Protein 6WN4 (pdb70)

Foldseek 3Di:
DWAWEKDEADEAEAQAKDKIKTFTDDDQLQQKKKWKWWAAPNHDIHTAWIARNVVRDIGGDPVCPVAWDWDDDNVRSMIMIMGGRDDQVRFTWMKIFIWGDPDPVTDRPYIYPTYGYGYAPDDFDAWDKAWAADPFKDKTKIKTDFGDDDDKDKDKPNPPQPPQKDWDDWDDDPRGTITMMMHMGTPVCPPVPWIWIWIADVRVRDIDIDTRDD/DWAWAKPPQEDEDAFFDKDKIKIFIPWFFAAKWKWWDAPPDDIHTADDRFFHGDPPHDPQWGKDDGTGMIMIMGNGDDQVSQTWMKMWGPRDPPIDIYPTRGYAYDDDFAFWPKDKDWADPVVLVVWKTKIKMKGDFGPDPDKDKWKDFPHHTDDPQKDKDKDDQDSVRSGIMMMIMRIDTSVRLVVTFKIWIWMCPPPDIDIDIGGD/DPPDDPVVVVD/DPPDDPVVVPD/DWAWEKDAADEAEAQAKDKIKTFTDDDQLQQKKKWKWWAADPDDIDTAWIARNVVRDIGGDPVCPVFWDWDDDNVRSMIMIMGGRDDQVRFTWMKIFIWGDPDPPTDRPYIYPTYGYGHDPDDFDAWDKAWAADDDDDCPVQKDKTKIKTDFGDDDDKDKDKPNPPQPPQKDWDDWDDDPNGTITMIMHMGGPVCPPVPWMWIWIADVRVRDIDIDTRDHD/DKAWAKPPQEDEEAFFDKDKIKIFIPWFFAAKWKWWDAPPDDIHTADDRFFHGDPPHDPQWGKDDGTGMIMIMGNGDDLVSQTWMKMWGPRDPPIDIYPTRGYAYDDPFAFWDKDKDWADPVVLVPFWTKIKMKGDFGPDPPKDKWKDFPHHTDDPQKDKDKDDQDSVRRGIMMMIMRIDTSVVSVVTFKIWIWMDDPPDPGIDIDIGTPVD

B-factor: mean 59.54, std 14.65, range [21.21, 122.14]

Nearest PDB structures (foldseek):
  6wn4-assembly1_C  TM=1.100E+00  e=4.960E+00  Homo sapiens
  6wn4-assembly1_A  TM=1.005E+00  e=3.437E-43  Mus musculus
  6wt3-assembly1_H  TM=8.932E-01  e=1.155E-38  Mus musculus
  2a6k-assembly3_H  TM=9.553E-01  e=4.486E-35  Mus musculus
  4rgm-assembly1_H  TM=9.324E-01  e=2.176E-34  Mus musculus

CATH classification: 2.60.40.10 (+1 more: 2.60.40.10)

Structure (mmCIF, N/CA/C/O backbone):
data_6WN4
#
_entry.id   6WN4
#
_cell.length_a   51.624
_cell.length_b   67.745
_cell.length_c   130.073
_cell.angle_alpha   90.000
_cell.angle_beta   94.369
_cell.angle_gamma   90.000
#
_symmetry.space_group_name_H-M   'P 1 21 1'
#
loop_
_entity.id
_entity.type
_entity.pdbx_description
1 polymer '5D2 FAB HEAVY CHAIN'
2 polymer '5D2 FAB LIGHT CHAIN'
3 polymer 'Lipoprotein lipase peptide'
4 water water
#
loop_
_atom_site.group_PDB
_atom_site.id
_atom_site.type_symbol
_atom_site.label_atom_id
_atom_site.label_alt_id
_atom_site.label_comp_id
_atom_site.label_asym_id
_atom_site.label_entity_id
_atom_site.label_seq_id
_atom_site.pdbx_PDB_ins_code
_atom_site.Cartn_x
_atom_site.Cartn_y
_atom_site.Cartn_z
_atom_site.occupancy
_atom_site.B_iso_or_equiv
_atom_site.auth_seq_id
_atom_site.auth_comp_id
_atom_site.auth_asym_id
_atom_site.auth_atom_id
_atom_site.pdbx_PDB_model_num
ATOM 1 N N . LYS A 1 2 ? 27.065 50.729 59.360 1.000 60.399 20 LYS A N 1
ATOM 2 C CA . LYS A 1 2 ? 26.221 49.755 58.601 1.000 59.311 20 LYS A CA 1
ATOM 3 C C . LYS A 1 2 ? 26.588 48.321 59.015 1.000 57.053 20 LYS A C 1
ATOM 4 O O . LYS A 1 2 ? 27.750 47.905 58.815 1.000 56.785 20 LYS A O 1
ATOM 10 N N . VAL A 1 3 ? 25.623 47.593 59.583 1.000 55.072 21 VAL A N 1
ATOM 11 C CA . VAL A 1 3 ? 25.725 46.136 59.896 1.000 52.979 21 VAL A CA 1
ATOM 12 C C . VAL A 1 3 ? 25.523 45.365 58.589 1.000 51.287 21 VAL A C 1
ATOM 13 O O . VAL A 1 3 ? 24.561 45.669 57.874 1.000 50.512 21 VAL A O 1
ATOM 17 N N . GLN A 1 4 ? 26.404 44.411 58.287 1.000 50.892 22 GLN A N 1
ATOM 18 C CA . GLN A 1 4 ? 26.355 43.623 57.026 1.000 51.249 22 GLN A CA 1
ATOM 19 C C . GLN A 1 4 ? 26.931 42.221 57.249 1.000 50.499 22 GLN A C 1
ATOM 20 O O . GLN A 1 4 ? 27.988 42.113 57.904 1.000 50.389 22 GLN A O 1
ATOM 26 N N . LEU A 1 5 ? 26.247 41.202 56.713 1.000 49.552 23 LEU A N 1
ATOM 27 C CA . LEU A 1 5 ? 26.721 39.794 56.626 1.000 49.515 23 LEU A CA 1
ATOM 28 C C . LEU A 1 5 ? 26.877 39.422 55.146 1.000 48.715 23 LEU A C 1
ATOM 29 O O . LEU A 1 5 ? 25.856 39.183 54.489 1.000 48.211 23 LEU A O 1
ATOM 34 N N . GLN A 1 6 ? 28.113 39.397 54.641 1.000 48.996 24 GLN A N 1
ATOM 35 C CA . GLN A 1 6 ? 28.435 39.091 53.222 1.000 49.351 24 GLN A CA 1
ATOM 36 C C . GLN A 1 6 ? 28.784 37.605 53.106 1.000 47.446 24 GLN A C 1
ATOM 37 O O . GLN A 1 6 ? 29.780 37.188 53.723 1.000 49.414 24 GLN A O 1
ATOM 43 N N . GLN A 1 7 ? 27.978 36.841 52.364 1.000 44.670 25 GLN A N 1
ATOM 44 C CA . GLN A 1 7 ? 28.173 35.383 52.142 1.000 43.592 25 GLN A CA 1
ATOM 45 C C . GLN A 1 7 ? 28.960 35.144 50.849 1.000 43.267 25 GLN A C 1
ATOM 46 O O . GLN A 1 7 ? 28.988 36.043 49.990 1.000 41.848 25 GLN A O 1
ATOM 52 N N . SER A 1 8 ? 29.564 33.956 50.734 1.000 43.784 26 SER A N 1
ATOM 53 C CA . SER A 1 8 ? 30.353 33.484 49.566 1.000 43.961 26 SER A CA 1
ATOM 54 C C . SER A 1 8 ? 29.439 33.274 48.349 1.000 43.806 26 SER A C 1
ATOM 55 O O . SER A 1 8 ? 28.207 33.139 48.535 1.000 43.541 26 SER A O 1
ATOM 58 N N . GLY A 1 9 ? 30.032 33.251 47.150 1.000 43.524 27 GLY A N 1
ATOM 59 C CA . GLY A 1 9 ? 29.327 33.120 45.860 1.000 43.660 27 GLY A CA 1
ATOM 60 C C . GLY A 1 9 ? 28.824 31.706 45.627 1.000 44.305 27 GLY A C 1
ATOM 61 O O . GLY A 1 9 ? 29.163 30.810 46.434 1.000 45.785 27 GLY A O 1
ATOM 62 N N . ALA A 1 10 ? 28.047 31.505 44.556 1.000 44.157 28 ALA A N 1
ATOM 63 C CA . ALA A 1 10 ? 27.412 30.213 44.207 1.000 44.047 28 ALA A CA 1
ATOM 64 C C . ALA A 1 10 ? 28.498 29.152 43.992 1.000 44.247 28 ALA A C 1
ATOM 65 O O . ALA A 1 10 ? 29.648 29.526 43.697 1.000 43.627 28 ALA A O 1
ATOM 67 N N . GLU A 1 11 ? 28.138 27.876 44.162 1.000 45.023 29 GLU A N 1
ATOM 68 C CA . GLU A 1 11 ? 29.064 26.718 44.098 1.000 45.423 29 GLU A CA 1
ATOM 69 C C . GLU A 1 11 ? 28.377 25.552 43.387 1.000 44.342 29 GLU A C 1
ATOM 70 O O . GLU A 1 11 ? 27.242 25.216 43.765 1.000 43.383 29 GLU A O 1
ATOM 76 N N . LEU A 1 12 ? 29.056 24.985 42.388 1.000 44.770 30 LEU A N 1
ATOM 77 C CA . LEU A 1 12 ? 28.675 23.735 41.679 1.000 44.907 30 LEU A CA 1
ATOM 78 C C . LEU A 1 12 ? 29.670 22.642 42.073 1.000 44.754 30 LEU A C 1
ATOM 79 O O . LEU A 1 12 ? 30.881 22.864 41.869 1.000 43.952 30 LEU A O 1
ATOM 84 N N . VAL A 1 13 ? 29.181 21.522 42.617 1.000 45.548 31 VAL A N 1
ATOM 85 C CA . VAL A 1 13 ? 30.034 20.435 43.189 1.000 46.240 31 VAL A CA 1
ATOM 86 C C . VAL A 1 13 ? 29.488 19.069 42.753 1.000 46.555 31 VAL A C 1
ATOM 87 O O . VAL A 1 13 ? 28.258 18.921 42.676 1.000 46.662 31 VAL A O 1
ATOM 91 N N . LYS A 1 14 ? 30.389 18.118 42.479 1.000 47.260 32 LYS A N 1
ATOM 92 C CA . LYS A 1 14 ? 30.081 16.706 42.120 1.000 47.754 32 LYS A CA 1
ATOM 93 C C . LYS A 1 14 ? 29.464 16.008 43.328 1.000 47.240 32 LYS A C 1
ATOM 94 O O . LYS A 1 14 ? 29.814 16.322 44.464 1.000 47.157 32 LYS A O 1
ATOM 100 N N . PRO A 1 15 ? 28.543 15.034 43.136 1.000 46.493 33 PRO A N 1
ATOM 101 C CA . PRO A 1 15 ? 28.025 14.236 44.247 1.000 45.576 33 PRO A CA 1
ATOM 102 C C . PRO A 1 15 ? 29.168 13.548 45.011 1.000 45.807 33 PRO A C 1
ATOM 103 O O . PRO A 1 15 ? 30.080 13.051 44.363 1.000 45.578 33 PRO A O 1
ATOM 107 N N . GLY A 1 16 ? 29.102 13.563 46.348 1.000 45.744 34 GLY A N 1
ATOM 108 C CA . GLY A 1 16 ? 30.041 12.857 47.244 1.000 45.635 34 GLY A CA 1
ATOM 109 C C . GLY A 1 16 ? 31.142 13.763 47.777 1.000 45.894 34 GLY A C 1
ATOM 110 O O . GLY A 1 16 ? 31.729 13.419 48.820 1.000 46.243 34 GLY A O 1
ATOM 111 N N . ALA A 1 17 ? 31.416 14.881 47.095 1.000 45.440 35 ALA A N 1
ATOM 112 C CA . ALA A 1 17 ? 32.435 15.885 47.475 1.000 45.050 35 ALA A CA 1
ATOM 113 C C . ALA A 1 17 ? 31.945 16.703 48.677 1.000 45.232 35 ALA A C 1
ATOM 114 O O . ALA A 1 17 ? 30.806 16.476 49.140 1.000 45.237 35 ALA A O 1
ATOM 116 N N . SER A 1 18 ? 32.799 17.607 49.169 1.000 45.423 36 SER A N 1
ATOM 117 C CA . SER A 1 18 ? 32.504 18.585 50.249 1.000 45.211 36 SER A CA 1
ATOM 118 C C . SER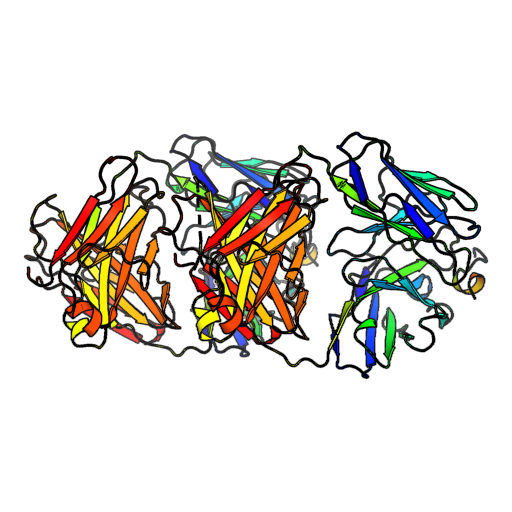 A 1 18 ? 32.610 20.012 49.702 1.000 44.550 36 SER A C 1
ATOM 119 O O . SER A 1 18 ? 33.248 20.210 48.655 1.000 44.947 36 SER A O 1
ATOM 122 N N . VAL A 1 19 ? 31.996 20.965 50.402 1.000 43.993 37 VAL A N 1
ATOM 123 C CA . VAL A 1 19 ? 32.053 22.425 50.099 1.000 43.949 37 VAL A CA 1
ATOM 124 C C . VAL A 1 19 ? 32.063 23.177 51.435 1.000 44.701 37 VAL A C 1
ATOM 125 O O . VAL A 1 19 ? 31.513 22.642 52.416 1.000 44.527 37 VAL A O 1
ATOM 129 N N . LYS A 1 20 ? 32.676 24.362 51.467 1.000 45.376 38 LYS A N 1
ATOM 130 C CA . LYS A 1 20 ? 32.778 25.213 52.680 1.000 45.318 38 LYS A CA 1
ATOM 131 C C . LYS A 1 20 ? 32.212 26.603 52.369 1.000 45.485 38 LYS A C 1
ATOM 132 O O . LYS A 1 20 ? 32.920 27.414 51.733 1.000 44.891 38 LYS A O 1
ATOM 138 N N . LEU A 1 21 ? 30.974 26.854 52.805 1.000 45.727 39 LEU A N 1
ATOM 139 C CA . LEU A 1 21 ? 30.302 28.178 52.722 1.000 44.832 39 LEU A CA 1
ATOM 140 C C . LEU A 1 21 ? 30.881 29.072 53.823 1.000 44.645 39 LEU A C 1
ATOM 141 O O . LEU A 1 21 ? 31.295 28.528 54.867 1.000 43.827 39 LEU A O 1
ATOM 146 N N . SER A 1 22 ? 30.933 30.383 53.588 1.000 45.072 40 SER A N 1
ATOM 147 C CA . SER A 1 22 ? 31.418 31.388 54.569 1.000 45.267 40 SER A CA 1
ATOM 148 C C . SER A 1 22 ? 30.370 32.495 54.741 1.000 45.375 40 SER A C 1
ATOM 149 O O . SER A 1 22 ? 29.561 32.720 53.814 1.000 45.602 40 SER A O 1
ATOM 152 N N . CYS A 1 23 ? 30.387 33.131 55.912 1.000 45.380 41 CYS A N 1
ATOM 153 C CA . CYS A 1 23 ? 29.545 34.291 56.297 1.000 45.449 41 CYS A CA 1
ATOM 154 C C . CYS A 1 23 ? 30.443 35.326 56.985 1.000 45.905 41 CYS A C 1
ATOM 155 O O . CYS A 1 23 ? 30.780 35.127 58.172 1.000 44.685 41 CYS A O 1
ATOM 158 N N . LYS A 1 24 ? 30.844 36.363 56.242 1.000 46.761 42 LYS A N 1
ATOM 159 C CA . LYS A 1 24 ? 31.737 37.456 56.711 1.000 47.783 42 LYS A CA 1
ATOM 160 C C . LYS A 1 24 ? 30.880 38.568 57.320 1.000 46.977 42 LYS A C 1
ATOM 161 O O . LYS A 1 24 ? 30.011 39.092 56.606 1.000 47.100 42 LYS A O 1
ATOM 167 N N . ALA A 1 25 ? 31.129 38.910 58.584 1.000 46.403 43 ALA A N 1
ATOM 168 C CA . ALA A 1 25 ? 30.374 39.923 59.357 1.000 46.561 43 ALA A CA 1
ATOM 169 C C . ALA A 1 25 ? 31.180 41.222 59.433 1.000 46.025 43 ALA A C 1
ATOM 170 O O . ALA A 1 25 ? 32.419 41.160 59.419 1.000 47.336 43 ALA A O 1
ATOM 172 N N . SER A 1 26 ? 30.485 42.352 59.533 1.000 44.714 44 SER A N 1
ATOM 173 C CA . SER A 1 26 ? 31.071 43.698 59.749 1.000 44.117 44 SER A CA 1
ATOM 174 C C . SER A 1 26 ? 29.998 44.630 60.316 1.000 43.873 44 SER A C 1
ATOM 175 O O . SER A 1 26 ? 28.803 44.316 60.154 1.000 45.189 44 SER A O 1
ATOM 178 N N . GLY A 1 27 ? 30.405 45.734 60.943 1.000 43.154 45 GLY A N 1
ATOM 179 C CA . GLY A 1 27 ? 29.486 46.789 61.411 1.000 42.716 45 GLY A CA 1
ATOM 180 C C . GLY A 1 27 ? 29.097 46.611 62.868 1.000 42.547 45 GLY A C 1
ATOM 181 O O . GLY A 1 27 ? 28.263 47.406 63.348 1.000 42.734 45 GLY A O 1
ATOM 182 N N . TYR A 1 28 ? 29.679 45.624 63.561 1.000 42.008 46 TYR A N 1
ATOM 183 C CA . TYR A 1 28 ? 29.320 45.253 64.957 1.000 41.110 46 TYR A CA 1
ATOM 184 C C . TYR A 1 28 ? 30.422 44.381 65.582 1.000 40.336 46 TYR A C 1
ATOM 185 O O . TYR A 1 28 ? 31.277 43.838 64.855 1.000 40.288 46 TYR A O 1
ATOM 194 N N . THR A 1 29 ? 30.392 44.252 66.910 1.000 39.064 47 THR A N 1
ATOM 195 C CA . THR A 1 29 ? 31.315 43.411 67.712 1.000 38.310 47 THR A CA 1
ATOM 196 C C . THR A 1 29 ? 30.998 41.938 67.452 1.000 38.828 47 THR A C 1
ATOM 197 O O . THR A 1 29 ? 29.959 41.467 67.944 1.000 38.505 47 THR A O 1
ATOM 201 N N . PHE A 1 30 ? 31.889 41.245 66.739 1.000 39.736 48 PHE A N 1
ATOM 202 C CA . PHE A 1 30 ? 31.708 39.865 66.214 1.000 40.331 48 PHE A CA 1
ATOM 203 C C . PHE A 1 30 ? 31.331 38.883 67.336 1.000 40.895 48 PHE A C 1
ATOM 204 O O . PHE A 1 30 ? 30.508 37.967 67.084 1.000 41.483 48 PHE A O 1
ATOM 212 N N . THR A 1 31 ? 31.894 39.077 68.533 1.000 40.960 49 THR A N 1
ATOM 213 C CA . THR A 1 31 ? 31.806 38.143 69.692 1.000 41.341 49 THR A CA 1
ATOM 214 C C . THR A 1 31 ? 30.486 38.301 70.464 1.000 41.199 49 THR A C 1
ATOM 215 O O . THR A 1 31 ? 30.253 37.475 71.366 1.000 40.817 49 THR A O 1
ATOM 219 N N . GLU A 1 32 ? 29.661 39.302 70.138 1.000 41.825 50 GLU A N 1
ATOM 220 C CA . GLU A 1 32 ? 28.413 39.632 70.884 1.000 42.165 50 GLU A CA 1
ATOM 221 C C . GLU A 1 32 ? 27.189 38.957 70.243 1.000 42.197 50 GLU A C 1
ATOM 222 O O . GLU A 1 32 ? 26.118 38.991 70.885 1.000 42.942 50 GLU A O 1
ATOM 228 N N . TYR A 1 33 ? 27.324 38.357 69.051 1.000 41.561 51 TYR A N 1
ATOM 229 C CA . TYR A 1 33 ? 26.187 37.821 68.252 1.000 40.796 51 TYR A CA 1
ATOM 230 C C . TYR A 1 33 ? 26.433 36.369 67.829 1.000 40.118 51 TYR A C 1
ATOM 231 O O . TYR A 1 33 ? 27.532 36.046 67.326 1.000 39.278 51 TYR A O 1
ATOM 240 N N . ILE A 1 34 ? 25.406 35.534 68.018 1.000 39.654 52 ILE A N 1
ATOM 241 C CA . ILE A 1 34 ? 25.303 34.150 67.468 1.000 40.226 52 ILE A CA 1
ATOM 242 C C . ILE A 1 34 ? 25.077 34.261 65.954 1.000 40.099 52 ILE A C 1
ATOM 243 O O . ILE A 1 34 ? 24.418 35.228 65.526 1.000 40.065 52 ILE A O 1
ATOM 248 N N . ILE A 1 35 ? 25.596 33.305 65.181 1.000 39.798 53 ILE A N 1
ATOM 249 C CA . ILE A 1 35 ? 25.356 33.179 63.713 1.000 39.986 53 ILE A CA 1
ATOM 250 C C . ILE A 1 35 ? 24.611 31.866 63.454 1.000 39.867 53 ILE A C 1
ATOM 251 O O . ILE A 1 35 ? 25.253 30.801 63.532 1.000 40.652 53 ILE A O 1
ATOM 256 N N . HIS A 1 36 ? 23.311 31.950 63.159 1.000 38.809 54 HIS A N 1
ATOM 257 C CA . HIS A 1 36 ? 22.456 30.807 62.742 1.000 38.126 54 HIS A CA 1
ATOM 258 C C . HIS A 1 36 ? 22.647 30.554 61.245 1.000 37.958 54 HIS A C 1
ATOM 259 O O . HIS A 1 36 ? 22.883 31.531 60.516 1.000 38.265 54 HIS A O 1
ATOM 266 N N . TRP A 1 37 ? 22.544 29.292 60.816 1.000 37.925 55 TRP A N 1
ATOM 267 C CA . TRP A 1 37 ? 22.525 28.874 59.389 1.000 37.665 55 TRP A CA 1
ATOM 268 C C . TRP A 1 37 ? 21.161 28.252 59.067 1.000 37.491 55 TRP A C 1
ATOM 269 O O . TRP A 1 37 ? 20.663 27.464 59.890 1.000 37.542 55 TRP A O 1
ATOM 280 N N . VAL A 1 38 ? 20.592 28.599 57.909 1.000 38.012 56 VAL A N 1
ATOM 281 C CA . VAL A 1 38 ? 19.221 28.201 57.465 1.000 38.828 56 VAL A CA 1
ATOM 282 C C . VAL A 1 38 ? 19.294 27.700 56.014 1.000 39.810 56 VAL A C 1
ATOM 283 O O . VAL A 1 38 ? 20.077 28.260 55.229 1.000 39.406 56 VAL A O 1
ATOM 287 N N . LYS A 1 39 ? 18.491 26.683 55.685 1.000 41.345 57 LYS A N 1
ATOM 288 C CA . LYS A 1 39 ? 18.433 26.032 54.348 1.000 42.223 57 LYS A CA 1
ATOM 289 C C . LYS A 1 39 ? 17.067 26.313 53.711 1.000 42.834 57 LYS A C 1
ATOM 290 O O . LYS A 1 39 ? 16.052 26.256 54.435 1.000 42.798 57 LYS A O 1
ATOM 296 N N . GLN A 1 40 ? 17.055 26.600 52.406 1.000 43.621 58 GLN A N 1
ATOM 297 C CA . GLN A 1 40 ? 15.828 26.811 51.596 1.000 44.709 58 GLN A CA 1
ATOM 298 C C . GLN A 1 40 ? 16.050 26.256 50.187 1.000 46.345 58 GLN A C 1
ATOM 299 O O . GLN A 1 40 ? 16.931 26.786 49.479 1.000 47.040 58 GLN A O 1
ATOM 305 N N . LYS A 1 41 ? 15.269 25.242 49.800 1.000 48.106 59 LYS A N 1
ATOM 306 C CA . LYS A 1 41 ? 15.274 24.663 48.428 1.000 49.715 59 LYS A CA 1
ATOM 307 C C . LYS A 1 41 ? 14.210 25.375 47.587 1.000 51.008 59 LYS A C 1
ATOM 308 O O . LYS A 1 41 ? 13.099 25.525 48.101 1.000 51.660 59 LYS A O 1
ATOM 314 N N . SER A 1 42 ? 14.557 25.834 46.380 1.000 53.845 60 SER A N 1
ATOM 315 C CA . SER A 1 42 ? 13.630 26.356 45.336 1.000 55.712 60 SER A CA 1
ATOM 316 C C . SER A 1 42 ? 12.535 27.260 45.927 1.000 57.697 60 SER A C 1
ATOM 317 O O . SER A 1 42 ? 11.342 26.910 45.771 1.000 56.598 60 SER A O 1
ATOM 320 N N . GLY A 1 43 ? 12.919 28.365 46.584 1.000 59.710 61 GLY A N 1
ATOM 321 C CA . GLY A 1 43 ? 12.020 29.328 47.259 1.000 60.829 61 GLY A CA 1
ATOM 322 C C . GLY A 1 43 ? 10.926 28.674 48.102 1.000 62.981 61 GLY A C 1
ATOM 323 O O . GLY A 1 43 ? 9.807 29.227 48.117 1.000 63.256 61 GLY A O 1
ATOM 324 N N . GLN A 1 44 ? 11.226 27.556 48.782 1.000 64.336 62 GLN A N 1
ATOM 325 C CA . GLN A 1 44 ? 10.269 26.789 49.635 1.000 63.245 62 GLN A CA 1
ATOM 326 C C . GLN A 1 44 ? 10.335 27.319 51.070 1.000 60.792 62 GLN A C 1
ATOM 327 O O . GLN A 1 44 ? 10.770 28.460 51.258 1.000 61.355 62 GLN A O 1
ATOM 333 N N . GLY A 1 45 ? 9.930 26.500 52.049 1.000 57.572 63 GLY A N 1
ATOM 334 C CA . GLY A 1 45 ? 10.063 26.776 53.491 1.000 54.955 63 GLY A CA 1
ATOM 335 C C . GLY A 1 45 ? 11.512 26.821 53.941 1.000 52.571 63 GLY A C 1
ATOM 336 O O . GLY A 1 45 ? 12.390 26.345 53.200 1.000 52.278 63 GLY A O 1
ATOM 337 N N . LEU A 1 46 ? 11.739 27.386 55.124 1.000 50.224 64 LEU A N 1
ATOM 338 C CA . LEU A 1 46 ? 13.071 27.545 55.760 1.000 47.738 64 LEU A CA 1
ATOM 339 C C . LEU A 1 46 ? 13.291 26.374 56.721 1.000 45.948 64 LEU A C 1
ATOM 340 O O . LEU A 1 46 ? 12.292 25.829 57.233 1.000 45.079 64 LEU A O 1
ATOM 345 N N . GLU A 1 47 ? 14.553 26.004 56.945 1.000 44.853 65 GLU A N 1
ATOM 346 C CA . GLU A 1 47 ? 14.955 24.904 57.857 1.000 43.976 65 GLU A CA 1
ATOM 347 C C . GLU A 1 47 ? 16.233 25.305 58.596 1.000 41.963 65 GLU A C 1
ATOM 348 O O . GLU A 1 47 ? 17.231 25.601 57.914 1.000 41.982 65 GLU A O 1
ATOM 354 N N . TRP A 1 48 ? 16.195 25.305 59.931 1.000 39.269 66 TRP A N 1
ATOM 355 C CA . TRP A 1 48 ? 17.352 25.634 60.804 1.000 38.134 66 TRP A CA 1
ATOM 356 C C . TRP A 1 48 ? 18.360 24.478 60.770 1.000 37.284 66 TRP A C 1
ATOM 357 O O . TRP A 1 48 ? 17.935 23.323 60.974 1.000 37.179 66 TRP A O 1
ATOM 368 N N . ILE A 1 49 ? 19.639 24.782 60.519 1.000 36.256 67 ILE A N 1
ATOM 369 C CA . ILE A 1 49 ? 20.756 23.790 60.483 1.000 36.178 67 ILE A CA 1
ATOM 370 C C . ILE A 1 49 ? 21.433 23.746 61.858 1.000 36.158 67 ILE A C 1
ATOM 371 O O . ILE A 1 49 ? 21.508 22.660 62.453 1.000 36.193 67 ILE A O 1
ATOM 376 N N . GLY A 1 50 ? 21.936 24.891 62.318 1.000 36.404 68 GLY A N 1
ATOM 377 C CA . GLY A 1 50 ? 22.690 25.025 63.580 1.000 36.791 68 GLY A CA 1
ATOM 378 C C . GLY A 1 50 ? 23.148 26.455 63.789 1.000 36.644 68 GLY A C 1
ATOM 379 O O . GLY A 1 50 ? 22.810 27.299 62.934 1.000 35.875 68 GLY A O 1
ATOM 380 N N . TRP A 1 51 ? 23.886 26.722 64.873 1.000 36.696 69 TRP A N 1
ATOM 381 C CA . TRP A 1 51 ? 24.504 28.049 65.132 1.000 37.025 69 TRP A CA 1
ATOM 382 C C . TRP A 1 51 ? 25.909 27.908 65.721 1.000 37.480 69 TRP A C 1
ATOM 383 O O . TRP A 1 51 ? 26.226 26.841 66.284 1.000 37.462 69 TRP A O 1
ATOM 394 N N . PHE A 1 52 ? 26.706 28.969 65.570 1.000 38.276 70 PHE A N 1
ATOM 395 C CA . PHE A 1 52 ? 28.054 29.143 66.164 1.000 39.183 70 PHE A CA 1
ATOM 396 C C . PHE A 1 52 ? 28.107 30.507 66.857 1.000 40.269 70 PHE A C 1
ATOM 397 O O . PHE A 1 52 ? 27.862 31.519 66.176 1.000 41.611 70 PHE A O 1
ATOM 405 N N . TYR A 1 53 ? 28.405 30.531 68.160 1.000 40.888 71 TYR A N 1
ATOM 406 C CA . TYR A 1 53 ? 28.609 31.767 68.959 1.000 41.153 71 TYR A CA 1
ATOM 407 C C . TYR A 1 53 ? 30.108 31.997 69.147 1.000 42.271 71 TYR A C 1
ATOM 408 O O . TYR A 1 53 ? 30.750 31.298 69.932 1.000 41.692 71 TYR A O 1
ATOM 417 N N . PRO A 1 54 ? 30.706 32.978 68.427 1.000 43.122 72 PRO A N 1
ATOM 418 C CA . PRO A 1 54 ? 32.141 33.252 68.525 1.000 43.350 72 PRO A CA 1
ATOM 419 C C . PRO A 1 54 ? 32.592 33.880 69.853 1.000 43.145 72 PRO A C 1
ATOM 420 O O . PRO A 1 54 ? 33.786 33.948 70.066 1.000 43.081 72 PRO A O 1
ATOM 424 N N . GLY A 1 55 ? 31.649 34.326 70.690 1.000 43.313 73 GLY A N 1
ATOM 425 C CA . GLY A 1 55 ? 31.916 34.833 72.050 1.000 44.090 73 GLY A CA 1
ATOM 426 C C . GLY A 1 55 ? 32.563 33.778 72.934 1.000 45.169 73 GLY A C 1
ATOM 427 O O . GLY A 1 55 ? 33.595 34.090 73.555 1.000 47.170 73 GLY A O 1
ATOM 428 N N . SER A 1 56 ? 31.989 32.570 72.979 1.000 45.159 74 SER A N 1
ATOM 429 C CA . SER A 1 56 ? 32.429 31.436 73.836 1.000 44.803 74 SER A CA 1
ATOM 430 C C . SER A 1 56 ? 33.036 30.297 73.001 1.000 44.831 74 SER A C 1
ATOM 431 O O . SER A 1 56 ? 33.720 29.448 73.599 1.000 45.528 74 SER A O 1
ATOM 434 N N . GLY A 1 57 ? 32.782 30.254 71.688 1.000 44.600 75 GLY A N 1
ATOM 435 C CA . GLY A 1 57 ? 33.189 29.140 70.805 1.000 44.314 75 GLY A CA 1
ATOM 436 C C . GLY A 1 57 ? 32.171 28.007 70.805 1.000 44.394 75 GLY A C 1
ATOM 437 O O . GLY A 1 57 ? 32.418 26.982 70.136 1.000 43.964 75 GLY A O 1
ATOM 438 N N . ASN A 1 58 ? 31.053 28.196 71.512 1.000 44.384 76 ASN A N 1
ATOM 439 C CA . ASN A 1 58 ? 29.967 27.197 71.698 1.000 44.073 76 ASN A CA 1
ATOM 440 C C . ASN A 1 58 ? 29.269 26.939 70.355 1.000 42.654 76 ASN A C 1
ATOM 441 O O . ASN A 1 58 ? 29.149 27.893 69.556 1.000 42.635 76 ASN A O 1
ATOM 446 N N . ILE A 1 59 ? 28.833 25.695 70.118 1.000 41.203 77 ILE A N 1
ATOM 447 C CA . ILE A 1 59 ? 28.195 25.237 68.844 1.000 40.702 77 ILE A CA 1
ATOM 448 C C . ILE A 1 59 ? 26.960 24.397 69.181 1.000 40.497 77 ILE A C 1
ATOM 449 O O . ILE A 1 59 ? 26.979 23.713 70.214 1.000 40.770 77 ILE A O 1
ATOM 454 N N . LYS A 1 60 ? 25.935 24.445 68.328 1.000 40.331 78 LYS A N 1
ATOM 455 C CA . LYS A 1 60 ? 24.712 23.613 68.443 1.000 39.814 78 LYS A CA 1
ATOM 456 C C . LYS A 1 60 ? 24.179 23.288 67.046 1.000 39.201 78 LYS A C 1
ATOM 457 O O . LYS A 1 60 ? 24.115 24.208 66.209 1.000 39.245 78 LYS A O 1
ATOM 463 N N . TYR A 1 61 ? 23.798 22.028 66.824 1.000 38.253 79 TYR A N 1
ATOM 464 C CA . TYR A 1 61 ? 23.255 21.515 65.541 1.000 37.737 79 TYR A CA 1
ATOM 465 C C . TYR A 1 61 ? 21.817 21.031 65.744 1.000 37.952 79 TYR A C 1
ATOM 466 O O . TYR A 1 61 ? 21.479 20.561 66.841 1.000 37.652 79 TYR A O 1
ATOM 475 N N . ASN A 1 62 ? 20.999 21.176 64.702 1.000 38.609 80 ASN A N 1
ATOM 476 C CA . ASN A 1 62 ? 19.798 20.341 64.448 1.000 39.610 80 ASN A CA 1
ATOM 477 C C . ASN A 1 62 ? 20.289 18.896 64.324 1.000 41.893 80 ASN A C 1
ATOM 478 O O . ASN A 1 62 ? 21.274 18.687 63.596 1.000 42.836 80 ASN A O 1
ATOM 483 N N . GLU A 1 63 ? 19.663 17.952 65.034 1.000 44.756 81 GLU A N 1
ATOM 484 C CA . GLU A 1 63 ? 20.046 16.509 65.016 1.000 46.538 81 GLU A CA 1
ATOM 485 C C . GLU A 1 63 ? 20.164 16.028 63.556 1.000 46.045 81 GLU A C 1
ATOM 486 O O . GLU A 1 63 ? 21.102 15.255 63.268 1.000 45.404 81 GLU A O 1
ATOM 492 N N . LYS A 1 64 ? 19.259 16.477 62.675 1.000 45.241 82 LYS A N 1
ATOM 493 C CA . LYS A 1 64 ? 19.226 16.145 61.220 1.000 44.617 82 LYS A CA 1
ATOM 494 C C . LYS A 1 64 ? 20.589 16.404 60.562 1.000 43.395 82 LYS A C 1
ATOM 495 O O . LYS A 1 64 ? 21.003 15.573 59.736 1.000 43.017 82 LYS A O 1
ATOM 501 N N . PHE A 1 65 ? 21.244 17.519 60.896 1.000 41.984 83 PHE A N 1
ATOM 502 C CA . PHE A 1 65 ? 22.443 18.038 60.187 1.000 41.664 83 PHE A CA 1
ATOM 503 C C . PHE A 1 65 ? 23.723 17.741 60.983 1.000 41.432 83 PHE A C 1
ATOM 504 O O . PHE A 1 65 ? 24.791 18.290 60.620 1.000 41.190 83 PHE A O 1
ATOM 512 N N . LYS A 1 66 ? 23.627 16.891 62.014 1.000 41.097 84 LYS A N 1
ATOM 513 C CA . LYS A 1 66 ? 24.764 16.413 62.852 1.000 41.220 84 LYS A CA 1
ATOM 514 C C . LYS A 1 66 ? 25.944 15.986 61.975 1.000 40.823 84 LYS A C 1
ATOM 515 O O . LYS A 1 66 ? 27.060 16.477 62.204 1.000 40.159 84 LYS A O 1
ATOM 521 N N . ASP A 1 67 ? 25.681 15.069 61.038 1.000 40.682 85 ASP A N 1
ATOM 522 C CA . ASP A 1 67 ? 26.688 14.301 60.264 1.000 40.580 85 ASP A CA 1
ATOM 523 C C . ASP A 1 67 ? 26.788 14.874 58.843 1.000 40.655 85 ASP A C 1
ATOM 524 O O . ASP A 1 67 ? 27.378 14.198 57.974 1.000 41.779 85 ASP A O 1
ATOM 529 N N . LYS A 1 68 ? 26.244 16.074 58.623 1.000 40.872 86 LYS A N 1
ATOM 530 C CA . LYS A 1 68 ? 26.196 16.766 57.306 1.000 40.831 86 LYS A CA 1
ATOM 531 C C . LYS A 1 68 ? 27.018 18.058 57.379 1.000 40.830 86 LYS A C 1
ATOM 532 O O . LYS A 1 68 ? 27.917 18.235 56.529 1.000 40.608 86 LYS A O 1
ATOM 538 N N . ALA A 1 69 ? 26.712 18.915 58.361 1.000 41.368 87 ALA A N 1
ATOM 539 C CA . ALA A 1 69 ? 27.286 20.271 58.537 1.000 41.320 87 ALA A CA 1
ATOM 540 C C . ALA A 1 69 ? 28.338 20.277 59.651 1.000 41.338 87 ALA A C 1
ATOM 541 O O . ALA A 1 69 ? 28.165 19.555 60.645 1.000 41.026 87 ALA A O 1
ATOM 543 N N . THR A 1 70 ? 29.385 21.086 59.476 1.000 41.989 88 THR A N 1
ATOM 544 C CA . THR A 1 70 ? 30.419 21.402 60.495 1.000 42.368 88 THR A CA 1
ATOM 545 C C . THR A 1 70 ? 30.623 22.921 60.532 1.000 43.124 88 THR A C 1
ATOM 546 O O . THR A 1 70 ? 31.045 23.492 59.503 1.000 42.960 88 THR A O 1
ATOM 550 N N . LEU A 1 71 ? 30.324 23.541 61.677 1.000 42.888 89 LEU A N 1
ATOM 551 C CA . LEU A 1 71 ? 30.441 25.006 61.896 1.000 42.272 89 LEU A CA 1
ATOM 552 C C . LEU A 1 71 ? 31.800 25.292 62.539 1.000 42.363 89 LEU A C 1
ATOM 553 O O . LEU A 1 71 ? 32.183 24.555 63.468 1.000 43.368 89 LEU A O 1
ATOM 558 N N . THR A 1 72 ? 32.509 26.297 62.022 1.000 42.304 90 THR A N 1
ATOM 559 C CA . THR A 1 72 ? 33.789 26.826 62.561 1.000 42.111 90 THR A CA 1
ATOM 560 C C . THR A 1 72 ? 33.814 28.341 62.337 1.000 43.028 90 THR A C 1
ATOM 561 O O . THR A 1 72 ? 32.910 28.841 61.643 1.000 43.161 90 THR A O 1
ATOM 565 N N . ALA A 1 73 ? 34.802 29.046 62.894 1.000 44.641 91 ALA A N 1
ATOM 566 C CA . ALA A 1 73 ? 34.920 30.521 62.796 1.000 45.639 91 ALA A CA 1
ATOM 567 C C . ALA A 1 73 ? 36.389 30.959 62.837 1.000 46.547 91 ALA A C 1
ATOM 568 O O . ALA A 1 73 ? 37.229 30.209 63.377 1.000 46.871 91 ALA A O 1
ATOM 570 N N . ASP A 1 74 ? 36.667 32.139 62.277 1.000 47.681 92 ASP A N 1
ATOM 571 C CA . ASP A 1 74 ? 37.974 32.841 62.353 1.000 48.527 92 ASP A CA 1
ATOM 572 C C . ASP A 1 74 ? 37.711 34.240 62.912 1.000 48.823 92 ASP A C 1
ATOM 573 O O . ASP A 1 74 ? 37.253 35.109 62.136 1.000 50.538 92 ASP A O 1
ATOM 578 N N . LYS A 1 75 ? 37.960 34.431 64.212 1.000 48.641 93 LYS A N 1
ATOM 579 C CA . LYS A 1 75 ? 37.696 35.695 64.950 1.000 48.817 93 LYS A CA 1
ATOM 580 C C . LYS A 1 75 ? 38.410 36.868 64.269 1.000 49.250 93 LYS A C 1
ATOM 581 O O . LYS A 1 75 ? 37.829 37.972 64.249 1.000 50.484 93 LYS A O 1
ATOM 587 N N . SER A 1 76 ? 39.621 36.641 63.744 1.000 49.251 94 SER A N 1
ATOM 588 C CA . SER A 1 76 ? 40.525 37.700 63.219 1.000 48.626 94 SER A CA 1
ATOM 589 C C . SER A 1 76 ? 40.023 38.227 61.869 1.000 47.151 94 SER A C 1
ATOM 590 O O . SER A 1 76 ? 40.529 39.282 61.447 1.000 47.444 94 SER A O 1
ATOM 593 N N . SER A 1 77 ? 39.075 37.537 61.220 1.000 45.305 95 SER A N 1
ATOM 594 C CA . SER A 1 77 ? 38.472 37.957 59.926 1.000 44.638 95 SER A CA 1
ATOM 595 C C . SER A 1 77 ? 36.950 38.141 60.041 1.000 44.632 95 SER A C 1
ATOM 596 O O . SER A 1 77 ? 36.318 38.388 58.993 1.000 44.649 95 SER A O 1
ATOM 599 N N . SER A 1 78 ? 36.383 38.051 61.251 1.000 44.550 96 SER A N 1
ATOM 600 C CA . SER A 1 78 ? 34.926 38.193 61.518 1.000 44.619 96 SER A CA 1
ATOM 601 C C . SER A 1 78 ? 34.124 37.297 60.571 1.000 44.739 96 SER A C 1
ATOM 602 O O . SER A 1 78 ? 33.174 37.814 59.950 1.000 45.032 96 SER A O 1
ATOM 605 N N . THR A 1 79 ? 34.498 36.017 60.457 1.000 44.060 97 THR A N 1
ATOM 606 C CA . THR A 1 79 ? 33.896 35.050 59.503 1.000 43.519 97 THR A CA 1
ATOM 607 C C . THR A 1 79 ? 33.531 33.745 60.220 1.000 43.264 97 THR A C 1
ATOM 608 O O . THR A 1 79 ? 34.371 33.231 60.991 1.000 43.228 97 THR A O 1
ATOM 612 N N . VAL A 1 80 ? 32.314 33.247 59.971 1.000 43.066 98 VAL A N 1
ATOM 613 C CA . VAL A 1 80 ? 31.830 31.899 60.395 1.000 42.746 98 VAL A CA 1
ATOM 614 C C . VAL A 1 80 ? 31.686 31.045 59.134 1.000 42.950 98 VAL A C 1
ATOM 615 O O . VAL A 1 80 ? 31.160 31.556 58.127 1.000 42.080 98 VAL A O 1
ATOM 619 N N . TYR A 1 81 ? 32.157 29.798 59.201 1.000 43.559 99 TYR A N 1
ATOM 620 C CA . TYR A 1 81 ? 32.159 28.822 58.084 1.000 43.400 99 TYR A CA 1
ATOM 621 C C . TYR A 1 81 ? 31.147 27.715 58.381 1.000 43.679 99 TYR A C 1
ATOM 622 O O . TYR A 1 81 ? 30.928 27.390 59.562 1.000 43.908 99 TYR A O 1
ATOM 631 N N . MET A 1 82 ? 30.542 27.171 57.325 1.000 44.062 100 MET A N 1
ATOM 632 C CA . MET A 1 82 ? 29.774 25.903 57.358 1.000 44.245 100 MET A CA 1
ATOM 633 C C . MET A 1 82 ? 30.340 24.979 56.281 1.000 44.766 100 MET A C 1
ATOM 634 O O . MET A 1 82 ? 30.291 25.359 55.100 1.000 44.867 100 MET A O 1
ATOM 639 N N . GLU A 1 83 ? 30.862 23.822 56.691 1.000 45.597 101 GLU A N 1
ATOM 640 C CA . GLU A 1 83 ? 31.360 22.757 55.787 1.000 46.654 101 GLU A CA 1
ATOM 641 C C . GLU A 1 83 ? 30.275 21.687 55.650 1.000 45.496 101 GLU A C 1
ATOM 642 O O . GLU A 1 83 ? 29.864 21.137 56.683 1.000 46.799 101 GLU A O 1
ATOM 648 N N . LEU A 1 84 ? 29.827 21.425 54.420 1.000 44.042 102 LEU A N 1
ATOM 649 C CA . LEU A 1 84 ? 28.849 20.359 54.084 1.000 43.509 102 LEU A CA 1
ATOM 650 C C . LEU A 1 84 ? 29.603 19.203 53.421 1.000 43.187 102 LEU A C 1
ATOM 651 O O . LEU A 1 84 ? 30.394 19.470 52.498 1.000 42.600 102 LEU A O 1
ATOM 656 N N . SER A 1 85 ? 29.378 17.977 53.900 1.000 42.916 103 SER A N 1
ATOM 657 C CA . SER A 1 85 ? 30.142 16.763 53.512 1.000 42.744 103 SER A CA 1
ATOM 658 C C . SER A 1 85 ? 29.212 15.749 52.839 1.000 42.839 103 SER A C 1
ATOM 659 O O . SER A 1 85 ? 28.016 15.725 53.192 1.000 42.684 103 SER A O 1
ATOM 662 N N . ARG A 1 86 ? 29.762 14.961 51.908 1.000 42.513 104 ARG A N 1
ATOM 663 C CA . ARG A 1 86 ? 29.089 13.816 51.238 1.000 41.980 104 ARG A CA 1
ATOM 664 C C . ARG A 1 86 ? 27.831 14.320 50.531 1.000 41.104 104 ARG A C 1
ATOM 665 O O . ARG A 1 86 ? 26.747 13.760 50.757 1.000 40.563 104 ARG A O 1
ATOM 673 N N . LEU A 1 87 ? 28.008 15.329 49.682 1.000 41.213 105 LEU A N 1
ATOM 674 C CA . LEU A 1 87 ? 26.910 16.103 49.054 1.000 42.356 105 LEU A CA 1
ATOM 675 C C . LEU A 1 87 ? 26.121 15.197 48.103 1.000 43.253 105 LEU A C 1
ATOM 676 O O . LEU A 1 87 ? 26.749 14.398 47.385 1.000 42.830 105 LEU A O 1
ATOM 681 N N . THR A 1 88 ? 24.790 15.314 48.136 1.000 44.819 106 THR A N 1
ATOM 682 C CA . THR A 1 88 ? 23.839 14.713 47.164 1.000 45.311 106 THR A CA 1
ATOM 683 C C . THR A 1 88 ? 22.962 15.831 46.595 1.000 45.815 106 THR A C 1
ATOM 684 O O . THR A 1 88 ? 23.135 16.991 47.010 1.000 45.876 106 THR A O 1
ATOM 688 N N . SER A 1 89 ? 22.045 15.486 45.691 1.000 47.455 107 SER A N 1
ATOM 689 C CA . SER A 1 89 ? 21.075 16.424 45.069 1.000 48.757 107 SER A CA 1
ATOM 690 C C . SER A 1 89 ? 20.118 16.985 46.131 1.000 49.494 107 SER A C 1
ATOM 691 O O . SER A 1 89 ? 19.554 18.067 45.900 1.000 50.783 107 SER A O 1
ATOM 694 N N . GLU A 1 90 ? 19.955 16.286 47.256 1.000 50.480 108 GLU A N 1
ATOM 695 C CA . GLU A 1 90 ? 19.092 16.716 48.391 1.000 51.637 108 GLU A CA 1
ATOM 696 C C . GLU A 1 90 ? 19.679 17.972 49.049 1.000 50.346 108 GLU A C 1
ATOM 697 O O . GLU A 1 90 ? 18.894 18.762 49.605 1.000 50.674 108 GLU A O 1
ATOM 703 N N . ASP A 1 91 ? 21.001 18.154 48.977 1.000 48.933 109 ASP A N 1
ATOM 704 C CA . ASP A 1 91 ? 21.741 19.285 49.603 1.000 48.028 109 ASP A CA 1
ATOM 705 C C . ASP A 1 91 ? 21.770 20.504 48.670 1.000 46.781 109 ASP A C 1
ATOM 706 O O . ASP A 1 91 ? 22.262 21.560 49.111 1.000 46.138 109 ASP A O 1
ATOM 711 N N . SER A 1 92 ? 21.297 20.371 47.426 1.000 45.924 110 SER A N 1
ATOM 712 C CA . SER A 1 92 ? 21.142 21.501 46.474 1.000 45.458 110 SER A CA 1
ATOM 713 C C . SER A 1 92 ? 20.056 22.440 47.017 1.000 44.844 110 SER A C 1
ATOM 714 O O . SER A 1 92 ? 18.889 22.001 47.112 1.000 45.566 110 SER A O 1
ATOM 717 N N . ALA A 1 93 ? 20.435 23.666 47.392 1.000 43.028 111 ALA A N 1
ATOM 718 C CA . ALA A 1 93 ? 19.552 24.666 48.039 1.000 41.841 111 ALA A CA 1
ATOM 719 C C . ALA A 1 93 ? 20.277 26.010 48.157 1.000 41.182 111 ALA A C 1
ATOM 720 O O . ALA A 1 93 ? 21.474 26.072 47.811 1.000 42.360 111 ALA A O 1
ATOM 722 N N . VAL A 1 94 ? 19.566 27.046 48.609 1.000 40.128 112 VAL A N 1
ATOM 723 C CA . VAL A 1 94 ? 20.160 28.338 49.065 1.000 39.742 112 VAL A CA 1
ATOM 724 C C . VAL A 1 94 ? 20.353 28.240 50.580 1.000 39.537 112 VAL A C 1
ATOM 725 O O . VAL A 1 94 ? 19.441 27.729 51.259 1.000 39.332 112 VAL A O 1
ATOM 729 N N . TYR A 1 95 ? 21.501 28.711 51.070 1.000 39.176 113 TYR A N 1
ATOM 730 C CA . TYR A 1 95 ? 21.897 28.689 52.501 1.000 38.628 113 TYR A CA 1
ATOM 731 C C . TYR A 1 95 ? 22.139 30.128 52.972 1.000 39.351 113 TYR A C 1
ATOM 732 O O . TYR A 1 95 ? 23.031 30.806 52.422 1.000 40.106 113 TYR A O 1
ATOM 741 N N . PHE A 1 96 ? 21.348 30.581 53.949 1.000 39.883 114 PHE A N 1
ATOM 742 C CA . PHE A 1 96 ? 21.434 31.924 54.581 1.000 39.807 114 PHE A CA 1
ATOM 743 C C . PHE A 1 96 ? 22.142 31.818 55.933 1.000 39.261 114 PHE A C 1
ATOM 744 O O . PHE A 1 96 ? 21.949 30.811 56.627 1.000 39.640 114 PHE A O 1
ATOM 752 N N . CYS A 1 97 ? 22.930 32.833 56.291 1.000 39.400 115 CYS A N 1
ATOM 753 C CA . CYS A 1 97 ? 23.382 33.095 57.682 1.000 40.199 115 CYS A CA 1
ATOM 754 C C . CYS A 1 97 ? 22.593 34.293 58.227 1.000 39.462 115 CYS A C 1
ATOM 755 O O . CYS A 1 97 ? 22.091 35.092 57.414 1.000 39.050 115 CYS A O 1
ATOM 758 N N . ALA A 1 98 ? 22.453 34.384 59.551 1.000 38.336 116 ALA A N 1
ATOM 759 C CA . ALA A 1 98 ? 21.695 35.441 60.256 1.000 37.957 116 ALA A CA 1
ATOM 760 C C . ALA A 1 98 ? 22.282 35.624 61.655 1.000 38.091 116 ALA A C 1
ATOM 761 O O . ALA A 1 98 ? 22.630 34.602 62.280 1.000 38.597 116 ALA A O 1
ATOM 763 N N . ARG A 1 99 ? 22.383 36.870 62.126 1.000 38.369 117 ARG A N 1
ATOM 764 C CA . ARG A 1 99 ? 22.962 37.209 63.455 1.000 38.525 117 ARG A CA 1
ATOM 765 C C . ARG A 1 99 ? 21.836 37.346 64.489 1.000 38.236 117 ARG A C 1
ATOM 766 O O . ARG A 1 99 ? 20.697 37.667 64.099 1.000 38.955 117 ARG A O 1
ATOM 774 N N . HIS A 1 100 ? 22.166 37.110 65.760 1.000 37.746 118 HIS A N 1
ATOM 775 C CA . HIS A 1 100 ? 21.223 37.038 66.908 1.000 37.527 118 HIS A CA 1
ATOM 776 C C . HIS A 1 100 ? 21.996 37.386 68.187 1.000 37.821 118 HIS A C 1
ATOM 777 O O . HIS A 1 100 ? 22.877 36.599 68.572 1.000 37.983 118 HIS A O 1
ATOM 784 N N . GLU A 1 101 ? 21.702 38.546 68.789 1.000 38.596 119 GLU A N 1
ATOM 785 C CA . GLU A 1 101 ? 22.409 39.106 69.976 1.000 38.681 119 GLU A CA 1
ATOM 786 C C . GLU A 1 101 ? 22.294 38.116 71.138 1.000 38.662 119 GLU A C 1
ATOM 787 O O . GLU A 1 101 ? 21.152 37.808 71.530 1.000 38.663 119 GLU A O 1
ATOM 793 N N . ASP A 1 102 ? 23.431 37.655 71.669 1.000 38.749 120 ASP A N 1
ATOM 794 C CA . ASP A 1 102 ? 23.495 36.538 72.647 1.000 39.053 120 ASP A CA 1
ATOM 795 C C . ASP A 1 102 ? 22.905 36.961 73.998 1.000 39.721 120 ASP A C 1
ATOM 796 O O . ASP A 1 102 ? 22.127 36.167 74.554 1.000 40.551 120 ASP A O 1
ATOM 801 N N . ARG A 1 103 ? 23.256 38.152 74.501 1.000 40.888 121 ARG A N 1
ATOM 802 C CA . ARG A 1 103 ? 23.077 38.530 75.933 1.000 41.563 121 ARG A CA 1
ATOM 803 C C . ARG A 1 103 ? 21.781 39.327 76.144 1.000 40.340 121 ARG A C 1
ATOM 804 O O . ARG A 1 103 ? 21.648 39.958 77.210 1.000 40.282 121 ARG A O 1
ATOM 812 N N . ASN A 1 104 ? 20.845 39.270 75.193 1.000 38.883 122 ASN A N 1
ATOM 813 C CA . ASN A 1 104 ? 19.558 40.015 75.230 1.000 37.815 122 ASN A CA 1
ATOM 814 C C . ASN A 1 104 ? 18.413 39.045 74.928 1.000 37.034 122 ASN A C 1
ATOM 815 O O . ASN A 1 104 ? 18.357 38.537 73.810 1.000 36.619 122 ASN A O 1
ATOM 820 N N . TYR A 1 105 ? 17.521 38.816 75.889 1.000 36.445 123 TYR A N 1
ATOM 821 C CA . TYR A 1 105 ? 16.340 37.928 75.733 1.000 36.091 123 TYR A CA 1
ATOM 822 C C . TYR A 1 105 ? 15.432 38.454 74.613 1.000 35.967 123 TYR A C 1
ATOM 823 O O . TYR A 1 105 ? 14.788 37.641 73.931 1.000 36.153 123 TYR A O 1
ATOM 832 N N . TYR A 1 106 ? 15.392 39.774 74.415 1.000 36.317 124 TYR A N 1
ATOM 833 C CA . TYR A 1 106 ? 14.453 40.477 73.492 1.000 36.495 124 TYR A CA 1
ATOM 834 C C . TYR A 1 106 ? 15.039 40.575 72.071 1.000 37.025 124 TYR A C 1
ATOM 835 O O . TYR A 1 106 ? 14.421 41.213 71.196 1.000 36.260 124 TYR A O 1
ATOM 844 N N . SER A 1 107 ? 16.202 39.944 71.868 1.000 37.966 125 SER A N 1
ATOM 845 C CA . SER A 1 107 ? 16.917 39.692 70.589 1.000 38.049 125 SER A CA 1
ATOM 846 C C . SER A 1 107 ? 16.012 38.966 69.591 1.000 38.135 125 SER A C 1
ATOM 847 O O . SER A 1 107 ? 15.296 38.047 70.027 1.000 38.484 125 SER A O 1
ATOM 850 N N . TYR A 1 108 ? 16.092 39.335 68.310 1.000 38.191 126 TYR A N 1
ATOM 851 C CA . TYR A 1 108 ? 15.550 38.567 67.160 1.000 38.432 126 TYR A CA 1
ATOM 852 C C . TYR A 1 108 ? 16.647 38.498 66.095 1.000 38.539 126 TYR A C 1
ATOM 853 O O . TYR A 1 108 ? 17.715 39.117 66.288 1.000 38.653 126 TYR A O 1
ATOM 862 N N . TRP A 1 109 ? 16.398 37.754 65.016 1.000 38.813 127 TRP A N 1
ATOM 863 C CA . TRP A 1 109 ? 17.366 37.562 63.902 1.000 38.712 127 TRP A CA 1
ATOM 864 C C . TRP A 1 109 ? 17.296 38.795 62.992 1.000 38.810 127 TRP A C 1
ATOM 865 O O . TRP A 1 109 ? 16.579 38.748 61.983 1.000 38.803 127 TRP A O 1
ATOM 876 N N . ASP A 1 110 ? 18.015 39.861 63.361 1.000 39.259 128 ASP A N 1
ATOM 877 C CA . ASP A 1 110 ? 17.740 41.261 62.930 1.000 39.409 128 ASP A CA 1
ATOM 878 C C . ASP A 1 110 ? 18.428 41.586 61.595 1.000 40.222 128 ASP A C 1
ATOM 879 O O . ASP A 1 110 ? 17.926 42.487 60.904 1.000 41.356 128 ASP A O 1
ATOM 884 N N . TYR A 1 111 ? 19.529 40.910 61.245 1.000 41.049 129 TYR A N 1
ATOM 885 C CA . TYR A 1 111 ? 20.248 41.077 59.949 1.000 40.994 129 TYR A CA 1
ATOM 886 C C . TYR A 1 111 ? 20.566 39.702 59.348 1.000 40.510 129 TYR A C 1
ATOM 887 O O . TYR A 1 111 ? 20.986 38.801 60.100 1.000 39.946 129 TYR A O 1
ATOM 896 N N . TRP A 1 112 ? 20.382 39.566 58.030 1.000 40.336 130 TRP A N 1
ATOM 897 C CA . TRP A 1 112 ? 20.554 38.303 57.261 1.000 39.567 130 TRP A CA 1
ATOM 898 C C . TRP A 1 112 ? 21.566 38.497 56.131 1.000 39.587 130 TRP A C 1
ATOM 899 O O . TRP A 1 112 ? 21.666 39.621 55.610 1.000 40.433 130 TRP A O 1
ATOM 910 N N . GLY A 1 113 ? 22.260 37.420 55.756 1.000 39.497 131 GLY A N 1
ATOM 911 C CA . GLY A 1 113 ? 23.101 37.351 54.548 1.000 39.280 131 GLY A CA 1
ATOM 912 C C . GLY A 1 113 ? 22.256 37.309 53.287 1.000 39.151 131 GLY A C 1
ATOM 913 O O . GLY A 1 113 ? 21.040 37.062 53.389 1.000 39.499 131 GLY A O 1
ATOM 914 N N . GLN A 1 114 ? 22.879 37.552 52.135 1.000 39.293 132 GLN A N 1
ATOM 915 C CA . GLN A 1 114 ? 22.212 37.597 50.808 1.000 39.089 132 GLN A CA 1
ATOM 916 C C . GLN A 1 114 ? 21.884 36.171 50.359 1.000 39.324 132 GLN A C 1
ATOM 917 O O . GLN A 1 114 ? 21.028 36.026 49.483 1.000 40.500 132 GLN A O 1
ATOM 923 N N . GLY A 1 115 ? 22.562 35.170 50.925 1.000 39.503 133 GLY A N 1
ATOM 924 C CA . GLY A 1 115 ? 22.369 33.746 50.593 1.000 39.899 133 GLY A CA 1
ATOM 925 C C . GLY A 1 115 ? 23.465 33.239 49.675 1.000 40.344 133 GLY A C 1
ATOM 926 O O . GLY A 1 115 ? 24.057 34.071 48.955 1.000 40.339 133 GLY A O 1
ATOM 927 N N . THR A 1 116 ? 23.741 31.930 49.729 1.000 40.605 134 THR A N 1
ATOM 928 C CA . THR A 1 116 ? 24.674 31.196 48.833 1.000 41.367 134 THR A CA 1
ATOM 929 C C . THR A 1 116 ? 23.907 30.034 48.199 1.000 41.703 134 THR A C 1
ATOM 930 O O . THR A 1 116 ? 23.368 29.211 48.962 1.000 41.831 134 THR A O 1
ATOM 934 N N . THR A 1 117 ? 23.866 29.968 46.864 1.000 42.301 135 THR A N 1
ATOM 935 C CA . THR A 1 117 ? 23.237 28.865 46.089 1.000 42.064 135 THR A CA 1
ATOM 936 C C . THR A 1 117 ? 24.259 27.739 45.909 1.000 42.785 135 THR A C 1
ATOM 937 O O . THR A 1 117 ? 25.336 28.006 45.336 1.000 43.425 135 THR A O 1
ATOM 941 N N . LEU A 1 118 ? 23.936 26.541 46.403 1.000 43.117 136 LEU A N 1
ATOM 942 C CA . LEU A 1 118 ? 24.715 25.298 46.168 1.000 43.430 136 LEU A CA 1
ATOM 943 C C . LEU A 1 118 ? 23.934 24.410 45.196 1.000 44.463 136 LEU A C 1
ATOM 944 O O . LEU A 1 118 ? 22.719 24.230 45.419 1.000 43.891 136 LEU A O 1
ATOM 949 N N . THR A 1 119 ? 24.615 23.898 44.164 1.000 46.081 137 THR A N 1
ATOM 950 C CA . THR A 1 119 ? 24.093 22.922 43.169 1.000 46.901 137 THR A CA 1
ATOM 951 C C . THR A 1 119 ? 24.989 21.676 43.187 1.000 47.376 137 THR A C 1
ATOM 952 O O . THR A 1 119 ? 26.220 21.827 43.019 1.000 47.546 137 THR A O 1
ATOM 956 N N . VAL A 1 120 ? 24.395 20.497 43.398 1.000 47.467 138 VAL A N 1
ATOM 957 C CA . VAL A 1 120 ? 25.107 19.184 43.428 1.000 48.333 138 VAL A CA 1
ATOM 958 C C . VAL A 1 120 ? 24.609 18.350 42.245 1.000 49.208 138 VAL A C 1
ATOM 959 O O . VAL A 1 120 ? 23.417 17.986 42.253 1.000 50.100 138 VAL A O 1
ATOM 963 N N . SER A 1 121 ? 25.487 18.067 41.276 1.000 49.939 139 SER A N 1
ATOM 964 C CA . SER A 1 121 ? 25.142 17.377 40.006 1.000 50.957 139 SER A CA 1
ATOM 965 C C . SER A 1 121 ? 26.386 16.765 39.349 1.000 52.673 139 SER A C 1
ATOM 966 O O . SER A 1 121 ? 27.473 17.381 39.427 1.000 51.932 139 SER A O 1
ATOM 969 N N . SER A 1 122 ? 26.209 15.594 38.724 1.000 54.810 140 SER A N 1
ATOM 970 C CA . SER A 1 122 ? 27.241 14.838 37.967 1.000 56.287 140 SER A CA 1
ATOM 971 C C . SER A 1 122 ? 27.450 15.477 36.588 1.000 58.208 140 SER A C 1
ATOM 972 O O . SER A 1 122 ? 28.555 15.312 36.025 1.000 60.329 140 SER A O 1
ATOM 975 N N . ALA A 1 123 ? 26.424 16.172 36.078 1.000 58.158 141 ALA A N 1
ATOM 976 C CA . ALA A 1 123 ? 26.312 16.698 34.698 1.000 57.928 141 ALA A CA 1
ATOM 977 C C . ALA A 1 123 ? 27.558 17.503 34.304 1.000 59.047 141 ALA A C 1
ATOM 978 O O . ALA A 1 123 ? 28.129 18.199 35.164 1.000 59.853 141 ALA A O 1
ATOM 980 N N . LYS A 1 124 ? 27.949 17.407 33.029 1.000 60.490 142 LYS A N 1
ATOM 981 C CA . LYS A 1 124 ? 29.019 18.217 32.383 1.000 61.647 142 LYS A CA 1
ATOM 982 C C . LYS A 1 124 ? 28.386 19.499 31.832 1.000 60.430 142 LYS A C 1
ATOM 983 O O . LYS A 1 124 ? 27.164 19.486 31.594 1.000 60.440 142 LYS A O 1
ATOM 989 N N . THR A 1 125 ? 29.174 20.561 31.631 1.000 59.150 143 THR A N 1
ATOM 990 C CA . THR A 1 125 ? 28.699 21.841 31.039 1.000 58.992 143 THR A CA 1
ATOM 991 C C . THR A 1 125 ? 28.173 21.547 29.628 1.000 58.997 143 THR A C 1
ATOM 992 O O . THR A 1 125 ? 28.944 21.002 28.818 1.000 59.646 143 THR A O 1
ATOM 996 N N . THR A 1 126 ? 26.900 21.867 29.374 1.000 58.778 144 THR A N 1
ATOM 997 C CA . THR A 1 126 ? 26.179 21.591 28.104 1.000 58.773 144 THR A CA 1
ATOM 998 C C . THR A 1 126 ? 25.534 22.880 27.607 1.000 59.628 144 THR A C 1
ATOM 999 O O . THR A 1 126 ? 24.743 23.484 28.328 1.000 60.302 144 THR A O 1
ATOM 1003 N N . PRO A 1 127 ? 25.845 23.344 26.374 1.000 60.729 145 PRO A N 1
ATOM 1004 C CA . PRO A 1 127 ? 25.227 24.555 25.835 1.000 60.340 145 PRO A CA 1
ATOM 1005 C C . PRO A 1 127 ? 23.792 24.282 25.396 1.000 58.873 145 PRO A C 1
ATOM 1006 O O . PRO A 1 127 ? 23.452 23.156 25.035 1.000 57.600 145 PRO A O 1
ATOM 1010 N N . PRO A 1 128 ? 22.908 25.304 25.407 1.000 57.825 146 PRO A N 1
ATOM 1011 C CA . PRO A 1 128 ? 21.497 25.101 25.093 1.000 57.156 146 PRO A CA 1
ATOM 1012 C C . PRO A 1 128 ? 21.240 24.987 23.586 1.000 56.625 146 PRO A C 1
ATOM 1013 O O . PRO A 1 128 ? 21.929 25.645 22.826 1.000 55.212 146 PRO A O 1
ATOM 1017 N N . SER A 1 129 ? 20.266 24.157 23.205 1.000 56.582 147 SER A N 1
ATOM 1018 C CA . SER A 1 129 ? 19.610 24.186 21.876 1.000 56.737 147 SER A CA 1
ATOM 1019 C C . SER A 1 129 ? 18.466 25.201 21.942 1.000 57.645 147 SER A C 1
ATOM 1020 O O . SER A 1 129 ? 17.561 25.018 22.782 1.000 58.420 147 SER A O 1
ATOM 1023 N N . VAL A 1 130 ? 18.535 26.249 21.119 1.000 58.358 148 VAL A N 1
ATOM 1024 C CA . VAL A 1 130 ? 17.496 27.313 21.011 1.000 59.089 148 VAL A CA 1
ATOM 1025 C C . VAL A 1 130 ? 16.641 27.005 19.776 1.000 58.512 148 VAL A C 1
ATOM 1026 O O . VAL A 1 130 ? 17.207 26.896 18.671 1.000 58.568 148 VAL A O 1
ATOM 1030 N N . TYR A 1 131 ? 15.331 26.849 19.971 1.000 58.820 149 TYR A N 1
ATOM 1031 C CA . TYR A 1 131 ? 14.337 26.581 18.899 1.000 58.885 149 TYR A CA 1
ATOM 1032 C C . TYR A 1 131 ? 13.304 27.704 18.901 1.000 58.290 149 TYR A C 1
ATOM 1033 O O . TYR A 1 131 ? 12.730 28.010 19.942 1.000 58.680 149 TYR A O 1
ATOM 1042 N N . PRO A 1 132 ? 13.034 28.349 17.744 1.000 58.277 150 PRO A N 1
ATOM 1043 C CA . PRO A 1 132 ? 12.033 29.413 17.672 1.000 58.319 150 PRO A CA 1
ATOM 1044 C C . PRO A 1 132 ? 10.610 28.837 17.621 1.000 57.773 150 PRO A C 1
ATOM 1045 O O . PRO A 1 132 ? 10.439 27.788 17.032 1.000 58.752 150 PRO A O 1
ATOM 1049 N N . LEU A 1 133 ? 9.642 29.525 18.234 1.000 57.430 151 LEU A N 1
ATOM 1050 C CA . LEU A 1 133 ? 8.213 29.110 18.274 1.000 57.661 151 LEU A CA 1
ATOM 1051 C C . LEU A 1 133 ? 7.365 30.144 17.522 1.000 58.348 151 LEU A C 1
ATOM 1052 O O . LEU A 1 133 ? 7.158 31.244 18.065 1.000 58.151 151 LEU A O 1
ATOM 1057 N N . ALA A 1 134 ? 6.912 29.788 16.313 1.000 59.449 152 ALA A N 1
ATOM 1058 C CA . ALA A 1 134 ? 6.120 30.631 15.387 1.000 59.848 152 ALA A CA 1
ATOM 1059 C C . ALA A 1 134 ? 4.736 30.017 15.197 1.000 60.486 152 ALA A C 1
ATOM 1060 O O . ALA A 1 134 ? 4.609 28.801 15.067 1.000 60.153 152 ALA A O 1
ATOM 1062 N N . PRO A 1 135 ? 3.661 30.836 15.128 1.000 62.155 153 PRO A N 1
ATOM 1063 C CA . PRO A 1 135 ? 2.300 30.314 14.970 1.000 63.060 153 PRO A CA 1
ATOM 1064 C C . PRO A 1 135 ? 2.023 29.709 13.583 1.000 62.625 153 PRO A C 1
ATOM 1065 O O . PRO A 1 135 ? 2.623 30.177 12.633 1.000 62.938 153 PRO A O 1
ATOM 1069 N N . ASN A 1 142 ? -6.599 38.000 14.733 1.000 85.258 160 ASN A N 1
ATOM 1070 C CA . ASN A 1 142 ? -6.130 38.525 16.046 1.000 86.139 160 ASN A CA 1
ATOM 1071 C C . ASN A 1 142 ? -5.283 39.784 15.819 1.000 85.724 160 ASN A C 1
ATOM 1072 O O . ASN A 1 142 ? -4.408 39.740 14.937 1.000 86.321 160 ASN A O 1
ATOM 1077 N N . SER A 1 143 ? -5.531 40.845 16.599 1.000 84.136 161 SER A N 1
ATOM 1078 C CA . SER A 1 143 ? -4.873 42.175 16.488 1.000 82.199 161 SER A CA 1
ATOM 1079 C C . SER A 1 143 ? -3.546 42.188 17.255 1.000 80.458 161 SER A C 1
ATOM 1080 O O . SER A 1 143 ? -2.802 43.171 17.091 1.000 80.974 161 SER A O 1
ATOM 1083 N N . MET A 1 144 ? -3.258 41.142 18.038 1.000 77.936 162 MET A N 1
ATOM 1084 C CA . MET A 1 144 ? -2.033 41.019 18.874 1.000 74.809 162 MET A CA 1
ATOM 1085 C C . MET A 1 144 ? -1.531 39.572 18.807 1.000 71.393 162 MET A C 1
ATOM 1086 O O . MET A 1 144 ? -2.298 38.677 19.204 1.000 70.706 162 MET A O 1
ATOM 1091 N N . VAL A 1 145 ? -0.305 39.349 18.320 1.000 68.848 163 VAL A N 1
ATOM 1092 C CA . VAL A 1 145 ? 0.276 37.988 18.093 1.000 67.654 163 VAL A CA 1
ATOM 1093 C C . VAL A 1 145 ? 1.268 37.661 19.217 1.000 67.754 163 VAL A C 1
ATOM 1094 O O . VAL A 1 145 ? 1.875 38.598 19.774 1.000 67.718 163 VAL A O 1
ATOM 1098 N N . THR A 1 146 ? 1.431 36.369 19.520 1.000 68.080 164 THR A N 1
ATOM 1099 C CA . THR A 1 146 ? 2.365 35.840 20.549 1.000 67.812 164 THR A CA 1
ATOM 1100 C C . THR A 1 146 ? 3.413 34.955 19.868 1.000 67.532 164 THR A C 1
ATOM 1101 O O . THR A 1 146 ? 3.026 34.010 19.150 1.000 66.636 164 THR A O 1
ATOM 1105 N N . LEU A 1 147 ? 4.689 35.287 20.082 1.000 68.123 165 LEU A N 1
ATOM 1106 C CA . LEU A 1 147 ? 5.870 34.491 19.658 1.000 67.879 165 LEU A CA 1
ATOM 1107 C C . LEU A 1 147 ? 6.499 33.864 20.909 1.000 66.892 165 LEU A C 1
ATOM 1108 O O . LEU A 1 147 ? 6.027 34.152 22.029 1.000 68.822 165 LEU A O 1
ATOM 1113 N N . GLY A 1 148 ? 7.524 33.036 20.723 1.000 64.806 166 GLY A N 1
ATOM 1114 C CA . GLY A 1 148 ? 8.309 32.449 21.824 1.000 64.242 166 GLY A CA 1
ATOM 1115 C C . GLY A 1 148 ? 9.535 31.735 21.295 1.000 63.348 166 GLY A C 1
ATOM 1116 O O . GLY A 1 148 ? 9.670 31.641 20.060 1.000 63.211 166 GLY A O 1
ATOM 1117 N N . CYS A 1 149 ? 10.411 31.265 22.184 1.000 62.297 167 CYS A N 1
ATOM 1118 C CA . CYS A 1 149 ? 11.522 30.350 21.820 1.000 63.180 167 CYS A CA 1
ATOM 1119 C C . CYS A 1 149 ? 11.858 29.441 23.009 1.000 59.702 167 CYS A C 1
ATOM 1120 O O . CYS A 1 149 ? 11.813 29.913 24.156 1.000 58.369 167 CYS A O 1
ATOM 1123 N N . LEU A 1 150 ? 12.139 28.171 22.707 1.000 56.889 168 LEU A N 1
ATOM 1124 C CA . LEU A 1 150 ? 12.426 27.081 23.673 1.000 56.071 168 LEU A CA 1
ATOM 1125 C C . LEU A 1 150 ? 13.944 26.952 23.823 1.0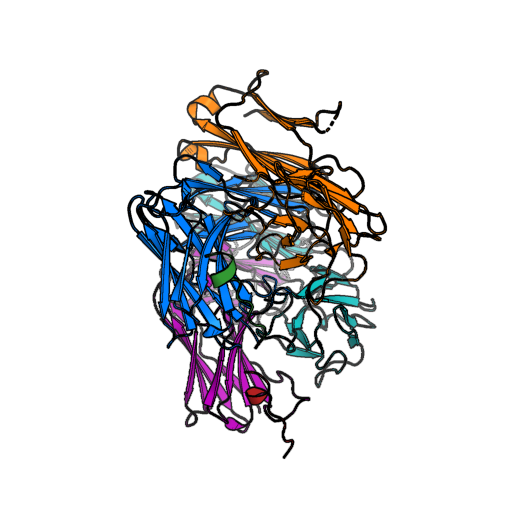00 55.465 168 LEU A C 1
ATOM 1126 O O . LEU A 1 150 ? 14.626 26.865 22.787 1.000 55.660 168 LEU A O 1
ATOM 1131 N N . VAL A 1 151 ? 14.440 26.949 25.063 1.000 54.886 169 VAL A N 1
ATOM 1132 C CA . VAL A 1 151 ? 15.884 26.774 25.401 1.000 55.678 169 VAL A CA 1
ATOM 1133 C C . VAL A 1 151 ? 16.035 25.421 26.107 1.000 56.592 169 VAL A C 1
ATOM 1134 O O . VAL A 1 151 ? 15.676 25.336 27.298 1.000 57.290 169 VAL A O 1
ATOM 1138 N N . LYS A 1 152 ? 16.532 24.402 25.397 1.000 57.930 170 LYS A N 1
ATOM 1139 C CA . LYS A 1 152 ? 16.462 22.976 25.825 1.000 58.359 170 LYS A CA 1
ATOM 1140 C C . LYS A 1 152 ? 17.870 22.401 26.037 1.000 58.380 170 LYS A C 1
ATOM 1141 O O . LYS A 1 152 ? 18.765 22.687 25.210 1.000 58.273 170 LYS A O 1
ATOM 1147 N N . GLY A 1 153 ? 18.043 21.632 27.121 1.000 58.211 171 GLY A N 1
ATOM 1148 C CA . GLY A 1 153 ? 19.178 20.714 27.354 1.000 57.767 171 GLY A CA 1
ATOM 1149 C C . GLY A 1 153 ? 20.479 21.445 27.630 1.000 56.921 171 GLY A C 1
ATOM 1150 O O . GLY A 1 153 ? 21.475 21.152 26.935 1.000 57.517 171 GLY A O 1
ATOM 1151 N N . TYR A 1 154 ? 20.486 22.345 28.615 1.000 55.814 172 TYR A N 1
ATOM 1152 C CA . TYR A 1 154 ? 21.695 23.098 29.040 1.000 55.608 172 TYR A CA 1
ATOM 1153 C C . TYR A 1 154 ? 22.001 22.814 30.512 1.000 55.607 172 TYR A C 1
ATOM 1154 O O . TYR A 1 154 ? 21.100 22.383 31.267 1.000 55.373 172 TYR A O 1
ATOM 1163 N N . PHE A 1 155 ? 23.261 23.041 30.888 1.000 54.942 173 PHE A N 1
ATOM 1164 C CA . PHE A 1 155 ? 23.773 22.938 32.278 1.000 54.617 173 PHE A CA 1
ATOM 1165 C C . PHE A 1 155 ? 25.084 23.708 32.394 1.000 54.382 173 PHE A C 1
ATOM 1166 O O . PHE A 1 155 ? 25.905 23.668 31.481 1.000 54.824 173 PHE A O 1
ATOM 1174 N N . PRO A 1 156 ? 25.332 24.428 33.511 1.000 55.124 174 PRO A N 1
ATOM 1175 C CA . PRO A 1 156 ? 24.344 24.633 34.572 1.000 56.164 174 PRO A CA 1
ATOM 1176 C C . PRO A 1 156 ? 23.468 25.868 34.318 1.000 57.440 174 PRO A C 1
ATOM 1177 O O . PRO A 1 156 ? 23.484 26.385 33.211 1.000 58.191 174 PRO A O 1
ATOM 1181 N N . GLU A 1 157 ? 22.731 26.304 35.342 1.000 57.951 175 GLU A N 1
ATOM 1182 C CA . GLU A 1 157 ? 22.067 27.631 35.373 1.000 58.457 175 GLU A CA 1
ATOM 1183 C C . GLU A 1 157 ? 23.143 28.693 35.584 1.000 59.057 175 GLU A C 1
ATOM 1184 O O . GLU A 1 157 ? 24.205 28.393 36.126 1.000 58.062 175 GLU A O 1
ATOM 1190 N N . PRO A 1 158 ? 22.926 29.962 35.166 1.000 60.966 176 PRO A N 1
ATOM 1191 C CA . PRO A 1 158 ? 21.700 30.398 34.499 1.000 61.237 176 PRO A CA 1
ATOM 1192 C C . PRO A 1 158 ? 21.862 30.614 32.985 1.000 60.997 176 PRO A C 1
ATOM 1193 O O . PRO A 1 158 ? 22.958 30.419 32.478 1.000 62.023 176 PRO A O 1
ATOM 1197 N N . VAL A 1 159 ? 20.781 31.035 32.318 1.000 59.711 177 VAL A N 1
ATOM 1198 C CA . VAL A 1 159 ? 20.792 31.595 30.932 1.000 59.646 177 VAL A CA 1
ATOM 1199 C C . VAL A 1 159 ? 20.148 32.984 30.974 1.000 59.715 177 VAL A C 1
ATOM 1200 O O . VAL A 1 159 ? 19.281 33.203 31.844 1.000 58.875 177 VAL A O 1
ATOM 1204 N N . THR A 1 160 ? 20.569 33.881 30.075 1.000 59.862 178 THR A N 1
ATOM 1205 C CA . THR A 1 160 ? 19.935 35.203 29.819 1.000 60.191 178 THR A CA 1
ATOM 1206 C C . THR A 1 160 ? 19.130 35.112 28.520 1.000 59.529 178 THR A C 1
ATOM 1207 O O . THR A 1 160 ? 19.733 34.794 27.479 1.000 60.350 178 THR A O 1
ATOM 1211 N N . VAL A 1 161 ? 17.822 35.370 28.589 1.000 58.629 179 VAL A N 1
ATOM 1212 C CA . VAL A 1 161 ? 16.913 35.470 27.410 1.000 58.007 179 VAL A CA 1
ATOM 1213 C C . VAL A 1 161 ? 16.483 36.933 27.271 1.000 58.206 179 VAL A C 1
ATOM 1214 O O . VAL A 1 161 ? 15.916 37.475 28.236 1.000 57.877 179 VAL A O 1
ATOM 1218 N N . THR A 1 162 ? 16.769 37.553 26.125 1.000 59.949 180 THR A N 1
ATOM 1219 C CA . THR A 1 162 ? 16.274 38.905 25.753 1.000 61.441 180 THR A CA 1
ATOM 1220 C C . THR A 1 162 ? 15.519 38.807 24.423 1.000 61.793 180 THR A C 1
ATOM 1221 O O . THR A 1 162 ? 15.623 37.758 23.759 1.000 61.616 180 THR A O 1
ATOM 1225 N N . TRP A 1 163 ? 14.783 39.862 24.070 1.000 63.335 181 TRP A N 1
ATOM 1226 C CA . TRP A 1 163 ? 14.016 39.982 22.803 1.000 65.125 181 TRP A CA 1
ATOM 1227 C C . TRP A 1 163 ? 14.420 41.274 22.082 1.000 66.323 181 TRP A C 1
ATOM 1228 O O . TRP A 1 163 ? 14.208 42.365 22.657 1.000 67.721 181 TRP A O 1
ATOM 1239 N N . ASN A 1 164 ? 14.983 41.147 20.874 1.000 66.757 182 ASN A N 1
ATOM 1240 C CA . ASN A 1 164 ? 15.543 42.269 20.072 1.000 66.744 182 ASN A CA 1
ATOM 1241 C C . ASN A 1 164 ? 16.573 43.019 20.929 1.000 66.387 182 ASN A C 1
ATOM 1242 O O . ASN A 1 164 ? 16.546 44.263 20.932 1.000 66.223 182 ASN A O 1
ATOM 1247 N N . SER A 1 165 ? 17.425 42.271 21.642 1.000 66.586 183 SER A N 1
ATOM 1248 C CA . SER A 1 165 ? 18.555 42.768 22.475 1.000 66.231 183 SER A CA 1
ATOM 1249 C C . SER A 1 165 ? 18.061 43.713 23.583 1.000 67.062 183 SER A C 1
ATOM 1250 O O . SER A 1 165 ? 18.810 44.644 23.931 1.000 68.544 183 SER A O 1
ATOM 1253 N N . GLY A 1 166 ? 16.858 43.482 24.123 1.000 67.341 184 GLY A N 1
ATOM 1254 C CA . GLY A 1 166 ? 16.295 44.244 25.257 1.000 67.409 184 GLY A CA 1
ATOM 1255 C C . GLY A 1 166 ? 15.205 45.220 24.835 1.000 68.625 184 GLY A C 1
ATOM 1256 O O . GLY A 1 166 ? 14.419 45.637 25.723 1.000 68.859 184 GLY A O 1
ATOM 1257 N N . SER A 1 167 ? 15.151 45.581 23.544 1.000 68.326 185 SER A N 1
ATOM 1258 C CA . SER A 1 167 ? 14.170 46.536 22.958 1.000 68.949 185 SER A CA 1
ATOM 1259 C C . SER A 1 167 ? 12.750 46.178 23.411 1.000 69.540 185 SER A C 1
ATOM 1260 O O . SER A 1 167 ? 12.057 47.064 23.955 1.000 69.972 185 SER A O 1
ATOM 1263 N N . LEU A 1 168 ? 12.339 44.926 23.187 1.000 69.358 186 LEU A N 1
ATOM 1264 C CA . LEU A 1 168 ? 11.058 44.365 23.688 1.000 69.035 186 LEU A CA 1
ATOM 1265 C C . LEU A 1 168 ? 11.238 43.959 25.153 1.000 68.217 186 LEU A C 1
ATOM 1266 O O . LEU A 1 168 ? 11.790 42.870 25.402 1.000 67.214 186 LEU A O 1
ATOM 1271 N N . SER A 1 169 ? 10.796 44.820 26.073 1.000 68.734 187 SER A N 1
ATOM 1272 C CA . SER A 1 169 ? 10.821 44.600 27.542 1.000 69.009 187 SER A CA 1
ATOM 1273 C C . SER A 1 169 ? 9.451 44.085 28.007 1.000 69.126 187 SER A C 1
ATOM 1274 O O . SER A 1 169 ? 9.380 42.923 28.447 1.000 69.678 187 SER A O 1
ATOM 1277 N N . SER A 1 170 ? 8.402 44.910 27.905 1.000 68.344 188 SER A N 1
ATOM 1278 C CA . SER A 1 170 ? 7.020 44.566 28.336 1.000 68.581 188 SER A CA 1
ATOM 1279 C C . SER A 1 170 ? 6.389 43.588 27.335 1.000 68.152 188 SER A C 1
ATOM 1280 O O . SER A 1 170 ? 6.863 43.528 26.180 1.000 67.922 188 SER A O 1
ATOM 1283 N N . GLY A 1 171 ? 5.363 42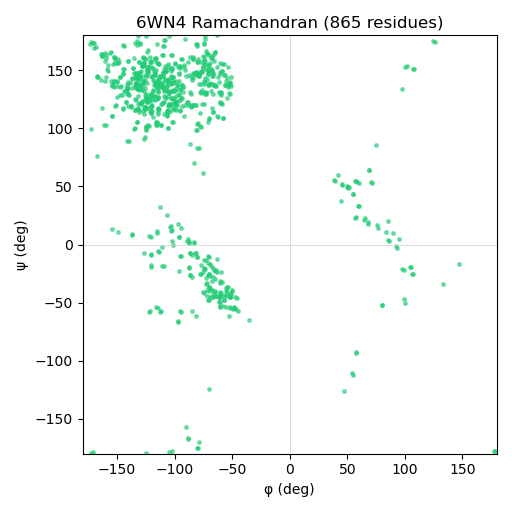.849 27.775 1.000 66.581 189 GLY A N 1
ATOM 1284 C CA . GLY A 1 171 ? 4.694 41.787 26.997 1.000 64.806 189 GLY A CA 1
ATOM 1285 C C . GLY A 1 171 ? 5.513 40.505 26.952 1.000 62.930 189 GLY A C 1
ATOM 1286 O O . GLY A 1 171 ? 5.187 39.639 26.118 1.000 62.301 189 GLY A O 1
ATOM 1287 N N . VAL A 1 172 ? 6.525 40.381 27.821 1.000 61.599 190 VAL A N 1
ATOM 1288 C CA . VAL A 1 172 ? 7.485 39.237 27.881 1.000 59.923 190 VAL A CA 1
ATOM 1289 C C . VAL A 1 172 ? 7.183 38.403 29.130 1.000 58.384 190 VAL A C 1
ATOM 1290 O O . VAL A 1 172 ? 6.855 38.999 30.173 1.000 58.865 190 VAL A O 1
ATOM 1294 N N . HIS A 1 173 ? 7.300 37.076 29.011 1.000 56.293 191 HIS A N 1
ATOM 1295 C CA . HIS A 1 173 ? 7.133 36.082 30.105 1.000 54.877 191 HIS A CA 1
ATOM 1296 C C . HIS A 1 173 ? 8.180 34.975 29.941 1.000 54.009 191 HIS A C 1
ATOM 1297 O O . HIS A 1 173 ? 7.884 33.972 29.255 1.000 54.647 191 HIS A O 1
ATOM 1304 N N . THR A 1 174 ? 9.364 35.166 30.530 1.000 52.786 192 THR A N 1
ATOM 1305 C CA . THR A 1 174 ? 10.432 34.138 30.645 1.000 52.142 192 THR A CA 1
ATOM 1306 C C . THR A 1 174 ? 10.127 33.273 31.871 1.000 51.732 192 THR A C 1
ATOM 1307 O O . THR A 1 174 ? 10.053 33.833 32.971 1.000 53.707 192 THR A O 1
ATOM 1311 N N . PHE A 1 175 ? 9.940 31.966 31.680 1.000 50.928 193 PHE A N 1
ATOM 1312 C CA . PHE A 1 175 ? 9.530 31.011 32.742 1.000 51.140 193 PHE A CA 1
ATOM 1313 C C . PHE A 1 175 ? 10.773 30.415 33.392 1.000 51.112 193 PHE A C 1
ATOM 1314 O O . PHE A 1 175 ? 11.831 30.349 32.771 1.000 51.356 193 PHE A O 1
ATOM 1322 N N . PRO A 1 176 ? 10.694 29.999 34.676 1.000 51.495 194 PRO A N 1
ATOM 1323 C CA . PRO A 1 176 ? 11.808 29.310 35.325 1.000 51.767 194 PRO A CA 1
ATOM 1324 C C . PRO A 1 176 ? 12.037 27.923 34.709 1.000 52.178 194 PRO A C 1
ATOM 1325 O O . PRO A 1 176 ? 11.089 27.324 34.238 1.000 51.349 194 PRO A O 1
ATOM 1329 N N . ALA A 1 177 ? 13.289 27.461 34.725 1.000 53.246 195 ALA A N 1
ATOM 1330 C CA . ALA A 1 177 ? 13.723 26.162 34.161 1.000 54.127 195 ALA A CA 1
ATOM 1331 C C . ALA A 1 177 ? 13.179 25.008 35.012 1.000 54.535 195 ALA A C 1
ATOM 1332 O O . ALA A 1 177 ? 12.760 25.252 36.160 1.000 53.953 195 ALA A O 1
ATOM 1334 N N . VAL A 1 178 ? 13.189 23.798 34.448 1.000 55.704 196 VAL A N 1
ATOM 1335 C CA . VAL A 1 178 ? 12.964 22.506 35.163 1.000 57.124 196 VAL A CA 1
ATOM 1336 C C . VAL A 1 178 ? 14.100 21.557 34.761 1.000 59.932 196 VAL A C 1
ATOM 1337 O O . VAL A 1 178 ? 14.886 21.933 33.866 1.000 60.044 196 VAL A O 1
ATOM 1341 N N . LEU A 1 179 ? 14.182 20.378 35.389 1.000 63.554 197 LEU A N 1
ATOM 1342 C CA . LEU A 1 179 ? 15.211 19.341 35.089 1.000 66.185 197 LEU A CA 1
ATOM 1343 C C . LEU A 1 179 ? 14.598 18.224 34.235 1.000 67.885 197 LEU A C 1
ATOM 1344 O O . LEU A 1 179 ? 13.687 17.536 34.723 1.000 68.010 197 LEU A O 1
ATOM 1349 N N . GLN A 1 180 ? 15.089 18.065 33.005 1.000 70.518 198 GLN A N 1
ATOM 1350 C CA . GLN A 1 180 ? 14.844 16.883 32.140 1.000 73.121 198 GLN A CA 1
ATOM 1351 C C . GLN A 1 180 ? 16.130 16.050 32.130 1.000 72.570 198 GLN A C 1
ATOM 1352 O O . GLN A 1 180 ? 17.167 16.560 31.650 1.000 70.777 198 GLN A O 1
ATOM 1358 N N . SER A 1 181 ? 16.065 14.827 32.668 1.000 73.057 199 SER A N 1
ATOM 1359 C CA . SER A 1 181 ? 17.242 14.002 33.049 1.000 73.509 199 SER A CA 1
ATOM 1360 C C . SER A 1 181 ? 18.112 14.831 34.007 1.000 72.757 199 SER A C 1
ATOM 1361 O O . SER A 1 181 ? 17.629 15.119 35.125 1.000 73.964 199 SER A O 1
ATOM 1364 N N . ASP A 1 182 ? 19.311 15.240 33.579 1.000 71.160 200 ASP A N 1
ATOM 1365 C CA . ASP A 1 182 ? 20.264 16.038 34.399 1.000 71.001 200 ASP A CA 1
ATOM 1366 C C . ASP A 1 182 ? 20.473 17.425 33.777 1.000 67.264 200 ASP A C 1
ATOM 1367 O O . ASP A 1 182 ? 21.379 18.142 34.244 1.000 66.614 200 ASP A O 1
ATOM 1372 N N . LEU A 1 183 ? 19.663 17.796 32.779 1.000 63.759 201 LEU A N 1
ATOM 1373 C CA . LEU A 1 183 ? 19.802 19.070 32.021 1.000 61.974 201 LEU A CA 1
ATOM 1374 C C . LEU A 1 183 ? 18.574 19.948 32.261 1.000 60.849 201 LEU A C 1
ATOM 1375 O O . LEU A 1 183 ? 17.532 19.408 32.676 1.000 60.572 201 LEU A O 1
ATOM 1380 N N . TYR A 1 184 ? 18.705 21.250 31.996 1.000 59.837 202 TYR A N 1
ATOM 1381 C CA . TYR A 1 184 ? 17.665 22.287 32.230 1.000 58.811 202 TYR A CA 1
ATOM 1382 C C . TYR A 1 184 ? 16.965 22.611 30.907 1.000 57.807 202 TYR A C 1
ATOM 1383 O O . TYR A 1 184 ? 17.642 22.668 29.861 1.000 57.487 202 TYR A O 1
ATOM 1392 N N . THR A 1 185 ? 15.643 22.789 30.966 1.000 57.652 203 THR A N 1
ATOM 1393 C CA . THR A 1 185 ? 14.779 23.231 29.839 1.000 58.057 203 THR A CA 1
ATOM 1394 C C . THR A 1 185 ? 14.003 24.473 30.287 1.000 56.856 203 THR A C 1
ATOM 1395 O O . THR A 1 185 ? 13.343 24.410 31.343 1.000 55.765 203 THR A O 1
ATOM 1399 N N . LEU A 1 186 ? 14.099 25.556 29.512 1.000 56.640 204 LEU A N 1
ATOM 1400 C CA . LEU A 1 186 ? 13.442 26.860 29.785 1.000 55.993 204 LEU A CA 1
ATOM 1401 C C . LEU A 1 186 ? 12.655 27.298 28.545 1.000 55.277 204 LEU A C 1
ATOM 1402 O O . LEU A 1 186 ? 13.026 26.902 27.423 1.000 54.726 204 LEU A O 1
ATOM 1407 N N . SER A 1 187 ? 11.608 28.094 28.750 1.000 55.182 205 SER A N 1
ATOM 1408 C CA . SER A 1 187 ? 10.755 28.664 27.680 1.000 55.636 205 SER A CA 1
ATOM 1409 C C . SER A 1 187 ? 10.512 30.151 27.946 1.000 55.662 205 SER A C 1
ATOM 1410 O O . SER A 1 187 ? 10.384 30.525 29.123 1.000 55.681 205 SER A O 1
ATOM 1413 N N . SER A 1 188 ? 10.451 30.957 26.886 1.000 56.127 206 SER A N 1
ATOM 1414 C CA . SER A 1 188 ? 10.130 32.408 26.936 1.000 56.291 206 SER A CA 1
ATOM 1415 C C . SER A 1 188 ? 9.090 32.741 25.862 1.000 56.483 206 SER A C 1
ATOM 1416 O O . SER A 1 188 ? 9.199 32.192 24.750 1.000 57.532 206 SER A O 1
ATOM 1419 N N . SER A 1 189 ? 8.122 33.600 26.191 1.000 56.827 207 SER A N 1
ATOM 1420 C CA . SER A 1 189 ? 7.089 34.126 25.261 1.000 57.457 207 SER A CA 1
ATOM 1421 C C . SER A 1 189 ? 7.200 35.653 25.184 1.000 58.566 207 SER A C 1
ATOM 1422 O O . SER A 1 189 ? 7.671 36.262 26.163 1.000 58.813 207 SER A O 1
ATOM 1425 N N . VAL A 1 190 ? 6.796 36.233 24.049 1.000 59.671 208 VAL A N 1
ATOM 1426 C CA . VAL A 1 190 ? 6.697 37.707 23.824 1.000 60.064 208 VAL A CA 1
ATOM 1427 C C . VAL A 1 190 ? 5.424 37.977 23.011 1.000 59.605 208 VAL A C 1
ATOM 1428 O O . VAL A 1 190 ? 5.126 37.184 22.098 1.000 57.464 208 VAL A O 1
ATOM 1432 N N . THR A 1 191 ? 4.701 39.050 23.341 1.000 60.413 209 THR A N 1
ATOM 1433 C CA . THR A 1 191 ? 3.458 39.482 22.647 1.000 61.726 209 THR A CA 1
ATOM 1434 C C . THR A 1 191 ? 3.706 40.835 21.970 1.000 62.309 209 THR A C 1
ATOM 1435 O O . THR A 1 191 ? 4.152 41.763 22.676 1.000 61.368 209 THR A O 1
ATOM 1439 N N . VAL A 1 192 ? 3.440 40.920 20.659 1.000 63.833 210 VAL A N 1
ATOM 1440 C CA . VAL A 1 192 ? 3.612 42.143 19.818 1.000 64.708 210 VAL A CA 1
ATOM 1441 C C . VAL A 1 192 ? 2.341 42.369 19.000 1.000 66.304 210 VAL A C 1
ATOM 1442 O O . VAL A 1 192 ? 1.573 41.434 18.771 1.000 67.353 210 VAL A O 1
ATOM 1446 N N . PRO A 1 193 ? 2.078 43.616 18.539 1.000 66.720 211 PRO A N 1
ATOM 1447 C CA . PRO A 1 193 ? 0.950 43.890 17.646 1.000 66.518 211 PRO A CA 1
ATOM 1448 C C . PRO A 1 193 ? 1.063 43.146 16.306 1.000 65.519 211 PRO A C 1
ATOM 1449 O O . PRO A 1 193 ? 2.162 43.043 15.809 1.000 64.203 211 PRO A O 1
ATOM 1453 N N . SER A 1 194 ? -0.067 42.702 15.746 1.000 65.905 212 SER A N 1
ATOM 1454 C CA . SER A 1 194 ? -0.172 41.925 14.475 1.000 66.934 212 SER A CA 1
ATOM 1455 C C . SER A 1 194 ? 0.397 42.665 13.254 1.000 66.470 212 SER A C 1
ATOM 1456 O O . SER A 1 194 ? 0.708 41.968 12.269 1.000 65.995 212 SER A O 1
ATOM 1459 N N . SER A 1 195 ? 0.469 44.002 13.279 1.000 67.241 213 SER A N 1
ATOM 1460 C CA . SER A 1 195 ? 0.993 44.856 12.178 1.000 67.117 213 SER A CA 1
ATOM 1461 C C . SER A 1 195 ? 2.522 44.968 12.272 1.000 69.394 213 SER A C 1
ATOM 1462 O O . SER A 1 195 ? 3.155 45.195 11.222 1.000 72.164 213 SER A O 1
ATOM 1465 N N . THR A 1 196 ? 3.080 44.843 13.481 1.000 71.133 214 THR A N 1
ATOM 1466 C CA . THR A 1 196 ? 4.541 44.780 13.761 1.000 71.880 214 THR A CA 1
ATOM 1467 C C . THR A 1 196 ? 5.176 43.651 12.942 1.000 71.022 214 THR A C 1
ATOM 1468 O O . THR A 1 196 ? 6.152 43.928 12.232 1.000 71.992 214 THR A O 1
ATOM 1472 N N . TRP A 1 197 ? 4.626 42.439 13.059 1.000 69.504 215 TRP A N 1
ATOM 1473 C CA . TRP A 1 197 ? 5.268 41.145 12.707 1.000 68.311 215 TRP A CA 1
ATOM 1474 C C . TRP A 1 197 ? 4.470 40.469 11.594 1.000 67.457 215 TRP A C 1
ATOM 1475 O O . TRP A 1 197 ? 3.244 40.450 11.656 1.000 65.625 215 TRP A O 1
ATOM 1486 N N . PRO A 1 198 ? 5.114 39.872 10.560 1.000 67.506 216 PRO A N 1
ATOM 1487 C CA . PRO A 1 198 ? 6.567 39.678 10.511 1.000 67.534 216 PRO A CA 1
ATOM 1488 C C . PRO A 1 198 ? 7.407 40.826 9.924 1.000 67.587 216 PRO A C 1
ATOM 1489 O O . PRO A 1 198 ? 8.615 40.670 9.864 1.000 67.402 216 PRO A O 1
ATOM 1493 N N . SER A 1 199 ? 6.768 41.932 9.522 1.000 68.554 217 SER A N 1
ATOM 1494 C CA . SER A 1 199 ? 7.408 43.100 8.852 1.000 70.040 217 SER A CA 1
ATOM 1495 C C . SER A 1 199 ? 8.655 43.538 9.628 1.000 69.771 217 SER A C 1
ATOM 1496 O O . SER A 1 199 ? 9.740 43.597 9.013 1.000 69.546 217 SER A O 1
ATOM 1499 N N . GLU A 1 200 ? 8.491 43.832 10.922 1.000 70.591 218 GLU A N 1
ATOM 1500 C CA . GLU A 1 200 ? 9.592 44.128 11.876 1.000 70.397 218 GLU A CA 1
ATOM 1501 C C . GLU A 1 200 ? 10.001 42.810 12.537 1.000 69.600 218 GLU A C 1
ATOM 1502 O O . GLU A 1 200 ? 9.179 42.229 13.267 1.000 69.607 218 GLU A O 1
ATOM 1508 N N . THR A 1 201 ? 11.199 42.324 12.202 1.000 68.758 219 THR A N 1
ATOM 1509 C CA . THR A 1 201 ? 11.703 40.978 12.580 1.000 68.157 219 THR A CA 1
ATOM 1510 C C . THR A 1 201 ? 11.930 40.951 14.093 1.000 68.366 219 THR A C 1
ATOM 1511 O O . THR A 1 201 ? 12.551 41.897 14.620 1.000 68.301 219 THR A O 1
ATOM 1515 N N . VAL A 1 202 ? 11.428 39.903 14.751 1.000 67.979 220 VAL A N 1
ATOM 1516 C CA . VAL A 1 202 ? 11.563 39.659 16.217 1.000 66.934 220 VAL A CA 1
ATOM 1517 C C . VAL A 1 202 ? 12.583 38.532 16.423 1.000 66.791 220 VAL A C 1
ATOM 1518 O O . VAL A 1 202 ? 12.428 37.472 15.784 1.000 65.443 220 VAL A O 1
ATOM 1522 N N . THR A 1 203 ? 13.590 38.769 17.269 1.000 67.486 221 THR A N 1
ATOM 1523 C CA . THR A 1 203 ? 14.717 37.840 17.557 1.000 67.072 221 THR A CA 1
ATOM 1524 C C . THR A 1 203 ? 14.808 37.597 19.065 1.000 66.898 221 THR A C 1
ATOM 1525 O O . THR A 1 203 ? 14.846 38.593 19.815 1.000 67.006 221 THR A O 1
ATOM 1529 N N . CYS A 1 204 ? 14.855 36.329 19.487 1.000 67.222 222 CYS A N 1
ATOM 1530 C CA . CYS A 1 204 ? 15.114 35.928 20.896 1.000 68.012 222 CYS A CA 1
ATOM 1531 C C . CYS A 1 204 ? 16.617 35.659 21.045 1.000 67.677 222 CYS A C 1
ATOM 1532 O O . CYS A 1 204 ? 17.170 34.901 20.220 1.000 67.345 222 CYS A O 1
ATOM 1535 N N . ASN A 1 205 ? 17.253 36.321 22.017 1.000 68.450 223 ASN A N 1
ATOM 1536 C CA . ASN A 1 205 ? 18.713 36.233 22.287 1.000 69.309 223 ASN A CA 1
ATOM 1537 C C . ASN A 1 205 ? 18.916 35.406 23.560 1.000 69.418 223 ASN A C 1
ATOM 1538 O O . ASN A 1 205 ? 18.472 35.860 24.631 1.000 69.288 223 ASN A O 1
ATOM 1543 N N . VAL A 1 206 ? 19.542 34.233 23.429 1.000 69.063 224 VAL A N 1
ATOM 1544 C CA . VAL A 1 206 ? 19.887 33.319 24.555 1.000 68.467 224 VAL A CA 1
ATOM 1545 C C . VAL A 1 206 ? 21.408 33.346 24.734 1.000 68.186 224 VAL A C 1
ATOM 1546 O O . VAL A 1 206 ? 22.124 33.221 23.720 1.000 67.424 224 VAL A O 1
ATOM 1550 N N . ALA A 1 207 ? 21.872 33.517 25.975 1.000 68.357 225 ALA A N 1
ATOM 1551 C CA . ALA A 1 207 ? 23.303 33.529 26.355 1.000 68.949 225 ALA A CA 1
ATOM 1552 C C . ALA A 1 207 ? 23.520 32.578 27.534 1.000 69.368 225 ALA A C 1
ATOM 1553 O O . ALA A 1 207 ? 22.699 32.604 28.473 1.000 70.942 225 ALA A O 1
ATOM 1555 N N . HIS A 1 208 ? 24.581 31.768 27.471 1.000 68.996 226 HIS A N 1
ATOM 1556 C CA . HIS A 1 208 ? 24.980 30.794 28.521 1.000 68.660 226 HIS A CA 1
ATOM 1557 C C . HIS A 1 208 ? 26.409 31.108 28.952 1.000 68.256 226 HIS A C 1
ATOM 1558 O O . HIS A 1 208 ? 27.357 30.796 28.233 1.000 66.920 226 HIS A O 1
ATOM 1565 N N . PRO A 1 209 ? 26.607 31.761 30.121 1.000 68.850 227 PRO A N 1
ATOM 1566 C CA . PRO A 1 209 ? 27.951 32.081 30.601 1.000 68.605 227 PRO A CA 1
ATOM 1567 C C . PRO A 1 209 ? 28.854 30.839 30.615 1.000 67.647 227 PRO A C 1
ATOM 1568 O O . PRO A 1 209 ? 29.892 30.868 29.984 1.000 65.401 227 PRO A O 1
ATOM 1572 N N . ALA A 1 210 ? 28.396 29.780 31.291 1.000 67.875 228 ALA A N 1
ATOM 1573 C CA . ALA A 1 210 ? 29.157 28.553 31.624 1.000 68.615 228 ALA A CA 1
ATOM 1574 C C . ALA A 1 210 ? 29.810 27.945 30.376 1.000 69.051 228 ALA A C 1
ATOM 1575 O O . ALA A 1 210 ? 30.994 27.558 30.464 1.000 69.064 228 ALA A O 1
ATOM 1577 N N . SER A 1 211 ? 29.066 27.849 29.270 1.000 69.450 229 SER A N 1
ATOM 1578 C CA . SER A 1 211 ? 29.538 27.271 27.983 1.000 70.743 229 SER A CA 1
ATOM 1579 C C . SER A 1 211 ? 30.018 28.385 27.046 1.000 72.536 229 SER A C 1
ATOM 1580 O O . SER A 1 211 ? 30.343 28.066 25.887 1.000 73.019 229 SER A O 1
ATOM 1583 N N . SER A 1 212 ? 30.076 29.631 27.537 1.000 74.608 230 SER A N 1
ATOM 1584 C CA . SER A 1 212 ? 30.440 30.856 26.774 1.000 75.368 230 SER A CA 1
ATOM 1585 C C . SER A 1 212 ? 29.856 30.787 25.356 1.000 75.849 230 SER A C 1
ATOM 1586 O O . SER A 1 212 ? 30.634 30.898 24.385 1.000 76.128 230 SER A O 1
ATOM 1589 N N . THR A 1 213 ? 28.536 30.591 25.252 1.000 75.409 231 THR A N 1
ATOM 1590 C CA . THR A 1 213 ? 27.768 30.590 23.977 1.000 75.134 231 THR A CA 1
ATOM 1591 C C . THR A 1 213 ? 26.733 31.721 24.007 1.000 74.648 231 THR A C 1
ATOM 1592 O O . THR A 1 213 ? 26.143 31.971 25.083 1.000 73.848 231 THR A O 1
ATOM 1596 N N . LYS A 1 214 ? 26.564 32.391 22.864 1.000 73.526 232 LYS A N 1
ATOM 1597 C CA . LYS A 1 214 ? 25.487 33.377 22.588 1.000 72.054 232 LYS A CA 1
ATOM 1598 C C . LYS A 1 214 ? 24.882 33.034 21.225 1.000 70.278 232 LYS A C 1
ATOM 1599 O O . LYS A 1 214 ? 25.655 32.773 20.281 1.000 67.673 232 LYS A O 1
ATOM 1605 N N . VAL A 1 215 ? 23.551 33.014 21.148 1.000 70.191 233 VAL A N 1
ATOM 1606 C CA . VAL A 1 215 ? 22.782 32.576 19.947 1.000 70.544 233 VAL A CA 1
ATOM 1607 C C . VAL A 1 215 ? 21.560 33.485 19.778 1.000 71.075 233 VAL A C 1
ATOM 1608 O O . VAL A 1 215 ? 20.872 33.763 20.783 1.000 70.604 233 VAL A O 1
ATOM 1612 N N . ASP A 1 216 ? 21.322 33.922 18.540 1.000 71.210 234 ASP A N 1
ATOM 1613 C CA . ASP A 1 216 ? 20.134 34.708 18.123 1.000 71.330 234 ASP A CA 1
ATOM 1614 C C . ASP A 1 216 ? 19.321 33.844 17.158 1.000 70.422 234 ASP A C 1
ATOM 1615 O O . ASP A 1 216 ? 19.929 33.265 16.237 1.000 70.018 234 ASP A O 1
ATOM 1620 N N . LYS A 1 217 ? 18.009 33.742 17.384 1.000 69.498 235 LYS A N 1
ATOM 1621 C CA . LYS A 1 217 ? 17.061 33.040 16.480 1.000 69.835 235 LYS A CA 1
ATOM 1622 C C . LYS A 1 217 ? 15.965 34.024 16.067 1.000 70.559 235 LYS A C 1
ATOM 1623 O O . LYS A 1 217 ? 15.238 34.502 16.957 1.000 70.754 235 LYS A O 1
ATOM 1629 N N . LYS A 1 218 ? 15.877 34.316 14.767 1.000 72.242 236 LYS A N 1
ATOM 1630 C CA . LYS A 1 218 ? 14.779 35.117 14.163 1.000 73.525 236 LYS A CA 1
ATOM 1631 C C . LYS A 1 218 ? 13.524 34.241 14.148 1.000 71.812 236 LYS A C 1
ATOM 1632 O O . LYS A 1 218 ? 13.624 33.077 13.699 1.000 72.619 236 LYS A O 1
ATOM 1638 N N . ILE A 1 219 ? 12.397 34.763 14.636 1.000 69.570 237 ILE A N 1
ATOM 1639 C CA . ILE A 1 219 ? 11.081 34.061 14.585 1.000 68.942 237 ILE A CA 1
ATOM 1640 C C . ILE A 1 219 ? 10.513 34.263 13.174 1.000 69.331 237 ILE A C 1
ATOM 1641 O O . ILE A 1 219 ? 10.050 35.380 12.874 1.000 69.401 237 ILE A O 1
ATOM 1646 N N . VAL A 1 220 ? 10.591 33.221 12.339 1.000 69.022 238 VAL A N 1
ATOM 1647 C CA . VAL A 1 220 ? 10.150 33.209 10.911 1.000 68.313 238 VAL A CA 1
ATOM 1648 C C . VAL A 1 220 ? 8.794 32.510 10.856 1.000 67.861 238 VAL A C 1
ATOM 1649 O O . VAL A 1 220 ? 8.630 31.443 11.444 1.000 68.607 238 VAL A O 1
ATOM 1653 N N . PRO A 1 221 ? 7.778 33.066 10.155 1.000 67.431 239 PRO A N 1
ATOM 1654 C CA . PRO A 1 221 ? 6.485 32.391 10.030 1.000 66.684 239 PRO A CA 1
ATOM 1655 C C . PRO A 1 221 ? 6.581 31.127 9.156 1.000 65.433 239 PRO A C 1
ATOM 1656 O O . PRO A 1 221 ? 5.772 30.205 9.285 1.000 64.433 239 PRO A O 1
ATOM 1660 N N . GLN B 2 2 ? 11.115 18.238 66.423 1.000 47.979 23 GLN B N 1
ATOM 1661 C CA . GLN B 2 2 ? 9.900 17.437 66.139 1.000 47.632 23 GLN B CA 1
ATOM 1662 C C . GLN B 2 2 ? 8.622 18.252 66.349 1.000 45.802 23 GLN B C 1
ATOM 1663 O O . GLN B 2 2 ? 7.555 17.700 66.019 1.000 46.227 23 GLN B O 1
ATOM 1669 N N . ILE B 2 3 ? 8.698 19.475 66.886 1.000 43.554 24 ILE B N 1
ATOM 1670 C CA . ILE B 2 3 ? 7.520 20.385 66.934 1.000 43.428 24 ILE B CA 1
ATOM 1671 C C . ILE B 2 3 ? 7.203 20.764 65.487 1.000 42.991 24 ILE B C 1
ATOM 1672 O O . ILE B 2 3 ? 8.062 21.381 64.830 1.000 42.725 24 ILE B O 1
ATOM 1677 N N . VAL B 2 4 ? 6.011 20.401 65.011 1.000 42.046 25 VAL B N 1
ATOM 1678 C CA . VAL B 2 4 ? 5.541 20.701 63.630 1.000 41.100 25 VAL B CA 1
ATOM 1679 C C . VAL B 2 4 ? 4.597 21.903 63.699 1.000 40.867 25 VAL B C 1
ATOM 1680 O O . VAL B 2 4 ? 3.637 21.861 64.498 1.000 41.505 25 VAL B O 1
ATOM 1684 N N . LEU B 2 5 ? 4.890 22.936 62.905 1.000 40.459 26 LEU B N 1
ATOM 1685 C CA . LEU B 2 5 ? 4.108 24.194 62.810 1.000 40.070 26 LEU B CA 1
ATOM 1686 C C . LEU B 2 5 ? 3.322 24.180 61.497 1.000 39.943 26 LEU B C 1
ATOM 1687 O O . LEU B 2 5 ? 3.953 24.105 60.431 1.000 39.592 26 LEU B O 1
ATOM 1692 N N . THR B 2 6 ? 1.993 24.241 61.587 1.000 40.471 27 THR B N 1
ATOM 1693 C CA . THR B 2 6 ? 1.057 24.169 60.438 1.000 41.022 27 THR B CA 1
ATOM 1694 C C . THR B 2 6 ? 0.480 25.566 60.198 1.000 41.645 27 THR B C 1
ATOM 1695 O O . THR B 2 6 ? -0.268 26.058 61.062 1.000 41.716 27 THR B O 1
ATOM 1699 N N . GLN B 2 7 ? 0.852 26.186 59.076 1.000 42.607 28 GLN B N 1
ATOM 1700 C CA . GLN B 2 7 ? 0.402 27.546 58.679 1.000 43.567 28 GLN B CA 1
ATOM 1701 C C . GLN B 2 7 ? -0.777 27.417 57.713 1.000 44.711 28 GLN B C 1
ATOM 1702 O O . GLN B 2 7 ? -0.618 26.745 56.677 1.000 45.008 28 GLN B O 1
ATOM 1708 N N . SER B 2 8 ? -1.910 28.035 58.049 1.000 45.996 29 SER B N 1
ATOM 1709 C CA . SER B 2 8 ? -3.149 28.040 57.231 1.000 46.976 29 SER B CA 1
ATOM 1710 C C . SER B 2 8 ? -3.662 29.471 57.088 1.000 48.320 29 SER B C 1
ATOM 1711 O O . SER B 2 8 ? -3.503 30.282 57.996 1.000 48.687 29 SER B O 1
ATOM 1714 N N . PRO B 2 9 ? -4.248 29.849 55.929 1.000 49.591 30 PRO B N 1
ATOM 1715 C CA . PRO B 2 9 ? -4.186 29.036 54.712 1.000 49.872 30 PRO B CA 1
ATOM 1716 C C . PRO B 2 9 ? -2.792 29.121 54.065 1.000 50.495 30 PRO B C 1
ATOM 1717 O O . PRO B 2 9 ? -2.053 30.042 54.396 1.000 51.534 30 PRO B O 1
ATOM 1721 N N . ALA B 2 10 ? -2.457 28.165 53.190 1.000 50.059 31 ALA B N 1
ATOM 1722 C CA . ALA B 2 10 ? -1.168 28.099 52.457 1.000 49.590 31 ALA B CA 1
ATOM 1723 C C . ALA B 2 10 ? -1.117 29.233 51.425 1.000 50.243 31 ALA B C 1
ATOM 1724 O O . ALA B 2 10 ? -0.025 29.802 51.208 1.000 50.174 31 ALA B O 1
ATOM 1726 N N . LEU B 2 11 ? -2.266 29.532 50.815 1.000 51.012 32 LEU B N 1
ATOM 1727 C CA . LEU B 2 11 ? -2.460 30.650 49.859 1.000 52.103 32 LEU B CA 1
ATOM 1728 C C . LEU B 2 11 ? -3.660 31.479 50.323 1.000 51.989 32 LEU B C 1
ATOM 1729 O O . LEU B 2 11 ? -4.661 30.877 50.741 1.000 52.675 32 LEU B O 1
ATOM 1734 N N . MET B 2 12 ? -3.557 32.807 50.259 1.000 51.848 33 MET B N 1
ATOM 1735 C CA . MET B 2 12 ? -4.717 33.721 50.421 1.000 52.110 33 MET B CA 1
ATOM 1736 C C . MET B 2 12 ? -4.461 35.031 49.674 1.000 52.582 33 MET B C 1
ATOM 1737 O O . MET B 2 12 ? -3.288 35.361 49.432 1.000 52.916 33 MET B O 1
ATOM 1742 N N . SER B 2 13 ? -5.544 35.717 49.301 1.000 53.471 34 SER B N 1
ATOM 1743 C CA . SER B 2 13 ? -5.561 36.969 48.497 1.000 52.743 34 SER B CA 1
ATOM 1744 C C . SER B 2 13 ? -6.304 38.057 49.274 1.000 52.191 34 SER B C 1
ATOM 1745 O O . SER B 2 13 ? -7.210 37.708 50.063 1.000 50.900 34 SER B O 1
ATOM 1748 N N . ALA B 2 14 ? -5.931 39.319 49.061 1.000 53.116 35 ALA B N 1
ATOM 1749 C CA . ALA B 2 14 ? -6.555 40.489 49.719 1.000 53.557 35 ALA B CA 1
ATOM 1750 C C . ALA B 2 14 ? -6.405 41.728 48.839 1.000 54.262 35 ALA B C 1
ATOM 1751 O O . ALA B 2 14 ? -5.328 41.913 48.246 1.000 54.401 35 ALA B O 1
ATOM 1753 N N . SER B 2 15 ? -7.474 42.519 48.753 1.000 55.263 36 SER B N 1
ATOM 1754 C CA . SER B 2 15 ? -7.495 43.859 48.120 1.000 55.207 36 SER B CA 1
ATOM 1755 C C . SER B 2 15 ? -6.920 44.864 49.112 1.000 54.497 36 SER B C 1
ATOM 1756 O O . SER B 2 15 ? -7.079 44.693 50.321 1.000 54.808 36 SER B O 1
ATOM 1759 N N . PRO B 2 16 ? -6.207 45.917 48.650 1.000 53.484 37 PRO B N 1
ATOM 1760 C CA . PRO B 2 16 ? -5.749 46.980 49.547 1.000 52.844 37 PRO B CA 1
ATOM 1761 C C . PRO B 2 16 ? -6.909 47.555 50.373 1.000 52.080 37 PRO B C 1
ATOM 1762 O O . PRO B 2 16 ? -7.929 47.864 49.792 1.000 51.466 37 PRO B O 1
ATOM 1766 N N . GLY B 2 17 ? -6.726 47.649 51.695 1.000 51.841 38 GLY B N 1
ATOM 1767 C CA . GLY B 2 17 ? -7.735 48.126 52.661 1.000 51.661 38 GLY B CA 1
ATOM 1768 C C . GLY B 2 17 ? -8.325 46.993 53.490 1.000 51.928 38 GLY B C 1
ATOM 1769 O O . GLY B 2 17 ? -8.799 47.274 54.609 1.000 51.484 38 GLY B O 1
ATOM 1770 N N . GLU B 2 18 ? -8.305 45.763 52.964 1.000 51.741 39 GLU B N 1
ATOM 1771 C CA . GLU B 2 18 ? -8.915 44.564 53.600 1.000 51.866 39 GLU B CA 1
ATOM 1772 C C . GLU B 2 18 ? -8.061 44.122 54.795 1.000 50.303 39 GLU B C 1
ATOM 1773 O O . GLU B 2 18 ? -6.831 44.243 54.720 1.000 49.432 39 GLU B O 1
ATOM 1779 N N . LYS B 2 19 ? -8.707 43.645 55.863 1.000 49.342 40 LYS B N 1
ATOM 1780 C CA . LYS B 2 19 ? -8.042 43.037 57.048 1.000 48.207 40 LYS B CA 1
ATOM 1781 C C . LYS B 2 19 ? -7.609 41.613 56.687 1.000 47.908 40 LYS B C 1
ATOM 1782 O O . LYS B 2 19 ? -8.399 40.913 56.034 1.000 47.178 40 LYS B O 1
ATOM 1788 N N . VAL B 2 20 ? -6.406 41.210 57.107 1.000 48.289 41 VAL B N 1
ATOM 1789 C CA . VAL B 2 20 ? -5.787 39.889 56.782 1.000 48.688 41 VAL B CA 1
ATOM 1790 C C . VAL B 2 20 ? -5.344 39.219 58.085 1.000 48.603 41 VAL B C 1
ATOM 1791 O O . VAL B 2 20 ? -4.424 39.759 58.720 1.000 49.479 41 VAL B O 1
ATOM 1795 N N . THR B 2 21 ? -5.955 38.085 58.449 1.000 47.978 42 THR B N 1
ATOM 1796 C CA . THR B 2 21 ? -5.502 37.207 59.561 1.000 47.438 42 THR B CA 1
ATOM 1797 C C . THR B 2 21 ? -5.040 35.863 58.992 1.000 47.483 42 THR B C 1
ATOM 1798 O O . THR B 2 21 ? -5.713 35.321 58.100 1.000 47.317 42 THR B O 1
ATOM 1802 N N . MET B 2 22 ? -3.918 35.365 59.511 1.000 48.107 43 MET B N 1
ATOM 1803 C CA . MET B 2 22 ? -3.289 34.085 59.114 1.000 48.741 43 MET B CA 1
ATOM 1804 C C . MET B 2 22 ? -2.733 33.412 60.368 1.000 48.649 43 MET B C 1
ATOM 1805 O O . MET B 2 22 ? -2.156 34.118 61.218 1.000 48.904 43 MET B O 1
ATOM 1810 N N . THR B 2 23 ? -2.924 32.096 60.474 1.000 48.573 44 THR B N 1
ATOM 1811 C CA . THR B 2 23 ? -2.687 31.307 61.710 1.000 48.338 44 THR B CA 1
ATOM 1812 C C . THR B 2 23 ? -1.424 30.450 61.563 1.000 48.584 44 THR B C 1
ATOM 1813 O O . THR B 2 23 ? -1.086 30.058 60.421 1.000 49.168 44 THR B O 1
ATOM 1817 N N . CYS B 2 24 ? -0.749 30.216 62.693 1.000 48.545 45 CYS B N 1
ATOM 1818 C CA . CYS B 2 24 ? 0.334 29.217 62.898 1.000 48.357 45 CYS B CA 1
ATOM 1819 C C . CYS B 2 24 ? -0.117 28.292 64.031 1.000 47.491 45 CYS B C 1
ATOM 1820 O O . CYS B 2 24 ? -0.451 28.813 65.114 1.000 47.988 45 CYS B O 1
ATOM 1823 N N . SER B 2 25 ? -0.174 26.986 63.766 1.000 46.557 46 SER B N 1
ATOM 1824 C CA . SER B 2 25 ? -0.682 25.949 64.699 1.000 45.708 46 SER B CA 1
ATOM 1825 C C . SER B 2 25 ? 0.453 24.982 65.050 1.000 44.984 46 SER B C 1
ATOM 1826 O O . SER B 2 25 ? 1.086 24.451 64.121 1.000 45.985 46 SER B O 1
ATOM 1829 N N . ALA B 2 26 ? 0.688 24.761 66.344 1.000 43.812 47 ALA B N 1
ATOM 1830 C CA . ALA B 2 26 ? 1.817 23.961 66.868 1.000 44.364 47 ALA B CA 1
ATOM 1831 C C . ALA B 2 26 ? 1.325 22.569 67.278 1.000 44.711 47 ALA B C 1
ATOM 1832 O O . ALA B 2 26 ? 0.234 22.470 67.868 1.000 45.691 47 ALA B O 1
ATOM 1834 N N . SER B 2 27 ? 2.113 21.535 66.974 1.000 44.342 48 SER B N 1
ATOM 1835 C CA . SER B 2 27 ? 1.842 20.122 67.347 1.000 44.496 48 SER B CA 1
ATOM 1836 C C . SER B 2 27 ? 2.011 19.932 68.864 1.000 44.966 48 SER B C 1
ATOM 1837 O O . SER B 2 27 ? 1.411 18.987 69.402 1.000 45.193 48 SER B O 1
ATOM 1840 N N . SER B 2 28 ? 2.815 20.778 69.520 1.000 45.520 49 SER B N 1
ATOM 1841 C CA . SER B 2 28 ? 3.006 20.829 70.997 1.000 45.731 49 SER B CA 1
ATOM 1842 C C . SER B 2 28 ? 2.942 22.289 71.461 1.000 45.749 49 SER B C 1
ATOM 1843 O O . SER B 2 28 ? 2.904 23.178 70.596 1.000 46.835 49 SER B O 1
ATOM 1846 N N . SER B 2 29 ? 2.953 22.528 72.773 1.000 44.985 50 SER B N 1
ATOM 1847 C CA . SER B 2 29 ? 2.943 23.888 73.367 1.000 45.189 50 SER B CA 1
ATOM 1848 C C . SER B 2 29 ? 4.288 24.578 73.093 1.000 46.070 50 SER B C 1
ATOM 1849 O O . SER B 2 29 ? 5.333 23.898 73.183 1.000 46.694 50 SER B O 1
ATOM 1852 N N . VAL B 2 30 ? 4.252 25.872 72.751 1.000 45.378 51 VAL B N 1
ATOM 1853 C CA . VAL B 2 30 ? 5.450 26.751 72.593 1.000 44.456 51 VAL B CA 1
ATOM 1854 C C . VAL B 2 30 ? 5.201 28.042 73.380 1.000 43.576 51 VAL B C 1
ATOM 1855 O O . VAL B 2 30 ? 4.046 28.504 73.409 1.000 43.060 51 VAL B O 1
ATOM 1859 N N . SER B 2 31 ? 6.249 28.590 73.998 1.000 43.107 52 SER B N 1
ATOM 1860 C CA . SER B 2 31 ? 6.188 29.749 74.927 1.000 43.111 52 SER B CA 1
ATOM 1861 C C . SER B 2 31 ? 5.892 31.042 74.157 1.000 42.424 52 SER B C 1
ATOM 1862 O O . SER B 2 31 ? 5.132 31.867 74.682 1.000 42.370 52 SER B O 1
ATOM 1865 N N . ASN B 2 32 ? 6.473 31.205 72.965 1.000 42.506 53 ASN B N 1
ATOM 1866 C CA . ASN B 2 32 ? 6.321 32.408 72.100 1.000 42.882 53 ASN B CA 1
ATOM 1867 C C . ASN B 2 32 ? 6.522 32.021 70.631 1.000 43.271 53 ASN B C 1
ATOM 1868 O O . ASN B 2 32 ? 7.111 30.961 70.376 1.000 44.248 53 ASN B O 1
ATOM 1873 N N . MET B 2 33 ? 6.062 32.868 69.707 1.000 43.692 54 MET B N 1
ATOM 1874 C CA . MET B 2 33 ? 6.218 32.674 68.239 1.000 43.803 54 MET B CA 1
ATOM 1875 C C . MET B 2 33 ? 6.984 33.863 67.639 1.000 43.157 54 MET B C 1
ATOM 1876 O O . MET B 2 33 ? 6.798 34.998 68.122 1.000 44.554 54 MET B O 1
ATOM 1881 N N . TYR B 2 34 ? 7.815 33.592 66.628 1.000 41.038 55 TYR B N 1
ATOM 1882 C CA . TYR B 2 34 ? 8.552 34.584 65.801 1.000 40.504 55 TYR B CA 1
ATOM 1883 C C . TYR B 2 34 ? 8.010 34.501 64.369 1.000 40.398 55 TYR B C 1
ATOM 1884 O O . TYR B 2 34 ? 7.682 33.386 63.927 1.000 40.810 55 TYR B O 1
ATOM 1893 N N . TRP B 2 35 ? 7.893 35.637 63.675 1.000 39.735 56 TRP B N 1
ATOM 1894 C CA . TRP B 2 35 ? 7.401 35.699 62.272 1.000 39.287 56 TRP B CA 1
ATOM 1895 C C . TRP B 2 35 ? 8.439 36.379 61.374 1.000 38.508 56 TRP B C 1
ATOM 1896 O O . TRP B 2 35 ? 9.181 37.261 61.869 1.000 38.227 56 TRP B O 1
ATOM 1907 N N . TYR B 2 36 ? 8.474 35.976 60.102 1.000 37.422 57 TYR B N 1
ATOM 1908 C CA . TYR B 2 36 ? 9.377 36.513 59.053 1.000 36.717 57 TYR B CA 1
ATOM 1909 C C . TYR B 2 36 ? 8.559 36.805 57.789 1.000 35.988 57 TYR B C 1
ATOM 1910 O O . TYR B 2 36 ? 7.567 36.101 57.530 1.000 35.134 57 TYR B O 1
ATOM 1919 N N . GLN B 2 37 ? 8.967 37.832 57.040 1.000 35.982 58 GLN B N 1
ATOM 1920 C CA . GLN B 2 37 ? 8.489 38.132 55.665 1.000 35.969 58 GLN B CA 1
ATOM 1921 C C . GLN B 2 37 ? 9.619 37.812 54.682 1.000 35.346 58 GLN B C 1
ATOM 1922 O O . GLN B 2 37 ? 10.766 38.199 54.965 1.000 34.525 58 GLN B O 1
ATOM 1928 N N . GLN B 2 38 ? 9.298 37.117 53.587 1.000 35.552 59 GLN B N 1
ATOM 1929 C CA . GLN B 2 38 ? 10.221 36.874 52.446 1.000 36.347 59 GLN B CA 1
ATOM 1930 C C . GLN B 2 38 ? 9.486 37.143 51.128 1.000 37.323 59 GLN B C 1
ATOM 1931 O O . GLN B 2 38 ? 8.331 36.702 50.993 1.000 36.190 59 GLN B O 1
ATOM 1937 N N . LYS B 2 39 ? 10.154 37.848 50.210 1.000 39.486 60 LYS B N 1
ATOM 1938 C CA . LYS B 2 39 ? 9.718 38.083 48.811 1.000 41.006 60 LYS B CA 1
ATOM 1939 C C . LYS B 2 39 ? 10.697 37.382 47.874 1.000 43.284 60 LYS B C 1
ATOM 1940 O O . LYS B 2 39 ? 11.851 37.164 48.238 1.000 44.085 60 LYS B O 1
ATOM 1946 N N . PRO B 2 40 ? 10.276 37.025 46.638 1.000 44.818 61 PRO B N 1
ATOM 1947 C CA . PRO B 2 40 ? 11.147 36.309 45.703 1.000 45.843 61 PRO B CA 1
ATOM 1948 C C . PRO B 2 40 ? 12.500 36.998 45.458 1.000 47.408 61 PRO B C 1
ATOM 1949 O O . PRO B 2 40 ? 12.519 38.209 45.308 1.000 47.168 61 PRO B O 1
ATOM 1953 N N . ARG B 2 41 ? 13.578 36.201 45.436 1.000 50.018 62 ARG B N 1
ATOM 1954 C CA . ARG B 2 41 ? 14.984 36.619 45.172 1.000 51.625 62 ARG B CA 1
ATOM 1955 C C . ARG B 2 41 ? 15.401 37.689 46.190 1.000 50.798 62 ARG B C 1
ATOM 1956 O O . ARG B 2 41 ? 15.847 38.776 45.775 1.000 51.244 62 ARG B O 1
ATOM 1964 N N . SER B 2 42 ? 15.252 37.374 47.478 1.000 49.676 63 SER B N 1
ATOM 1965 C CA . SER B 2 42 ? 15.686 38.203 48.633 1.000 48.885 63 SER B CA 1
ATOM 1966 C C . SER B 2 42 ? 15.618 37.364 49.915 1.000 47.271 63 SER B C 1
ATOM 1967 O O . SER B 2 42 ? 14.702 36.530 50.037 1.000 46.463 63 SER B O 1
ATOM 1970 N N . SER B 2 43 ? 16.559 37.573 50.835 1.000 46.583 64 SER B N 1
ATOM 1971 C CA . SER B 2 43 ? 16.664 36.802 52.102 1.000 46.067 64 SER B CA 1
ATOM 1972 C C . SER B 2 43 ? 15.508 37.184 53.024 1.000 45.124 64 SER B C 1
ATOM 1973 O O . SER B 2 43 ? 14.984 38.291 52.932 1.000 44.602 64 SER B O 1
ATOM 1976 N N . PRO B 2 44 ? 15.064 36.273 53.923 1.000 44.583 65 PRO B N 1
ATOM 1977 C CA . PRO B 2 44 ? 13.964 36.566 54.840 1.000 44.273 65 PRO B CA 1
ATOM 1978 C C . PRO B 2 44 ? 14.262 37.778 55.736 1.000 44.020 65 PRO B C 1
ATOM 1979 O O . PRO B 2 44 ? 15.422 38.008 56.052 1.000 43.845 65 PRO B O 1
ATOM 1983 N N . LYS B 2 45 ? 13.212 38.511 56.118 1.000 43.524 66 LYS B N 1
ATOM 1984 C CA . LYS B 2 45 ? 13.288 39.699 57.008 1.000 43.007 66 LYS B CA 1
ATOM 1985 C C . LYS B 2 45 ? 12.543 39.403 58.305 1.000 41.742 66 LYS B C 1
ATOM 1986 O O . LYS B 2 45 ? 11.438 38.869 58.274 1.000 41.365 66 LYS B O 1
ATOM 1992 N N . PRO B 2 46 ? 13.115 39.739 59.483 1.000 40.658 67 PRO B N 1
ATOM 1993 C CA . PRO B 2 46 ? 12.398 39.586 60.747 1.000 40.299 67 PRO B CA 1
ATOM 1994 C C . PRO B 2 46 ? 11.183 40.523 60.763 1.000 39.647 67 PRO B C 1
ATOM 1995 O O . PRO B 2 46 ? 11.324 41.653 60.348 1.000 40.265 67 PRO B O 1
ATOM 1999 N N . TRP B 2 47 ? 10.031 40.034 61.220 1.000 39.591 68 TRP B N 1
ATOM 2000 C CA . TRP B 2 47 ? 8.752 40.792 61.202 1.000 39.117 68 TRP B CA 1
ATOM 2001 C C . TRP B 2 47 ? 8.192 40.932 62.620 1.000 38.697 68 TRP B C 1
ATOM 2002 O O . TRP B 2 47 ? 7.984 42.079 63.053 1.000 39.410 68 TRP B O 1
ATOM 2013 N N . ILE B 2 48 ? 7.956 39.812 63.307 1.000 37.790 69 ILE B N 1
ATOM 2014 C CA . ILE B 2 48 ? 7.459 39.767 64.717 1.000 36.920 69 ILE B CA 1
ATOM 2015 C C . ILE B 2 48 ? 8.436 3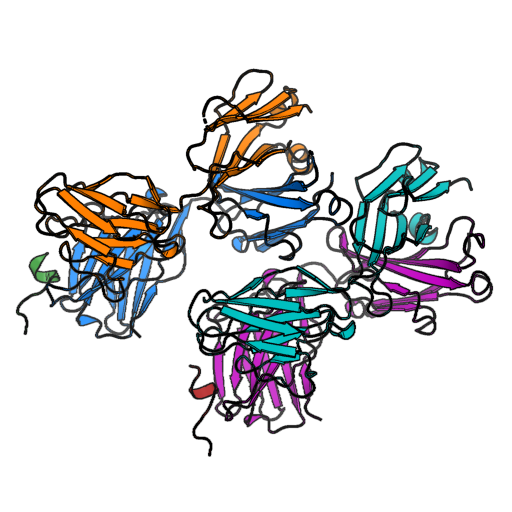8.926 65.542 1.000 36.460 69 ILE B C 1
ATOM 2016 O O . ILE B 2 48 ? 9.011 37.957 64.989 1.000 36.542 69 ILE B O 1
ATOM 2021 N N . TYR B 2 49 ? 8.619 39.301 66.809 1.000 35.697 70 TYR B N 1
ATOM 2022 C CA . TYR B 2 49 ? 9.386 38.536 67.823 1.000 35.682 70 TYR B CA 1
ATOM 2023 C C . TYR B 2 49 ? 8.590 38.529 69.134 1.000 35.982 70 TYR B C 1
ATOM 2024 O O . TYR B 2 49 ? 7.795 39.467 69.365 1.000 36.137 70 TYR B O 1
ATOM 2033 N N . LEU B 2 50 ? 8.782 37.486 69.946 1.000 35.703 71 LEU B N 1
ATOM 2034 C CA . LEU B 2 50 ? 8.074 37.263 71.235 1.000 36.035 71 LEU B CA 1
ATOM 2035 C C . LEU B 2 50 ? 6.573 37.526 71.045 1.000 35.968 71 LEU B C 1
ATOM 2036 O O . LEU B 2 50 ? 5.996 38.336 71.801 1.000 35.399 71 LEU B O 1
ATOM 2041 N N . THR B 2 51 ? 5.994 36.883 70.025 1.000 36.297 72 THR B N 1
ATOM 2042 C CA . THR B 2 51 ? 4.535 36.691 69.801 1.000 37.085 72 THR B CA 1
ATOM 2043 C C . THR B 2 51 ? 3.891 37.942 69.192 1.000 37.268 72 THR B C 1
ATOM 2044 O O . THR B 2 51 ? 3.185 37.773 68.185 1.000 37.407 72 THR B O 1
ATOM 2048 N N . SER B 2 52 ? 4.087 39.129 69.782 1.000 37.586 73 SER B N 1
ATOM 2049 C CA . SER B 2 52 ? 3.313 40.357 69.444 1.000 37.403 73 SER B CA 1
ATOM 2050 C C . SER B 2 52 ? 4.194 41.614 69.348 1.000 37.315 73 SER B C 1
ATOM 2051 O O . SER B 2 52 ? 3.620 42.713 69.229 1.000 37.365 73 SER B O 1
ATOM 2054 N N . ASN B 2 53 ? 5.524 41.489 69.373 1.000 37.509 74 ASN B N 1
ATOM 2055 C CA . ASN B 2 53 ? 6.448 42.653 69.293 1.000 37.521 74 ASN B CA 1
ATOM 2056 C C . ASN B 2 53 ? 6.944 42.806 67.853 1.000 37.306 74 ASN B C 1
ATOM 2057 O O . ASN B 2 53 ? 7.570 41.866 67.346 1.000 37.765 74 ASN B O 1
ATOM 2062 N N . LEU B 2 54 ? 6.673 43.955 67.230 1.000 37.132 75 LEU B N 1
ATOM 2063 C CA . LEU B 2 54 ? 7.110 44.275 65.846 1.000 37.292 75 LEU B CA 1
ATOM 2064 C C . LEU B 2 54 ? 8.623 44.497 65.833 1.000 37.059 75 LEU B C 1
ATOM 2065 O O . LEU B 2 54 ? 9.123 45.158 66.754 1.000 36.091 75 LEU B O 1
ATOM 2070 N N . ALA B 2 55 ? 9.307 43.953 64.822 1.000 37.806 76 ALA B N 1
ATOM 2071 C CA . ALA B 2 55 ? 10.736 44.201 64.520 1.000 38.075 76 ALA B CA 1
ATOM 2072 C C . ALA B 2 55 ? 10.888 45.640 64.024 1.000 38.499 76 ALA B C 1
ATOM 2073 O O . ALA B 2 55 ? 9.893 46.193 63.514 1.000 39.103 76 ALA B O 1
ATOM 2075 N N . SER B 2 56 ? 12.086 46.213 64.165 1.000 38.669 77 SER B N 1
ATOM 2076 C CA . SER B 2 56 ? 12.413 47.613 63.790 1.000 38.994 77 SER B CA 1
ATOM 2077 C C . SER B 2 56 ? 12.042 47.856 62.320 1.000 39.398 77 SER B C 1
ATOM 2078 O O . SER B 2 56 ? 12.477 47.059 61.467 1.000 40.061 77 SER B O 1
ATOM 2081 N N . GLY B 2 57 ? 11.231 48.886 62.052 1.000 39.576 78 GLY B N 1
ATOM 2082 C CA . GLY B 2 57 ? 10.856 49.326 60.695 1.000 39.711 78 GLY B CA 1
ATOM 2083 C C . GLY B 2 57 ? 9.572 48.690 60.187 1.000 40.323 78 GLY B C 1
ATOM 2084 O O . GLY B 2 57 ? 9.172 49.021 59.052 1.000 42.023 78 GLY B O 1
ATOM 2085 N N . VAL B 2 58 ? 8.940 47.809 60.968 1.000 40.043 79 VAL B N 1
ATOM 2086 C CA . VAL B 2 58 ? 7.671 47.127 60.570 1.000 39.692 79 VAL B CA 1
ATOM 2087 C C . VAL B 2 58 ? 6.500 48.061 60.866 1.000 39.128 79 VAL B C 1
ATOM 2088 O O . VAL B 2 58 ? 6.297 48.437 62.018 1.000 38.283 79 VAL B O 1
ATOM 2092 N N . PRO B 2 59 ? 5.693 48.449 59.848 1.000 38.916 80 PRO B N 1
ATOM 2093 C CA . PRO B 2 59 ? 4.532 49.325 60.046 1.000 39.198 80 PRO B CA 1
ATOM 2094 C C . PRO B 2 59 ? 3.525 48.863 61.114 1.000 39.463 80 PRO B C 1
ATOM 2095 O O . PRO B 2 59 ? 3.393 47.664 61.318 1.000 40.524 80 PRO B O 1
ATOM 2099 N N . ALA B 2 60 ? 2.809 49.817 61.726 1.000 38.993 81 ALA B N 1
ATOM 2100 C CA . ALA B 2 60 ? 1.917 49.619 62.897 1.000 38.500 81 ALA B CA 1
ATOM 2101 C C . ALA B 2 60 ? 0.673 48.797 62.530 1.000 38.771 81 ALA B C 1
ATOM 2102 O O . ALA B 2 60 ? 0.030 48.271 63.461 1.000 39.280 81 ALA B O 1
ATOM 2104 N N . ARG B 2 61 ? 0.335 48.688 61.241 1.000 38.919 82 ARG B N 1
ATOM 2105 C CA . ARG B 2 61 ? -0.848 47.927 60.754 1.000 39.536 82 ARG B CA 1
ATOM 2106 C C . ARG B 2 61 ? -0.680 46.433 61.060 1.000 39.770 82 ARG B C 1
ATOM 2107 O O . ARG B 2 61 ? -1.704 45.721 61.112 1.000 39.950 82 ARG B O 1
ATOM 2115 N N . PHE B 2 62 ? 0.559 45.971 61.248 1.000 39.547 83 PHE B N 1
ATOM 2116 C CA . PHE B 2 62 ? 0.891 44.564 61.594 1.000 39.168 83 PHE B CA 1
ATOM 2117 C C . PHE B 2 62 ? 0.768 44.357 63.105 1.000 38.680 83 PHE B C 1
ATOM 2118 O O . PHE B 2 62 ? 1.043 45.287 63.874 1.000 38.111 83 PHE B O 1
ATOM 2126 N N . SER B 2 63 ? 0.377 43.146 63.502 1.000 38.920 84 SER B N 1
ATOM 2127 C CA . SER B 2 63 ? 0.251 42.705 64.915 1.000 38.967 84 SER B CA 1
ATOM 2128 C C . SER B 2 63 ? 0.307 41.176 64.990 1.000 39.513 84 SER B C 1
ATOM 2129 O O . SER B 2 63 ? -0.102 40.512 64.017 1.000 39.462 84 SER B O 1
ATOM 2132 N N . GLY B 2 64 ? 0.798 40.653 66.114 1.000 40.038 85 GLY B N 1
ATOM 2133 C CA . GLY B 2 64 ? 0.829 39.215 66.425 1.000 40.290 85 GLY B CA 1
ATOM 2134 C C . GLY B 2 64 ? 0.053 38.912 67.692 1.000 40.583 85 GLY B C 1
ATOM 2135 O O . GLY B 2 64 ? -0.123 39.822 68.515 1.000 41.280 85 GLY B O 1
ATOM 2136 N N . SER B 2 65 ? -0.392 37.668 67.843 1.000 41.479 86 SER B N 1
ATOM 2137 C CA . SER B 2 65 ? -1.223 37.200 68.979 1.000 42.407 86 SER B CA 1
ATOM 2138 C C . SER B 2 65 ? -1.044 35.691 69.165 1.000 43.594 86 SER B C 1
ATOM 2139 O O . SER B 2 65 ? -0.494 35.039 68.250 1.000 45.337 86 SER B O 1
ATOM 2142 N N . GLY B 2 66 ? -1.483 35.167 70.312 1.000 44.003 87 GLY B N 1
ATOM 2143 C CA . GLY B 2 66 ? -1.617 33.718 70.554 1.000 44.307 87 GLY B CA 1
ATOM 2144 C C . GLY B 2 66 ? -0.885 33.265 71.801 1.000 44.626 87 GLY B C 1
ATOM 2145 O O . GLY B 2 66 ? -0.184 34.088 72.426 1.000 44.882 87 GLY B O 1
ATOM 2146 N N . SER B 2 67 ? -1.056 31.987 72.142 1.000 44.731 88 SER B N 1
ATOM 2147 C CA . SER B 2 67 ? -0.408 31.301 73.287 1.000 44.630 88 SER B CA 1
ATOM 2148 C C . SER B 2 67 ? -0.514 29.785 73.095 1.000 44.520 88 SER B C 1
ATOM 2149 O O . SER B 2 67 ? -1.356 29.345 72.288 1.000 44.028 88 SER B O 1
ATOM 2152 N N . GLY B 2 68 ? 0.317 29.030 73.817 1.000 44.808 89 GLY B N 1
ATOM 2153 C CA . GLY B 2 68 ? 0.308 27.556 73.826 1.000 45.091 89 GLY B CA 1
ATOM 2154 C C . GLY B 2 68 ? 0.508 26.979 72.437 1.000 45.271 89 GLY B C 1
ATOM 2155 O O . GLY B 2 68 ? 1.675 26.815 72.029 1.000 46.088 89 GLY B O 1
ATOM 2156 N N . THR B 2 69 ? -0.591 26.697 71.731 1.000 44.767 90 THR B N 1
ATOM 2157 C CA . THR B 2 69 ? -0.614 25.837 70.518 1.000 44.790 90 THR B CA 1
ATOM 2158 C C . THR B 2 69 ? -1.146 26.593 69.291 1.000 44.929 90 THR B C 1
ATOM 2159 O O . THR B 2 69 ? -1.063 26.025 68.182 1.000 45.038 90 THR B O 1
ATOM 2163 N N . SER B 2 70 ? -1.669 27.810 69.468 1.000 44.632 91 SER B N 1
ATOM 2164 C CA . SER B 2 70 ? -2.352 28.594 68.406 1.000 44.165 91 SER B CA 1
ATOM 2165 C C . SER B 2 70 ? -1.860 30.044 68.431 1.000 43.602 91 SER B C 1
ATOM 2166 O O . SER B 2 70 ? -2.108 30.737 69.436 1.000 43.839 91 SER B O 1
ATOM 2169 N N . TYR B 2 71 ? -1.195 30.473 67.357 1.000 42.605 92 TYR B N 1
ATOM 2170 C CA . TYR B 2 71 ? -0.684 31.854 67.161 1.000 42.818 92 TYR B CA 1
ATOM 2171 C C . TYR B 2 71 ? -1.205 32.386 65.827 1.000 43.389 92 TYR B C 1
ATOM 2172 O O . TYR B 2 71 ? -1.549 31.573 64.958 1.000 44.409 92 TYR B O 1
ATOM 2181 N N . SER B 2 72 ? -1.270 33.710 65.683 1.000 43.825 93 SER B N 1
ATOM 2182 C CA . SER B 2 72 ? -1.764 34.393 64.460 1.000 44.320 93 SER B CA 1
ATOM 2183 C C . SER B 2 72 ? -0.974 35.682 64.213 1.000 44.305 93 SER B C 1
ATOM 2184 O O . SER B 2 72 ? -0.542 36.305 65.200 1.000 43.935 93 SER B O 1
ATOM 2187 N N . LEU B 2 73 ? -0.784 36.029 62.937 1.000 45.031 94 LEU B N 1
ATOM 2188 C CA . LEU B 2 73 ? -0.297 37.352 62.456 1.000 46.029 94 LEU B CA 1
ATOM 2189 C C . LEU B 2 73 ? -1.461 38.052 61.750 1.000 46.708 94 LEU B C 1
ATOM 2190 O O . LEU B 2 73 ? -2.177 37.370 60.994 1.000 46.558 94 LEU B O 1
ATOM 2195 N N . THR B 2 74 ? -1.647 39.354 61.986 1.000 47.642 95 THR B N 1
ATOM 2196 C CA . THR B 2 74 ? -2.807 40.128 61.471 1.000 48.376 95 THR B CA 1
ATOM 2197 C C . THR B 2 74 ? -2.343 41.457 60.867 1.000 48.998 95 THR B C 1
ATOM 2198 O O . THR B 2 74 ? -1.470 42.111 61.467 1.000 49.027 95 THR B O 1
ATOM 2202 N N . ILE B 2 75 ? -2.928 41.820 59.721 1.000 49.079 96 ILE B N 1
ATOM 2203 C CA . ILE B 2 75 ? -2.762 43.134 59.037 1.000 48.855 96 ILE B CA 1
ATOM 2204 C C . ILE B 2 75 ? -4.117 43.845 59.074 1.000 48.856 96 ILE B C 1
ATOM 2205 O O . ILE B 2 75 ? -5.072 43.311 58.491 1.000 47.480 96 ILE B O 1
ATOM 2210 N N . SER B 2 76 ? -4.187 44.990 59.755 1.000 50.263 97 SER B N 1
ATOM 2211 C CA . SER B 2 76 ? -5.416 45.805 59.938 1.000 51.349 97 SER B CA 1
ATOM 2212 C C . SER B 2 76 ? -5.936 46.246 58.569 1.000 53.175 97 SER B C 1
ATOM 2213 O O . SER B 2 76 ? -7.118 45.982 58.276 1.000 53.407 97 SER B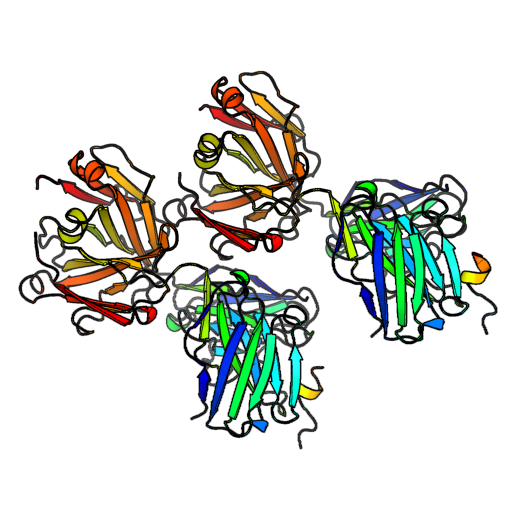 O 1
ATOM 2216 N N . SER B 2 77 ? -5.068 46.874 57.770 1.000 55.785 98 SER B N 1
ATOM 2217 C CA . SER B 2 77 ? -5.373 47.401 56.413 1.000 57.721 98 SER B CA 1
ATOM 2218 C C . SER B 2 77 ? -4.278 46.964 55.431 1.000 58.701 98 SER B C 1
ATOM 2219 O O . SER B 2 77 ? -3.168 47.527 55.495 1.000 59.712 98 SER B O 1
ATOM 2222 N N . MET B 2 78 ? -4.594 45.988 54.572 1.000 59.800 99 MET B N 1
ATOM 2223 C CA . MET B 2 78 ? -3.705 45.420 53.520 1.000 60.582 99 MET B CA 1
ATOM 2224 C C . MET B 2 78 ? -3.138 46.545 52.646 1.000 59.910 99 MET B C 1
ATOM 2225 O O . MET B 2 78 ? -3.898 47.471 52.304 1.000 59.598 99 MET B O 1
ATOM 2230 N N . GLU B 2 79 ? -1.854 46.448 52.290 1.000 59.133 100 GLU B N 1
ATOM 2231 C CA . GLU B 2 79 ? -1.192 47.305 51.271 1.000 58.338 100 GLU B CA 1
ATOM 2232 C C . GLU B 2 79 ? -0.492 46.410 50.246 1.000 57.595 100 GLU B C 1
ATOM 2233 O O . GLU B 2 79 ? -0.148 45.273 50.598 1.000 57.558 100 GLU B O 1
ATOM 2239 N N . ALA B 2 80 ? -0.303 46.922 49.028 1.000 56.494 101 ALA B N 1
ATOM 2240 C CA . ALA B 2 80 ? 0.283 46.202 47.871 1.000 56.223 101 ALA B CA 1
ATOM 2241 C C . ALA B 2 80 ? 1.667 45.644 48.228 1.000 55.648 101 ALA B C 1
ATOM 2242 O O . ALA B 2 80 ? 1.968 44.511 47.805 1.000 55.694 101 ALA B O 1
ATOM 2244 N N . GLU B 2 81 ? 2.470 46.412 48.972 1.000 54.817 102 GLU B N 1
ATOM 2245 C CA . GLU B 2 81 ? 3.867 46.055 49.352 1.000 54.595 102 GLU B CA 1
ATOM 2246 C C . GLU B 2 81 ? 3.882 44.881 50.346 1.000 52.334 102 GLU B C 1
ATOM 2247 O O . GLU B 2 81 ? 4.949 44.259 50.480 1.000 51.965 102 GLU B O 1
ATOM 2253 N N . ASP B 2 82 ? 2.748 44.573 50.991 1.000 50.243 103 ASP B N 1
ATOM 2254 C CA . ASP B 2 82 ? 2.621 43.494 52.012 1.000 48.747 103 ASP B CA 1
ATOM 2255 C C . ASP B 2 82 ? 2.480 42.121 51.339 1.000 46.923 103 ASP B C 1
ATOM 2256 O O . ASP B 2 82 ? 2.547 41.112 52.068 1.000 47.144 103 ASP B O 1
ATOM 2261 N N . ALA B 2 83 ? 2.277 42.073 50.018 1.000 45.483 104 ALA B N 1
ATOM 2262 C CA . ALA B 2 83 ? 2.221 40.820 49.221 1.000 44.399 104 ALA B CA 1
ATOM 2263 C C . ALA B 2 83 ? 3.575 40.107 49.301 1.000 43.451 104 ALA B C 1
ATOM 2264 O O . ALA B 2 83 ? 4.554 40.626 48.728 1.000 44.049 104 ALA B O 1
ATOM 2266 N N . ALA B 2 84 ? 3.620 38.967 49.996 1.000 42.275 105 ALA B N 1
ATOM 2267 C CA . ALA B 2 84 ? 4.851 38.192 50.281 1.000 41.529 105 ALA B CA 1
ATOM 2268 C C . ALA B 2 84 ? 4.479 36.840 50.895 1.000 40.914 105 ALA B C 1
ATOM 2269 O O . ALA B 2 84 ? 3.275 36.563 51.013 1.000 40.743 105 ALA B O 1
ATOM 2271 N N . THR B 2 85 ? 5.480 36.027 51.243 1.000 40.733 106 THR B N 1
ATOM 2272 C CA . THR B 2 85 ? 5.319 34.774 52.027 1.000 40.646 106 THR B CA 1
ATOM 2273 C C . THR B 2 85 ? 5.730 35.067 53.473 1.000 41.102 106 THR B C 1
ATOM 2274 O O . THR B 2 85 ? 6.786 35.700 53.667 1.000 41.763 106 THR B O 1
ATOM 2278 N N . TYR B 2 86 ? 4.904 34.649 54.435 1.000 41.616 107 TYR B N 1
ATOM 2279 C CA . TYR B 2 86 ? 5.106 34.851 55.894 1.000 42.038 107 TYR B CA 1
ATOM 2280 C C . TYR B 2 86 ? 5.311 33.482 56.559 1.000 41.978 107 TYR B C 1
ATOM 2281 O O . TYR B 2 86 ? 4.475 32.575 56.357 1.000 41.972 107 TYR B O 1
ATOM 2290 N N . TYR B 2 87 ? 6.400 33.346 57.320 1.000 41.677 108 TYR B N 1
ATOM 2291 C CA . TYR B 2 87 ? 6.804 32.116 58.046 1.000 42.554 108 TYR B CA 1
ATOM 2292 C C . TYR B 2 87 ? 6.743 32.368 59.554 1.000 43.344 108 TYR B C 1
ATOM 2293 O O . TYR B 2 87 ? 7.150 33.464 59.981 1.000 43.718 108 TYR B O 1
ATOM 2302 N N . CYS B 2 88 ? 6.266 31.387 60.331 1.000 44.203 109 CYS B N 1
ATOM 2303 C CA . CYS B 2 88 ? 6.370 31.369 61.816 1.000 44.288 109 CYS B CA 1
ATOM 2304 C C . CYS B 2 88 ? 7.539 30.461 62.225 1.000 42.368 109 CYS B C 1
ATOM 2305 O O . CYS B 2 88 ? 7.924 29.603 61.424 1.000 41.399 109 CYS B O 1
ATOM 2308 N N . GLN B 2 89 ? 8.098 30.681 63.416 1.000 41.107 110 GLN B N 1
ATOM 2309 C CA . GLN B 2 89 ? 9.234 29.911 63.990 1.000 40.741 110 GLN B CA 1
ATOM 2310 C C . GLN B 2 89 ? 9.076 29.864 65.517 1.000 40.512 110 GLN B C 1
ATOM 2311 O O . GLN B 2 89 ? 8.607 30.863 66.092 1.000 40.733 110 GLN B O 1
ATOM 2317 N N . GLN B 2 90 ? 9.458 28.749 66.145 1.000 39.806 111 GLN B N 1
ATOM 2318 C CA . GLN B 2 90 ? 9.439 28.567 67.622 1.000 39.261 111 GLN B CA 1
ATOM 2319 C C . GLN B 2 90 ? 10.876 28.338 68.106 1.000 39.094 111 GLN B C 1
ATOM 2320 O O . GLN B 2 90 ? 11.661 27.746 67.347 1.000 38.956 111 GLN B O 1
ATOM 2326 N N . TRP B 2 91 ? 11.201 28.825 69.309 1.000 39.189 112 TRP B N 1
ATOM 2327 C CA . TRP B 2 91 ? 12.531 28.699 69.967 1.000 39.257 112 TRP B CA 1
ATOM 2328 C C . TRP B 2 91 ? 12.431 27.827 71.227 1.000 40.396 112 TRP B C 1
ATOM 2329 O O . TRP B 2 91 ? 13.494 27.545 71.813 1.000 40.644 112 TRP B O 1
ATOM 2340 N N . SER B 2 92 ? 11.212 27.418 71.617 1.000 41.641 113 SER B N 1
ATOM 2341 C CA . SER B 2 92 ? 10.870 26.734 72.898 1.000 41.969 113 SER B CA 1
ATOM 2342 C C . SER B 2 92 ? 11.548 25.364 72.993 1.000 42.120 113 SER B C 1
ATOM 2343 O O . SER B 2 92 ? 12.040 25.024 74.086 1.000 42.194 113 SER B O 1
ATOM 2346 N N . SER B 2 93 ? 11.516 24.601 71.895 1.000 42.461 114 SER B N 1
ATOM 2347 C CA . SER B 2 93 ? 11.871 23.160 71.810 1.000 42.826 114 SER B CA 1
ATOM 2348 C C . SER B 2 93 ? 12.947 22.961 70.735 1.000 42.897 114 SER B C 1
ATOM 2349 O O . SER B 2 93 ? 12.723 23.429 69.605 1.000 43.429 114 SER B O 1
ATOM 2352 N N . ASN B 2 94 ? 14.066 22.307 71.066 1.000 42.667 115 ASN B N 1
ATOM 2353 C CA . ASN B 2 94 ? 15.141 21.980 70.090 1.000 43.532 115 ASN B CA 1
ATOM 2354 C C . ASN B 2 94 ? 14.786 20.670 69.395 1.000 42.413 115 ASN B C 1
ATOM 2355 O O . ASN B 2 94 ? 14.481 19.687 70.062 1.000 42.208 115 ASN B O 1
ATOM 2360 N N . PRO B 2 95 ? 14.824 20.603 68.044 1.000 41.824 116 PRO B N 1
ATOM 2361 C CA . PRO B 2 95 ? 15.372 21.676 67.212 1.000 41.983 116 PRO B CA 1
ATOM 2362 C C . PRO B 2 95 ? 14.411 22.854 66.968 1.000 41.756 116 PRO B C 1
ATOM 2363 O O . PRO B 2 95 ? 13.214 22.669 67.085 1.000 42.736 116 PRO B O 1
ATOM 2367 N N . LEU B 2 96 ? 14.964 24.028 66.640 1.000 40.577 117 LEU B N 1
ATOM 2368 C CA . LEU B 2 96 ? 14.209 25.209 66.137 1.000 39.157 117 LEU B CA 1
ATOM 2369 C C . LEU B 2 96 ? 13.510 24.811 64.833 1.000 38.119 117 LEU B C 1
ATOM 2370 O O . LEU B 2 96 ? 14.181 24.234 63.963 1.000 38.145 117 LEU B O 1
ATOM 2375 N N . THR B 2 97 ? 12.215 25.093 64.699 1.000 37.356 118 THR B N 1
ATOM 2376 C CA . THR B 2 97 ? 11.403 24.675 63.525 1.000 37.108 118 THR B CA 1
ATOM 2377 C C . THR B 2 97 ? 10.635 25.878 62.969 1.000 36.961 118 THR B C 1
ATOM 2378 O O . THR B 2 97 ? 10.305 26.782 63.760 1.000 36.258 118 THR B O 1
ATOM 2382 N N . PHE B 2 98 ? 10.402 25.880 61.651 1.000 36.956 119 PHE B N 1
ATOM 2383 C CA . PHE B 2 98 ? 9.622 26.901 60.904 1.000 36.871 119 PHE B CA 1
ATOM 2384 C C . PHE B 2 98 ? 8.316 26.279 60.397 1.000 37.213 119 PHE B C 1
ATOM 2385 O O . PHE B 2 98 ? 8.210 25.046 60.351 1.000 37.724 119 PHE B O 1
ATOM 2393 N N . GLY B 2 99 ? 7.353 27.119 60.021 1.000 37.860 120 GLY B N 1
ATOM 2394 C CA . GLY B 2 99 ? 6.157 26.708 59.265 1.000 38.732 120 GLY B CA 1
ATOM 2395 C C . GLY B 2 99 ? 6.483 26.583 57.788 1.000 39.680 120 GLY B C 1
ATOM 2396 O O . GLY B 2 99 ? 7.592 26.986 57.391 1.000 40.391 120 GLY B O 1
ATOM 2397 N N . ALA B 2 100 ? 5.556 26.041 56.995 1.000 40.296 121 ALA B N 1
ATOM 2398 C CA . ALA B 2 100 ? 5.712 25.845 55.535 1.000 40.555 121 ALA B CA 1
ATOM 2399 C C . ALA B 2 100 ? 5.520 27.180 54.811 1.000 41.556 121 ALA B C 1
ATOM 2400 O O . ALA B 2 100 ? 5.934 27.263 53.646 1.000 42.042 121 ALA B O 1
ATOM 2402 N N . GLY B 2 101 ? 4.910 28.169 55.475 1.000 42.921 122 GLY B N 1
ATOM 2403 C CA . GLY B 2 101 ? 4.639 29.513 54.926 1.000 43.394 122 GLY B CA 1
ATOM 2404 C C . GLY B 2 101 ? 3.161 29.727 54.628 1.000 44.512 122 GLY B C 1
ATOM 2405 O O . GLY B 2 101 ? 2.453 28.734 54.347 1.000 44.122 122 GLY B O 1
ATOM 2406 N N . THR B 2 102 ? 2.707 30.982 54.716 1.000 46.717 123 THR B N 1
ATOM 2407 C CA . THR B 2 102 ? 1.431 31.491 54.144 1.000 48.049 123 THR B CA 1
ATOM 2408 C C . THR B 2 102 ? 1.789 32.512 53.057 1.000 49.050 123 THR B C 1
ATOM 2409 O O . THR B 2 102 ? 2.425 33.525 53.406 1.000 48.464 123 THR B O 1
ATOM 2413 N N . LYS B 2 103 ? 1.422 32.257 51.796 1.000 50.866 124 LYS B N 1
ATOM 2414 C CA . LYS B 2 103 ? 1.661 33.209 50.678 1.000 51.779 124 LYS B CA 1
ATOM 2415 C C . LYS B 2 103 ? 0.447 34.130 50.520 1.000 51.378 124 LYS B C 1
ATOM 2416 O O . LYS B 2 103 ? -0.653 33.630 50.253 1.000 50.424 124 LYS B O 1
ATOM 2422 N N . LEU B 2 104 ? 0.674 35.436 50.670 1.000 51.427 125 LEU B N 1
ATOM 2423 C CA . LEU B 2 104 ? -0.343 36.508 50.525 1.000 51.426 125 LEU B CA 1
ATOM 2424 C C . LEU B 2 104 ? -0.168 37.171 49.154 1.000 51.724 125 LEU B C 1
ATOM 2425 O O . LEU B 2 104 ? 0.934 37.680 48.885 1.000 51.386 125 LEU B O 1
ATOM 2430 N N . GLU B 2 105 ? -1.209 37.137 48.320 1.000 52.962 126 GLU B N 1
ATOM 2431 C CA . GLU B 2 105 ? -1.184 37.694 46.944 1.000 54.364 126 GLU B CA 1
ATOM 2432 C C . GLU B 2 105 ? -2.136 38.891 46.861 1.000 54.649 126 GLU B C 1
ATOM 2433 O O . GLU B 2 105 ? -3.064 38.970 47.708 1.000 54.686 126 GLU B O 1
ATOM 2439 N N . LEU B 2 106 ? -1.879 39.792 45.905 1.000 55.953 127 LEU B N 1
ATOM 2440 C CA . LEU B 2 106 ? -2.821 40.882 45.529 1.000 57.244 127 LEU B CA 1
ATOM 2441 C C . LEU B 2 106 ? -4.056 40.247 44.896 1.000 57.152 127 LEU B C 1
ATOM 2442 O O . LEU B 2 106 ? -3.874 39.298 44.106 1.000 57.096 127 LEU B O 1
ATOM 2447 N N . LYS B 2 107 ? -5.248 40.740 45.244 1.000 57.443 128 LYS B N 1
ATOM 2448 C CA . LYS B 2 107 ? -6.510 40.386 44.543 1.000 58.287 128 LYS B CA 1
ATOM 2449 C C . LYS B 2 107 ? -6.644 41.290 43.316 1.000 57.422 128 LYS B C 1
ATOM 2450 O O . LYS B 2 107 ? -5.958 42.329 43.256 1.000 56.664 128 LYS B O 1
ATOM 2456 N N . ARG B 2 108 ? -7.463 40.865 42.356 1.000 57.962 129 ARG B N 1
ATOM 2457 C CA . ARG B 2 108 ? -7.810 41.645 41.142 1.000 58.899 129 ARG B CA 1
ATOM 2458 C C . ARG B 2 108 ? -8.980 40.959 40.436 1.000 59.437 129 ARG B C 1
ATOM 2459 O O . ARG B 2 108 ? -9.324 39.820 40.830 1.000 59.304 129 ARG B O 1
ATOM 2467 N N . ALA B 2 109 ? -9.559 41.628 39.435 1.000 60.998 130 ALA B N 1
ATOM 2468 C CA . ALA B 2 109 ? -10.632 41.087 38.570 1.000 61.500 130 ALA B CA 1
ATOM 2469 C C . ALA B 2 109 ? -10.159 39.749 37.996 1.000 60.995 130 ALA B C 1
ATOM 2470 O O . ALA B 2 109 ? -8.965 39.658 37.629 1.000 58.804 130 ALA B O 1
ATOM 2472 N N . ASP B 2 110 ? -11.045 38.748 37.958 1.000 62.487 131 ASP B N 1
ATOM 2473 C CA . ASP B 2 110 ? -10.762 37.424 37.345 1.000 62.986 131 ASP B CA 1
ATOM 2474 C C . ASP B 2 110 ? -10.365 37.652 35.884 1.000 63.283 131 ASP B C 1
ATOM 2475 O O . ASP B 2 110 ? -10.885 38.608 35.269 1.000 63.762 131 ASP B O 1
ATOM 2480 N N . ALA B 2 111 ? -9.457 36.821 35.369 1.000 62.973 132 ALA B N 1
ATOM 2481 C CA . ALA B 2 111 ? -8.973 36.859 33.971 1.000 62.680 132 ALA B CA 1
ATOM 2482 C C . ALA B 2 111 ? -8.792 35.425 33.465 1.000 63.065 132 ALA B C 1
ATOM 2483 O O . ALA B 2 111 ? -8.201 34.606 34.190 1.000 64.239 132 ALA B O 1
ATOM 2485 N N . ALA B 2 112 ? -9.313 35.139 32.270 1.000 62.960 133 ALA B N 1
ATOM 2486 C CA . ALA B 2 112 ? -9.081 33.885 31.521 1.000 62.194 133 ALA B CA 1
ATOM 2487 C C . ALA B 2 112 ? -7.704 33.969 30.871 1.000 61.600 133 ALA B C 1
ATOM 2488 O O . ALA B 2 112 ? -7.248 35.055 30.515 1.000 61.866 133 ALA B O 1
ATOM 2490 N N . PRO B 2 113 ? -6.984 32.837 30.721 1.000 60.993 134 PRO B N 1
ATOM 2491 C CA . PRO B 2 113 ? -5.657 32.858 30.106 1.000 61.198 134 PRO B CA 1
ATOM 2492 C C . PRO B 2 113 ? -5.683 33.068 28.584 1.000 60.597 134 PRO B C 1
ATOM 2493 O O . PRO B 2 113 ? -6.550 32.513 27.929 1.000 61.116 134 PRO B O 1
ATOM 2497 N N . THR B 2 114 ? -4.742 33.868 28.069 1.000 59.516 135 THR B N 1
ATOM 2498 C CA . THR B 2 114 ? -4.385 33.938 26.627 1.000 59.503 135 THR B CA 1
ATOM 2499 C C . THR B 2 114 ? -3.531 32.708 26.303 1.000 60.679 135 THR B C 1
ATOM 2500 O O . THR B 2 114 ? -2.330 32.701 26.665 1.000 62.701 135 THR B O 1
ATOM 2504 N N . VAL B 2 115 ? -4.145 31.695 25.683 1.000 60.082 136 VAL B N 1
ATOM 2505 C CA . VAL B 2 115 ? -3.512 30.384 25.359 1.000 59.691 136 VAL B CA 1
ATOM 2506 C C . VAL B 2 115 ? -2.948 30.466 23.937 1.000 60.196 136 VAL B C 1
ATOM 2507 O O . VAL B 2 115 ? -3.640 30.994 23.058 1.000 62.396 136 VAL B O 1
ATOM 2511 N N . SER B 2 116 ? -1.726 29.976 23.734 1.000 60.467 137 SER B N 1
ATOM 2512 C CA . SER B 2 116 ? -1.044 29.892 22.416 1.000 61.376 137 SER B CA 1
ATOM 2513 C C . SER B 2 116 ? -0.303 28.555 22.349 1.000 62.188 137 SER B C 1
ATOM 2514 O O . SER B 2 116 ? 0.443 28.259 23.298 1.000 63.913 137 SER B O 1
ATOM 2517 N N . ILE B 2 117 ? -0.517 27.782 21.280 1.000 62.553 138 ILE B N 1
ATOM 2518 C CA . ILE B 2 117 ? 0.114 26.444 21.068 1.000 62.086 138 ILE B CA 1
ATOM 2519 C C . ILE B 2 117 ? 1.079 26.553 19.884 1.000 61.244 138 ILE B C 1
ATOM 2520 O O . ILE B 2 117 ? 0.774 27.299 18.934 1.000 60.884 138 ILE B O 1
ATOM 2525 N N . PHE B 2 118 ? 2.206 25.843 19.957 1.000 60.901 139 PHE B N 1
ATOM 2526 C CA . PHE B 2 118 ? 3.305 25.900 18.961 1.000 61.338 139 PHE B CA 1
ATOM 2527 C C . PHE B 2 118 ? 3.750 24.488 18.605 1.000 62.082 139 PHE B C 1
ATOM 2528 O O . PHE B 2 118 ? 4.095 23.703 19.484 1.000 61.346 139 PHE B O 1
ATOM 2536 N N . PRO B 2 119 ? 3.728 24.122 17.302 1.000 63.196 140 PRO B N 1
ATOM 2537 C CA . PRO B 2 119 ? 4.336 22.877 16.836 1.000 62.121 140 PRO B CA 1
ATOM 2538 C C . PRO B 2 119 ? 5.846 22.880 17.035 1.000 60.189 140 PRO B C 1
ATOM 2539 O O . PRO B 2 119 ? 6.437 23.927 17.283 1.000 60.062 140 PRO B O 1
ATOM 2543 N N . PRO B 2 120 ? 6.516 21.710 16.938 1.000 58.840 141 PRO B N 1
ATOM 2544 C CA . PRO B 2 120 ? 7.976 21.653 16.982 1.000 58.867 141 PRO B CA 1
ATOM 2545 C C . PRO B 2 120 ? 8.604 22.462 15.838 1.000 58.835 141 PRO B C 1
ATOM 2546 O O . PRO B 2 120 ? 8.017 22.533 14.779 1.000 59.743 141 PRO B O 1
ATOM 2550 N N . SER B 2 121 ? 9.769 23.061 16.085 1.000 59.108 142 SER B N 1
ATOM 2551 C CA . SER B 2 121 ? 10.564 23.788 15.065 1.000 59.602 142 SER B CA 1
ATOM 2552 C C . SER B 2 121 ? 11.165 22.767 14.095 1.000 60.777 142 SER B C 1
ATOM 2553 O O . SER B 2 121 ? 11.433 21.629 14.527 1.000 60.289 142 SER B O 1
ATOM 2556 N N . SER B 2 122 ? 11.361 23.163 12.836 1.000 62.285 143 SER B N 1
ATOM 2557 C CA . SER B 2 122 ? 12.111 22.390 11.811 1.000 63.272 143 SER B CA 1
ATOM 2558 C C . SER B 2 122 ? 13.513 22.066 12.343 1.000 64.260 143 SER B C 1
ATOM 2559 O O . SER B 2 122 ? 13.929 20.903 12.207 1.000 64.111 143 SER B O 1
ATOM 2562 N N . GLU B 2 123 ? 14.181 23.057 12.953 1.000 64.991 144 GLU B N 1
ATOM 2563 C CA . GLU B 2 123 ? 15.548 22.950 13.544 1.000 65.838 144 GLU B CA 1
ATOM 2564 C C . GLU B 2 123 ? 15.610 21.751 14.500 1.000 64.816 144 GLU B C 1
ATOM 2565 O O . GLU B 2 123 ? 16.606 21.005 14.448 1.000 64.301 144 GLU B O 1
ATOM 2571 N N . GLN B 2 124 ? 14.594 21.592 15.355 1.000 62.811 145 GLN B N 1
ATOM 2572 C CA . GLN B 2 124 ? 14.527 20.515 16.375 1.000 60.931 145 GLN B CA 1
ATOM 2573 C C . GLN B 2 124 ? 14.190 19.180 15.707 1.000 60.481 145 GLN B C 1
ATOM 2574 O O . GLN B 2 124 ? 14.764 18.161 16.123 1.000 59.774 145 GLN B O 1
ATOM 2580 N N . LEU B 2 125 ? 13.266 19.184 14.741 1.000 61.128 146 LEU B N 1
ATOM 2581 C CA . LEU B 2 125 ? 12.792 17.957 14.041 1.000 61.327 146 LEU B CA 1
ATOM 2582 C C . LEU B 2 125 ? 13.950 17.351 13.237 1.000 61.741 146 LEU B C 1
ATOM 2583 O O . LEU B 2 125 ? 14.085 16.111 13.254 1.000 60.479 146 LEU B O 1
ATOM 2588 N N . THR B 2 126 ? 14.760 18.194 12.582 1.000 63.265 147 THR B N 1
ATOM 2589 C CA . THR B 2 126 ? 16.014 17.804 11.878 1.000 64.533 147 THR B CA 1
ATOM 2590 C C . THR B 2 126 ? 16.966 17.146 12.884 1.000 64.530 147 THR B C 1
ATOM 2591 O O . THR B 2 126 ? 17.551 16.099 12.541 1.000 64.694 147 THR B O 1
ATOM 2595 N N . SER B 2 127 ? 17.103 17.732 14.080 1.000 65.717 148 SER B N 1
ATOM 2596 C CA . SER B 2 127 ? 17.934 17.204 15.197 1.000 66.235 148 SER B CA 1
ATOM 2597 C C . SER B 2 127 ? 17.544 15.747 15.490 1.000 65.794 148 SER B C 1
ATOM 2598 O O . SER B 2 127 ? 18.400 14.862 15.286 1.000 67.639 148 SER B O 1
ATOM 2601 N N . GLY B 2 128 ? 16.288 15.503 15.877 1.000 64.040 149 GLY B N 1
ATOM 2602 C CA . GLY B 2 128 ? 15.785 14.154 16.207 1.000 62.367 149 GLY B CA 1
ATOM 2603 C C . GLY B 2 128 ? 14.732 14.150 17.302 1.000 61.341 149 GLY B C 1
ATOM 2604 O O . GLY B 2 128 ? 14.043 13.130 17.430 1.000 60.468 149 GLY B O 1
ATOM 2605 N N . GLY B 2 129 ? 14.609 15.237 18.075 1.000 59.939 150 GLY B N 1
ATOM 2606 C CA . GLY B 2 129 ? 13.547 15.429 19.083 1.000 58.666 150 GLY B CA 1
ATOM 2607 C C . GLY B 2 129 ? 12.323 16.132 18.513 1.000 57.284 150 GLY B C 1
ATOM 2608 O O . GLY B 2 129 ? 12.354 16.505 17.321 1.000 55.916 150 GLY B O 1
ATOM 2609 N N . ALA B 2 130 ? 11.282 16.294 19.339 1.000 56.724 151 ALA B N 1
ATOM 2610 C CA . ALA B 2 130 ? 10.031 17.026 19.021 1.000 56.314 151 ALA B CA 1
ATOM 2611 C C . ALA B 2 130 ? 9.316 17.431 20.319 1.000 56.181 151 ALA B C 1
ATOM 2612 O O . ALA B 2 130 ? 8.687 16.558 20.946 1.000 55.838 151 ALA B O 1
ATOM 2614 N N . SER B 2 131 ? 9.423 18.711 20.706 1.000 55.379 152 SER B N 1
ATOM 2615 C CA . SER B 2 131 ? 8.686 19.329 21.842 1.000 54.561 152 SER B CA 1
ATOM 2616 C C . SER B 2 131 ? 7.552 20.201 21.293 1.000 53.159 152 SER B C 1
ATOM 2617 O O . SER B 2 131 ? 7.806 21.001 20.369 1.000 52.423 152 SER B O 1
ATOM 2620 N N . VAL B 2 132 ? 6.347 20.035 21.846 1.000 52.554 153 VAL B N 1
ATOM 2621 C CA . VAL B 2 132 ? 5.156 20.892 21.576 1.000 52.844 153 VAL B CA 1
ATOM 2622 C C . VAL B 2 132 ? 4.960 21.813 22.785 1.000 52.665 153 VAL B C 1
ATOM 2623 O O . VAL B 2 132 ? 4.771 21.290 23.899 1.000 52.010 153 VAL B O 1
ATOM 2627 N N . VAL B 2 133 ? 5.007 23.129 22.564 1.000 53.240 154 VAL B N 1
ATOM 2628 C CA . VAL B 2 133 ? 4.974 24.172 23.631 1.000 54.589 154 VAL B CA 1
ATOM 2629 C C . VAL B 2 133 ? 3.593 24.837 23.641 1.000 55.588 154 VAL B C 1
ATOM 2630 O O . VAL B 2 133 ? 3.037 25.065 22.551 1.000 55.687 154 VAL B O 1
ATOM 2634 N N . CYS B 2 134 ? 3.076 25.131 24.838 1.000 57.944 155 CYS B N 1
ATOM 2635 C CA . CYS B 2 134 ? 1.789 25.839 25.073 1.000 60.230 155 CYS B CA 1
ATOM 2636 C C . CYS B 2 134 ? 1.952 26.854 26.212 1.000 58.314 155 CYS B C 1
ATOM 2637 O O . CYS B 2 134 ? 2.278 26.423 27.330 1.000 59.006 155 CYS B O 1
ATOM 2640 N N . PHE B 2 135 ? 1.742 28.145 25.925 1.000 56.947 156 PHE B N 1
ATOM 2641 C CA . PHE B 2 135 ? 1.733 29.263 26.907 1.000 56.507 156 PHE B CA 1
ATOM 2642 C C . PHE B 2 135 ? 0.287 29.593 27.299 1.000 56.700 156 PHE B C 1
ATOM 2643 O O . PHE B 2 135 ? -0.585 29.619 26.410 1.000 58.015 156 PHE B O 1
ATOM 2651 N N . LEU B 2 136 ? 0.044 29.827 28.592 1.000 56.358 157 LEU B N 1
ATOM 2652 C CA . LEU B 2 136 ? -1.260 30.275 29.156 1.000 56.488 157 LEU B CA 1
ATOM 2653 C C . LEU B 2 136 ? -0.999 31.538 29.984 1.000 56.633 157 LEU B C 1
ATOM 2654 O O . LEU B 2 136 ? -0.683 31.400 31.183 1.000 55.500 157 LEU B O 1
ATOM 2659 N N . ASN B 2 137 ? -1.103 32.713 29.357 1.000 56.513 158 ASN B N 1
ATOM 2660 C CA . ASN B 2 137 ? -0.518 33.981 29.870 1.000 57.238 158 ASN B CA 1
ATOM 2661 C C . ASN B 2 137 ? -1.621 34.898 30.410 1.000 58.063 158 ASN B C 1
ATOM 2662 O O . ASN B 2 137 ? -2.675 35.001 29.763 1.000 59.053 158 ASN B O 1
ATOM 2667 N N . ASN B 2 138 ? -1.374 35.511 31.574 1.000 59.282 159 ASN B N 1
ATOM 2668 C CA . ASN B 2 138 ? -2.129 36.664 32.138 1.000 60.571 159 ASN B CA 1
ATOM 2669 C C . ASN B 2 138 ? -3.544 36.234 32.559 1.000 61.231 159 ASN B C 1
ATOM 2670 O O . ASN B 2 138 ? -4.524 36.750 31.979 1.000 61.545 159 ASN B O 1
ATOM 2675 N N . PHE B 2 139 ? -3.643 35.343 33.551 1.000 61.271 160 PHE B N 1
ATOM 2676 C CA . PHE B 2 139 ? -4.923 34.854 34.132 1.000 62.003 160 PHE B CA 1
ATOM 2677 C C . PHE B 2 139 ? -4.932 35.087 35.650 1.000 61.176 160 PHE B C 1
ATOM 2678 O O . PHE B 2 139 ? -3.855 35.268 36.252 1.000 60.487 160 PHE B O 1
ATOM 2686 N N . TYR B 2 140 ? -6.130 35.094 36.241 1.000 60.094 161 TYR B N 1
ATOM 2687 C CA . TYR B 2 140 ? -6.371 35.186 37.705 1.000 60.618 161 TYR B CA 1
ATOM 2688 C C . TYR B 2 140 ? -7.722 34.546 38.016 1.000 61.586 161 TYR B C 1
ATOM 2689 O O . TYR B 2 140 ? -8.685 34.785 37.290 1.000 62.643 161 TYR B O 1
ATOM 2698 N N . PRO B 2 141 ? -7.865 33.724 39.086 1.000 62.293 162 PRO B N 1
ATOM 2699 C CA . PRO B 2 141 ? -6.791 33.431 40.040 1.000 63.289 162 PRO B CA 1
ATOM 2700 C C . PRO B 2 141 ? -5.792 32.372 39.549 1.000 65.422 162 PRO B C 1
ATOM 2701 O O . PRO B 2 141 ? -5.909 31.962 38.415 1.000 65.905 162 PRO B O 1
ATOM 2705 N N . LYS B 2 142 ? -4.848 31.973 40.410 1.000 67.925 163 LYS B N 1
ATOM 2706 C CA . LYS B 2 142 ? -3.710 31.068 40.084 1.000 69.876 163 LYS B CA 1
ATOM 2707 C C . LYS B 2 142 ? -4.193 29.623 39.895 1.000 70.852 163 LYS B C 1
ATOM 2708 O O . LYS B 2 142 ? -3.529 28.877 39.143 1.000 69.873 163 LYS B O 1
ATOM 2714 N N . ASP B 2 143 ? -5.288 29.233 40.560 1.000 74.543 164 ASP B N 1
ATOM 2715 C CA . ASP B 2 143 ? -5.883 27.871 40.455 1.000 77.263 164 ASP B CA 1
ATOM 2716 C C . ASP B 2 143 ? -6.233 27.603 38.986 1.000 75.299 164 ASP B C 1
ATOM 2717 O O . ASP B 2 143 ? -7.189 28.235 38.488 1.000 74.623 164 ASP B O 1
ATOM 2722 N N . ILE B 2 144 ? -5.476 26.713 38.336 1.000 74.873 165 ILE B N 1
ATOM 2723 C CA . ILE B 2 144 ? -5.612 26.381 36.886 1.000 74.436 165 ILE B CA 1
ATOM 2724 C C . ILE B 2 144 ? -5.144 24.941 36.644 1.000 74.676 165 ILE B C 1
ATOM 2725 O O . ILE B 2 144 ? -4.349 24.429 37.450 1.000 73.263 165 ILE B O 1
ATOM 2730 N N . ASN B 2 145 ? -5.640 24.330 35.564 1.000 76.099 166 ASN B N 1
ATOM 2731 C CA . ASN B 2 145 ? -5.339 22.939 35.132 1.000 75.306 166 ASN B CA 1
ATOM 2732 C C . ASN B 2 145 ? -5.115 22.940 33.617 1.000 74.511 166 ASN B C 1
ATOM 2733 O O . ASN B 2 145 ? -5.922 23.568 32.892 1.000 75.314 166 ASN B O 1
ATOM 2738 N N . VAL B 2 146 ? -4.063 22.252 33.161 1.000 73.585 167 VAL B N 1
ATOM 2739 C CA . VAL B 2 146 ? -3.713 22.086 31.719 1.000 73.867 167 VAL B CA 1
ATOM 2740 C C . VAL B 2 146 ? -3.729 20.590 31.383 1.000 73.810 167 VAL B C 1
ATOM 2741 O O . VAL B 2 146 ? -3.111 19.811 32.129 1.000 7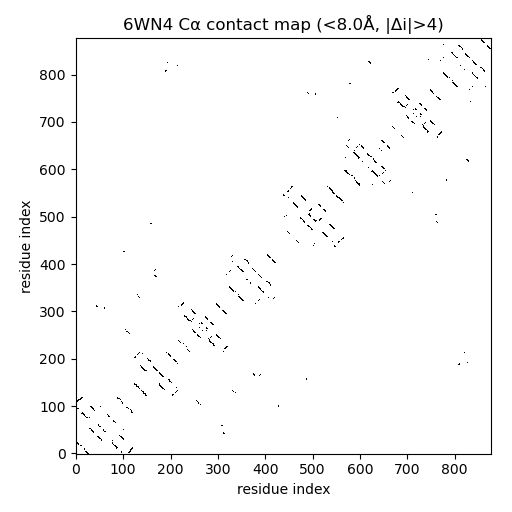5.562 167 VAL B O 1
ATOM 2745 N N . LYS B 2 147 ? -4.432 20.215 30.311 1.000 74.345 168 LYS B N 1
ATOM 2746 C CA . LYS B 2 147 ? -4.485 18.830 29.769 1.000 74.857 168 LYS B CA 1
ATOM 2747 C C . LYS B 2 147 ? -4.059 18.862 28.298 1.000 74.418 168 LYS B C 1
ATOM 2748 O O . LYS B 2 147 ? -4.437 19.813 27.591 1.000 75.735 168 LYS B O 1
ATOM 2754 N N . TRP B 2 148 ? -3.262 17.881 27.873 1.000 73.571 169 TRP B N 1
ATOM 2755 C CA . TRP B 2 148 ? -2.821 17.690 26.466 1.000 73.183 169 TRP B CA 1
ATOM 2756 C C . TRP B 2 148 ? -3.634 16.555 25.843 1.000 74.043 169 TRP B C 1
ATOM 2757 O O . TRP B 2 148 ? -3.838 15.552 26.540 1.000 74.390 169 TRP B O 1
ATOM 2768 N N . LYS B 2 149 ? -4.077 16.717 24.593 1.000 75.835 170 LYS B N 1
ATOM 2769 C CA . LYS B 2 149 ? -4.828 15.684 23.825 1.000 77.242 170 LYS B CA 1
ATOM 2770 C C . LYS B 2 149 ? -4.124 15.455 22.482 1.000 77.964 170 LYS B C 1
ATOM 2771 O O . LYS B 2 149 ? -3.771 16.451 21.827 1.000 79.030 170 LYS B O 1
ATOM 2777 N N . ILE B 2 150 ? -3.897 14.190 22.114 1.000 77.930 171 ILE B N 1
ATOM 2778 C CA . ILE B 2 150 ? -3.331 13.768 20.796 1.000 78.949 171 ILE B CA 1
ATOM 2779 C C . ILE B 2 150 ? -4.348 12.851 20.107 1.000 80.591 171 ILE B C 1
ATOM 2780 O O . ILE B 2 150 ? -4.597 11.749 20.634 1.000 80.819 171 ILE B O 1
ATOM 2785 N N . ASP B 2 151 ? -4.906 13.301 18.976 1.000 81.275 172 ASP B N 1
ATOM 2786 C CA . ASP B 2 151 ? -5.903 12.565 18.150 1.000 80.582 172 ASP B CA 1
ATOM 2787 C C . ASP B 2 151 ? -7.040 12.068 19.056 1.000 82.036 172 ASP B C 1
ATOM 2788 O O . ASP B 2 151 ? -7.379 10.869 18.973 1.000 82.395 172 ASP B O 1
ATOM 2793 N N . GLY B 2 152 ? -7.587 12.952 19.901 1.000 82.493 173 GLY B N 1
ATOM 2794 C CA . GLY B 2 152 ? -8.782 12.687 20.728 1.000 82.440 173 GLY B CA 1
ATOM 2795 C C . GLY B 2 152 ? -8.444 12.321 22.165 1.000 81.625 173 GLY B C 1
ATOM 2796 O O . GLY B 2 152 ? -9.092 12.875 23.067 1.000 82.148 173 GLY B O 1
ATOM 2797 N N . SER B 2 153 ? -7.489 11.408 22.374 1.000 80.896 174 SER B N 1
ATOM 2798 C CA . SER B 2 153 ? -7.102 10.850 23.700 1.000 80.621 174 SER B CA 1
ATOM 2799 C C . SER B 2 153 ? -6.098 11.783 24.390 1.000 78.821 174 SER B C 1
ATOM 2800 O O . SER B 2 153 ? -5.243 12.352 23.689 1.000 77.909 174 SER B O 1
ATOM 2803 N N . GLU B 2 154 ? -6.193 11.916 25.717 1.000 78.157 175 GLU B N 1
ATOM 2804 C CA . GLU B 2 154 ? -5.333 12.823 26.526 1.000 78.721 175 GLU B CA 1
ATOM 2805 C C . GLU B 2 154 ? -3.974 12.151 26.756 1.000 79.470 175 GLU B C 1
ATOM 2806 O O . GLU B 2 154 ? -3.893 10.919 26.603 1.000 80.843 175 GLU B O 1
ATOM 2812 N N . ARG B 2 155 ? -2.948 12.946 27.076 1.000 79.662 176 ARG B N 1
ATOM 2813 C CA . ARG B 2 155 ? -1.583 12.481 27.447 1.000 80.202 176 ARG B CA 1
ATOM 2814 C C . ARG B 2 155 ? -1.173 13.136 28.770 1.000 79.633 176 ARG B C 1
ATOM 2815 O O . ARG B 2 155 ? -1.452 14.339 28.946 1.000 80.420 176 ARG B O 1
ATOM 2823 N N . GLN B 2 156 ? -0.542 12.358 29.656 1.000 79.095 177 GLN B N 1
ATOM 2824 C CA . GLN B 2 156 ? -0.059 12.792 30.997 1.000 79.224 177 GLN B CA 1
ATOM 2825 C C . GLN B 2 156 ? 1.463 12.595 31.106 1.000 77.826 177 GLN B C 1
ATOM 2826 O O . GLN B 2 156 ? 2.069 13.234 31.991 1.000 78.144 177 GLN B O 1
ATOM 2832 N N . ASN B 2 157 ? 2.049 11.756 30.239 1.000 75.079 178 ASN B N 1
ATOM 2833 C CA . ASN B 2 157 ? 3.484 11.362 30.258 1.000 72.856 178 ASN B CA 1
ATOM 2834 C C . ASN B 2 157 ? 4.286 12.383 29.437 1.000 70.854 178 ASN B C 1
ATOM 2835 O O . ASN B 2 157 ? 3.742 12.884 28.434 1.000 70.410 178 ASN B O 1
ATOM 2840 N N . GLY B 2 158 ? 5.526 12.666 29.855 1.000 68.102 179 GLY B N 1
ATOM 2841 C CA . GLY B 2 158 ? 6.490 13.518 29.128 1.000 66.286 179 GLY B CA 1
ATOM 2842 C C . GLY B 2 158 ? 6.080 14.984 29.083 1.000 65.044 179 GLY B C 1
ATOM 2843 O O . GLY B 2 158 ? 6.609 15.706 28.216 1.000 64.591 179 GLY B O 1
ATOM 2844 N N . VAL B 2 159 ? 5.181 15.411 29.979 1.000 64.087 180 VAL B N 1
ATOM 2845 C CA . VAL B 2 159 ? 4.729 16.828 30.142 1.000 63.300 180 VAL B CA 1
ATOM 2846 C C . VAL B 2 159 ? 5.546 17.468 31.271 1.000 62.926 180 VAL B C 1
ATOM 2847 O O . VAL B 2 159 ? 5.906 16.742 32.217 1.000 64.288 180 VAL B O 1
ATOM 2851 N N . LEU B 2 160 ? 5.824 18.771 31.179 1.000 62.224 181 LEU B N 1
ATOM 2852 C CA . LEU B 2 160 ? 6.487 19.555 32.260 1.000 63.363 181 LEU B CA 1
ATOM 2853 C C . LEU B 2 160 ? 5.971 20.999 32.242 1.000 62.385 181 LEU B C 1
ATOM 2854 O O . LEU B 2 160 ? 5.985 21.624 31.168 1.000 63.833 181 LEU B O 1
ATOM 2859 N N . ASN B 2 161 ? 5.529 21.496 33.401 1.000 60.074 182 ASN B N 1
ATOM 2860 C CA . ASN B 2 161 ? 4.914 22.837 33.576 1.000 58.345 182 ASN B CA 1
ATOM 2861 C C . ASN B 2 161 ? 5.888 23.763 34.319 1.000 57.631 182 ASN B C 1
ATOM 2862 O O . ASN B 2 161 ? 6.730 23.262 35.082 1.000 57.971 182 ASN B O 1
ATOM 2867 N N . SER B 2 162 ? 5.757 25.072 34.096 1.000 57.100 183 SER B N 1
ATOM 2868 C CA . SER B 2 162 ? 6.541 26.151 34.749 1.000 56.069 183 SER B CA 1
ATOM 2869 C C . SER B 2 162 ? 5.637 27.372 34.968 1.000 56.660 183 SER B C 1
ATOM 2870 O O . SER B 2 162 ? 4.947 27.754 34.006 1.000 57.742 183 SER B O 1
ATOM 2873 N N . TRP B 2 163 ? 5.642 27.949 36.175 1.000 56.823 184 TRP B N 1
ATOM 2874 C CA . TRP B 2 163 ? 4.800 29.114 36.572 1.000 56.862 184 TRP B CA 1
ATOM 2875 C C . TRP B 2 163 ? 5.678 30.339 36.825 1.000 55.326 184 TRP B C 1
ATOM 2876 O O . TRP B 2 163 ? 6.792 30.163 37.340 1.000 54.441 184 TRP B O 1
ATOM 2887 N N . THR B 2 164 ? 5.184 31.532 36.488 1.000 54.347 185 THR B N 1
ATOM 2888 C CA . THR B 2 164 ? 5.768 32.829 36.924 1.000 54.619 185 THR B CA 1
ATOM 2889 C C . THR B 2 164 ? 5.181 33.190 38.290 1.000 54.553 185 THR B C 1
ATOM 2890 O O . THR B 2 164 ? 4.129 32.627 38.646 1.000 54.281 185 THR B O 1
ATOM 2894 N N . ASP B 2 165 ? 5.845 34.094 39.017 1.000 53.941 186 ASP B N 1
ATOM 2895 C CA . ASP B 2 165 ? 5.279 34.793 40.199 1.000 53.371 186 ASP B CA 1
ATOM 2896 C C . ASP B 2 165 ? 4.163 35.725 39.711 1.000 52.392 186 ASP B C 1
ATOM 2897 O O . ASP B 2 165 ? 4.129 36.031 38.509 1.000 51.185 186 ASP B O 1
ATOM 2902 N N . GLN B 2 166 ? 3.290 36.169 40.615 1.000 52.363 187 GLN B N 1
ATOM 2903 C CA . GLN B 2 166 ? 2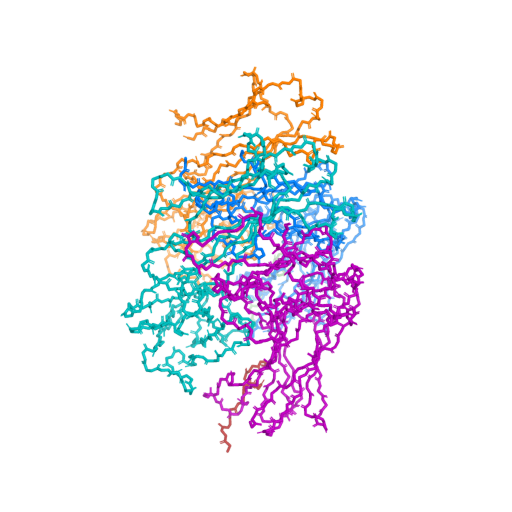.290 37.234 40.337 1.000 52.827 187 GLN B CA 1
ATOM 2904 C C . GLN B 2 166 ? 3.025 38.431 39.725 1.000 53.645 187 GLN B C 1
ATOM 2905 O O . GLN B 2 166 ? 4.110 38.776 40.213 1.000 52.865 187 GLN B O 1
ATOM 2911 N N . ASP B 2 167 ? 2.458 39.025 38.677 1.000 55.071 188 ASP B N 1
ATOM 2912 C CA . ASP B 2 167 ? 3.067 40.156 37.928 1.000 56.569 188 ASP B CA 1
ATOM 2913 C C . ASP B 2 167 ? 2.902 41.436 38.756 1.000 57.624 188 ASP B C 1
ATOM 2914 O O . ASP B 2 167 ? 1.785 41.678 39.247 1.000 57.094 188 ASP B O 1
ATOM 2919 N N . SER B 2 168 ? 3.972 42.223 38.902 1.000 59.081 189 SER B N 1
ATOM 2920 C CA . SER B 2 168 ? 3.989 43.504 39.659 1.000 60.922 189 SER B CA 1
ATOM 2921 C C . SER B 2 168 ? 3.165 44.575 38.928 1.000 62.699 189 SER B C 1
ATOM 2922 O O . SER B 2 168 ? 2.642 45.476 39.613 1.000 64.320 189 SER B O 1
ATOM 2925 N N . LYS B 2 169 ? 3.046 44.476 37.600 1.000 63.905 190 LYS B N 1
ATOM 2926 C CA . LYS B 2 169 ? 2.273 45.435 36.758 1.000 65.279 190 LYS B CA 1
ATOM 2927 C C . LYS B 2 169 ? 0.790 45.029 36.744 1.000 65.232 190 LYS B C 1
ATOM 2928 O O . LYS B 2 169 ? -0.042 45.852 37.171 1.000 64.664 190 LYS B O 1
ATOM 2934 N N . ASP B 2 170 ? 0.500 43.791 36.323 1.000 65.315 191 ASP B N 1
ATOM 2935 C CA . ASP B 2 170 ? -0.831 43.259 35.920 1.000 64.635 191 ASP B CA 1
ATOM 2936 C C . ASP B 2 170 ? -1.517 42.516 37.081 1.000 63.371 191 ASP B C 1
ATOM 2937 O O . ASP B 2 170 ? -2.749 42.339 37.023 1.000 63.273 191 ASP B O 1
ATOM 2942 N N . SER B 2 171 ? -0.742 42.037 38.062 1.000 62.169 192 SER B N 1
ATOM 2943 C CA . SER B 2 171 ? -1.197 41.189 39.196 1.000 60.532 192 SER B CA 1
ATOM 2944 C C . SER B 2 171 ? -1.719 39.833 38.697 1.000 59.501 192 SER B C 1
ATOM 2945 O O . SER B 2 171 ? -2.466 39.187 39.453 1.000 59.529 192 SER B O 1
ATOM 2948 N N . THR B 2 172 ? -1.323 39.405 37.492 1.000 58.814 193 THR B N 1
ATOM 2949 C CA . THR B 2 172 ? -1.766 38.142 36.839 1.000 58.036 193 THR B CA 1
ATOM 2950 C C . THR B 2 172 ? -0.667 37.082 36.941 1.000 57.161 193 THR B C 1
ATOM 2951 O O . THR B 2 172 ? 0.488 37.455 37.201 1.000 56.906 193 THR B O 1
ATOM 2955 N N . TYR B 2 173 ? -1.033 35.815 36.726 1.000 56.329 194 TYR B N 1
ATOM 2956 C CA . TYR B 2 173 ? -0.118 34.645 36.663 1.000 56.270 194 TYR B CA 1
ATOM 2957 C C . TYR B 2 173 ? -0.042 34.143 35.214 1.000 56.485 194 TYR B C 1
ATOM 2958 O O . TYR B 2 173 ? -1.010 34.324 34.452 1.000 55.552 194 TYR B O 1
ATOM 2967 N N . SER B 2 174 ? 1.095 33.549 34.845 1.000 56.694 195 SER B N 1
ATOM 2968 C CA . SER B 2 174 ? 1.354 32.904 33.532 1.000 56.899 195 SER B CA 1
ATOM 2969 C C . SER B 2 174 ? 1.941 31.507 33.768 1.000 57.391 195 SER B C 1
ATOM 2970 O O . SER B 2 174 ? 2.668 31.330 34.769 1.000 57.132 195 SER B O 1
ATOM 2973 N N . MET B 2 175 ? 1.643 30.555 32.879 1.000 58.065 196 MET B N 1
ATOM 2974 C CA . MET B 2 175 ? 2.177 29.168 32.929 1.000 59.068 196 MET B CA 1
ATOM 2975 C C . MET B 2 175 ? 2.687 28.749 31.544 1.000 57.909 196 MET B C 1
ATOM 2976 O O . MET B 2 175 ? 2.083 29.162 30.544 1.000 57.277 196 MET B O 1
ATOM 2981 N N . SER B 2 176 ? 3.743 27.928 31.510 1.000 56.874 197 SER B N 1
ATOM 2982 C CA . SER B 2 176 ? 4.329 27.295 30.301 1.000 56.230 197 SER B CA 1
ATOM 2983 C C . SER B 2 176 ? 4.297 25.770 30.457 1.000 55.422 197 SER B C 1
ATOM 2984 O O . SER B 2 176 ? 4.998 25.267 31.345 1.000 56.349 197 SER B O 1
ATOM 2987 N N . SER B 2 177 ? 3.529 25.069 29.618 1.000 54.502 198 SER B N 1
ATOM 2988 C CA . SER B 2 177 ? 3.423 23.586 29.585 1.000 54.676 198 SER B CA 1
ATOM 2989 C C . SER B 2 177 ? 4.100 23.053 28.318 1.000 54.420 198 SER B C 1
ATOM 2990 O O . SER B 2 177 ? 3.756 23.532 27.229 1.000 54.268 198 SER B O 1
ATOM 2993 N N . THR B 2 178 ? 5.015 22.091 28.462 1.000 55.532 199 THR B N 1
ATOM 2994 C CA . THR B 2 178 ? 5.855 21.536 27.366 1.000 56.482 199 THR B CA 1
ATOM 2995 C C . THR B 2 178 ? 5.704 20.012 27.307 1.000 57.130 199 THR B C 1
ATOM 2996 O O . THR B 2 178 ? 6.079 19.340 28.289 1.000 58.080 199 THR B O 1
ATOM 3000 N N . LEU B 2 179 ? 5.177 19.502 26.191 1.000 57.147 200 LEU B N 1
ATOM 3001 C CA . LEU B 2 179 ? 5.008 18.054 25.903 1.000 56.870 200 LEU B CA 1
ATOM 3002 C C . LEU B 2 179 ? 6.158 17.605 24.996 1.000 56.554 200 LEU B C 1
ATOM 3003 O O . LEU B 2 179 ? 6.240 18.119 23.867 1.000 57.636 200 LEU B O 1
ATOM 3008 N N . THR B 2 180 ? 7.007 16.689 25.469 1.000 56.483 201 THR B N 1
ATOM 3009 C CA . THR B 2 180 ? 8.218 16.207 24.750 1.000 57.117 201 THR B CA 1
ATOM 3010 C C . THR B 2 180 ? 7.984 14.783 24.226 1.000 57.248 201 THR B C 1
ATOM 3011 O O . THR B 2 180 ? 7.849 13.866 25.055 1.000 56.314 201 THR B O 1
ATOM 3015 N N . LEU B 2 181 ? 7.938 14.627 22.898 1.000 57.936 202 LEU B N 1
ATOM 3016 C CA . LEU B 2 181 ? 7.781 13.335 22.176 1.000 57.865 202 LEU B CA 1
ATOM 3017 C C . LEU B 2 181 ? 9.099 12.993 21.472 1.000 58.305 202 LEU B C 1
ATOM 3018 O O . LEU B 2 181 ? 9.984 13.875 21.403 1.000 57.167 202 LEU B O 1
ATOM 3023 N N . THR B 2 182 ? 9.205 11.774 20.938 1.000 59.540 203 THR B N 1
ATOM 3024 C CA . THR B 2 182 ? 10.222 11.392 19.920 1.000 60.847 203 THR B CA 1
ATOM 3025 C C . THR B 2 182 ? 9.716 11.897 18.564 1.000 61.196 203 THR B C 1
ATOM 3026 O O . THR B 2 182 ? 8.489 11.913 18.376 1.000 61.033 203 THR B O 1
ATOM 3030 N N . LYS B 2 183 ? 10.616 12.301 17.666 1.000 62.804 204 LYS B N 1
ATOM 3031 C CA . LYS B 2 183 ? 10.277 12.772 16.294 1.000 63.996 204 LYS B CA 1
ATOM 3032 C C . LYS B 2 183 ? 9.298 11.781 15.652 1.000 64.325 204 LYS B C 1
ATOM 3033 O O . LYS B 2 183 ? 8.295 12.236 15.070 1.000 63.243 204 LYS B O 1
ATOM 3039 N N . ASP B 2 184 ? 9.578 10.478 15.776 1.000 65.766 205 ASP B N 1
ATOM 3040 C CA . ASP B 2 184 ? 8.803 9.376 15.140 1.000 66.598 205 ASP B CA 1
ATOM 3041 C C . ASP B 2 184 ? 7.409 9.282 15.770 1.000 65.632 205 ASP B C 1
ATOM 3042 O O . ASP B 2 184 ? 6.456 9.024 15.021 1.000 63.588 205 ASP B O 1
ATOM 3047 N N . GLU B 2 185 ? 7.298 9.482 17.088 1.000 66.917 206 GLU B N 1
ATOM 3048 C CA . GLU B 2 185 ? 6.003 9.479 17.829 1.000 68.275 206 GLU B CA 1
ATOM 3049 C C . GLU B 2 185 ? 5.168 10.681 17.375 1.000 68.764 206 GLU B C 1
ATOM 3050 O O . GLU B 2 185 ? 3.963 10.498 17.120 1.000 69.565 206 GLU B O 1
ATOM 3056 N N . TYR B 2 186 ? 5.791 11.859 17.274 1.000 68.723 207 TYR B N 1
ATOM 3057 C CA . TYR B 2 186 ? 5.145 13.126 16.843 1.000 68.353 207 TYR B CA 1
ATOM 3058 C C . TYR B 2 186 ? 4.510 12.945 15.459 1.000 70.501 207 TYR B C 1
ATOM 3059 O O . TYR B 2 186 ? 3.337 13.318 15.284 1.000 72.142 207 TYR B O 1
ATOM 3068 N N . GLU B 2 187 ? 5.257 12.375 14.510 1.000 71.869 208 GLU B N 1
ATOM 3069 C CA . GLU B 2 187 ? 4.885 12.335 13.069 1.000 72.951 208 GLU B CA 1
ATOM 3070 C C . GLU B 2 187 ? 3.933 11.168 12.771 1.000 73.389 208 GLU B C 1
ATOM 3071 O O . GLU B 2 187 ? 3.571 11.018 11.590 1.000 73.778 208 GLU B O 1
ATOM 3077 N N . ARG B 2 188 ? 3.538 10.380 13.780 1.000 73.506 209 ARG B N 1
ATOM 3078 C CA . ARG B 2 188 ? 2.581 9.252 13.611 1.000 74.259 209 ARG B CA 1
ATOM 3079 C C . ARG B 2 188 ? 1.192 9.664 14.116 1.000 74.831 209 ARG B C 1
ATOM 3080 O O . ARG B 2 188 ? 0.281 8.816 14.064 1.000 75.057 209 ARG B O 1
ATOM 3088 N N . HIS B 2 189 ? 1.027 10.915 14.556 1.000 76.003 210 HIS B N 1
ATOM 3089 C CA . HIS B 2 189 ? -0.272 11.512 14.971 1.000 77.524 210 HIS B CA 1
ATOM 3090 C C . HIS B 2 189 ? -0.487 12.832 14.225 1.000 78.192 210 HIS B C 1
ATOM 3091 O O . HIS B 2 189 ? 0.502 13.384 13.712 1.000 76.951 210 HIS B O 1
ATOM 3098 N N . ASN B 2 190 ? -1.734 13.308 14.162 1.000 80.483 211 ASN B N 1
ATOM 3099 C CA . ASN B 2 190 ? -2.159 14.429 13.279 1.000 83.101 211 ASN B CA 1
ATOM 3100 C C . ASN B 2 190 ? -2.536 15.660 14.113 1.000 82.551 211 ASN B C 1
ATOM 3101 O O . ASN B 2 190 ? -1.921 16.722 13.881 1.000 84.033 211 ASN B O 1
ATOM 3106 N N . SER B 2 191 ? -3.492 15.525 15.040 1.000 81.195 212 SER B N 1
ATOM 3107 C CA . SER B 2 191 ? -4.097 16.648 15.809 1.000 80.223 212 SER B CA 1
ATOM 3108 C C . SER B 2 191 ? -3.523 16.713 17.233 1.000 78.780 212 SER B C 1
ATOM 3109 O O . SER B 2 191 ? -3.594 15.694 17.942 1.000 78.254 212 SER B O 1
ATOM 3112 N N . TYR B 2 192 ? -2.998 17.880 17.630 1.000 76.940 213 TYR B N 1
ATOM 3113 C CA . TYR B 2 192 ? -2.446 18.185 18.980 1.000 76.265 213 TYR B CA 1
ATOM 3114 C C . TYR B 2 192 ? -3.216 19.353 19.604 1.000 75.557 213 TYR B C 1
ATOM 3115 O O . TYR B 2 192 ? -3.205 20.444 19.016 1.000 75.989 213 TYR B O 1
ATOM 3124 N N . THR B 2 193 ? -3.841 19.132 20.764 1.000 75.261 214 THR B N 1
ATOM 3125 C CA . THR B 2 193 ? -4.680 20.127 21.481 1.000 76.731 214 THR B CA 1
ATOM 3126 C C . THR B 2 193 ? -4.084 20.420 22.863 1.000 78.188 214 THR B C 1
ATOM 3127 O O . THR B 2 193 ? -3.743 19.461 23.587 1.000 78.669 214 THR B O 1
ATOM 3131 N N . CYS B 2 194 ? -3.980 21.709 23.198 1.000 79.371 215 CYS B N 1
ATOM 3132 C CA . CYS B 2 194 ? -3.635 22.235 24.545 1.000 79.650 215 CYS B CA 1
ATOM 3133 C C . CYS B 2 194 ? -4.910 22.793 25.188 1.000 81.572 215 CYS B C 1
ATOM 3134 O O . CYS B 2 194 ? -5.314 23.915 24.825 1.000 83.520 215 CYS B O 1
ATOM 3137 N N . GLU B 2 195 ? -5.521 22.017 26.088 1.000 83.650 216 GLU B N 1
ATOM 3138 C CA . GLU B 2 195 ? -6.792 22.344 26.790 1.000 84.908 216 GLU B CA 1
ATOM 3139 C C . GLU B 2 195 ? -6.452 22.901 28.177 1.000 83.778 216 GLU B C 1
ATOM 3140 O O . GLU B 2 195 ? -5.594 22.307 28.857 1.000 83.460 216 GLU B O 1
ATOM 3146 N N . ALA B 2 196 ? -7.100 24.000 28.571 1.000 84.178 217 ALA B N 1
ATOM 3147 C CA . ALA B 2 196 ? -6.910 24.693 29.868 1.000 84.685 217 ALA B CA 1
ATOM 3148 C C . ALA B 2 196 ? -8.270 24.910 30.542 1.000 85.466 217 ALA B C 1
ATOM 3149 O O . ALA B 2 196 ? -9.132 25.571 29.920 1.000 87.555 217 ALA B O 1
ATOM 3151 N N . THR B 2 197 ? -8.448 24.365 31.753 1.000 84.108 218 THR B N 1
ATOM 3152 C CA . THR B 2 197 ? -9.667 24.522 32.591 1.000 84.073 218 THR B CA 1
ATOM 3153 C C . THR B 2 197 ? -9.347 25.473 33.748 1.000 84.830 218 THR B C 1
ATOM 3154 O O . THR B 2 197 ? -8.221 25.392 34.281 1.000 83.203 218 THR B O 1
ATOM 3158 N N . HIS B 2 198 ? -10.304 26.335 34.112 1.000 87.608 219 HIS B N 1
ATOM 3159 C CA . HIS B 2 198 ? -10.117 27.503 35.016 1.000 89.101 219 HIS B CA 1
ATOM 3160 C C . HIS B 2 198 ? -11.411 27.761 35.794 1.000 88.731 219 HIS B C 1
ATOM 3161 O O . HIS B 2 198 ? -12.373 28.223 35.152 1.000 90.633 219 HIS B O 1
ATOM 3168 N N . SER B 2 201 ? -15.820 26.357 37.125 1.000 101.769 222 SER B N 1
ATOM 3169 C CA . SER B 2 201 ? -14.667 26.238 36.190 1.000 103.032 222 SER B CA 1
ATOM 3170 C C . SER B 2 201 ? -15.122 25.725 34.813 1.000 103.862 222 SER B C 1
ATOM 3171 O O . SER B 2 201 ? -14.240 25.376 34.003 1.000 103.834 222 SER B O 1
ATOM 3174 N N . THR B 2 202 ? -16.436 25.717 34.546 1.000 104.445 223 THR B N 1
ATOM 3175 C CA . THR B 2 202 ? -17.081 25.010 33.403 1.000 103.737 223 THR B CA 1
ATOM 3176 C C . THR B 2 202 ? -16.992 25.879 32.141 1.000 103.629 223 THR B C 1
ATOM 3177 O O . THR B 2 202 ? -18.043 26.381 31.685 1.000 104.382 223 THR B O 1
ATOM 3181 N N . SER B 2 203 ? -15.782 26.026 31.592 1.000 102.240 224 SER B N 1
ATOM 3182 C CA . SER B 2 203 ? -15.495 26.773 30.336 1.000 101.069 224 SER B CA 1
ATOM 3183 C C . SER B 2 203 ? -14.072 26.475 29.860 1.000 100.470 224 SER B C 1
ATOM 3184 O O . SER B 2 203 ? -13.180 27.309 30.013 1.000 100.426 224 SER B O 1
ATOM 3187 N N . PRO B 2 204 ? -13.811 25.286 29.264 1.000 98.086 225 PRO B N 1
ATOM 3188 C CA . PRO B 2 204 ? -12.451 24.890 28.890 1.000 96.505 225 PRO B CA 1
ATOM 3189 C C . PRO B 2 204 ? -11.949 25.567 27.601 1.000 95.338 225 PRO B C 1
ATOM 3190 O O . PRO B 2 204 ? -12.491 25.304 26.546 1.000 96.307 225 PRO B O 1
ATOM 3194 N N . ILE B 2 205 ? -10.937 26.437 27.726 1.000 91.851 226 ILE B N 1
ATOM 3195 C CA . ILE B 2 205 ? -10.277 27.149 26.589 1.000 88.752 226 ILE B CA 1
ATOM 3196 C C . ILE B 2 205 ? -9.356 26.158 25.869 1.000 86.713 226 ILE B C 1
ATOM 3197 O O . ILE B 2 205 ? -8.435 25.635 26.522 1.000 86.712 226 ILE B O 1
ATOM 3202 N N . VAL B 2 206 ? -9.599 25.931 24.574 1.000 83.869 227 VAL B N 1
ATOM 3203 C CA . VAL B 2 206 ? -8.910 24.909 23.731 1.000 82.747 227 VAL B CA 1
ATOM 3204 C C . VAL B 2 206 ? -8.223 25.613 22.556 1.000 82.814 227 VAL B C 1
ATOM 3205 O O . VAL B 2 206 ? -8.945 26.139 21.689 1.000 85.618 227 VAL B O 1
ATOM 3209 N N . LYS B 2 207 ? -6.885 25.610 22.526 1.000 80.786 228 LYS B N 1
ATOM 3210 C CA . LYS B 2 207 ? -6.079 25.932 21.316 1.000 79.082 228 LYS B CA 1
ATOM 3211 C C . LYS B 2 207 ? -5.406 24.648 20.820 1.000 78.958 228 LYS B C 1
ATOM 3212 O O . LYS B 2 207 ? -5.038 23.809 21.666 1.000 78.663 228 LYS B O 1
ATOM 3218 N N . SER B 2 208 ? -5.260 24.508 19.498 1.000 79.293 229 SER B N 1
ATOM 3219 C CA . SER B 2 208 ? -4.847 23.254 18.816 1.000 78.964 229 SER B CA 1
ATOM 3220 C C . SER B 2 208 ? -4.309 23.537 17.408 1.000 77.197 229 SER B C 1
ATOM 3221 O O . SER B 2 208 ? -4.532 24.648 16.899 1.000 79.900 229 SER B O 1
ATOM 3224 N N . PHE B 2 209 ? -3.628 22.554 16.812 1.000 74.768 230 PHE B N 1
ATOM 3225 C CA . PHE B 2 209 ? -3.112 22.568 15.416 1.000 74.913 230 PHE B CA 1
ATOM 3226 C C . PHE B 2 209 ? -3.049 21.125 14.898 1.000 75.988 230 PHE B C 1
ATOM 3227 O O . PHE B 2 209 ? -3.055 20.206 15.724 1.000 76.977 230 PHE B O 1
ATOM 3235 N N . ASN B 2 210 ? -2.994 20.925 13.575 1.000 77.109 231 ASN B N 1
ATOM 3236 C CA . ASN B 2 210 ? -2.623 19.625 12.948 1.000 77.844 231 ASN B CA 1
ATOM 3237 C C . ASN B 2 210 ? -1.397 19.863 12.055 1.000 76.438 231 ASN B C 1
ATOM 3238 O O . ASN B 2 210 ? -1.184 21.024 11.639 1.000 77.732 231 ASN B O 1
ATOM 3243 N N . ARG B 2 211 ? -0.615 18.815 11.776 1.000 74.568 232 ARG B N 1
ATOM 3244 C CA . ARG B 2 211 ? 0.670 18.889 11.023 1.000 74.380 232 ARG B CA 1
ATOM 3245 C C . ARG B 2 211 ? 0.436 19.388 9.589 1.000 74.624 232 ARG B C 1
ATOM 3246 O O . ARG B 2 211 ? 1.385 19.763 8.888 1.000 72.901 232 ARG B O 1
ATOM 3254 N N . ASP C 3 3 ? 25.811 43.921 82.887 1.000 50.931 412 ASP C N 1
ATOM 3255 C CA . ASP C 3 3 ? 25.627 42.449 82.741 1.000 49.834 412 ASP C CA 1
ATOM 3256 C C . ASP C 3 3 ? 24.131 42.123 82.840 1.000 48.585 412 ASP C C 1
ATOM 3257 O O . ASP C 3 3 ? 23.503 42.561 83.820 1.000 49.054 412 ASP C O 1
ATOM 3262 N N . SER C 3 4 ? 23.589 41.394 81.856 1.000 47.426 413 SER C N 1
ATOM 3263 C CA . SER C 3 4 ? 22.181 40.908 81.819 1.000 46.819 413 SER C CA 1
ATOM 3264 C C . SER C 3 4 ? 22.067 39.553 82.534 1.000 46.912 413 SER C C 1
ATOM 3265 O O . SER C 3 4 ? 20.933 39.174 82.906 1.000 46.891 413 SER C O 1
ATOM 3268 N N . TYR C 3 5 ? 23.196 38.851 82.705 1.000 46.266 414 TYR C N 1
ATOM 3269 C CA . TYR C 3 5 ? 23.299 37.481 83.278 1.000 46.453 414 TYR C CA 1
ATOM 3270 C C . TYR C 3 5 ? 22.440 36.511 82.460 1.000 44.733 414 TYR C C 1
ATOM 3271 O O . TYR C 3 5 ? 22.038 35.462 83.003 1.000 44.870 414 TYR C O 1
ATOM 3280 N N . PHE C 3 6 ? 22.183 36.857 81.195 1.000 42.550 415 PHE C N 1
ATOM 3281 C CA . PHE C 3 6 ? 21.416 36.036 80.225 1.000 41.810 415 PHE C CA 1
ATOM 3282 C C . PHE C 3 6 ? 22.246 35.854 78.951 1.000 41.526 415 PHE C C 1
ATOM 3283 O O . PHE C 3 6 ? 22.899 36.813 78.508 1.000 41.364 415 PHE C O 1
ATOM 3291 N N . SER C 3 7 ? 22.187 34.647 78.386 1.000 41.011 416 SER C N 1
ATOM 3292 C CA . SER C 3 7 ? 22.936 34.201 77.187 1.000 40.580 416 SER C CA 1
ATOM 3293 C C . SER C 3 7 ? 22.120 33.129 76.458 1.000 40.074 416 SER C C 1
ATOM 3294 O O . SER C 3 7 ? 21.842 32.089 77.073 1.000 38.747 416 SER C O 1
ATOM 3297 N N . TRP C 3 8 ? 21.755 33.390 75.200 1.000 40.147 417 TRP C N 1
ATOM 3298 C CA . TRP C 3 8 ? 20.998 32.458 74.324 1.000 40.639 417 TRP C CA 1
ATOM 3299 C C . TRP C 3 8 ? 21.796 31.168 74.108 1.000 41.869 417 TRP C C 1
ATOM 3300 O O . TRP C 3 8 ? 21.187 30.086 74.184 1.000 42.290 417 TRP C O 1
ATOM 3311 N N . SER C 3 9 ? 23.102 31.274 73.846 1.000 43.273 418 SER C N 1
ATOM 3312 C CA . SER C 3 9 ? 23.999 30.111 73.616 1.000 44.976 418 SER C CA 1
ATOM 3313 C C . SER C 3 9 ? 24.008 29.195 74.850 1.000 45.846 418 SER C C 1
ATOM 3314 O O . SER C 3 9 ? 23.967 27.966 74.661 1.000 45.734 418 SER C O 1
ATOM 3317 N N . ASP C 3 10 ? 24.047 29.771 76.058 1.000 47.507 419 ASP C N 1
ATOM 3318 C CA . ASP C 3 10 ? 24.061 29.033 77.353 1.000 48.626 419 ASP C CA 1
ATOM 3319 C C . ASP C 3 10 ? 22.687 28.407 77.605 1.000 49.488 419 ASP C C 1
ATOM 3320 O O . ASP C 3 10 ? 22.630 27.233 77.978 1.000 49.836 419 ASP C O 1
ATOM 3325 N N . TRP C 3 11 ? 21.628 29.197 77.431 1.000 51.566 420 TRP C N 1
ATOM 3326 C CA . TRP C 3 11 ? 20.201 28.842 77.669 1.000 53.725 420 TRP C CA 1
ATOM 3327 C C . TRP C 3 11 ? 19.802 27.678 76.750 1.000 53.963 420 TRP C C 1
ATOM 3328 O O . TRP C 3 11 ? 19.182 26.725 77.252 1.000 54.465 420 TRP C O 1
ATOM 3339 N N . TRP C 3 12 ? 20.167 27.748 75.464 1.000 54.819 421 TRP C N 1
ATOM 3340 C CA . TRP C 3 12 ? 19.927 26.678 74.462 1.000 55.091 421 TRP C CA 1
ATOM 3341 C C . TRP C 3 12 ? 20.860 25.482 74.689 1.000 57.583 421 TRP C C 1
ATOM 3342 O O . TRP C 3 12 ? 20.418 24.365 74.396 1.000 58.428 421 TRP C O 1
ATOM 3353 N N . SER C 3 13 ? 22.099 25.685 75.145 1.000 61.512 422 SER C N 1
ATOM 3354 C CA . SER C 3 13 ? 23.076 24.586 75.376 1.000 65.213 422 SER C CA 1
ATOM 3355 C C . SER C 3 13 ? 22.527 23.614 76.429 1.000 68.147 422 SER C C 1
ATOM 3356 O O . SER C 3 13 ? 22.116 24.009 77.525 1.000 69.463 422 SER C O 1
ATOM 3359 N N . ASP D 3 3 ? 37.749 77.493 49.592 1.000 50.431 412 ASP D N 1
ATOM 3360 C CA . ASP D 3 3 ? 37.458 76.075 49.958 1.000 50.260 412 ASP D CA 1
ATOM 3361 C C . ASP D 3 3 ? 35.941 75.908 50.110 1.000 49.944 412 ASP D C 1
ATOM 3362 O O . ASP D 3 3 ? 35.335 76.717 50.844 1.000 51.314 412 ASP D O 1
ATOM 3367 N N . SER D 3 4 ? 35.358 74.908 49.436 1.000 48.938 413 SER D N 1
ATOM 3368 C CA . SER D 3 4 ? 33.915 74.547 49.511 1.000 48.390 413 SER D CA 1
ATOM 3369 C C . SER D 3 4 ? 33.670 73.564 50.666 1.000 47.853 413 SER D C 1
ATOM 3370 O O . SER D 3 4 ? 32.502 73.449 51.102 1.000 47.341 413 SER D O 1
ATOM 3373 N N . TYR D 3 5 ? 34.726 72.877 51.123 1.000 46.894 414 TYR D N 1
ATOM 3374 C CA . TYR D 3 5 ? 34.694 71.811 52.158 1.000 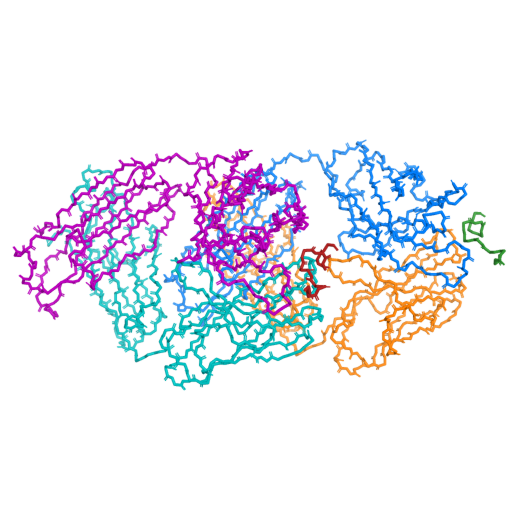47.277 414 TYR D CA 1
ATOM 3375 C C . TYR D 3 5 ? 33.737 70.692 51.726 1.000 46.077 414 TYR D C 1
ATOM 3376 O O . TYR D 3 5 ? 33.250 69.947 52.599 1.000 45.710 414 TYR D O 1
ATOM 3385 N N . PHE D 3 6 ? 33.492 70.577 50.418 1.000 44.982 415 PHE D N 1
ATOM 3386 C CA . PHE D 3 6 ? 32.656 69.524 49.789 1.000 44.327 415 PHE D CA 1
ATOM 3387 C C . PHE D 3 6 ? 33.463 68.832 48.688 1.000 44.207 415 PHE D C 1
ATOM 3388 O O . PHE D 3 6 ? 34.186 69.522 47.937 1.000 44.926 415 PHE D O 1
ATOM 3396 N N . SER D 3 7 ? 33.320 67.510 48.596 1.000 43.358 416 SER D N 1
ATOM 3397 C CA . SER D 3 7 ? 34.037 66.636 47.636 1.000 42.841 416 SER D CA 1
ATOM 3398 C C . SER D 3 7 ? 33.170 65.415 47.327 1.000 42.920 416 SER D C 1
ATOM 3399 O O . SER D 3 7 ? 32.850 64.662 48.267 1.000 42.306 416 SER D O 1
ATOM 3402 N N . TRP D 3 8 ? 32.808 65.244 46.053 1.000 43.488 417 TRP D N 1
ATOM 3403 C CA . TRP D 3 8 ? 32.016 64.095 45.544 1.000 43.812 417 TRP D CA 1
ATOM 3404 C C . TRP D 3 8 ? 32.771 62.787 45.794 1.000 44.788 417 TRP D C 1
ATOM 3405 O O . TRP D 3 8 ? 32.127 61.826 46.250 1.000 45.673 417 TRP D O 1
ATOM 3416 N N . SER D 3 9 ? 34.075 62.749 45.513 1.000 46.047 418 SER D N 1
ATOM 3417 C CA . SER D 3 9 ? 34.932 61.547 45.692 1.000 47.849 418 SER D CA 1
ATOM 3418 C C . SER D 3 9 ? 34.933 61.116 47.167 1.000 49.414 418 SER D C 1
ATOM 3419 O O . SER D 3 9 ? 34.861 59.899 47.412 1.000 49.287 418 SER D O 1
ATOM 3422 N N . ASP D 3 10 ? 35.004 62.074 48.102 1.000 51.843 419 ASP D N 1
ATOM 3423 C CA . ASP D 3 10 ? 35.000 61.830 49.573 1.000 53.652 419 ASP D CA 1
ATOM 3424 C C . ASP D 3 10 ? 33.614 61.358 50.019 1.000 55.345 419 ASP D C 1
ATOM 3425 O O . ASP D 3 10 ? 33.538 60.360 50.768 1.000 55.435 419 ASP D O 1
ATOM 3430 N N . TRP D 3 11 ? 32.572 62.065 49.582 1.000 58.513 420 TRP D N 1
ATOM 3431 C CA . TRP D 3 11 ? 31.169 61.820 50.003 1.000 62.210 420 TRP D CA 1
ATOM 3432 C C . TRP D 3 11 ? 30.692 60.462 49.483 1.000 62.645 420 TRP D C 1
ATOM 3433 O O . TRP D 3 11 ? 30.077 59.710 50.272 1.000 62.931 420 TRP D O 1
ATOM 3444 N N . TRP D 3 12 ? 31.011 60.137 48.229 1.000 63.728 421 TRP D N 1
ATOM 3445 C CA . TRP D 3 12 ? 30.884 58.761 47.670 1.000 63.713 421 TRP D CA 1
ATOM 3446 C C . TRP D 3 12 ? 32.032 57.935 48.259 1.000 66.462 421 TRP D C 1
ATOM 3447 O O . TRP D 3 12 ? 33.138 58.495 48.412 1.000 67.092 421 TRP D O 1
ATOM 3458 N N . SER D 3 13 ? 31.791 56.673 48.612 1.000 69.380 422 SER D N 1
ATOM 3459 C CA . SER D 3 13 ? 32.808 55.783 49.238 1.000 72.087 422 SER D CA 1
ATOM 3460 C C . SER D 3 13 ? 33.258 56.384 50.578 1.000 73.089 422 SER D C 1
ATOM 3461 O O . SER D 3 13 ? 32.431 56.696 51.439 1.000 74.261 422 SER D O 1
ATOM 3464 N N . LYS E 1 2 ? 37.157 73.332 23.252 1.000 69.640 20 LYS H N 1
ATOM 3465 C CA . LYS E 1 2 ? 38.074 73.765 24.353 1.000 69.900 20 LYS H CA 1
ATOM 3466 C C . LYS E 1 2 ? 38.278 72.591 25.321 1.000 67.291 20 LYS H C 1
ATOM 3467 O O . LYS E 1 2 ? 39.379 72.022 25.295 1.000 66.474 20 LYS H O 1
ATOM 3473 N N . VAL E 1 3 ? 37.262 72.245 26.121 1.000 65.266 21 VAL H N 1
ATOM 3474 C CA . VAL E 1 3 ? 37.232 71.031 26.993 1.000 63.392 21 VAL H CA 1
ATOM 3475 C C . VAL E 1 3 ? 36.941 69.825 26.095 1.000 62.472 21 VAL H C 1
ATOM 3476 O O . VAL E 1 3 ? 35.970 69.898 25.313 1.000 63.020 21 VAL H O 1
ATOM 3480 N N . GLN E 1 4 ? 37.737 68.759 26.205 1.000 61.368 22 GLN H N 1
ATOM 3481 C CA . GLN E 1 4 ? 37.624 67.575 25.316 1.000 61.535 22 GLN H CA 1
ATOM 3482 C C . GLN E 1 4 ? 38.119 66.321 26.043 1.000 59.729 22 GLN H C 1
ATOM 3483 O O . GLN E 1 4 ? 39.182 66.390 26.699 1.000 60.644 22 GLN H O 1
ATOM 3489 N N . LEU E 1 5 ? 37.365 65.226 25.909 1.000 57.400 23 LEU H N 1
ATOM 3490 C CA . LEU E 1 5 ? 37.749 63.855 26.336 1.000 57.036 23 LEU H CA 1
ATOM 3491 C C . LEU E 1 5 ? 37.840 62.969 25.090 1.000 57.363 23 LEU H C 1
ATOM 3492 O O . LEU E 1 5 ? 36.782 62.589 24.564 1.000 57.588 23 LEU H O 1
ATOM 3497 N N . GLN E 1 6 ? 39.058 62.678 24.626 1.000 58.345 24 GLN H N 1
ATOM 3498 C CA . GLN E 1 6 ? 39.322 61.869 23.406 1.000 59.605 24 GLN H CA 1
ATOM 3499 C C . GLN E 1 6 ? 39.555 60.415 23.831 1.000 60.421 24 GLN H C 1
ATOM 3500 O O . GLN E 1 6 ? 40.548 60.164 24.542 1.000 61.312 24 GLN H O 1
ATOM 3506 N N . GLN E 1 7 ? 38.665 59.506 23.418 1.000 60.395 25 GLN H N 1
ATOM 3507 C CA . GLN E 1 7 ? 38.725 58.054 23.733 1.000 59.686 25 GLN H CA 1
ATOM 3508 C C . GLN E 1 7 ? 39.439 57.311 22.599 1.000 60.036 25 GLN H C 1
ATOM 3509 O O . GLN E 1 7 ? 39.487 57.843 21.468 1.000 58.182 25 GLN H O 1
ATOM 3515 N N . SER E 1 8 ? 39.947 56.114 22.908 1.000 60.933 26 SER H N 1
ATOM 3516 C CA . SER E 1 8 ? 40.651 55.194 21.977 1.000 60.899 26 SER H CA 1
ATOM 3517 C C . SER E 1 8 ? 39.670 54.634 20.937 1.000 61.506 26 SER H C 1
ATOM 3518 O O . SER E 1 8 ? 38.442 54.676 21.181 1.000 61.980 26 SER H O 1
ATOM 3521 N N . GLY E 1 9 ? 40.200 54.122 19.822 1.000 61.066 27 GLY H N 1
ATOM 3522 C CA . GLY E 1 9 ? 39.417 53.600 18.683 1.000 60.734 27 GLY H CA 1
ATOM 3523 C C . GLY E 1 9 ? 38.796 52.248 18.988 1.000 59.883 27 GLY H C 1
ATOM 3524 O O . GLY E 1 9 ? 39.115 51.673 20.049 1.000 58.648 27 GLY H O 1
ATOM 3525 N N . ALA E 1 10 ? 37.946 51.755 18.083 1.000 59.481 28 ALA H N 1
ATOM 3526 C CA . ALA E 1 10 ? 37.216 50.472 18.214 1.000 60.050 28 ALA H CA 1
ATOM 3527 C C . ALA E 1 10 ? 38.220 49.322 18.359 1.000 61.007 28 ALA H C 1
ATOM 3528 O O . ALA E 1 10 ? 39.377 49.481 17.918 1.000 59.709 28 ALA H O 1
ATOM 3530 N N . GLU E 1 11 ? 37.788 48.216 18.973 1.000 62.374 29 GLU H N 1
ATOM 3531 C CA . GLU E 1 11 ? 38.637 47.037 19.294 1.000 63.419 29 GLU H CA 1
ATOM 3532 C C . GLU E 1 11 ? 37.832 45.754 19.061 1.000 64.333 29 GLU H C 1
ATOM 3533 O O . GLU E 1 11 ? 36.702 45.666 19.585 1.000 64.658 29 GLU H O 1
ATOM 3539 N N . LEU E 1 12 ? 38.401 44.807 18.307 1.000 64.822 30 LEU H N 1
ATOM 3540 C CA . LEU E 1 12 ? 37.891 43.417 18.148 1.000 65.909 30 LEU H CA 1
ATOM 3541 C C . LEU E 1 12 ? 38.843 42.470 18.886 1.000 67.375 30 LEU H C 1
ATOM 3542 O O . LEU E 1 12 ? 40.041 42.484 18.559 1.000 66.208 30 LEU H O 1
ATOM 3547 N N . VAL E 1 13 ? 38.325 41.689 19.839 1.000 69.905 31 VAL H N 1
ATOM 3548 C CA . VAL E 1 13 ? 39.133 40.809 20.736 1.000 71.724 31 VAL H CA 1
ATOM 3549 C C . VAL E 1 13 ? 38.438 39.447 20.858 1.000 72.841 31 VAL H C 1
ATOM 3550 O O . VAL E 1 13 ? 37.187 39.419 20.914 1.000 71.464 31 VAL H O 1
ATOM 3554 N N . LYS E 1 14 ? 39.233 38.369 20.906 1.000 74.097 32 LYS H N 1
ATOM 3555 C CA . LYS E 1 14 ? 38.766 36.968 21.089 1.000 74.057 32 LYS H CA 1
ATOM 3556 C C . LYS E 1 14 ? 38.180 36.808 22.490 1.000 72.697 32 LYS H C 1
ATOM 3557 O O . LYS E 1 14 ? 38.642 37.458 23.428 1.000 71.102 32 LYS H O 1
ATOM 3563 N N . PRO E 1 15 ? 37.151 35.948 22.679 1.000 71.848 33 PRO H N 1
ATOM 3564 C CA . PRO E 1 15 ? 36.633 35.661 24.018 1.000 71.816 33 PRO H CA 1
ATOM 3565 C C . PRO E 1 15 ? 37.744 35.158 24.950 1.000 71.996 33 PRO H C 1
ATOM 3566 O O . PRO E 1 15 ? 38.551 34.370 24.500 1.000 73.097 33 PRO H O 1
ATOM 3570 N N . GLY E 1 16 ? 37.769 35.648 26.196 1.000 71.897 34 GLY H N 1
ATOM 3571 C CA . GLY E 1 16 ? 38.697 35.212 27.259 1.000 72.050 34 GLY H CA 1
ATOM 3572 C C . GLY E 1 16 ? 39.883 36.148 27.428 1.000 72.253 34 GLY H C 1
ATOM 3573 O O . GLY E 1 16 ? 40.485 36.134 28.519 1.000 73.657 34 GLY H O 1
ATOM 3574 N N . ALA E 1 17 ? 40.214 36.933 26.395 1.000 71.932 35 ALA H N 1
ATOM 3575 C CA . ALA E 1 17 ? 41.346 37.893 26.380 1.000 70.454 35 ALA H CA 1
ATOM 3576 C C . ALA E 1 17 ? 41.012 39.125 27.235 1.000 69.359 35 ALA H C 1
ATOM 3577 O O . ALA E 1 17 ? 39.892 39.181 27.789 1.000 67.765 35 ALA H O 1
ATOM 3579 N N . SER E 1 18 ? 41.952 40.074 27.327 1.000 68.640 36 SER H N 1
ATOM 3580 C CA . SER E 1 18 ? 41.786 41.401 27.981 1.000 68.137 36 SER H CA 1
ATOM 3581 C C . SER E 1 18 ? 41.957 42.523 26.950 1.000 66.485 36 SER H C 1
ATOM 3582 O O . SER E 1 18 ? 42.557 42.268 25.886 1.000 65.044 36 SER H O 1
ATOM 3585 N N . VAL E 1 19 ? 41.437 43.714 27.263 1.000 65.271 37 VAL H N 1
ATOM 3586 C CA . VAL E 1 19 ? 41.596 44.962 26.456 1.000 63.689 37 VAL H CA 1
ATOM 3587 C C . VAL E 1 19 ? 41.695 46.145 27.426 1.000 62.383 37 VAL H C 1
ATOM 3588 O O . VAL E 1 19 ? 41.133 46.049 28.539 1.000 61.883 37 VAL H O 1
ATOM 3592 N N . LYS E 1 20 ? 42.397 47.208 27.026 1.000 61.299 38 LYS H N 1
ATOM 3593 C CA . LYS E 1 20 ? 42.605 48.425 27.854 1.000 61.212 38 LYS H CA 1
ATOM 3594 C C . LYS E 1 20 ? 42.131 49.653 27.071 1.000 60.369 38 LYS H C 1
ATOM 3595 O O . LYS E 1 20 ? 42.864 50.111 26.174 1.000 58.737 38 LYS H O 1
ATOM 3601 N N . LEU E 1 21 ? 40.939 50.151 27.409 1.000 60.190 39 LEU H N 1
ATOM 3602 C CA . LEU E 1 21 ? 40.364 51.405 26.855 1.000 60.125 39 LEU H CA 1
ATOM 3603 C C . LEU E 1 21 ? 41.053 52.588 27.543 1.000 59.678 39 LEU H C 1
ATOM 3604 O O . LEU E 1 21 ? 41.461 52.432 28.710 1.000 59.948 39 LEU H O 1
ATOM 3609 N N . SER E 1 22 ? 41.189 53.716 26.844 1.000 59.505 40 SER H N 1
ATOM 3610 C CA . SER E 1 22 ? 41.775 54.969 27.385 1.000 59.458 40 SER H CA 1
ATOM 3611 C C . SER E 1 22 ? 40.813 56.142 27.166 1.000 59.476 40 SER H C 1
ATOM 3612 O O . SER E 1 22 ? 39.972 56.073 26.236 1.000 58.581 40 SER H O 1
ATOM 3615 N N . CYS E 1 23 ? 40.934 57.157 28.027 1.000 59.288 41 CYS H N 1
ATOM 3616 C CA . CYS E 1 23 ? 40.194 58.443 27.982 1.000 59.446 41 CYS H CA 1
ATOM 3617 C C . CYS E 1 23 ? 41.188 59.583 28.242 1.000 58.971 41 CYS H C 1
ATOM 3618 O O . CYS E 1 23 ? 41.552 59.800 29.414 1.000 58.854 41 CYS H O 1
ATOM 3621 N N . LYS E 1 24 ? 41.642 60.247 27.174 1.000 58.639 42 LYS H N 1
ATOM 3622 C CA . LYS E 1 24 ? 42.622 61.365 27.214 1.000 58.242 42 LYS H CA 1
ATOM 3623 C C . LYS E 1 24 ? 41.864 62.681 27.390 1.000 57.609 42 LYS H C 1
ATOM 3624 O O . LYS E 1 24 ? 40.997 62.973 26.548 1.000 58.911 42 LYS H O 1
ATOM 3630 N N . ALA E 1 25 ? 42.178 63.434 28.446 1.000 57.049 43 ALA H N 1
ATOM 3631 C CA . ALA E 1 25 ? 41.506 64.705 28.807 1.000 56.664 43 ALA H CA 1
ATOM 3632 C C . ALA E 1 25 ? 42.390 65.887 28.409 1.000 55.292 43 ALA H C 1
ATOM 3633 O O . ALA E 1 25 ? 43.625 65.744 28.438 1.000 56.485 43 ALA H O 1
ATOM 3635 N N . SER E 1 26 ? 41.772 67.013 28.065 1.000 54.080 44 SER H N 1
ATOM 3636 C CA . SER E 1 26 ? 42.465 68.276 27.705 1.000 53.882 44 SER H CA 1
ATOM 3637 C C . SER E 1 26 ? 41.492 69.449 27.851 1.000 53.948 44 SER H C 1
ATOM 3638 O O . SER E 1 26 ? 40.268 69.206 27.827 1.000 54.305 44 SER H O 1
ATOM 3641 N N . GLY E 1 27 ? 42.026 70.663 28.008 1.000 53.115 45 GLY H N 1
ATOM 3642 C CA . GLY E 1 27 ? 41.247 71.916 28.031 1.000 53.479 45 GLY H CA 1
ATOM 3643 C C . GLY E 1 27 ? 40.790 72.297 29.431 1.000 53.720 45 GLY H C 1
ATOM 3644 O O . GLY E 1 27 ? 39.974 73.231 29.538 1.000 55.808 45 GLY H O 1
ATOM 3645 N N . TYR E 1 28 ? 41.291 71.607 30.462 1.000 52.343 46 TYR H N 1
ATOM 3646 C CA . TYR E 1 28 ? 40.919 71.819 31.886 1.000 51.302 46 TYR H CA 1
ATOM 3647 C C . TYR E 1 28 ? 41.967 71.171 32.803 1.000 50.000 46 TYR H C 1
ATOM 3648 O O . TYR E 1 28 ? 42.768 70.336 32.331 1.000 48.936 46 TYR H O 1
ATOM 3657 N N . THR E 1 29 ? 41.951 71.546 34.084 1.000 48.900 47 THR H N 1
ATOM 3658 C CA . THR E 1 29 ? 42.836 71.000 35.146 1.000 48.652 47 THR H CA 1
ATOM 3659 C C . THR E 1 29 ? 42.435 69.551 35.442 1.000 49.199 47 THR H C 1
ATOM 3660 O O . THR E 1 29 ? 41.388 69.361 36.079 1.000 50.482 47 THR H O 1
ATOM 3664 N N . PHE E 1 30 ? 43.257 68.583 35.021 1.000 49.652 48 PHE H N 1
ATOM 3665 C CA . PHE E 1 30 ? 42.986 67.117 35.054 1.000 50.446 48 PHE H CA 1
ATOM 3666 C C . PHE E 1 30 ? 42.578 66.654 36.466 1.000 50.485 48 PHE H C 1
ATOM 3667 O O . PHE E 1 30 ? 41.696 65.770 36.577 1.000 50.252 48 PHE H O 1
ATOM 3675 N N . THR E 1 31 ? 43.179 67.247 37.506 1.000 49.886 49 THR H N 1
ATOM 3676 C CA . THR E 1 31 ? 43.085 66.818 38.929 1.000 49.034 49 THR H CA 1
ATOM 3677 C C . THR E 1 31 ? 41.803 67.336 39.596 1.000 48.382 49 THR H C 1
ATOM 3678 O O . THR E 1 31 ? 41.552 66.927 40.752 1.000 48.840 49 THR H O 1
ATOM 3682 N N . GLU E 1 32 ? 41.028 68.197 38.925 1.000 47.801 50 GLU H N 1
ATOM 3683 C CA . GLU E 1 32 ? 39.837 68.874 39.515 1.000 47.907 50 GLU H CA 1
ATOM 3684 C C . GLU E 1 32 ? 38.546 68.103 39.196 1.000 47.616 50 GLU H C 1
ATOM 3685 O O . GLU E 1 32 ? 37.501 68.449 39.790 1.000 47.415 50 GLU H O 1
ATOM 3691 N N . TYR E 1 33 ? 38.601 67.097 38.313 1.000 47.341 51 TYR H N 1
ATOM 3692 C CA . TYR E 1 33 ? 37.407 66.386 37.780 1.000 46.836 51 TYR H CA 1
ATOM 3693 C C . TYR E 1 33 ? 37.554 64.869 37.931 1.000 46.825 51 TYR H C 1
ATOM 3694 O O . TYR E 1 33 ? 38.619 64.312 37.574 1.000 46.742 51 TYR H O 1
ATOM 3703 N N . ILE E 1 34 ? 36.487 64.235 38.429 1.000 46.889 52 ILE H N 1
ATOM 3704 C CA . ILE E 1 34 ? 36.286 62.755 38.433 1.000 47.494 52 ILE H CA 1
ATOM 3705 C C . ILE E 1 34 ? 36.021 62.313 36.990 1.000 48.033 52 ILE H C 1
ATOM 3706 O O . ILE E 1 34 ? 35.402 63.094 36.242 1.000 47.259 52 ILE H O 1
ATOM 3711 N N . ILE E 1 35 ? 36.470 61.106 36.624 1.000 48.912 53 ILE H N 1
ATOM 3712 C CA . ILE E 1 35 ? 36.184 60.457 35.310 1.000 48.831 53 ILE H CA 1
ATOM 3713 C C . ILE E 1 35 ? 35.357 59.192 35.564 1.000 48.290 53 ILE H C 1
ATOM 3714 O O . ILE E 1 35 ? 35.931 58.192 36.028 1.000 48.008 53 ILE H O 1
ATOM 3719 N N . HIS E 1 36 ? 34.056 59.252 35.273 1.000 48.258 54 HIS H N 1
ATOM 3720 C CA . HIS E 1 36 ? 33.120 58.099 35.327 1.000 48.682 54 HIS H CA 1
ATOM 3721 C C . HIS E 1 36 ? 33.245 57.297 34.029 1.000 49.702 54 HIS H C 1
ATOM 3722 O O . HIS E 1 36 ? 33.516 57.920 32.983 1.000 49.573 54 HIS H O 1
ATOM 3729 N N . TRP E 1 37 ? 33.055 55.976 34.105 1.000 50.633 55 TRP H N 1
ATOM 3730 C CA . TRP E 1 37 ? 32.961 55.063 32.935 1.000 50.883 55 TRP H CA 1
ATOM 3731 C C . TRP E 1 37 ? 31.554 54.459 32.878 1.000 51.239 55 TRP H C 1
ATOM 3732 O O . TRP E 1 37 ? 31.039 54.061 33.946 1.000 50.533 55 TRP H O 1
ATOM 3743 N N . VAL E 1 38 ? 30.961 54.416 31.680 1.000 51.348 56 VAL H N 1
ATOM 3744 C CA . VAL E 1 38 ? 29.546 53.996 31.442 1.000 51.841 56 VAL H CA 1
ATOM 3745 C C . VAL E 1 38 ? 29.511 53.008 30.268 1.000 53.117 56 VAL H C 1
ATOM 3746 O O . VAL E 1 38 ? 30.286 53.195 29.307 1.000 53.620 56 VAL H O 1
ATOM 3750 N N . LYS E 1 39 ? 28.632 52.004 30.349 1.000 53.895 57 LYS H N 1
ATOM 3751 C CA . LYS E 1 39 ? 28.480 50.919 29.342 1.000 54.469 57 LYS H CA 1
ATOM 3752 C C . LYS E 1 39 ? 27.109 51.042 28.669 1.000 54.255 57 LYS H C 1
ATOM 3753 O O . LYS E 1 39 ? 26.128 51.318 29.391 1.000 53.346 57 LYS H O 1
ATOM 3759 N N . GLN E 1 40 ? 27.058 50.836 27.347 1.000 54.379 58 GLN H N 1
ATOM 3760 C CA . GLN E 1 40 ? 25.809 50.831 26.540 1.000 54.890 58 GLN H CA 1
ATOM 3761 C C . GLN E 1 40 ? 25.934 49.801 25.412 1.000 57.031 58 GLN H C 1
ATOM 3762 O O . GLN E 1 40 ? 26.809 49.985 24.542 1.000 56.773 58 GLN H O 1
ATOM 3768 N N . LYS E 1 41 ? 25.071 48.782 25.420 1.000 59.621 59 LYS H N 1
ATOM 3769 C CA . LYS E 1 41 ? 25.008 47.711 24.388 1.000 62.177 59 LYS H CA 1
ATOM 3770 C C . LYS E 1 41 ? 23.775 47.932 23.500 1.000 64.764 59 LYS H C 1
ATOM 3771 O O . LYS E 1 41 ? 22.787 48.512 23.984 1.000 66.197 59 LYS H O 1
ATOM 3777 N N . SER E 1 42 ? 23.853 47.492 22.236 1.000 67.039 60 SER H N 1
ATOM 3778 C CA . SER E 1 42 ? 22.740 47.436 21.248 1.000 68.563 60 SER H CA 1
ATOM 3779 C C . SER E 1 42 ? 21.979 48.769 21.245 1.000 70.309 60 SER H C 1
ATOM 3780 O O . SER E 1 42 ? 22.631 49.813 21.043 1.000 71.255 60 SER H O 1
ATOM 3783 N N . GLY E 1 43 ? 20.657 48.733 21.438 1.000 72.542 61 GLY H N 1
ATOM 3784 C CA . GLY E 1 43 ? 19.807 49.920 21.665 1.000 75.105 61 GLY H CA 1
ATOM 3785 C C . GLY E 1 43 ? 19.369 50.010 23.118 1.000 77.334 61 GLY H C 1
ATOM 3786 O O . GLY E 1 43 ? 18.312 50.625 23.371 1.000 79.257 61 GLY H O 1
ATOM 3787 N N . GLN E 1 44 ? 20.150 49.426 24.040 1.000 77.058 62 GLN H N 1
ATOM 3788 C CA . GLN E 1 44 ? 19.845 49.363 25.496 1.000 75.731 62 GLN H CA 1
ATOM 3789 C C . GLN E 1 44 ? 20.244 50.682 26.163 1.000 72.453 62 GLN H C 1
ATOM 3790 O O . GLN E 1 44 ? 20.836 51.555 25.482 1.000 73.024 62 GLN H O 1
ATOM 3796 N N . GLY E 1 45 ? 19.887 50.821 27.438 1.000 69.540 63 GLY H N 1
ATOM 3797 C CA . GLY E 1 45 ? 20.202 52.003 28.254 1.000 67.172 63 GLY H CA 1
ATOM 3798 C C . GLY E 1 45 ? 21.632 51.980 28.752 1.000 65.026 63 GLY H C 1
ATOM 3799 O O . GLY E 1 45 ? 22.427 51.123 28.300 1.000 65.269 63 GLY H O 1
ATOM 3800 N N . LEU E 1 46 ? 21.940 52.903 29.665 1.000 62.326 64 LEU H N 1
ATOM 3801 C CA . LEU E 1 46 ? 23.302 53.163 30.194 1.000 59.841 64 LEU H CA 1
ATOM 3802 C C . LEU E 1 46 ? 23.480 52.421 31.523 1.000 57.163 64 LEU H C 1
ATOM 3803 O O . LEU E 1 46 ? 22.473 52.176 32.205 1.000 54.392 64 LEU H O 1
ATOM 3808 N N . GLU E 1 47 ? 24.725 52.069 31.855 1.000 56.160 65 GLU H N 1
ATOM 3809 C CA . GLU E 1 47 ? 25.101 51.347 33.100 1.000 56.134 65 GLU H CA 1
ATOM 3810 C C . GLU E 1 47 ? 26.433 51.903 33.616 1.000 55.303 65 GLU H C 1
ATOM 3811 O O . GLU E 1 47 ? 27.418 51.878 32.853 1.000 55.348 65 GLU H O 1
ATOM 3817 N N . TRP E 1 48 ? 26.453 52.396 34.856 1.000 54.292 66 TRP H N 1
ATOM 3818 C CA . TRP E 1 48 ? 27.664 52.946 35.522 1.000 54.394 66 TRP H CA 1
ATOM 3819 C C . TRP E 1 48 ? 28.602 51.792 35.904 1.000 53.165 66 TRP H C 1
ATOM 3820 O O . TRP E 1 48 ? 28.124 50.821 36.517 1.000 52.477 66 TRP H O 1
ATOM 3831 N N . ILE E 1 49 ? 29.886 51.893 35.545 1.000 52.640 67 ILE H N 1
ATOM 3832 C CA . ILE E 1 49 ? 30.934 50.871 35.851 1.000 53.005 67 ILE H CA 1
ATOM 3833 C C . ILE E 1 49 ? 31.667 51.277 37.133 1.000 52.350 67 ILE H C 1
ATOM 3834 O O . ILE E 1 49 ? 31.717 50.462 38.073 1.000 51.720 67 ILE H O 1
ATOM 3839 N N . GLY E 1 50 ? 32.240 52.481 37.138 1.000 52.349 68 GLY H N 1
ATOM 3840 C CA . GLY E 1 50 ? 33.047 53.019 38.249 1.000 51.710 68 GLY H CA 1
ATOM 3841 C C . GLY E 1 50 ? 33.596 54.390 37.905 1.000 50.755 68 GLY H C 1
ATOM 3842 O O . GLY E 1 50 ? 33.278 54.887 36.806 1.000 51.312 68 GLY H O 1
ATOM 3843 N N . TRP E 1 51 ? 34.387 54.988 38.802 1.000 49.850 69 TRP H N 1
ATOM 3844 C CA . TRP E 1 51 ? 35.083 56.276 38.542 1.000 49.328 69 TRP H CA 1
ATOM 3845 C C . TRP E 1 51 ? 36.499 56.265 39.121 1.000 49.336 69 TRP H C 1
ATOM 3846 O O . TRP E 1 51 ? 36.778 55.462 40.029 1.000 50.229 69 TRP H O 1
ATOM 3857 N N . PHE E 1 52 ? 37.351 57.136 38.576 1.000 49.135 70 PHE H N 1
ATOM 3858 C CA . PHE E 1 52 ? 38.731 57.428 39.040 1.000 48.511 70 PHE H CA 1
ATOM 3859 C C . PHE E 1 52 ? 38.877 58.947 39.182 1.000 48.684 70 PHE H C 1
ATOM 3860 O O . PHE E 1 52 ? 38.656 59.659 38.187 1.000 48.110 70 PHE H O 1
ATOM 3868 N N . TYR E 1 53 ? 39.222 59.423 40.382 1.000 49.609 71 TYR H N 1
ATOM 3869 C CA . TYR E 1 53 ? 39.503 60.855 40.671 1.000 50.770 71 TYR H CA 1
ATOM 3870 C C . TYR E 1 53 ? 41.015 61.048 40.743 1.000 51.804 71 TYR H C 1
ATOM 3871 O O . TYR E 1 53 ? 41.643 60.646 41.720 1.000 51.888 71 TYR H O 1
ATOM 3880 N N . PRO E 1 54 ? 41.641 61.657 39.707 1.000 52.911 72 PRO H N 1
ATOM 3881 C CA . PRO E 1 54 ? 43.093 61.850 39.687 1.000 53.117 72 PRO H CA 1
ATOM 3882 C C . PRO E 1 54 ? 43.618 62.901 40.677 1.000 52.722 72 PRO H C 1
ATOM 3883 O O . PRO E 1 54 ? 44.817 62.975 40.833 1.000 52.787 72 PRO H O 1
ATOM 3887 N N . GLY E 1 55 ? 42.725 63.678 41.300 1.000 53.317 73 GLY H N 1
ATOM 3888 C CA . GLY E 1 55 ? 43.063 64.639 42.369 1.000 54.088 73 GLY H CA 1
ATOM 3889 C C . GLY E 1 55 ? 43.673 63.947 43.579 1.000 55.246 73 GLY H C 1
ATOM 3890 O O . GLY E 1 55 ? 44.745 64.394 44.035 1.000 54.945 73 GLY H O 1
ATOM 3891 N N . SER E 1 56 ? 43.027 62.881 44.068 1.000 56.150 74 SER H N 1
ATOM 3892 C CA . SER E 1 56 ? 43.429 62.112 45.277 1.000 56.975 74 SER H CA 1
ATOM 3893 C C . SER E 1 56 ? 43.969 60.719 44.916 1.000 56.899 74 SER H C 1
ATOM 3894 O O . SER E 1 56 ? 44.640 60.128 45.773 1.000 57.698 74 SER H O 1
ATOM 3897 N N . GLY E 1 57 ? 43.680 60.208 43.715 1.000 56.603 75 GLY H N 1
ATOM 3898 C CA . GLY E 1 57 ? 44.020 58.832 43.297 1.000 56.555 75 GLY H CA 1
ATOM 3899 C C . GLY E 1 57 ? 42.955 57.827 43.716 1.000 56.630 75 GLY H C 1
ATOM 3900 O O . GLY E 1 57 ? 43.133 56.617 43.441 1.000 55.302 75 GLY H O 1
ATOM 3901 N N . ASN E 1 58 ? 41.870 58.314 44.325 1.000 57.174 76 ASN H N 1
ATOM 3902 C CA . ASN E 1 58 ? 40.752 57.501 44.870 1.000 57.836 76 ASN H CA 1
ATOM 3903 C C . ASN E 1 58 ? 39.993 56.829 43.714 1.000 56.288 76 ASN H C 1
ATOM 3904 O O . ASN E 1 58 ? 39.883 57.447 42.637 1.000 55.994 76 ASN H O 1
ATOM 3909 N N . ILE E 1 59 ? 39.495 55.607 43.937 1.000 55.446 77 ILE H N 1
ATOM 3910 C CA . ILE E 1 59 ? 38.772 54.768 42.930 1.000 54.343 77 ILE H CA 1
ATOM 3911 C C . ILE E 1 59 ? 37.512 54.182 43.578 1.000 53.595 77 ILE H C 1
ATOM 3912 O O . ILE E 1 59 ? 37.543 53.904 44.789 1.000 53.354 77 ILE H O 1
ATOM 3917 N N . LYS E 1 60 ? 36.452 53.991 42.791 1.000 53.766 78 LYS H N 1
ATOM 3918 C CA . LYS E 1 60 ? 35.190 53.338 43.233 1.000 54.262 78 LYS H CA 1
ATOM 3919 C C . LYS E 1 60 ? 34.576 52.554 42.069 1.000 54.034 78 LYS H C 1
ATOM 3920 O O . LYS E 1 60 ? 34.535 53.098 40.948 1.000 53.355 78 LYS H O 1
ATOM 3926 N N . TYR E 1 61 ? 34.112 51.332 42.342 1.000 53.792 79 TYR H N 1
ATOM 3927 C CA . TYR E 1 61 ? 33.496 50.410 41.354 1.000 53.377 79 TYR H CA 1
ATOM 3928 C C . TYR E 1 61 ? 32.043 50.123 41.740 1.000 53.171 79 TYR H C 1
ATOM 3929 O O . TYR E 1 61 ? 31.718 50.101 42.937 1.000 51.811 79 TYR H O 1
ATOM 3938 N N . ASN E 1 62 ? 31.200 49.937 40.724 1.000 54.600 80 ASN H N 1
ATOM 3939 C CA . ASN E 1 62 ? 29.942 49.153 40.800 1.000 55.262 80 ASN H CA 1
ATOM 3940 C C . ASN E 1 62 ? 30.339 47.728 41.196 1.000 56.775 80 ASN H C 1
ATOM 3941 O O . ASN E 1 62 ? 31.285 47.195 40.582 1.000 56.602 80 ASN H O 1
ATOM 3946 N N . GLU E 1 63 ? 29.669 47.150 42.198 1.000 59.588 81 GLU H N 1
ATOM 3947 C CA . GLU E 1 63 ? 29.944 45.775 42.704 1.000 62.226 81 GLU H CA 1
ATOM 3948 C C . GLU E 1 63 ? 29.980 44.793 41.526 1.000 62.572 81 GLU H C 1
ATOM 3949 O O . GLU E 1 63 ? 30.850 43.902 41.543 1.000 62.284 81 GLU H O 1
ATOM 3955 N N . LYS E 1 64 ? 29.076 44.963 40.549 1.000 63.001 82 LYS H N 1
ATOM 3956 C CA . LYS E 1 64 ? 28.967 44.132 39.318 1.000 63.343 82 LYS H CA 1
ATOM 3957 C C . LYS E 1 64 ? 30.320 44.014 38.609 1.000 64.492 82 LYS H C 1
ATOM 3958 O O . LYS E 1 64 ? 30.635 42.905 38.142 1.000 66.634 82 LYS H O 1
ATOM 3964 N N . PHE E 1 65 ? 31.072 45.114 38.509 1.000 65.720 83 PHE H N 1
ATOM 3965 C CA . PHE E 1 65 ? 32.280 45.237 37.652 1.000 66.730 83 PHE H CA 1
ATOM 3966 C C . PHE E 1 65 ? 33.560 45.118 38.497 1.000 68.830 83 PHE H C 1
ATOM 3967 O O . PHE E 1 65 ? 34.647 45.411 37.968 1.000 68.678 83 PHE H O 1
ATOM 3975 N N . LYS E 1 66 ? 33.438 44.678 39.754 1.000 72.169 84 LYS H N 1
ATOM 3976 C CA . LYS E 1 66 ? 34.571 44.462 40.700 1.000 75.010 84 LYS H CA 1
ATOM 3977 C C . LYS E 1 66 ? 35.690 43.654 40.042 1.000 74.320 84 LYS H C 1
ATOM 3978 O O . LYS E 1 66 ? 36.843 44.133 40.056 1.000 75.280 84 LYS H O 1
ATOM 3984 N N . ASP E 1 67 ? 35.352 42.474 39.513 1.000 73.476 85 ASP H N 1
ATOM 3985 C CA . ASP E 1 67 ? 36.319 41.441 39.046 1.000 73.307 85 ASP H CA 1
ATOM 3986 C C . ASP E 1 67 ? 36.399 41.453 37.511 1.000 71.312 85 ASP H C 1
ATOM 3987 O O . ASP E 1 67 ? 36.948 40.490 36.937 1.000 71.309 85 ASP H O 1
ATOM 3992 N N . LYS E 1 68 ? 35.897 42.522 36.882 1.000 68.350 86 LYS H N 1
ATOM 3993 C CA . LYS E 1 68 ? 35.844 42.706 35.407 1.000 65.265 86 LYS H CA 1
ATOM 3994 C C . LYS E 1 68 ? 36.745 43.882 35.010 1.000 62.655 86 LYS H C 1
ATOM 3995 O O . LYS E 1 68 ? 37.621 43.685 34.149 1.000 61.365 86 LYS H O 1
ATOM 4001 N N . ALA E 1 69 ? 36.523 45.052 35.621 1.000 60.536 87 ALA H N 1
ATOM 4002 C CA . ALA E 1 69 ? 37.136 46.351 35.257 1.000 58.255 87 ALA H CA 1
ATOM 4003 C C . ALA E 1 69 ? 38.230 46.718 36.264 1.000 56.334 87 ALA H C 1
ATOM 4004 O O . ALA E 1 69 ? 38.063 46.430 37.473 1.000 55.491 87 ALA H O 1
ATOM 4006 N N . THR E 1 70 ? 39.308 47.333 35.770 1.000 54.625 88 THR H N 1
ATOM 4007 C CA . THR E 1 70 ? 40.403 47.923 36.583 1.000 53.514 88 THR H CA 1
ATOM 4008 C C . THR E 1 70 ? 40.703 49.332 36.059 1.000 52.859 88 THR H C 1
ATOM 4009 O O . THR E 1 70 ? 41.116 49.452 34.882 1.000 52.899 88 THR H O 1
ATOM 4013 N N . LEU E 1 71 ? 40.486 50.347 36.900 1.000 52.009 89 LEU H N 1
ATOM 4014 C CA . LEU E 1 71 ? 40.695 51.780 36.568 1.000 51.627 89 LEU H CA 1
ATOM 4015 C C . LEU E 1 71 ? 42.091 52.191 37.043 1.000 51.444 89 LEU H C 1
ATOM 4016 O O . LEU E 1 71 ? 42.463 51.842 38.171 1.000 50.432 89 LEU H O 1
ATOM 4021 N N . THR E 1 72 ? 42.842 52.874 36.180 1.000 52.418 90 THR H N 1
ATOM 4022 C CA . THR E 1 72 ? 44.174 53.461 36.473 1.000 53.608 90 THR H CA 1
ATOM 4023 C C . THR E 1 72 ? 44.286 54.778 35.705 1.000 54.984 90 THR H C 1
ATOM 4024 O O . THR E 1 72 ? 43.392 55.052 34.884 1.000 55.048 90 THR H O 1
ATOM 4028 N N . ALA E 1 73 ? 45.333 55.563 35.964 1.000 56.582 91 ALA H N 1
ATOM 4029 C CA . ALA E 1 73 ? 45.550 56.877 35.317 1.000 57.984 91 ALA H CA 1
ATOM 4030 C C . ALA E 1 73 ? 47.047 57.171 35.178 1.000 60.107 91 ALA H C 1
ATOM 4031 O O . ALA E 1 73 ? 47.852 56.596 35.936 1.000 60.727 91 ALA H O 1
ATOM 4033 N N . ASP E 1 74 ? 47.385 58.036 34.219 1.000 61.873 92 ASP H N 1
ATOM 4034 C CA . ASP E 1 74 ? 48.743 58.595 33.999 1.000 62.693 92 ASP H CA 1
ATOM 4035 C C . ASP E 1 74 ? 48.615 60.120 34.007 1.000 63.237 92 ASP H C 1
ATOM 4036 O O . ASP E 1 74 ? 48.201 60.677 32.980 1.000 62.906 92 ASP H O 1
ATOM 4041 N N . LYS E 1 75 ? 48.923 60.760 35.138 1.000 64.713 93 LYS H N 1
ATOM 4042 C CA . LYS E 1 75 ? 48.745 62.224 35.344 1.000 66.007 93 LYS H CA 1
ATOM 4043 C C . LYS E 1 75 ? 49.582 63.002 34.323 1.000 65.746 93 LYS H C 1
ATOM 4044 O O . LYS E 1 75 ? 49.126 64.080 33.905 1.000 64.985 93 LYS H O 1
ATOM 4050 N N . SER E 1 76 ? 50.743 62.473 33.926 1.000 66.362 94 SER H N 1
ATOM 4051 C CA . SER E 1 76 ? 51.718 63.153 33.029 1.000 66.932 94 SER H CA 1
ATOM 4052 C C . SER E 1 76 ? 51.206 63.205 31.581 1.000 66.079 94 SER H C 1
ATOM 4053 O O . SER E 1 76 ? 51.800 63.967 30.795 1.000 68.026 94 SER H O 1
ATOM 4056 N N . SER E 1 77 ? 50.161 62.439 31.238 1.000 63.729 95 SER H N 1
ATOM 4057 C CA . SER E 1 77 ? 49.520 62.440 29.893 1.000 62.032 95 SER H CA 1
ATOM 4058 C C . SER E 1 77 ? 48.021 62.782 29.970 1.000 60.132 95 SER H C 1
ATOM 4059 O O . SER E 1 77 ? 47.357 62.680 28.925 1.000 60.457 95 SER H O 1
ATOM 4062 N N . SER E 1 78 ? 47.504 63.176 31.140 1.000 57.800 96 SER H N 1
ATOM 4063 C CA . SER E 1 78 ? 46.074 63.527 31.371 1.000 56.794 96 SER H CA 1
ATOM 4064 C C . SER E 1 78 ? 45.162 62.424 30.819 1.000 55.599 96 SER H C 1
ATOM 4065 O O . SER E 1 78 ? 44.221 62.758 30.069 1.000 56.032 96 SER H O 1
ATOM 4068 N N . THR E 1 79 ? 45.432 61.164 31.171 1.000 54.902 97 THR H N 1
ATOM 4069 C CA . THR E 1 79 ? 44.722 59.971 30.632 1.000 55.155 97 THR H CA 1
ATOM 4070 C C . THR E 1 79 ? 44.291 59.046 31.777 1.000 55.465 97 THR H C 1
ATOM 4071 O O . THR E 1 79 ? 45.117 58.784 32.670 1.000 54.626 97 THR H O 1
ATOM 4075 N N . VAL E 1 80 ? 43.038 58.582 31.735 1.000 56.028 98 VAL H N 1
ATOM 4076 C CA . VAL E 1 80 ? 42.475 57.525 32.628 1.000 56.546 98 VAL H CA 1
ATOM 4077 C C . VAL E 1 80 ? 42.230 56.282 31.768 1.000 57.897 98 VAL H C 1
ATOM 4078 O O . VAL E 1 80 ? 41.695 56.433 30.652 1.000 58.418 98 VAL H O 1
ATOM 4082 N N . TYR E 1 81 ? 42.615 55.109 32.277 1.000 59.640 99 TYR H N 1
ATOM 4083 C CA . TYR E 1 81 ? 42.496 53.795 31.593 1.000 60.600 99 TYR H CA 1
ATOM 4084 C C . TYR E 1 81 ? 41.421 52.957 32.288 1.000 60.855 99 TYR H C 1
ATOM 4085 O O . TYR E 1 81 ? 41.235 53.102 33.514 1.000 60.344 99 TYR H O 1
ATOM 4094 N N . MET E 1 82 ? 40.728 52.124 31.510 1.000 61.429 100 MET H N 1
ATOM 4095 C CA . MET E 1 82 ? 39.882 51.019 32.021 1.000 62.748 100 MET H CA 1
ATOM 4096 C C . MET E 1 82 ? 40.329 49.725 31.340 1.000 65.165 100 MET H C 1
ATOM 4097 O O . MET E 1 82 ? 40.240 49.652 30.096 1.000 65.872 100 MET H O 1
ATOM 4102 N N . GLU E 1 83 ? 40.799 48.759 32.131 1.000 67.513 101 GLU H N 1
ATOM 4103 C CA . GLU E 1 83 ? 41.192 47.409 31.656 1.000 69.148 101 GLU H CA 1
ATOM 4104 C C . GLU E 1 83 ? 40.044 46.440 31.954 1.000 69.781 101 GLU H C 1
ATOM 4105 O O . GLU E 1 83 ? 39.657 46.338 33.137 1.000 70.283 101 GLU H O 1
ATOM 4111 N N . LEU E 1 84 ? 39.520 45.775 30.920 1.000 69.903 102 LEU H N 1
ATOM 4112 C CA . LEU E 1 84 ? 38.473 44.723 31.039 1.000 69.687 102 LEU H CA 1
ATOM 4113 C C . LEU E 1 84 ? 39.131 43.356 30.821 1.000 69.336 102 LEU H C 1
ATOM 4114 O O . LEU E 1 84 ? 39.866 43.206 29.821 1.000 69.055 102 LEU H O 1
ATOM 4119 N N . SER E 1 85 ? 38.876 42.406 31.726 1.000 69.450 103 SER H N 1
ATOM 4120 C CA . SER E 1 85 ? 39.517 41.065 31.760 1.000 69.067 103 SER H CA 1
ATOM 4121 C C . SER E 1 85 ? 38.468 39.973 31.536 1.000 68.989 103 SER H C 1
ATOM 4122 O O . SER E 1 85 ? 37.296 40.188 31.914 1.000 65.978 103 SER H O 1
ATOM 4125 N N . ARG E 1 86 ? 38.894 38.852 30.937 1.000 70.785 104 ARG H N 1
ATOM 4126 C CA . ARG E 1 86 ? 38.087 37.614 30.758 1.000 72.350 104 ARG H CA 1
ATOM 4127 C C . ARG E 1 86 ? 36.844 37.954 29.927 1.000 71.374 104 ARG H C 1
ATOM 4128 O O . ARG E 1 86 ? 35.726 37.629 30.365 1.000 70.178 104 ARG H O 1
ATOM 4136 N N . LEU E 1 87 ? 37.053 38.581 28.765 1.000 70.099 105 LEU H N 1
ATOM 4137 C CA . LEU E 1 87 ? 35.986 39.167 27.911 1.000 69.137 105 LEU H CA 1
ATOM 4138 C C . LEU E 1 87 ? 35.071 38.056 27.383 1.000 69.194 105 LEU H C 1
ATOM 4139 O O . LEU E 1 87 ? 35.593 37.001 26.985 1.000 70.466 105 LEU H O 1
ATOM 4144 N N . THR E 1 88 ? 33.756 38.288 27.403 1.000 69.258 106 THR H N 1
ATOM 4145 C CA . THR E 1 88 ? 32.719 37.443 26.749 1.000 69.272 106 THR H CA 1
ATOM 4146 C C . THR E 1 88 ? 31.888 38.324 25.814 1.000 69.339 106 THR H C 1
ATOM 4147 O O . THR E 1 88 ? 32.167 39.533 25.751 1.000 70.130 106 THR H O 1
ATOM 4151 N N . SER E 1 89 ? 30.897 37.740 25.137 1.000 69.269 107 SER H N 1
ATOM 4152 C CA . SER E 1 89 ? 29.950 38.445 24.234 1.000 69.672 107 SER H CA 1
ATOM 4153 C C . SER E 1 89 ? 29.112 39.458 25.026 1.000 68.740 107 SER H C 1
ATOM 4154 O O . SER E 1 89 ? 28.624 40.419 24.408 1.000 68.528 107 SER H O 1
ATOM 4157 N N . GLU E 1 90 ? 28.955 39.248 26.341 1.000 68.837 108 GLU H N 1
ATOM 4158 C CA . GLU E 1 90 ? 28.215 40.155 27.261 1.000 68.812 108 GLU H CA 1
ATOM 4159 C C . GLU E 1 90 ? 28.927 41.513 27.350 1.000 66.562 108 GLU H C 1
ATOM 4160 O O . GLU E 1 90 ? 28.237 42.515 27.579 1.000 66.148 108 GLU H O 1
ATOM 4166 N N . ASP E 1 91 ? 30.255 41.533 27.185 1.000 64.493 109 ASP H N 1
ATOM 4167 C CA . ASP E 1 91 ? 31.112 42.743 27.310 1.000 63.972 109 ASP H CA 1
ATOM 4168 C C . ASP E 1 91 ? 31.178 43.511 25.980 1.000 62.475 109 ASP H C 1
ATOM 4169 O O . ASP E 1 91 ? 31.779 44.602 25.970 1.000 61.624 109 ASP H O 1
ATOM 4174 N N . SER E 1 92 ? 30.622 42.965 24.894 1.000 61.234 110 SER H N 1
ATOM 4175 C CA . SER E 1 92 ? 30.486 43.669 23.591 1.000 59.876 110 SER H CA 1
ATOM 4176 C C . SER E 1 92 ? 29.503 44.831 23.772 1.000 59.181 110 SER H C 1
ATOM 4177 O O . SER E 1 92 ? 28.316 44.558 24.052 1.000 59.426 110 SER H O 1
ATOM 4180 N N . ALA E 1 93 ? 29.987 46.072 23.651 1.000 57.136 111 ALA H N 1
ATOM 4181 C CA . ALA E 1 93 ? 29.219 47.307 23.931 1.000 55.703 111 ALA H CA 1
ATOM 4182 C C . ALA E 1 93 ? 30.039 48.537 23.529 1.000 54.421 111 ALA H C 1
ATOM 4183 O O . ALA E 1 93 ? 31.217 48.374 23.166 1.000 52.717 111 ALA H O 1
ATOM 4185 N N . VAL E 1 94 ? 29.418 49.718 23.576 1.000 54.351 112 VAL H N 1
ATOM 4186 C CA . VAL E 1 94 ? 30.115 51.036 23.525 1.000 54.773 112 VAL H CA 1
ATOM 4187 C C . VAL E 1 94 ? 30.362 51.477 24.969 1.000 55.156 112 VAL H C 1
ATOM 4188 O O . VAL E 1 94 ? 29.444 51.322 25.804 1.000 55.131 112 VAL H O 1
ATOM 4192 N N . TYR E 1 95 ? 31.561 52.000 25.240 1.000 55.665 113 TYR H N 1
ATOM 4193 C CA . TYR E 1 95 ? 32.011 52.468 26.575 1.000 55.553 113 TYR H CA 1
ATOM 4194 C C . TYR E 1 95 ? 32.368 53.955 26.485 1.000 55.602 113 TYR H C 1
ATOM 4195 O O . TYR E 1 95 ? 33.282 54.315 25.719 1.000 55.639 113 TYR H O 1
ATOM 4204 N N . PHE E 1 96 ? 31.649 54.786 27.243 1.000 55.969 114 PHE H N 1
ATOM 4205 C CA . PHE E 1 96 ? 31.856 56.255 27.343 1.000 55.818 114 PHE H CA 1
ATOM 4206 C C . PHE E 1 96 ? 32.613 56.586 28.633 1.000 54.847 114 PHE H C 1
ATOM 4207 O O . PHE E 1 96 ? 32.390 55.908 29.655 1.000 54.767 114 PHE H O 1
ATOM 4215 N N . CYS E 1 97 ? 33.483 57.596 28.579 1.000 54.385 115 CYS H N 1
ATOM 4216 C CA . CYS E 1 97 ? 34.010 58.310 29.771 1.000 54.759 115 CYS H CA 1
ATOM 4217 C C . CYS E 1 97 ? 33.322 59.679 29.844 1.000 52.918 115 CYS H C 1
ATOM 4218 O O . CYS E 1 97 ? 32.849 60.162 28.798 1.000 52.448 115 CYS H O 1
ATOM 4221 N N . ALA E 1 98 ? 33.219 60.250 31.044 1.000 51.637 116 ALA H N 1
ATOM 4222 C CA . ALA E 1 98 ? 32.548 61.544 31.311 1.000 51.098 116 ALA H CA 1
ATOM 4223 C C . ALA E 1 98 ? 33.182 62.191 32.542 1.000 50.148 116 ALA H C 1
ATOM 4224 O O . ALA E 1 98 ? 33.492 61.447 33.494 1.000 49.869 116 ALA H O 1
ATOM 4226 N N . ARG E 1 99 ? 33.368 63.515 32.512 1.000 49.264 117 ARG H N 1
ATOM 4227 C CA . ARG E 1 99 ? 34.010 64.285 33.609 1.000 48.517 117 ARG H CA 1
ATOM 4228 C C . ARG E 1 99 ? 32.925 64.870 34.522 1.000 48.465 117 ARG H C 1
ATOM 4229 O O . ARG E 1 99 ? 31.790 65.103 34.050 1.000 48.187 117 ARG H O 1
ATOM 4237 N N . HIS E 1 100 ? 33.283 65.099 35.787 1.000 48.454 118 HIS H N 1
ATOM 4238 C CA . HIS E 1 100 ? 32.374 65.526 36.882 1.000 47.811 118 HIS H CA 1
ATOM 4239 C C . HIS E 1 100 ? 33.209 66.267 37.936 1.000 47.894 118 HIS H C 1
ATOM 4240 O O . HIS E 1 100 ? 34.052 65.614 38.586 1.000 46.374 118 HIS H O 1
ATOM 4247 N N . GLU E 1 101 ? 33.008 67.586 38.050 1.000 49.154 119 GLU H N 1
ATOM 4248 C CA . GLU E 1 101 ? 33.768 68.511 38.941 1.000 49.772 119 GLU H CA 1
ATOM 4249 C C . GLU E 1 101 ? 33.626 68.040 40.391 1.000 49.406 119 GLU H C 1
ATOM 4250 O O . GLU E 1 101 ? 32.482 67.973 40.876 1.000 49.628 119 GLU H O 1
ATOM 4256 N N . ASP E 1 102 ? 34.747 67.743 41.052 1.000 48.915 120 ASP H N 1
ATOM 4257 C CA . ASP E 1 102 ? 34.770 67.040 42.362 1.000 48.492 120 ASP H CA 1
ATOM 4258 C C . ASP E 1 102 ? 34.260 67.967 43.470 1.000 48.007 120 ASP H C 1
ATOM 4259 O O . ASP E 1 102 ? 33.456 67.495 44.294 1.000 48.464 120 ASP H O 1
ATOM 4264 N N . ARG E 1 103 ? 34.698 69.230 43.481 1.000 47.434 121 ARG H N 1
ATOM 4265 C CA . ARG E 1 103 ? 34.600 70.143 44.655 1.000 47.121 121 ARG H CA 1
ATOM 4266 C C . ARG E 1 103 ? 33.346 71.025 44.589 1.000 44.721 121 ARG H C 1
ATOM 4267 O O . ARG E 1 103 ? 33.280 71.979 45.376 1.000 44.133 121 ARG H O 1
ATOM 4275 N N . ASN E 1 104 ? 32.381 70.702 43.721 1.000 43.176 122 ASN H N 1
ATOM 4276 C CA . ASN E 1 104 ? 31.146 71.502 43.503 1.000 42.436 122 ASN H CA 1
ATOM 4277 C C . ASN E 1 104 ? 29.926 70.575 43.561 1.000 41.926 122 ASN H C 1
ATOM 4278 O O . ASN E 1 104 ? 29.784 69.730 42.664 1.000 41.790 122 ASN H O 1
ATOM 4283 N N . TYR E 1 105 ? 29.067 70.754 44.567 1.000 41.489 123 TYR H N 1
ATOM 4284 C CA . TYR E 1 105 ? 27.811 69.983 44.754 1.000 41.319 123 TYR H CA 1
ATOM 4285 C C . TYR E 1 105 ? 26.903 70.158 43.527 1.000 42.088 123 TYR H C 1
ATOM 4286 O O . TYR E 1 105 ? 26.175 69.208 43.187 1.000 42.496 123 TYR H O 1
ATOM 4295 N N . TYR E 1 106 ? 26.949 71.326 42.877 1.000 42.767 124 TYR H N 1
ATOM 4296 C CA . TYR E 1 106 ? 26.008 71.739 41.802 1.000 42.996 124 TYR H CA 1
ATOM 4297 C C . TYR E 1 106 ? 26.532 71.298 40.428 1.000 43.710 124 TYR H C 1
ATOM 4298 O O . TYR E 1 106 ? 25.849 71.566 39.414 1.000 43.749 124 TYR H O 1
ATOM 4307 N N . SER E 1 107 ? 27.666 70.592 40.397 1.000 44.126 125 SER H N 1
ATOM 4308 C CA . SER E 1 107 ? 28.262 70.045 39.151 1.000 44.401 125 SER H CA 1
ATOM 4309 C C . SER E 1 107 ? 27.426 68.861 38.655 1.000 44.375 125 SER H C 1
ATOM 4310 O O . SER E 1 107 ? 26.790 68.182 39.481 1.000 44.096 125 SER H O 1
ATOM 4313 N N . TYR E 1 108 ? 27.423 68.648 37.340 1.000 44.438 126 TYR H N 1
ATOM 4314 C CA . TYR E 1 108 ? 26.847 67.458 36.656 1.000 44.478 126 TYR H CA 1
ATOM 4315 C C . TYR E 1 108 ? 27.883 66.923 35.659 1.000 44.801 126 TYR H C 1
ATOM 4316 O O . TYR E 1 108 ? 28.979 67.511 35.575 1.000 44.452 126 TYR H O 1
ATOM 4325 N N . TRP E 1 109 ? 27.558 65.838 34.951 1.000 45.237 127 TRP H N 1
ATOM 4326 C CA . TRP E 1 109 ? 28.456 65.186 33.961 1.000 44.943 127 TRP H CA 1
ATOM 4327 C C . TRP E 1 109 ? 28.419 66.002 32.661 1.000 44.415 127 TRP H C 1
ATOM 4328 O O . TRP E 1 109 ? 27.654 65.635 31.750 1.000 43.536 127 TRP H O 1
ATOM 4339 N N . ASP E 1 110 ? 29.220 67.074 32.594 1.000 44.510 128 ASP H N 1
ATOM 4340 C CA . ASP E 1 110 ? 29.020 68.224 31.664 1.000 44.446 128 ASP H CA 1
ATOM 4341 C C . ASP E 1 110 ? 29.679 67.968 30.300 1.000 44.472 128 ASP H C 1
ATOM 4342 O O . ASP E 1 110 ? 29.200 68.567 29.320 1.000 44.980 128 ASP H O 1
ATOM 4347 N N . TYR E 1 111 ? 30.724 67.136 30.225 1.000 45.036 129 TYR H N 1
ATOM 4348 C CA . TYR E 1 111 ? 31.426 66.773 28.962 1.000 45.987 129 TYR H CA 1
ATOM 4349 C C . TYR E 1 111 ? 31.663 65.261 28.913 1.000 46.309 129 TYR H C 1
ATOM 4350 O O . TYR E 1 111 ? 32.048 64.677 29.938 1.000 46.634 129 TYR H O 1
ATOM 4359 N N . TRP E 1 112 ? 31.444 64.662 27.739 1.000 47.787 130 TRP H N 1
ATOM 4360 C CA . TRP E 1 112 ? 31.512 63.196 27.494 1.000 49.354 130 TRP H CA 1
ATOM 4361 C C . TRP E 1 112 ? 32.507 62.890 26.371 1.000 51.331 130 TRP H C 1
ATOM 4362 O O . TRP E 1 112 ? 32.692 63.746 25.488 1.000 53.423 130 TRP H O 1
ATOM 4373 N N . GLY E 1 113 ? 33.094 61.691 26.397 1.000 53.307 131 GLY H N 1
ATOM 4374 C CA . GLY E 1 113 ? 33.891 61.135 25.287 1.000 54.505 131 GLY H CA 1
ATOM 4375 C C . GLY E 1 113 ? 33.004 60.715 24.127 1.000 55.746 131 GLY H C 1
ATOM 4376 O O . GLY E 1 113 ? 31.768 60.632 24.316 1.000 55.140 131 GLY H O 1
ATOM 4377 N N . GLN E 1 114 ? 33.610 60.450 22.965 1.000 56.859 132 GLN H N 1
ATOM 4378 C CA . GLN E 1 114 ? 32.900 60.060 21.717 1.000 56.523 132 GLN H CA 1
ATOM 4379 C C . GLN E 1 114 ? 32.416 58.614 21.840 1.000 56.976 132 GLN H C 1
ATOM 4380 O O . GLN E 1 114 ? 31.504 58.238 21.089 1.000 57.022 132 GLN H O 1
ATOM 4386 N N . GLY E 1 115 ? 33.031 57.839 22.739 1.000 58.216 133 GLY H N 1
ATOM 4387 C CA . GLY E 1 115 ? 32.735 56.413 22.954 1.000 59.267 133 GLY H CA 1
ATOM 4388 C C . GLY E 1 115 ? 33.757 55.529 22.263 1.000 60.008 133 GLY H C 1
ATOM 4389 O O . GLY E 1 115 ? 34.344 55.974 21.258 1.000 59.489 133 GLY H O 1
ATOM 4390 N N . THR E 1 116 ? 33.963 54.320 22.794 1.000 61.091 134 THR H N 1
ATOM 4391 C CA . THR E 1 116 ? 34.808 53.242 22.214 1.000 61.754 134 THR H CA 1
ATOM 4392 C C . THR E 1 116 ? 33.942 51.992 22.053 1.000 62.972 134 THR H C 1
ATOM 4393 O O . THR E 1 116 ? 33.372 51.548 23.070 1.000 63.897 134 THR H O 1
ATOM 4397 N N . THR E 1 117 ? 33.836 51.465 20.831 1.000 64.591 135 THR H N 1
ATOM 4398 C CA . THR E 1 117 ? 33.066 50.230 20.525 1.000 65.724 135 THR H CA 1
ATOM 4399 C C . THR E 1 117 ? 33.982 49.016 20.706 1.000 66.308 135 THR H C 1
ATOM 4400 O O . THR E 1 117 ? 35.016 48.953 20.017 1.000 65.702 135 THR H O 1
ATOM 4404 N N . LEU E 1 118 ? 33.616 48.108 21.616 1.000 66.926 136 LEU H N 1
ATOM 4405 C CA . LEU E 1 118 ? 34.302 46.808 21.835 1.000 67.737 136 LEU H CA 1
ATOM 4406 C C . LEU E 1 118 ? 33.417 45.692 21.270 1.000 67.766 136 LEU H C 1
ATOM 4407 O O . LEU E 1 118 ? 32.200 45.693 21.566 1.000 67.163 136 LEU H O 1
ATOM 4412 N N . THR E 1 119 ? 34.020 44.789 20.489 1.000 67.180 137 THR H N 1
ATOM 4413 C CA . THR E 1 119 ? 33.391 43.561 19.933 1.000 66.640 137 THR H CA 1
ATOM 4414 C C . THR E 1 119 ? 34.183 42.345 20.426 1.000 66.379 137 THR H C 1
ATOM 4415 O O . THR E 1 119 ? 35.415 42.325 20.216 1.000 65.341 137 THR H O 1
ATOM 4419 N N . VAL E 1 120 ? 33.503 41.393 21.070 1.000 66.769 138 VAL H N 1
ATOM 4420 C CA . VAL E 1 120 ? 34.104 40.127 21.585 1.000 67.935 138 VAL H CA 1
ATOM 4421 C C . VAL E 1 120 ? 33.488 38.965 20.801 1.000 67.687 138 VAL H C 1
ATOM 4422 O O . VAL E 1 120 ? 32.276 38.718 20.962 1.000 67.735 138 VAL H O 1
ATOM 4426 N N . SER E 1 121 ? 34.300 38.294 19.981 1.000 67.937 139 SER H N 1
ATOM 4427 C CA . SER E 1 121 ? 33.855 37.333 18.939 1.000 68.668 139 SER H CA 1
ATOM 4428 C C . SER E 1 121 ? 35.050 36.517 18.431 1.000 69.028 139 SER H C 1
ATOM 4429 O O . SER E 1 121 ? 36.160 37.080 18.323 1.000 69.109 139 SER H O 1
ATOM 4432 N N . SER E 1 122 ? 34.817 35.235 18.127 1.000 68.527 140 SER H N 1
ATOM 4433 C CA . SER E 1 122 ? 35.806 34.296 17.533 1.000 67.420 140 SER H CA 1
ATOM 4434 C C . SER E 1 122 ? 35.952 34.564 16.029 1.000 66.332 140 SER H C 1
ATOM 4435 O O . SER E 1 122 ? 37.030 34.267 15.478 1.000 65.081 140 SER H O 1
ATOM 4438 N N . ALA E 1 123 ? 34.908 35.123 15.406 1.000 65.870 141 ALA H N 1
ATOM 4439 C CA . ALA E 1 123 ? 34.786 35.358 13.945 1.000 66.575 141 ALA H CA 1
ATOM 4440 C C . ALA E 1 123 ? 35.979 36.169 13.423 1.000 67.206 141 ALA H C 1
ATOM 4441 O O . ALA E 1 123 ? 36.449 37.062 14.152 1.000 68.135 141 ALA H O 1
ATOM 4443 N N . LYS E 1 124 ? 36.436 35.862 12.203 1.000 68.862 142 LYS H N 1
ATOM 4444 C CA . LYS E 1 124 ? 37.637 36.469 11.566 1.000 69.557 142 LYS H CA 1
ATOM 4445 C C . LYS E 1 124 ? 37.208 37.699 10.757 1.000 69.778 142 LYS H C 1
ATOM 4446 O O . LYS E 1 124 ? 36.059 37.728 10.273 1.000 69.191 142 LYS H O 1
ATOM 4448 N N . THR E 1 125 ? 38.102 38.683 10.631 1.000 70.027 143 THR H N 1
ATOM 4449 C CA . THR E 1 125 ? 37.888 39.910 9.818 1.000 70.652 143 THR H CA 1
ATOM 4450 C C . THR E 1 125 ? 37.670 39.481 8.363 1.000 70.742 143 THR H C 1
ATOM 4451 O O . THR E 1 125 ? 38.547 38.791 7.815 1.000 71.528 143 THR H O 1
ATOM 4455 N N . THR E 1 126 ? 36.528 39.859 7.781 1.000 71.063 144 THR H N 1
ATOM 4456 C CA . THR E 1 126 ? 36.093 39.499 6.403 1.000 70.692 144 THR H CA 1
ATOM 4457 C C . THR E 1 126 ? 35.699 40.770 5.650 1.000 69.418 144 THR H C 1
ATOM 4458 O O . THR E 1 126 ? 34.828 41.506 6.109 1.000 69.979 144 THR H O 1
ATOM 4462 N N . PRO E 1 127 ? 36.312 41.071 4.479 1.000 65.997 145 PRO H N 1
ATOM 4463 C CA . PRO E 1 127 ? 35.947 42.256 3.704 1.000 64.547 145 PRO H CA 1
ATOM 4464 C C . PRO E 1 127 ? 34.624 42.048 2.967 1.000 64.005 145 PRO H C 1
ATOM 4465 O O . PRO E 1 127 ? 34.251 40.918 2.652 1.000 63.415 145 PRO H O 1
ATOM 4469 N N . PRO E 1 128 ? 33.866 43.129 2.680 1.000 63.248 146 PRO H N 1
ATOM 4470 C CA . PRO E 1 128 ? 32.548 43.005 2.062 1.000 62.683 146 PRO H CA 1
ATOM 4471 C C . PRO E 1 128 ? 32.612 42.755 0.550 1.000 62.403 146 PRO H C 1
ATOM 4472 O O . PRO E 1 128 ? 33.510 43.259 -0.079 1.000 62.621 146 PRO H O 1
ATOM 4476 N N . SER E 1 129 ? 31.660 41.983 0.025 1.000 62.086 147 SER H N 1
ATOM 4477 C CA . SER E 1 129 ? 31.301 41.938 -1.417 1.000 61.925 147 SER H CA 1
ATOM 4478 C C . SER E 1 129 ? 30.287 43.053 -1.688 1.000 62.325 147 SER H C 1
ATOM 4479 O O . SER E 1 129 ? 29.220 43.041 -1.050 1.000 63.470 147 SER H O 1
ATOM 4482 N N . VAL E 1 130 ? 30.624 43.995 -2.570 1.000 62.868 148 VAL H N 1
ATOM 4483 C CA . VAL E 1 130 ? 29.725 45.108 -3.004 1.000 63.907 148 VAL H CA 1
ATOM 4484 C C . VAL E 1 130 ? 29.108 44.736 -4.360 1.000 63.835 148 VAL H C 1
ATOM 4485 O O . VAL E 1 130 ? 29.874 44.459 -5.301 1.000 64.350 148 VAL H O 1
ATOM 4489 N N . TYR E 1 131 ? 27.774 44.719 -4.444 1.000 64.081 149 TYR H N 1
ATOM 4490 C CA . TYR E 1 131 ? 26.994 44.438 -5.680 1.000 64.398 149 TYR H CA 1
ATOM 4491 C C . TYR E 1 131 ? 26.099 45.635 -5.991 1.000 64.446 149 TYR H C 1
ATOM 4492 O O . TYR E 1 131 ? 25.364 46.097 -5.122 1.000 64.260 149 TYR H O 1
ATOM 4501 N N . PRO E 1 132 ? 26.115 46.171 -7.233 1.000 64.537 150 PRO H N 1
ATOM 4502 C CA . PRO E 1 132 ? 25.257 47.298 -7.598 1.000 64.055 150 PRO H CA 1
ATOM 4503 C C . PRO E 1 132 ? 23.816 46.849 -7.882 1.000 63.885 150 PRO H C 1
ATOM 4504 O O . PRO E 1 132 ? 23.652 45.767 -8.405 1.000 62.813 150 PRO H O 1
ATOM 4508 N N . LEU E 1 133 ? 22.827 47.680 -7.538 1.000 64.678 151 LEU H N 1
ATOM 4509 C CA . LEU E 1 133 ? 21.380 47.405 -7.762 1.000 65.843 151 LEU H CA 1
ATOM 4510 C C . LEU E 1 133 ? 20.814 48.435 -8.747 1.000 68.367 151 LEU H C 1
ATOM 4511 O O . LEU E 1 133 ? 20.600 49.598 -8.332 1.000 68.796 151 LEU H O 1
ATOM 4516 N N . ALA E 1 134 ? 20.585 48.017 -9.999 1.000 71.856 152 ALA H N 1
ATOM 4517 C CA . ALA E 1 134 ? 19.980 48.827 -11.086 1.000 74.231 152 ALA H CA 1
ATOM 4518 C C . ALA E 1 134 ? 18.594 48.282 -11.423 1.000 77.507 152 ALA H C 1
ATOM 4519 O O . ALA E 1 134 ? 18.415 47.069 -11.527 1.000 78.852 152 ALA H O 1
ATOM 4521 N N . PRO E 1 135 ? 17.575 49.157 -11.590 1.000 80.690 153 PRO H N 1
ATOM 4522 C CA . PRO E 1 135 ? 16.187 48.707 -11.729 1.000 83.601 153 PRO H CA 1
ATOM 4523 C C . PRO E 1 135 ? 15.898 48.016 -13.074 1.000 86.504 153 PRO H C 1
ATOM 4524 O O . PRO E 1 135 ? 16.537 48.365 -14.049 1.000 86.414 153 PRO H O 1
ATOM 4528 N N . GLY E 1 136 ? 14.951 47.069 -13.084 1.000 89.723 154 GLY H N 1
ATOM 4529 C CA . GLY E 1 136 ? 14.596 46.241 -14.257 1.000 92.925 154 GLY H CA 1
ATOM 4530 C C . GLY E 1 136 ? 13.565 46.913 -15.153 1.000 95.830 154 GLY H C 1
ATOM 4531 O O . GLY E 1 136 ? 12.364 46.634 -14.970 1.000 94.806 154 GLY H O 1
ATOM 4532 N N . SER E 1 137 ? 14.028 47.749 -16.094 1.000 100.540 155 SER H N 1
ATOM 4533 C CA . SER E 1 137 ? 13.225 48.520 -17.087 1.000 103.407 155 SER H CA 1
ATOM 4534 C C . SER E 1 137 ? 12.530 49.706 -16.398 1.000 105.280 155 SER H C 1
ATOM 4535 O O . SER E 1 137 ? 11.352 49.563 -15.998 1.000 105.212 155 SER H O 1
ATOM 4538 N N . ALA E 1 138 ? 13.241 50.837 -16.279 1.000 106.204 156 ALA H N 1
ATOM 4539 C CA . ALA E 1 138 ? 12.815 52.055 -15.547 1.000 106.219 156 ALA H CA 1
ATOM 4540 C C . ALA E 1 138 ? 12.182 53.061 -16.516 1.000 106.836 156 ALA H C 1
ATOM 4541 O O . ALA E 1 138 ? 12.684 53.203 -17.652 1.000 104.724 156 ALA H O 1
ATOM 4543 N N . ALA E 1 139 ? 11.119 53.732 -16.063 1.000 107.455 157 ALA H N 1
ATOM 4544 C CA . ALA E 1 139 ? 10.389 54.801 -16.781 1.000 106.971 157 ALA H CA 1
ATOM 4545 C C . ALA E 1 139 ? 10.108 55.952 -15.806 1.000 107.770 157 ALA H C 1
ATOM 4546 O O . ALA E 1 139 ? 10.168 55.710 -14.585 1.000 107.438 157 ALA H O 1
ATOM 4548 N N . GLN E 1 140 ? 9.817 57.153 -16.320 1.000 109.756 158 GLN H N 1
ATOM 4549 C CA . GLN E 1 140 ? 9.479 58.355 -15.504 1.000 110.959 158 GLN H CA 1
ATOM 4550 C C . GLN E 1 140 ? 8.042 58.221 -14.976 1.000 113.770 158 GLN H C 1
ATOM 4551 O O . GLN E 1 140 ? 7.203 59.089 -15.302 1.000 113.800 158 GLN H O 1
ATOM 4557 N N . THR E 1 141 ? 7.786 57.188 -14.162 1.000 116.286 159 THR H N 1
ATOM 4558 C CA . THR E 1 141 ? 6.451 56.842 -13.593 1.000 117.042 159 THR H CA 1
ATOM 4559 C C . THR E 1 141 ? 6.072 57.877 -12.523 1.000 114.999 159 THR H C 1
ATOM 4560 O O . THR E 1 141 ? 4.860 58.146 -12.369 1.000 111.054 159 THR H O 1
ATOM 4564 N N . ASN E 1 142 ? 7.075 58.399 -11.802 1.000 113.829 160 ASN H N 1
ATOM 4565 C CA . ASN E 1 142 ? 6.965 59.541 -10.848 1.000 111.207 160 ASN H CA 1
ATOM 4566 C C . ASN E 1 142 ? 7.995 60.632 -11.202 1.000 108.641 160 ASN H C 1
ATOM 4567 O O . ASN E 1 142 ? 7.934 61.725 -10.588 1.000 108.616 160 ASN H O 1
ATOM 4572 N N . SER E 1 143 ? 8.897 60.355 -12.156 1.000 103.496 161 SER H N 1
ATOM 4573 C CA . SER E 1 143 ? 9.921 61.289 -12.701 1.000 99.775 161 SER H CA 1
ATOM 4574 C C . SER E 1 143 ? 11.166 61.309 -11.793 1.000 96.508 161 SER H C 1
ATOM 4575 O O . SER E 1 143 ? 12.042 62.178 -11.983 1.000 96.696 161 SER H O 1
ATOM 4578 N N . MET E 1 144 ? 11.243 60.373 -10.842 1.000 93.675 162 MET H N 1
ATOM 4579 C CA . MET E 1 144 ? 12.328 60.261 -9.829 1.000 91.577 162 MET H CA 1
ATOM 4580 C C . MET E 1 144 ? 12.699 58.778 -9.679 1.000 89.298 162 MET H C 1
ATOM 4581 O O . MET E 1 144 ? 11.815 57.993 -9.297 1.000 90.432 162 MET H O 1
ATOM 4586 N N . VAL E 1 145 ? 13.949 58.413 -9.988 1.000 86.136 163 VAL H N 1
ATOM 4587 C CA . VAL E 1 145 ? 14.422 56.995 -10.054 1.000 84.071 163 VAL H CA 1
ATOM 4588 C C . VAL E 1 145 ? 15.219 56.660 -8.788 1.000 82.536 163 VAL H C 1
ATOM 4589 O O . VAL E 1 145 ? 15.820 57.582 -8.202 1.000 85.154 163 VAL H O 1
ATOM 4593 N N . THR E 1 146 ? 15.214 55.385 -8.389 1.000 78.951 164 THR H N 1
ATOM 4594 C CA . THR E 1 146 ? 15.894 54.867 -7.172 1.000 76.791 164 THR H CA 1
ATOM 4595 C C . THR E 1 146 ? 16.946 53.832 -7.586 1.000 76.252 164 THR H C 1
ATOM 4596 O O . THR E 1 146 ? 16.588 52.873 -8.296 1.000 76.718 164 THR H O 1
ATOM 4600 N N . LEU E 1 147 ? 18.193 54.045 -7.158 1.000 74.999 165 LEU H N 1
ATOM 4601 C CA . LEU E 1 147 ? 19.323 53.087 -7.280 1.000 74.920 165 LEU H CA 1
ATOM 4602 C C . LEU E 1 147 ? 19.651 52.540 -5.887 1.000 73.428 165 LEU H C 1
ATOM 4603 O O . LEU E 1 147 ? 19.032 53.000 -4.911 1.000 72.750 165 LEU H O 1
ATOM 4608 N N . GLY E 1 148 ? 20.597 51.603 -5.804 1.000 72.294 166 GLY H N 1
ATOM 4609 C CA . GLY E 1 148 ? 21.118 51.071 -4.532 1.000 71.655 166 GLY H CA 1
ATOM 4610 C C . GLY E 1 148 ? 22.344 50.207 -4.756 1.000 70.907 166 GLY H C 1
ATOM 4611 O O . GLY E 1 148 ? 22.695 49.973 -5.928 1.000 71.455 166 GLY H O 1
ATOM 4612 N N . CYS E 1 149 ? 22.994 49.765 -3.679 1.000 70.212 167 CYS H N 1
ATOM 4613 C CA . CYS E 1 149 ? 24.051 48.723 -3.742 1.000 70.814 167 CYS H CA 1
ATOM 4614 C C . CYS E 1 149 ? 24.073 47.924 -2.434 1.000 68.722 167 CYS H C 1
ATOM 4615 O O . CYS E 1 149 ? 23.864 48.519 -1.355 1.000 68.292 167 CYS H O 1
ATOM 4618 N N . LEU E 1 150 ? 24.267 46.609 -2.570 1.000 67.626 168 LEU H N 1
ATOM 4619 C CA . LEU E 1 150 ? 24.220 45.597 -1.484 1.000 68.010 168 LEU H CA 1
ATOM 4620 C C . LEU E 1 150 ? 25.649 45.331 -1.004 1.000 67.510 168 LEU H C 1
ATOM 4621 O O . LEU E 1 150 ? 26.514 45.075 -1.857 1.000 66.928 168 LEU H O 1
ATOM 4626 N N . VAL E 1 151 ? 25.876 45.405 0.309 1.000 67.602 169 VAL H N 1
ATOM 4627 C CA . VAL E 1 151 ? 27.192 45.150 0.967 1.000 67.625 169 VAL H CA 1
ATOM 4628 C C . VAL E 1 151 ? 27.054 43.863 1.793 1.000 69.016 169 VAL H C 1
ATOM 4629 O O . VAL E 1 151 ? 26.442 43.923 2.877 1.000 70.492 169 VAL H O 1
ATOM 4633 N N . LYS E 1 152 ? 27.590 42.743 1.293 1.000 69.264 170 LYS H N 1
ATOM 4634 C CA . LYS E 1 152 ? 27.292 41.375 1.801 1.000 69.235 170 LYS H CA 1
ATOM 4635 C C . LYS E 1 152 ? 28.555 40.705 2.363 1.000 68.918 170 LYS H C 1
ATOM 4636 O O . LYS E 1 152 ? 29.631 40.849 1.755 1.000 66.818 170 LYS H O 1
ATOM 4642 N N . GLY E 1 153 ? 28.405 40.011 3.497 1.000 69.411 171 GLY H N 1
ATOM 4643 C CA . GLY E 1 153 ? 29.363 39.025 4.032 1.000 68.829 171 GLY H CA 1
ATOM 4644 C C . GLY E 1 153 ? 30.635 39.653 4.575 1.000 68.657 171 GLY H C 1
ATOM 4645 O O . GLY E 1 153 ? 31.720 39.198 4.174 1.000 70.206 171 GLY H O 1
ATOM 4646 N N . TYR E 1 154 ? 30.518 40.636 5.475 1.000 68.137 172 TYR H N 1
ATOM 4647 C CA . TYR E 1 154 ? 31.669 41.343 6.100 1.000 66.444 172 TYR H CA 1
ATOM 4648 C C . TYR E 1 154 ? 31.617 41.201 7.626 1.000 65.852 172 TYR H C 1
ATOM 4649 O O . TYR E 1 154 ? 30.536 40.887 8.176 1.000 63.362 172 TYR H O 1
ATOM 4658 N N . PHE E 1 155 ? 32.764 41.437 8.277 1.000 65.365 173 PHE H N 1
ATOM 4659 C CA . PHE E 1 155 ? 32.931 41.468 9.755 1.000 65.139 173 PHE H CA 1
ATOM 4660 C C . PHE E 1 155 ? 34.256 42.141 10.105 1.000 65.620 173 PHE H C 1
ATOM 4661 O O . PHE E 1 155 ? 35.251 41.939 9.417 1.000 64.675 173 PHE H O 1
ATOM 4669 N N . PRO E 1 156 ? 34.325 42.962 11.180 1.000 66.443 174 PRO H N 1
ATOM 4670 C CA . PRO E 1 156 ? 33.151 43.374 11.952 1.000 66.212 174 PRO H CA 1
ATOM 4671 C C . PRO E 1 156 ? 32.501 44.641 11.373 1.000 66.441 174 PRO H C 1
ATOM 4672 O O . PRO E 1 156 ? 32.829 45.025 10.263 1.000 66.659 174 PRO H O 1
ATOM 4676 N N . GLU E 1 157 ? 31.595 45.256 12.133 1.000 66.179 175 GLU H N 1
ATOM 4677 C CA . GLU E 1 157 ? 31.087 46.625 11.861 1.000 66.166 175 GLU H CA 1
ATOM 4678 C C . GLU E 1 157 ? 32.181 47.611 12.259 1.000 65.073 175 GLU H C 1
ATOM 4679 O O . GLU E 1 157 ? 33.023 47.286 13.092 1.000 63.949 175 GLU H O 1
ATOM 4685 N N . PRO E 1 158 ? 32.219 48.838 11.690 1.000 64.873 176 PRO H N 1
ATOM 4686 C CA . PRO E 1 158 ? 31.243 49.306 10.710 1.000 65.122 176 PRO H CA 1
ATOM 4687 C C . PRO E 1 158 ? 31.761 49.326 9.265 1.000 64.670 176 PRO H C 1
ATOM 4688 O O . PRO E 1 158 ? 32.913 48.989 9.046 1.000 63.418 176 PRO H O 1
ATOM 4692 N N . VAL E 1 159 ? 30.890 49.730 8.334 1.000 64.067 177 VAL H N 1
ATOM 4693 C CA . VAL E 1 159 ? 31.241 50.111 6.933 1.000 64.136 177 VAL H CA 1
ATOM 4694 C C . VAL E 1 159 ? 30.721 51.530 6.689 1.000 64.976 177 VAL H C 1
ATOM 4695 O O . VAL E 1 159 ? 29.702 51.893 7.305 1.000 65.425 177 VAL H O 1
ATOM 4699 N N . THR E 1 160 ? 31.421 52.302 5.851 1.000 66.503 178 THR H N 1
ATOM 4700 C CA . THR E 1 160 ? 31.011 53.653 5.380 1.000 67.427 178 THR H CA 1
ATOM 4701 C C . THR E 1 160 ? 30.522 53.537 3.934 1.000 68.072 178 THR H C 1
ATOM 4702 O O . THR E 1 160 ? 31.307 53.074 3.084 1.000 69.163 178 THR H O 1
ATOM 4706 N N . VAL E 1 161 ? 29.270 53.924 3.682 1.000 68.383 179 VAL H N 1
ATOM 4707 C CA . VAL E 1 161 ? 28.655 53.959 2.323 1.000 68.489 179 VAL H CA 1
ATOM 4708 C C . VAL E 1 161 ? 28.422 55.426 1.952 1.000 67.750 179 VAL H C 1
ATOM 4709 O O . VAL E 1 161 ? 27.708 56.109 2.698 1.000 67.518 179 VAL H O 1
ATOM 4713 N N . THR E 1 162 ? 29.013 55.883 0.848 1.000 68.274 180 THR H N 1
ATOM 4714 C CA . THR E 1 162 ? 28.791 57.230 0.259 1.000 68.790 180 THR H CA 1
ATOM 4715 C C . THR E 1 162 ? 28.333 57.053 -1.192 1.000 69.296 180 THR H C 1
ATOM 4716 O O . THR E 1 162 ? 28.450 55.929 -1.717 1.000 69.145 180 THR H O 1
ATOM 4720 N N . TRP E 1 163 ? 27.812 58.123 -1.795 1.000 70.234 181 TRP H N 1
ATOM 4721 C CA . TRP E 1 163 ? 27.326 58.153 -3.200 1.000 70.811 181 TRP H CA 1
ATOM 4722 C C . TRP E 1 163 ? 28.004 59.306 -3.952 1.000 71.052 181 TRP H C 1
ATOM 4723 O O . TRP E 1 163 ? 27.812 60.469 -3.548 1.000 71.885 181 TRP H O 1
ATOM 4734 N N . ASN E 1 164 ? 28.773 58.987 -4.999 1.000 70.794 182 ASN H N 1
ATOM 4735 C CA . ASN E 1 164 ? 29.601 59.949 -5.778 1.000 69.836 182 ASN H CA 1
ATOM 4736 C C . ASN E 1 164 ? 30.523 60.699 -4.809 1.000 69.253 182 ASN H C 1
ATOM 4737 O O . ASN E 1 164 ? 30.637 61.932 -4.934 1.000 68.804 182 ASN H O 1
ATOM 4742 N N . SER E 1 165 ? 31.133 59.967 -3.870 1.000 68.775 183 SER H N 1
ATOM 4743 C CA . SER E 1 165 ? 32.139 60.454 -2.888 1.000 68.249 183 SER H CA 1
ATOM 4744 C C . SER E 1 165 ? 31.553 61.560 -1.998 1.000 68.853 183 SER H C 1
ATOM 4745 O O . SER E 1 165 ? 32.322 62.453 -1.596 1.000 68.230 183 SER H O 1
ATOM 4748 N N . GLY E 1 166 ? 30.253 61.491 -1.686 1.000 70.785 184 GLY H N 1
ATOM 4749 C CA . GLY E 1 166 ? 29.567 62.431 -0.774 1.000 72.144 184 GLY H CA 1
ATOM 4750 C C . GLY E 1 166 ? 28.695 63.445 -1.500 1.000 73.432 184 GLY H C 1
ATOM 4751 O O . GLY E 1 166 ? 27.813 64.024 -0.838 1.000 73.147 184 GLY H O 1
ATOM 4752 N N . SER E 1 167 ? 28.930 63.665 -2.801 1.000 74.535 185 SER H N 1
ATOM 4753 C CA . SER E 1 167 ? 28.191 64.633 -3.659 1.000 76.270 185 SER H CA 1
ATOM 4754 C C . SER E 1 167 ? 26.681 64.460 -3.468 1.000 78.304 185 SER H C 1
ATOM 4755 O O . SER E 1 167 ? 26.003 65.462 -3.166 1.000 79.553 185 SER H O 1
ATOM 4758 N N . LEU E 1 168 ? 26.184 63.234 -3.646 1.000 79.811 186 LEU H N 1
ATOM 4759 C CA . LEU E 1 168 ? 24.772 62.856 -3.371 1.000 81.244 186 LEU H CA 1
ATOM 4760 C C . LEU E 1 168 ? 24.617 62.604 -1.867 1.000 82.471 186 LEU H C 1
ATOM 4761 O O . LEU E 1 168 ? 24.981 61.503 -1.414 1.000 81.734 186 LEU H O 1
ATOM 4766 N N . SER E 1 169 ? 24.113 63.602 -1.135 1.000 84.748 187 SER H N 1
ATOM 4767 C CA . SER E 1 169 ? 23.880 63.568 0.334 1.000 85.420 187 SER H CA 1
ATOM 4768 C C . SER E 1 169 ? 22.415 63.216 0.622 1.000 85.547 187 SER H C 1
ATOM 4769 O O . SER E 1 169 ? 22.164 62.121 1.166 1.000 87.793 187 SER H O 1
ATOM 4772 N N . SER E 1 170 ? 21.485 64.104 0.261 1.000 84.442 188 SER H N 1
ATOM 4773 C CA . SER E 1 170 ? 20.025 63.939 0.490 1.000 83.915 188 SER H CA 1
ATOM 4774 C C . SER E 1 170 ? 19.463 62.896 -0.485 1.000 82.985 188 SER H C 1
ATOM 4775 O O . SER E 1 170 ? 20.105 62.653 -1.531 1.000 83.884 188 SER H O 1
ATOM 4778 N N . GLY E 1 171 ? 18.312 62.305 -0.143 1.000 80.702 189 GLY H N 1
ATOM 4779 C CA . GLY E 1 171 ? 17.662 61.217 -0.902 1.000 77.700 189 GLY H CA 1
ATOM 4780 C C . GLY E 1 171 ? 18.358 59.877 -0.699 1.000 75.956 189 GLY H C 1
ATOM 4781 O O . GLY E 1 171 ? 18.106 58.959 -1.509 1.000 76.052 189 GLY H O 1
ATOM 4782 N N . VAL E 1 172 ? 19.195 59.762 0.343 1.000 72.772 190 VAL H N 1
ATOM 4783 C CA . VAL E 1 172 ? 19.993 58.541 0.671 1.000 70.590 190 VAL H CA 1
ATOM 4784 C C . VAL E 1 172 ? 19.378 57.864 1.901 1.000 70.522 190 VAL H C 1
ATOM 4785 O O . VAL E 1 172 ? 18.955 58.587 2.822 1.000 70.706 190 VAL H O 1
ATOM 4789 N N . HIS E 1 173 ? 19.332 56.527 1.896 1.000 70.644 191 HIS H N 1
ATOM 4790 C CA . HIS E 1 173 ? 18.821 55.673 3.003 1.000 70.997 191 HIS H CA 1
ATOM 4791 C C . HIS E 1 173 ? 19.729 54.446 3.155 1.000 70.070 191 HIS H C 1
ATOM 4792 O O . HIS E 1 173 ? 19.463 53.418 2.506 1.000 70.844 191 HIS H O 1
ATOM 4799 N N . THR E 1 174 ? 20.777 54.574 3.972 1.000 67.673 192 THR H N 1
ATOM 4800 C CA . THR E 1 174 ? 21.673 53.467 4.396 1.000 66.472 192 THR H CA 1
ATOM 4801 C C . THR E 1 174 ? 21.012 52.756 5.581 1.000 64.881 192 THR H C 1
ATOM 4802 O O . THR E 1 174 ? 20.764 53.422 6.599 1.000 65.502 192 THR H O 1
ATOM 4806 N N . PHE E 1 175 ? 20.718 51.463 5.441 1.000 63.274 193 PHE H N 1
ATOM 4807 C CA . PHE E 1 175 ? 19.976 50.656 6.444 1.000 62.631 193 PHE H CA 1
ATOM 4808 C C . PHE E 1 175 ? 20.974 49.991 7.386 1.000 62.337 193 PHE H C 1
ATOM 4809 O O . PHE E 1 175 ? 22.127 49.780 7.020 1.000 61.610 193 PHE H O 1
ATOM 4817 N N . PRO E 1 176 ? 20.574 49.663 8.635 1.000 62.763 194 PRO H N 1
ATOM 4818 C CA . PRO E 1 176 ? 21.437 48.906 9.539 1.000 62.855 194 PRO H CA 1
ATOM 4819 C C . PRO E 1 176 ? 21.649 47.470 9.038 1.000 63.031 194 PRO H C 1
ATOM 4820 O O . PRO E 1 176 ? 20.772 46.928 8.395 1.000 62.451 194 PRO H O 1
ATOM 4824 N N . ALA E 1 177 ? 22.810 46.895 9.345 1.000 64.183 195 ALA H N 1
ATOM 4825 C CA . ALA E 1 177 ? 23.189 45.519 8.959 1.000 66.943 195 ALA H CA 1
ATOM 4826 C C . ALA E 1 177 ? 22.382 44.504 9.779 1.000 68.951 195 ALA H C 1
ATOM 4827 O O . ALA E 1 177 ? 21.780 44.897 10.796 1.000 69.335 195 ALA H O 1
ATOM 4829 N N . VAL E 1 178 ? 22.367 43.246 9.329 1.000 71.018 196 VAL H N 1
ATOM 4830 C CA . VAL E 1 178 ? 21.847 42.063 10.079 1.000 72.382 196 VAL H CA 1
ATOM 4831 C C . VAL E 1 178 ? 22.923 40.970 10.024 1.000 74.805 196 VAL H C 1
ATOM 4832 O O . VAL E 1 178 ? 23.909 41.173 9.300 1.000 74.952 196 VAL H O 1
ATOM 4836 N N . LEU E 1 179 ? 22.744 39.869 10.765 1.000 78.328 197 LEU H N 1
ATOM 4837 C CA . LEU E 1 179 ? 23.696 38.723 10.815 1.000 80.094 197 LEU H CA 1
ATOM 4838 C C . LEU E 1 179 ? 23.176 37.571 9.949 1.000 82.501 197 LEU H C 1
ATOM 4839 O O . LEU E 1 179 ? 22.100 37.026 10.269 1.000 83.745 197 LEU H O 1
ATOM 4844 N N . GLN E 1 180 ? 23.925 37.208 8.904 1.000 86.107 198 GLN H N 1
ATOM 4845 C CA . GLN E 1 180 ? 23.784 35.911 8.188 1.000 88.581 198 GLN H CA 1
ATOM 4846 C C . GLN E 1 180 ? 24.961 35.027 8.611 1.000 88.733 198 GLN H C 1
ATOM 4847 O O . GLN E 1 180 ? 26.107 35.392 8.288 1.000 89.837 198 GLN H O 1
ATOM 4853 N N . SER E 1 181 ? 24.681 33.926 9.317 1.000 87.582 199 SER H N 1
ATOM 4854 C CA . SER E 1 181 ? 25.679 33.095 10.042 1.000 85.540 199 SER H CA 1
ATOM 4855 C C . SER E 1 181 ? 26.470 34.004 10.995 1.000 84.573 199 SER H C 1
ATOM 4856 O O . SER E 1 181 ? 25.854 34.500 11.954 1.000 84.959 199 SER H O 1
ATOM 4859 N N . ASP E 1 182 ? 27.758 34.253 10.723 1.000 82.449 200 ASP H N 1
ATOM 4860 C CA . ASP E 1 182 ? 28.657 35.084 11.569 1.000 80.248 200 ASP H CA 1
ATOM 4861 C C . ASP E 1 182 ? 29.094 36.341 10.804 1.000 77.521 200 ASP H C 1
ATOM 4862 O O . ASP E 1 182 ? 30.014 37.026 11.289 1.000 76.384 200 ASP H O 1
ATOM 4867 N N . LEU E 1 183 ? 28.456 36.639 9.667 1.000 75.326 201 LEU H N 1
ATOM 4868 C CA . LEU E 1 183 ? 28.803 37.795 8.799 1.000 73.243 201 LEU H CA 1
ATOM 4869 C C . LEU E 1 183 ? 27.635 38.783 8.763 1.000 71.095 201 LEU H C 1
ATOM 4870 O O . LEU E 1 183 ? 26.491 38.355 9.015 1.000 70.754 201 LEU H O 1
ATOM 4875 N N . TYR E 1 184 ? 27.940 40.044 8.438 1.000 69.191 202 TYR H N 1
ATOM 4876 C CA . TYR E 1 184 ? 26.977 41.167 8.319 1.000 68.430 202 TYR H CA 1
ATOM 4877 C C . TYR E 1 184 ? 26.617 41.396 6.849 1.000 67.862 202 TYR H C 1
ATOM 4878 O O . TYR E 1 184 ? 27.514 41.304 5.992 1.000 65.981 202 TYR H O 1
ATOM 4887 N N . THR E 1 185 ? 25.341 41.695 6.586 1.000 68.759 203 THR H N 1
ATOM 4888 C CA . THR E 1 185 ? 24.798 42.106 5.262 1.000 68.906 203 THR H CA 1
ATOM 4889 C C . THR E 1 185 ? 24.064 43.442 5.434 1.000 67.325 203 THR H C 1
ATOM 4890 O O . THR E 1 185 ? 23.173 43.517 6.294 1.000 66.499 203 THR H O 1
ATOM 4894 N N . LEU E 1 186 ? 24.435 44.448 4.640 1.000 66.821 204 LEU H N 1
ATOM 4895 C CA . LEU E 1 186 ? 23.887 45.830 4.690 1.000 67.218 204 LEU H CA 1
ATOM 4896 C C . LEU E 1 186 ? 23.442 46.243 3.282 1.000 66.644 204 LEU H C 1
ATOM 4897 O O . LEU E 1 186 ? 23.998 45.719 2.301 1.000 66.770 204 LEU H O 1
ATOM 4902 N N . SER E 1 187 ? 22.476 47.157 3.199 1.000 66.361 205 SER H N 1
ATOM 4903 C CA . SER E 1 187 ? 21.949 47.724 1.934 1.000 66.117 205 SER H CA 1
ATOM 4904 C C . SER E 1 187 ? 21.846 49.247 2.051 1.000 65.809 205 SER H C 1
ATOM 4905 O O . SER E 1 187 ? 21.517 49.740 3.147 1.000 65.771 205 SER H O 1
ATOM 4908 N N . SER E 1 188 ? 22.119 49.958 0.956 1.000 65.976 206 SER H N 1
ATOM 4909 C CA . SER E 1 188 ? 21.944 51.429 0.835 1.000 66.435 206 SER H CA 1
ATOM 4910 C C . SER E 1 188 ? 21.191 51.749 -0.460 1.000 66.200 206 SER H C 1
ATOM 4911 O O . SER E 1 188 ? 21.469 51.092 -1.483 1.000 66.263 206 SER H O 1
ATOM 4914 N N . SER E 1 189 ? 20.267 52.710 -0.400 1.000 65.972 207 SER H N 1
ATOM 4915 C CA . SER E 1 189 ? 19.492 53.225 -1.558 1.000 66.684 207 SER H CA 1
ATOM 4916 C C . SER E 1 189 ? 19.783 54.720 -1.740 1.000 67.864 207 SER H C 1
ATOM 4917 O O . SER E 1 189 ? 20.128 55.387 -0.742 1.000 68.039 207 SER H O 1
ATOM 4920 N N . VAL E 1 190 ? 19.667 55.208 -2.978 1.000 69.323 208 VAL H N 1
ATOM 4921 C CA . VAL E 1 190 ? 19.758 56.653 -3.338 1.000 69.946 208 VAL H CA 1
ATOM 4922 C C . VAL E 1 190 ? 18.677 56.950 -4.380 1.000 71.056 208 VAL H C 1
ATOM 4923 O O . VAL E 1 190 ? 18.462 56.103 -5.273 1.000 71.151 208 VAL H O 1
ATOM 4927 N N . THR E 1 191 ? 18.017 58.102 -4.252 1.000 73.115 209 THR H N 1
ATOM 4928 C CA . THR E 1 191 ? 16.953 58.575 -5.174 1.000 74.779 209 THR H CA 1
ATOM 4929 C C . THR E 1 191 ? 17.444 59.844 -5.880 1.000 76.454 209 THR H C 1
ATOM 4930 O O . THR E 1 191 ? 17.845 60.793 -5.180 1.000 75.345 209 THR H O 1
ATOM 4934 N N . VAL E 1 192 ? 17.420 59.839 -7.217 1.000 80.318 210 VAL H N 1
ATOM 4935 C CA . VAL E 1 192 ? 17.851 60.970 -8.094 1.000 83.583 210 VAL H CA 1
ATOM 4936 C C . VAL E 1 192 ? 16.757 61.231 -9.126 1.000 86.427 210 VAL H C 1
ATOM 4937 O O . VAL E 1 192 ? 15.941 60.352 -9.401 1.000 85.212 210 VAL H O 1
ATOM 4941 N N . PRO E 1 193 ? 16.685 62.449 -9.711 1.000 91.011 211 PRO H N 1
ATOM 4942 C CA . PRO E 1 193 ? 15.740 62.731 -10.795 1.000 92.986 211 PRO H CA 1
ATOM 4943 C C . PRO E 1 193 ? 15.992 61.855 -12.033 1.000 94.677 211 PRO H C 1
ATOM 4944 O O . PRO E 1 193 ? 17.142 61.621 -12.352 1.000 92.671 211 PRO H O 1
ATOM 4948 N N . SER E 1 194 ? 14.917 61.382 -12.679 1.000 96.874 212 SER H N 1
ATOM 4949 C CA . SER E 1 194 ? 14.965 60.572 -13.923 1.000 97.693 212 SER H CA 1
ATOM 4950 C C . SER E 1 194 ? 15.396 61.516 -15.051 1.000 97.124 212 SER H C 1
ATOM 4951 O O . SER E 1 194 ? 14.603 62.394 -15.423 1.000 98.420 212 SER H O 1
ATOM 4954 N N . SER E 1 195 ? 16.646 61.387 -15.492 1.000 95.735 213 SER H N 1
ATOM 4955 C CA . SER E 1 195 ? 17.356 62.300 -16.431 1.000 95.686 213 SER H CA 1
ATOM 4956 C C . SER E 1 195 ? 18.751 62.605 -15.875 1.000 95.124 213 SER H C 1
ATOM 4957 O O . SER E 1 195 ? 19.674 62.761 -16.691 1.000 95.597 213 SER H O 1
ATOM 4960 N N . THR E 1 196 ? 18.904 62.677 -14.543 1.000 93.131 214 THR H N 1
ATOM 4961 C CA . THR E 1 196 ? 20.225 62.673 -13.847 1.000 91.587 214 THR H CA 1
ATOM 4962 C C . THR E 1 196 ? 20.966 61.391 -14.232 1.000 89.875 214 THR H C 1
ATOM 4963 O O . THR E 1 196 ? 22.114 61.483 -14.718 1.000 88.141 214 THR H O 1
ATOM 4967 N N . TRP E 1 197 ? 20.289 60.252 -14.042 1.000 88.248 215 TRP H N 1
ATOM 4968 C CA . TRP E 1 197 ? 20.778 58.880 -14.338 1.000 86.375 215 TRP H CA 1
ATOM 4969 C C . TRP E 1 197 ? 19.919 58.274 -15.445 1.000 85.947 215 TRP H C 1
ATOM 4970 O O . TRP E 1 197 ? 18.697 58.397 -15.398 1.000 85.170 215 TRP H O 1
ATOM 4981 N N . PRO E 1 198 ? 20.499 57.576 -16.454 1.000 86.521 216 PRO H N 1
ATOM 4982 C CA . PRO E 1 198 ? 21.922 57.218 -16.480 1.000 85.201 216 PRO H CA 1
ATOM 4983 C C . PRO E 1 198 ? 22.888 58.249 -17.089 1.000 83.638 216 PRO H C 1
ATOM 4984 O O . PRO E 1 198 ? 24.069 57.952 -17.138 1.000 83.751 216 PRO H O 1
ATOM 4988 N N . SER E 1 199 ? 22.382 59.414 -17.514 1.000 81.889 217 SER H N 1
ATOM 4989 C CA . SER E 1 199 ? 23.142 60.515 -18.168 1.000 80.754 217 SER H CA 1
ATOM 4990 C C . SER E 1 199 ? 24.456 60.781 -17.424 1.000 81.462 217 SER H C 1
ATOM 4991 O O . SER E 1 199 ? 25.520 60.717 -18.061 1.000 82.157 217 SER H O 1
ATOM 4994 N N . GLU E 1 200 ? 24.370 61.084 -16.124 1.000 81.631 218 GLU H N 1
ATOM 4995 C CA . GLU E 1 200 ? 25.528 61.275 -15.206 1.000 80.405 218 GLU H CA 1
ATOM 4996 C C . GLU E 1 200 ? 25.744 59.978 -14.416 1.000 77.605 218 GLU H C 1
ATOM 4997 O O . GLU E 1 200 ? 24.773 59.522 -13.780 1.000 78.047 218 GLU H O 1
ATOM 5003 N N . THR E 1 201 ? 26.968 59.442 -14.405 1.000 74.140 219 THR H N 1
ATOM 5004 C CA . THR E 1 201 ? 27.323 58.152 -13.751 1.000 73.713 219 THR H CA 1
ATOM 5005 C C . THR E 1 201 ? 27.175 58.289 -12.229 1.000 72.834 219 THR H C 1
ATOM 5006 O O . THR E 1 201 ? 27.711 59.270 -11.674 1.000 73.522 219 THR H O 1
ATOM 5010 N N . VAL E 1 202 ? 26.458 57.353 -11.597 1.000 71.698 220 VAL H N 1
ATOM 5011 C CA . VAL E 1 202 ? 26.246 57.278 -10.119 1.000 70.561 220 VAL H CA 1
ATOM 5012 C C . VAL E 1 202 ? 27.065 56.098 -9.588 1.000 69.571 220 VAL H C 1
ATOM 5013 O O . VAL E 1 202 ? 26.901 54.987 -10.123 1.000 68.677 220 VAL H O 1
ATOM 5017 N N . THR E 1 203 ? 27.902 56.340 -8.573 1.000 69.763 221 THR H N 1
ATOM 5018 C CA . THR E 1 203 ? 28.822 55.349 -7.953 1.000 70.220 221 THR H CA 1
ATOM 5019 C C . THR E 1 203 ? 28.570 55.283 -6.443 1.000 70.752 221 THR H C 1
ATOM 5020 O O . THR E 1 203 ? 28.571 56.352 -5.800 1.000 70.472 221 THR H O 1
ATOM 5024 N N . CYS E 1 204 ? 28.386 54.078 -5.899 1.000 70.297 222 CYS H N 1
ATOM 5025 C CA . CYS E 1 204 ? 28.313 53.824 -4.436 1.000 70.216 222 CYS H CA 1
ATOM 5026 C C . CYS E 1 204 ? 29.716 53.442 -3.944 1.000 69.316 222 CYS H C 1
ATOM 5027 O O . CYS E 1 204 ? 30.340 52.550 -4.552 1.000 68.842 222 CYS H O 1
ATOM 5030 N N . ASN E 1 205 ? 30.210 54.148 -2.923 1.000 68.542 223 ASN H N 1
ATOM 5031 C CA . ASN E 1 205 ? 31.562 53.959 -2.334 1.000 68.013 223 ASN H CA 1
ATOM 5032 C C . ASN E 1 205 ? 31.399 53.277 -0.973 1.000 68.023 223 ASN H C 1
ATOM 5033 O O . ASN E 1 205 ? 30.798 53.893 -0.071 1.000 68.423 223 ASN H O 1
ATOM 5038 N N . VAL E 1 206 ? 31.902 52.048 -0.845 1.000 67.734 224 VAL H N 1
ATOM 5039 C CA . VAL E 1 206 ? 31.898 51.252 0.419 1.000 67.479 224 VAL H CA 1
ATOM 5040 C C . VAL E 1 206 ? 33.341 51.167 0.931 1.000 67.834 224 VAL H C 1
ATOM 5041 O O . VAL E 1 206 ? 34.235 50.871 0.117 1.000 68.601 224 VAL H O 1
ATOM 5045 N N . ALA E 1 207 ? 33.552 51.427 2.225 1.000 68.192 225 ALA H N 1
ATOM 5046 C CA . ALA E 1 207 ? 34.862 51.344 2.912 1.000 69.067 225 ALA H CA 1
ATOM 5047 C C . ALA E 1 207 ? 34.717 50.508 4.190 1.000 70.184 225 ALA H C 1
ATOM 5048 O O . ALA E 1 207 ? 33.719 50.701 4.908 1.000 69.502 225 ALA H O 1
ATOM 5050 N N . HIS E 1 208 ? 35.677 49.615 4.449 1.000 71.953 226 HIS H N 1
ATOM 5051 C CA . HIS E 1 208 ? 35.748 48.749 5.658 1.000 73.975 226 HIS H CA 1
ATOM 5052 C C . HIS E 1 208 ? 37.074 49.006 6.371 1.000 77.561 226 HIS H C 1
ATOM 5053 O O . HIS E 1 208 ? 38.122 48.540 5.927 1.000 79.256 226 HIS H O 1
ATOM 5060 N N . PRO E 1 209 ? 37.079 49.782 7.480 1.000 79.909 227 PRO H N 1
ATOM 5061 C CA . PRO E 1 209 ? 38.310 50.047 8.224 1.000 78.833 227 PRO H CA 1
ATOM 5062 C C . PRO E 1 209 ? 39.052 48.749 8.577 1.000 77.025 227 PRO H C 1
ATOM 5063 O O . PRO E 1 209 ? 40.205 48.625 8.206 1.000 76.609 227 PRO H O 1
ATOM 5067 N N . ALA E 1 210 ? 38.350 47.815 9.229 1.000 75.070 228 ALA H N 1
ATOM 5068 C CA . ALA E 1 210 ? 38.891 46.578 9.845 1.000 74.705 228 ALA H CA 1
ATOM 5069 C C . ALA E 1 210 ? 39.739 45.783 8.843 1.000 75.473 228 ALA H C 1
ATOM 5070 O O . ALA E 1 210 ? 40.824 45.317 9.241 1.000 76.988 228 ALA H O 1
ATOM 5072 N N . SER E 1 211 ? 39.260 45.617 7.606 1.000 75.021 229 SER H N 1
ATOM 5073 C CA . SER E 1 211 ? 39.951 44.865 6.523 1.000 73.793 229 SER H CA 1
ATOM 5074 C C . SER E 1 211 ? 40.734 45.829 5.619 1.000 72.937 229 SER H C 1
ATOM 5075 O O . SER E 1 211 ? 41.276 45.364 4.601 1.000 72.750 229 SER H O 1
ATOM 5078 N N . SER E 1 212 ? 40.802 47.114 5.989 1.000 72.385 230 SER H N 1
ATOM 5079 C CA . SER E 1 212 ? 41.449 48.213 5.221 1.000 72.618 230 SER H CA 1
ATOM 5080 C C . SER E 1 212 ? 41.179 48.041 3.719 1.000 72.385 230 SER H C 1
ATOM 5081 O O . SER E 1 212 ? 42.154 47.997 2.945 1.000 72.154 230 SER H O 1
ATOM 5084 N N . THR E 1 213 ? 39.903 47.932 3.334 1.000 72.622 231 THR H N 1
ATOM 5085 C CA . THR E 1 213 ? 39.436 47.842 1.923 1.000 72.916 231 THR H CA 1
ATOM 5086 C C . THR E 1 213 ? 38.529 49.038 1.600 1.000 73.310 231 THR H C 1
ATOM 5087 O O . THR E 1 213 ? 37.754 49.453 2.484 1.000 72.080 231 THR H O 1
ATOM 5091 N N . LYS E 1 214 ? 38.654 49.566 0.378 1.000 74.720 232 LYS H N 1
ATOM 5092 C CA . LYS E 1 214 ? 37.757 50.581 -0.235 1.000 75.202 232 LYS H CA 1
ATOM 5093 C C . LYS E 1 214 ? 37.410 50.117 -1.655 1.000 73.964 232 LYS H C 1
ATOM 5094 O O . LYS E 1 214 ? 38.332 49.679 -2.373 1.000 73.986 232 LYS H O 1
ATOM 5100 N N . VAL E 1 215 ? 36.132 50.204 -2.034 1.000 73.272 233 VAL H N 1
ATOM 5101 C CA . VAL E 1 215 ? 35.600 49.715 -3.342 1.000 73.043 233 VAL H CA 1
ATOM 5102 C C . VAL E 1 215 ? 34.548 50.702 -3.867 1.000 72.667 233 VAL H C 1
ATOM 5103 O O . VAL E 1 215 ? 33.693 51.145 -3.074 1.000 72.053 233 VAL H O 1
ATOM 5107 N N . ASP E 1 216 ? 34.619 51.013 -5.164 1.000 72.501 234 ASP H N 1
ATOM 5108 C CA . ASP E 1 216 ? 33.631 51.839 -5.905 1.000 73.373 234 ASP H CA 1
ATOM 5109 C C . ASP E 1 216 ? 32.947 50.947 -6.942 1.000 72.665 234 ASP H C 1
ATOM 5110 O O . ASP E 1 216 ? 33.667 50.224 -7.650 1.000 72.989 234 ASP H O 1
ATOM 5115 N N . LYS E 1 217 ? 31.614 50.988 -7.011 1.000 73.434 235 LYS H N 1
ATOM 5116 C CA . LYS E 1 217 ? 30.805 50.276 -8.036 1.000 74.388 235 LYS H CA 1
ATOM 5117 C C . LYS E 1 217 ? 29.913 51.292 -8.755 1.000 74.637 235 LYS H C 1
ATOM 5118 O O . LYS E 1 217 ? 29.074 51.922 -8.082 1.000 74.199 235 LYS H O 1
ATOM 5124 N N . LYS E 1 218 ? 30.109 51.459 -10.065 1.000 75.049 236 LYS H N 1
ATOM 5125 C CA . LYS E 1 218 ? 29.220 52.269 -10.938 1.000 75.767 236 LYS H CA 1
ATOM 5126 C C . LYS E 1 218 ? 27.914 51.494 -11.142 1.000 76.005 236 LYS H C 1
ATOM 5127 O O . LYS E 1 218 ? 27.984 50.302 -11.478 1.000 74.729 236 LYS H O 1
ATOM 5133 N N . ILE E 1 219 ? 26.774 52.155 -10.945 1.000 77.065 237 ILE H N 1
ATOM 5134 C CA . ILE E 1 219 ? 25.421 51.576 -11.196 1.000 78.478 237 ILE H CA 1
ATOM 5135 C C . ILE E 1 219 ? 25.157 51.654 -12.707 1.000 79.537 237 ILE H C 1
ATOM 5136 O O . ILE E 1 219 ? 24.904 52.770 -13.207 1.000 80.065 237 ILE H O 1
ATOM 5141 N N . VAL E 1 220 ? 25.251 50.513 -13.402 1.000 79.202 238 VAL H N 1
ATOM 5142 C CA . VAL E 1 220 ? 25.093 50.393 -14.885 1.000 77.915 238 VAL H CA 1
ATOM 5143 C C . VAL E 1 220 ? 23.683 49.890 -15.191 1.000 78.070 238 VAL H C 1
ATOM 5144 O O . VAL E 1 220 ? 23.221 48.941 -14.564 1.000 77.974 238 VAL H O 1
ATOM 5148 N N . PRO E 1 221 ? 22.944 50.515 -16.138 1.000 78.334 239 PRO H N 1
ATOM 5149 C CA . PRO E 1 221 ? 21.582 50.078 -16.449 1.000 78.751 239 PRO H CA 1
ATOM 5150 C C . PRO E 1 221 ? 21.574 48.728 -17.183 1.000 80.648 239 PRO H C 1
ATOM 5151 O O . PRO E 1 221 ? 22.555 48.404 -17.828 1.000 80.642 239 PRO H O 1
ATOM 5155 N N . ARG E 1 222 ? 20.467 47.987 -17.065 1.000 83.084 240 ARG H N 1
ATOM 5156 C CA . ARG E 1 222 ? 20.316 46.586 -17.547 1.000 84.857 240 ARG H CA 1
ATOM 5157 C C . ARG E 1 222 ? 19.601 46.577 -18.906 1.000 85.909 240 ARG H C 1
ATOM 5158 O O . ARG E 1 222 ? 20.150 46.130 -19.920 1.000 86.289 240 ARG H O 1
ATOM 5167 N N . GLN F 2 2 ? 22.085 47.608 43.749 1.000 65.432 23 GLN L N 1
ATOM 5168 C CA . GLN F 2 2 ? 20.688 47.296 43.340 1.000 65.892 23 GLN L CA 1
ATOM 5169 C C . GLN F 2 2 ? 19.738 48.385 43.852 1.000 65.062 23 GLN L C 1
ATOM 5170 O O . GLN F 2 2 ? 19.506 48.452 45.069 1.000 65.207 23 GLN L O 1
ATOM 5176 N N . ILE F 2 3 ? 19.230 49.219 42.943 1.000 64.466 24 ILE L N 1
ATOM 5177 C CA . ILE F 2 3 ? 18.089 50.159 43.173 1.000 64.610 24 ILE L CA 1
ATOM 5178 C C . ILE F 2 3 ? 17.581 50.595 41.792 1.000 63.005 24 ILE L C 1
ATOM 5179 O O . ILE F 2 3 ? 18.363 51.176 41.023 1.000 61.596 24 ILE L O 1
ATOM 5184 N N . VAL F 2 4 ? 16.325 50.253 41.501 1.000 62.712 25 VAL L N 1
ATOM 5185 C CA . VAL F 2 4 ? 15.775 50.091 40.125 1.000 62.195 25 VAL L CA 1
ATOM 5186 C C . VAL F 2 4 ? 14.936 51.326 39.787 1.000 62.801 25 VAL L C 1
ATOM 5187 O O . VAL F 2 4 ? 14.031 51.663 40.577 1.000 61.985 25 VAL L O 1
ATOM 5191 N N . LEU F 2 5 ? 15.247 51.962 38.654 1.000 63.471 26 LEU L N 1
ATOM 5192 C CA . LEU F 2 5 ? 14.510 53.123 38.094 1.000 63.301 26 LEU L CA 1
ATOM 5193 C C . LEU F 2 5 ? 13.676 52.644 36.906 1.000 62.241 26 LEU L C 1
ATOM 5194 O O . LEU F 2 5 ? 14.267 52.125 35.939 1.000 61.278 26 LEU L O 1
ATOM 5199 N N . THR F 2 6 ? 12.357 52.819 36.985 1.000 60.907 27 THR L N 1
ATOM 5200 C CA . THR F 2 6 ? 11.385 52.383 35.951 1.000 60.358 27 THR L CA 1
ATOM 5201 C C . THR F 2 6 ? 10.886 53.620 35.204 1.000 59.665 27 THR L C 1
ATOM 5202 O O . THR F 2 6 ? 10.165 54.422 35.823 1.000 59.148 27 THR L O 1
ATOM 5206 N N . GLN F 2 7 ? 11.272 53.756 33.932 1.000 60.361 28 GLN L N 1
ATOM 5207 C CA . GLN F 2 7 ? 10.861 54.867 33.037 1.000 60.667 28 GLN L CA 1
ATOM 5208 C C . GLN F 2 7 ? 9.658 54.422 32.210 1.000 61.350 28 GLN L C 1
ATOM 5209 O O . GLN F 2 7 ? 9.772 53.389 31.525 1.000 62.661 28 GLN L O 1
ATOM 5215 N N . SER F 2 8 ? 8.561 55.182 32.276 1.000 62.009 29 SER L N 1
ATOM 5216 C CA . SER F 2 8 ? 7.316 54.939 31.505 1.000 61.805 29 SER L CA 1
ATOM 5217 C C . SER F 2 8 ? 6.883 56.223 30.798 1.000 61.036 29 SER L C 1
ATOM 5218 O O . SER F 2 8 ? 7.094 57.317 31.321 1.000 60.291 29 SER L O 1
ATOM 5221 N N . PRO F 2 9 ? 6.310 56.134 29.575 1.000 60.710 30 PRO L N 1
ATOM 5222 C CA . PRO F 2 9 ? 6.331 54.901 28.785 1.000 60.517 30 PRO L CA 1
ATOM 5223 C C . PRO F 2 9 ? 7.721 54.667 28.170 1.000 60.491 30 PRO L C 1
ATOM 5224 O O . PRO F 2 9 ? 8.491 55.606 28.116 1.000 62.035 30 PRO L O 1
ATOM 5228 N N . ALA F 2 10 ? 8.011 53.433 27.742 1.000 59.088 31 ALA L N 1
ATOM 5229 C CA . ALA F 2 10 ? 9.276 53.039 27.076 1.000 57.115 31 ALA L CA 1
ATOM 5230 C C . ALA F 2 10 ? 9.327 53.662 25.678 1.000 56.881 31 ALA L C 1
ATOM 5231 O O . ALA F 2 10 ? 10.421 54.060 25.236 1.000 55.702 31 ALA L O 1
ATOM 5233 N N . LEU F 2 11 ? 8.170 53.741 25.019 1.000 58.039 32 LEU L N 1
ATOM 5234 C CA . LEU F 2 11 ? 7.991 54.324 23.663 1.000 58.735 32 LEU L CA 1
ATOM 5235 C C . LEU F 2 11 ? 6.827 55.317 23.717 1.000 58.616 32 LEU L C 1
ATOM 5236 O O . LEU F 2 11 ? 5.816 54.987 24.381 1.000 57.671 32 LEU L O 1
ATOM 5241 N N . MET F 2 12 ? 6.961 56.482 23.077 1.000 58.684 33 MET L N 1
ATOM 5242 C CA . MET F 2 12 ? 5.835 57.438 22.888 1.000 60.005 33 MET L CA 1
ATOM 5243 C C . MET F 2 12 ? 6.128 58.358 21.699 1.000 60.026 33 MET L C 1
ATOM 5244 O O . MET F 2 12 ? 7.322 58.559 21.373 1.000 60.032 33 MET L O 1
ATOM 5249 N N . SER F 2 13 ? 5.059 58.877 21.085 1.000 59.957 34 SER L N 1
ATOM 5250 C CA . SER F 2 13 ? 5.071 59.799 19.919 1.000 59.793 34 SER L CA 1
ATOM 5251 C C . SER F 2 13 ? 4.314 61.088 20.263 1.000 59.138 34 SER L C 1
ATOM 5252 O O . SER F 2 13 ? 3.404 61.036 21.104 1.000 60.277 34 SER L O 1
ATOM 5255 N N . ALA F 2 14 ? 4.678 62.197 19.613 1.000 57.518 35 ALA L N 1
ATOM 5256 C CA . ALA F 2 14 ? 4.057 63.531 19.783 1.000 56.935 35 ALA L CA 1
ATOM 5257 C C . ALA F 2 14 ? 4.268 64.357 18.514 1.000 56.801 35 ALA L C 1
ATOM 5258 O O . ALA F 2 14 ? 5.369 64.282 17.935 1.000 56.937 35 ALA L O 1
ATOM 5260 N N . SER F 2 15 ? 3.252 65.128 18.120 1.000 57.120 36 SER L N 1
ATOM 5261 C CA . SER F 2 15 ? 3.311 66.124 17.018 1.000 56.762 36 SER L CA 1
ATOM 5262 C C . SER F 2 15 ? 3.966 67.390 17.558 1.000 56.988 36 SER L C 1
ATOM 5263 O O . SER F 2 15 ? 3.829 67.681 18.743 1.000 57.774 36 SER L O 1
ATOM 5266 N N . PRO F 2 16 ? 4.702 68.173 16.736 1.000 57.433 37 PRO L N 1
ATOM 5267 C CA . PRO F 2 16 ? 5.202 69.478 17.175 1.000 57.561 37 PRO L CA 1
ATOM 5268 C C . PRO F 2 16 ? 4.073 70.345 17.756 1.000 57.537 37 PRO L C 1
ATOM 5269 O O . PRO F 2 16 ? 3.039 70.458 17.113 1.000 58.561 37 PRO L O 1
ATOM 5273 N N . GLY F 2 17 ? 4.284 70.895 18.957 1.000 57.598 38 GLY L N 1
ATOM 5274 C CA . GLY F 2 17 ? 3.301 71.721 19.685 1.000 58.199 38 GLY L CA 1
ATOM 5275 C C . GLY F 2 17 ? 2.696 70.993 20.875 1.000 58.288 38 GLY L C 1
ATOM 5276 O O . GLY F 2 17 ? 2.253 71.677 21.817 1.000 59.742 38 GLY L O 1
ATOM 5277 N N . GLU F 2 18 ? 2.680 69.657 20.836 1.000 58.546 39 GLU L N 1
ATOM 5278 C CA . GLU F 2 18 ? 2.058 68.769 21.858 1.000 60.077 39 GLU L CA 1
ATOM 5279 C C . GLU F 2 18 ? 2.910 68.795 23.135 1.000 60.029 39 GLU L C 1
ATOM 5280 O O . GLU F 2 18 ? 4.152 68.857 23.023 1.000 60.170 39 GLU L O 1
ATOM 5286 N N . LYS F 2 19 ? 2.265 68.769 24.304 1.000 60.130 40 LYS L N 1
ATOM 5287 C CA . LYS F 2 19 ? 2.938 68.674 25.628 1.000 59.999 40 LYS L CA 1
ATOM 5288 C C . LYS F 2 19 ? 3.344 67.217 25.855 1.000 59.207 40 LYS L C 1
ATOM 5289 O O . LYS F 2 19 ? 2.532 66.333 25.538 1.000 60.558 40 LYS L O 1
ATOM 5295 N N . VAL F 2 20 ? 4.549 66.990 26.386 1.000 58.300 41 VAL L N 1
ATOM 5296 C CA . VAL F 2 20 ? 5.140 65.636 26.603 1.000 57.476 41 VAL L CA 1
ATOM 5297 C C . VAL F 2 20 ? 5.564 65.522 28.069 1.000 57.767 41 VAL L C 1
ATOM 5298 O O . VAL F 2 20 ? 6.489 66.251 28.470 1.000 57.490 41 VAL L O 1
ATOM 5302 N N . THR F 2 21 ? 4.888 64.662 28.836 1.000 58.580 42 THR L N 1
ATOM 5303 C CA . THR F 2 21 ? 5.246 64.317 30.237 1.000 60.156 42 THR L CA 1
ATOM 5304 C C . THR F 2 21 ? 5.633 62.838 30.289 1.000 60.775 42 THR L C 1
ATOM 5305 O O . THR F 2 21 ? 4.939 62.008 29.664 1.000 60.855 42 THR L O 1
ATOM 5309 N N . MET F 2 22 ? 6.700 62.541 31.027 1.000 61.111 43 MET L N 1
ATOM 5310 C CA . MET F 2 22 ? 7.468 61.273 30.963 1.000 61.071 43 MET L CA 1
ATOM 5311 C C . MET F 2 22 ? 8.041 61.041 32.365 1.000 61.783 43 MET L C 1
ATOM 5312 O O . MET F 2 22 ? 8.627 61.992 32.909 1.000 62.552 43 MET L O 1
ATOM 5317 N N . THR F 2 23 ? 7.808 59.866 32.957 1.000 61.837 44 THR L N 1
ATOM 5318 C CA . THR F 2 23 ? 8.011 59.606 34.409 1.000 61.348 44 THR L CA 1
ATOM 5319 C C . THR F 2 23 ? 9.227 58.698 34.621 1.000 60.839 44 THR L C 1
ATOM 5320 O O . THR F 2 23 ? 9.542 57.900 33.714 1.000 60.116 44 THR L O 1
ATOM 5324 N N . CYS F 2 24 ? 9.896 58.875 35.765 1.000 60.888 45 CYS L N 1
ATOM 5325 C CA . CYS F 2 24 ? 10.951 57.991 36.329 1.000 61.831 45 CYS L CA 1
ATOM 5326 C C . CYS F 2 24 ? 10.499 57.585 37.735 1.000 61.538 45 CYS L C 1
ATOM 5327 O O . CYS F 2 24 ? 10.217 58.490 38.542 1.000 63.154 45 CYS L O 1
ATOM 5330 N N . SER F 2 25 ? 10.383 56.282 37.993 1.000 61.100 46 SER L N 1
ATOM 5331 C CA . SER F 2 25 ? 9.850 55.704 39.253 1.000 60.478 46 SER L CA 1
ATOM 5332 C C . SER F 2 25 ? 10.941 54.874 39.936 1.000 60.829 46 SER L C 1
ATOM 5333 O O . SER F 2 25 ? 11.520 53.995 39.266 1.000 61.100 46 SER L O 1
ATOM 5336 N N . ALA F 2 26 ? 11.209 55.146 41.215 1.000 60.252 47 ALA L N 1
ATOM 5337 C CA . ALA F 2 26 ? 12.333 54.560 41.980 1.000 61.194 47 ALA L CA 1
ATOM 5338 C C . ALA F 2 26 ? 11.819 53.452 42.909 1.000 61.948 47 ALA L C 1
ATOM 5339 O O . ALA F 2 26 ? 10.755 53.639 43.527 1.000 61.229 47 ALA L O 1
ATOM 5341 N N . SER F 2 27 ? 12.563 52.346 43.005 1.000 62.450 48 SER L N 1
ATOM 5342 C CA . SER F 2 27 ? 12.277 51.194 43.901 1.000 62.739 48 SER L CA 1
ATOM 5343 C C . SER F 2 27 ? 12.511 51.586 45.368 1.000 63.419 48 SER L C 1
ATOM 5344 O O . SER F 2 27 ? 11.913 50.941 46.247 1.000 64.731 48 SER L O 1
ATOM 5347 N N . SER F 2 28 ? 13.370 52.581 45.621 1.000 63.236 49 SER L N 1
ATOM 5348 C CA . SER F 2 28 ? 13.647 53.174 46.958 1.000 63.049 49 SER L CA 1
ATOM 5349 C C . SER F 2 28 ? 13.606 54.701 46.845 1.000 62.479 49 SER L C 1
ATOM 5350 O O . SER F 2 28 ? 13.534 55.205 45.711 1.000 63.783 49 SER L O 1
ATOM 5353 N N . SER F 2 29 ? 13.660 55.414 47.970 1.000 61.916 50 SER L N 1
ATOM 5354 C CA . SER F 2 29 ? 13.699 56.900 47.999 1.000 60.709 50 SER L CA 1
ATOM 5355 C C . SER F 2 29 ? 15.057 57.383 47.467 1.000 59.993 50 SER L C 1
ATOM 5356 O O . SER F 2 29 ? 16.082 56.749 47.800 1.000 60.585 50 SER L O 1
ATOM 5359 N N . VAL F 2 30 ? 15.056 58.442 46.649 1.000 57.863 51 VAL L N 1
ATOM 5360 C CA . VAL F 2 30 ? 16.284 59.122 46.136 1.000 55.966 51 VAL L CA 1
ATOM 5361 C C . VAL F 2 30 ? 16.129 60.627 46.373 1.000 55.005 51 VAL L C 1
ATOM 5362 O O . VAL F 2 30 ? 14.996 61.131 46.240 1.000 55.490 51 VAL L O 1
ATOM 5366 N N . SER F 2 31 ? 17.230 61.298 46.722 1.000 53.579 52 SER L N 1
ATOM 5367 C CA . SER F 2 31 ? 17.276 62.724 47.139 1.000 52.034 52 SER L CA 1
ATOM 5368 C C . SER F 2 31 ? 16.998 63.639 45.943 1.000 51.072 52 SER L C 1
ATOM 5369 O O . SER F 2 31 ? 16.301 64.645 46.136 1.000 51.162 52 SER L O 1
ATOM 5372 N N . ASN F 2 32 ? 17.534 63.302 44.765 1.000 51.145 53 ASN L N 1
ATOM 5373 C CA . ASN F 2 32 ? 17.396 64.099 43.514 1.000 51.314 53 ASN L CA 1
ATOM 5374 C C . ASN F 2 32 ? 17.512 63.175 42.301 1.000 50.924 53 ASN L C 1
ATOM 5375 O O . ASN F 2 32 ? 18.061 62.066 42.449 1.000 50.746 53 ASN L O 1
ATOM 5380 N N . MET F 2 33 ? 17.035 63.638 41.144 1.000 51.233 54 MET L N 1
ATOM 5381 C CA . MET F 2 33 ? 17.128 62.907 39.853 1.000 51.968 54 MET L CA 1
ATOM 5382 C C . MET F 2 33 ? 17.918 63.749 38.842 1.000 51.471 54 MET L C 1
ATOM 5383 O O . MET F 2 33 ? 17.796 64.996 38.869 1.000 51.941 54 MET L O 1
ATOM 5388 N N . TYR F 2 34 ? 18.710 63.077 38.001 1.000 49.914 55 TYR L N 1
ATOM 5389 C CA . TYR F 2 34 ? 19.459 63.653 36.853 1.000 49.177 55 TYR L CA 1
ATOM 5390 C C . TYR F 2 34 ? 18.865 63.068 35.568 1.000 48.874 55 TYR L C 1
ATOM 5391 O O . TYR F 2 34 ? 18.486 61.883 35.585 1.000 50.144 55 TYR L O 1
ATOM 5400 N N . TRP F 2 35 ? 18.767 63.866 34.501 1.000 48.480 56 TRP L N 1
ATOM 5401 C CA . TRP F 2 35 ? 18.244 63.415 33.182 1.000 48.573 56 TRP L CA 1
ATOM 5402 C C . TRP F 2 35 ? 19.283 63.658 32.084 1.000 48.149 56 TRP L C 1
ATOM 5403 O O . TRP F 2 35 ? 20.064 64.630 32.194 1.000 49.617 56 TRP L O 1
ATOM 5414 N N . TYR F 2 36 ? 19.278 62.795 31.065 1.000 47.104 57 TYR L N 1
ATOM 5415 C CA . TYR F 2 36 ? 20.172 62.865 29.881 1.000 47.072 57 TYR L CA 1
ATOM 5416 C C . TYR F 2 36 ? 19.340 62.700 28.604 1.000 46.939 57 TYR L C 1
ATOM 5417 O O . TYR F 2 36 ? 18.319 61.993 28.640 1.000 46.726 57 TYR L O 1
ATOM 5426 N N . GLN F 2 37 ? 19.767 63.361 27.525 1.000 46.993 58 GLN L N 1
ATOM 5427 C CA . GLN F 2 37 ? 19.273 63.143 26.140 1.000 47.215 58 GLN L CA 1
ATOM 5428 C C . GLN F 2 37 ? 20.372 62.432 25.345 1.000 47.455 58 GLN L C 1
ATOM 5429 O O . GLN F 2 37 ? 21.537 62.865 25.449 1.000 47.235 58 GLN L O 1
ATOM 5435 N N . GLN F 2 38 ? 20.015 61.381 24.599 1.000 47.990 59 GLN L N 1
ATOM 5436 C CA . GLN F 2 38 ? 20.917 60.682 23.644 1.000 48.467 59 GLN L CA 1
ATOM 5437 C C . GLN F 2 38 ? 20.176 60.452 22.323 1.000 48.941 59 GLN L C 1
ATOM 5438 O O . GLN F 2 38 ? 19.000 60.034 22.364 1.000 48.978 59 GLN L O 1
ATOM 5444 N N . LYS F 2 39 ? 20.855 60.725 21.206 1.000 49.485 60 LYS L N 1
ATOM 5445 C CA . LYS F 2 39 ? 20.385 60.467 19.821 1.000 50.169 60 LYS L CA 1
ATOM 5446 C C . LYS F 2 39 ? 21.289 59.411 19.192 1.000 52.470 60 LYS L C 1
ATOM 5447 O O . LYS F 2 39 ? 22.430 59.248 19.620 1.000 52.195 60 LYS L O 1
ATOM 5453 N N . PRO F 2 40 ? 20.816 58.665 18.167 1.000 55.197 61 PRO L N 1
ATOM 5454 C CA . PRO F 2 40 ? 21.597 57.575 17.579 1.000 55.908 61 PRO L CA 1
ATOM 5455 C C . PRO F 2 40 ? 23.002 57.994 17.116 1.000 57.444 61 PRO L C 1
ATOM 5456 O O . PRO F 2 40 ? 23.119 59.043 16.508 1.000 57.639 61 PRO L O 1
ATOM 5460 N N . ARG F 2 41 ? 24.010 57.166 17.425 1.000 59.877 62 ARG L N 1
ATOM 5461 C CA . ARG F 2 41 ? 25.444 57.333 17.050 1.000 61.683 62 ARG L CA 1
ATOM 5462 C C . ARG F 2 41 ? 25.962 58.683 17.563 1.000 60.690 62 ARG L C 1
ATOM 5463 O O . ARG F 2 41 ? 26.486 59.475 16.752 1.000 62.428 62 ARG L O 1
ATOM 5471 N N . SER F 2 42 ? 25.812 58.926 18.867 1.000 59.328 63 SER L N 1
ATOM 5472 C CA . SER F 2 42 ? 26.321 60.124 19.588 1.000 58.244 63 SER L CA 1
ATOM 5473 C C . SER F 2 42 ? 26.228 59.889 21.100 1.000 57.164 63 SER L C 1
ATOM 5474 O O . SER F 2 42 ? 25.263 59.228 21.548 1.000 56.207 63 SER L O 1
ATOM 5477 N N . SER F 2 43 ? 27.198 60.409 21.857 1.000 55.941 64 SER L N 1
ATOM 5478 C CA . SER F 2 43 ? 27.301 60.223 23.325 1.000 54.197 64 SER L CA 1
ATOM 5479 C C . SER F 2 43 ? 26.164 60.970 24.019 1.000 52.466 64 SER L C 1
ATOM 5480 O O . SER F 2 43 ? 25.665 61.971 23.504 1.000 51.032 64 SER L O 1
ATOM 5483 N N . PRO F 2 44 ? 25.709 60.494 25.202 1.000 51.695 65 PRO L N 1
ATOM 5484 C CA . PRO F 2 44 ? 24.647 61.167 25.946 1.000 51.080 65 PRO L CA 1
ATOM 5485 C C . PRO F 2 44 ? 25.024 62.610 26.311 1.000 50.504 65 PRO L C 1
ATOM 5486 O O . PRO F 2 44 ? 26.199 62.889 26.505 1.000 49.777 65 PRO L O 1
ATOM 5490 N N . LYS F 2 45 ? 24.016 63.483 26.387 1.000 50.590 66 LYS L N 1
ATOM 5491 C CA . LYS F 2 45 ? 24.153 64.912 26.768 1.000 50.222 66 LYS L CA 1
ATOM 5492 C C . LYS F 2 45 ? 23.426 65.146 28.088 1.000 49.867 66 LYS L C 1
ATOM 5493 O O . LYS F 2 45 ? 22.299 64.688 28.268 1.000 50.048 66 LYS L O 1
ATOM 5499 N N . PRO F 2 46 ? 24.044 65.865 29.052 1.000 49.143 67 PRO L N 1
ATOM 5500 C CA . PRO F 2 46 ? 23.352 66.226 30.288 1.000 48.465 67 PRO L CA 1
ATOM 5501 C C . PRO F 2 46 ? 22.188 67.172 29.959 1.000 47.590 67 PRO L C 1
ATOM 5502 O O . PRO F 2 46 ? 22.370 68.056 29.137 1.000 47.069 67 PRO L O 1
ATOM 5506 N N . TRP F 2 47 ? 21.025 66.945 30.573 1.000 46.624 68 TRP L N 1
ATOM 5507 C CA . TRP F 2 47 ? 19.778 67.689 30.265 1.000 46.183 68 TRP L CA 1
ATOM 5508 C C . TRP F 2 47 ? 19.251 68.373 31.529 1.000 46.154 68 TRP L C 1
ATOM 5509 O O . TRP F 2 47 ? 19.081 69.612 31.503 1.000 46.066 68 TRP L O 1
ATOM 5520 N N . ILE F 2 48 ? 18.987 67.592 32.580 1.000 46.014 69 ILE L N 1
ATOM 5521 C CA . ILE F 2 48 ? 18.535 68.096 33.910 1.000 45.486 69 ILE L CA 1
ATOM 5522 C C . ILE F 2 48 ? 19.506 67.583 34.975 1.000 44.893 69 ILE L C 1
ATOM 5523 O O . ILE F 2 48 ? 20.018 66.452 34.830 1.000 45.159 69 ILE L O 1
ATOM 5528 N N . TYR F 2 49 ? 19.747 68.400 35.998 1.000 44.594 70 TYR L N 1
ATOM 5529 C CA . TYR F 2 49 ? 20.524 68.040 37.210 1.000 44.724 70 TYR L CA 1
ATOM 5530 C C . TYR F 2 49 ? 19.773 68.566 38.437 1.000 45.249 70 TYR L C 1
ATOM 5531 O O . TYR F 2 49 ? 19.016 69.556 38.308 1.000 46.271 70 TYR L O 1
ATOM 5540 N N . LEU F 2 50 ? 19.957 67.899 39.578 1.000 45.173 71 LEU L N 1
ATOM 5541 C CA . LEU F 2 50 ? 19.288 68.212 40.869 1.000 45.501 71 LEU L CA 1
ATOM 5542 C C . LEU F 2 50 ? 17.789 68.447 40.623 1.000 46.241 71 LEU L C 1
ATOM 5543 O O . LEU F 2 50 ? 17.268 69.505 41.028 1.000 46.203 71 LEU L O 1
ATOM 5548 N N . THR F 2 51 ? 17.152 67.489 39.939 1.000 47.088 72 THR L N 1
ATOM 5549 C CA . THR F 2 51 ? 15.680 67.293 39.825 1.000 47.755 72 THR L CA 1
ATOM 5550 C C . THR F 2 51 ? 15.064 68.248 38.793 1.000 48.123 72 THR L C 1
ATOM 5551 O O . THR F 2 51 ? 14.318 67.744 37.929 1.000 47.652 72 THR L O 1
ATOM 5555 N N . SER F 2 52 ? 15.323 69.558 38.891 1.000 48.634 73 SER L N 1
ATOM 5556 C CA . SER F 2 52 ? 14.577 70.603 38.138 1.000 48.734 73 SER L CA 1
ATOM 5557 C C . SER F 2 52 ? 15.492 71.692 37.554 1.000 48.332 73 SER L C 1
ATOM 5558 O O . SER F 2 52 ? 14.939 72.665 37.017 1.000 48.116 73 SER L O 1
ATOM 5561 N N . ASN F 2 53 ? 16.819 71.537 37.604 1.000 48.427 74 ASN L N 1
ATOM 5562 C CA . ASN F 2 53 ? 17.773 72.547 37.066 1.000 48.388 74 ASN L CA 1
ATOM 5563 C C . ASN F 2 53 ? 18.219 72.132 35.659 1.000 47.988 74 ASN L C 1
ATOM 5564 O O . ASN F 2 53 ? 18.801 71.034 35.523 1.000 47.465 74 ASN L O 1
ATOM 5569 N N . LEU F 2 54 ? 17.947 72.981 34.658 1.000 47.706 75 LEU L N 1
ATOM 5570 C CA . LEU F 2 54 ? 18.335 72.758 33.239 1.000 48.034 75 LEU L CA 1
ATOM 5571 C C . LEU F 2 54 ? 19.855 72.893 33.120 1.000 48.257 75 LEU L C 1
ATOM 5572 O O . LEU F 2 54 ? 20.409 73.823 33.729 1.000 48.437 75 LEU L O 1
ATOM 5577 N N . ALA F 2 55 ? 20.493 71.993 32.368 1.000 48.812 76 ALA L N 1
ATOM 5578 C CA . ALA F 2 55 ? 21.916 72.073 31.964 1.000 49.214 76 ALA L CA 1
ATOM 5579 C C . ALA F 2 55 ? 22.070 73.219 30.956 1.000 49.840 76 ALA L C 1
ATOM 5580 O O . ALA F 2 55 ? 21.070 73.551 30.293 1.000 49.807 76 ALA L O 1
ATOM 5582 N N . SER F 2 56 ? 23.265 73.804 30.845 1.000 50.467 77 SER L N 1
ATOM 5583 C CA . SER F 2 56 ? 23.525 74.990 29.984 1.000 51.520 77 SER L CA 1
ATOM 5584 C C . SER F 2 56 ? 23.197 74.635 28.527 1.000 51.705 77 SER L C 1
ATOM 5585 O O . SER F 2 56 ? 23.662 73.580 28.056 1.000 52.694 77 SER L O 1
ATOM 5588 N N . GLY F 2 57 ? 22.386 75.464 27.864 1.000 51.337 78 GLY L N 1
ATOM 5589 C CA . GLY F 2 57 ? 22.024 75.315 26.441 1.000 51.057 78 GLY L CA 1
ATOM 5590 C C . GLY F 2 57 ? 20.732 74.537 26.240 1.000 51.571 78 GLY L C 1
ATOM 5591 O O . GLY F 2 57 ? 20.304 74.409 25.076 1.000 52.713 78 GLY L O 1
ATOM 5592 N N . VAL F 2 58 ? 20.112 74.041 27.314 1.000 50.819 79 VAL L N 1
ATOM 5593 C CA . VAL F 2 58 ? 18.812 73.312 27.252 1.000 50.556 79 VAL L CA 1
ATOM 5594 C C . VAL F 2 58 ? 17.682 74.335 27.193 1.000 50.019 79 VAL L C 1
ATOM 5595 O O . VAL F 2 58 ? 17.533 75.141 28.108 1.000 50.104 79 VAL L O 1
ATOM 5599 N N . PRO F 2 59 ? 16.850 74.330 26.124 1.000 50.253 80 PRO L N 1
ATOM 5600 C CA . PRO F 2 59 ? 15.752 75.295 25.987 1.000 50.267 80 PRO L CA 1
ATOM 5601 C C . PRO F 2 59 ? 14.738 75.309 27.145 1.000 50.189 80 PRO L C 1
ATOM 5602 O O . PRO F 2 59 ? 14.568 74.296 27.798 1.000 49.800 80 PRO L O 1
ATOM 5606 N N . ALA F 2 60 ? 14.065 76.451 27.327 1.000 50.363 81 ALA L N 1
ATOM 5607 C CA . ALA F 2 60 ? 13.162 76.777 28.459 1.000 50.556 81 ALA L CA 1
ATOM 5608 C C . ALA F 2 60 ? 11.898 75.901 28.459 1.000 50.812 81 ALA L C 1
ATOM 5609 O O . ALA F 2 60 ? 11.257 75.807 29.529 1.000 51.321 81 ALA L O 1
ATOM 5611 N N . ARG F 2 61 ? 11.535 75.299 27.320 1.000 50.039 82 ARG L N 1
ATOM 5612 C CA . ARG F 2 61 ? 10.312 74.457 27.187 1.000 50.509 82 ARG L CA 1
ATOM 5613 C C . ARG F 2 61 ? 10.444 73.192 28.051 1.000 50.253 82 ARG L C 1
ATOM 5614 O O . ARG F 2 61 ? 9.400 72.594 28.383 1.000 50.297 82 ARG L O 1
ATOM 5622 N N . PHE F 2 62 ? 11.676 72.796 28.387 1.000 50.324 83 PHE L N 1
ATOM 5623 C CA . PHE F 2 62 ? 11.983 71.630 29.253 1.000 50.793 83 PHE L CA 1
ATOM 5624 C C . PHE F 2 62 ? 11.891 72.039 30.726 1.000 51.734 83 PHE L C 1
ATOM 5625 O O . PHE F 2 62 ? 12.229 73.191 31.070 1.000 51.982 83 PHE L O 1
ATOM 5633 N N . SER F 2 63 ? 11.460 71.098 31.567 1.000 53.143 84 SER L N 1
ATOM 5634 C CA . SER F 2 63 ? 11.355 71.248 33.041 1.000 53.156 84 SER L CA 1
ATOM 5635 C C . SER F 2 63 ? 11.363 69.867 33.703 1.000 54.072 84 SER L C 1
ATOM 5636 O O . SER F 2 63 ? 10.892 68.886 33.072 1.000 53.929 84 SER L O 1
ATOM 5639 N N . GLY F 2 64 ? 11.890 69.804 34.927 1.000 54.641 85 GLY L N 1
ATOM 5640 C CA . GLY F 2 64 ? 11.962 68.582 35.751 1.000 55.831 85 GLY L CA 1
ATOM 5641 C C . GLY F 2 64 ? 11.232 68.781 37.064 1.000 56.468 85 GLY L C 1
ATOM 5642 O O . GLY F 2 64 ? 11.108 69.941 37.493 1.000 56.682 85 GLY L O 1
ATOM 5643 N N . SER F 2 65 ? 10.759 67.695 37.678 1.000 57.625 86 SER L N 1
ATOM 5644 C CA . SER F 2 65 ? 9.921 67.723 38.902 1.000 58.229 86 SER L CA 1
ATOM 5645 C C . SER F 2 65 ? 10.049 66.394 39.653 1.000 58.253 86 SER L C 1
ATOM 5646 O O . SER F 2 65 ? 10.547 65.422 39.051 1.000 58.787 86 SER L O 1
ATOM 5649 N N . GLY F 2 66 ? 9.613 66.369 40.915 1.000 58.292 87 GLY L N 1
ATOM 5650 C CA . GLY F 2 66 ? 9.426 65.137 41.703 1.000 58.733 87 GLY L CA 1
ATOM 5651 C C . GLY F 2 66 ? 10.191 65.156 43.013 1.000 59.385 87 GLY L C 1
ATOM 5652 O O . GLY F 2 66 ? 10.945 66.118 43.257 1.000 59.537 87 GLY L O 1
ATOM 5653 N N . SER F 2 67 ? 9.984 64.121 43.828 1.000 59.916 88 SER L N 1
ATOM 5654 C CA . SER F 2 67 ? 10.657 63.895 45.132 1.000 60.559 88 SER L CA 1
ATOM 5655 C C . SER F 2 67 ? 10.477 62.431 45.546 1.000 60.418 88 SER L C 1
ATOM 5656 O O . SER F 2 67 ? 9.581 61.761 44.990 1.000 60.240 88 SER L O 1
ATOM 5659 N N . GLY F 2 68 ? 11.304 61.967 46.487 1.000 60.254 89 GLY L N 1
ATOM 5660 C CA . GLY F 2 68 ? 11.235 60.612 47.062 1.000 59.753 89 GLY L CA 1
ATOM 5661 C C . GLY F 2 68 ? 11.354 59.535 46.000 1.000 59.423 89 GLY L C 1
ATOM 5662 O O . GLY F 2 68 ? 12.497 59.166 45.667 1.000 60.337 89 GLY L O 1
ATOM 5663 N N . THR F 2 69 ? 10.217 59.064 45.478 1.000 59.100 90 THR L N 1
ATOM 5664 C CA . THR F 2 69 ? 10.112 57.811 44.682 1.000 59.239 90 THR L CA 1
ATOM 5665 C C . THR F 2 69 ? 9.562 58.073 43.272 1.000 59.365 90 THR L C 1
ATOM 5666 O O . THR F 2 69 ? 9.594 57.124 42.460 1.000 61.688 90 THR L O 1
ATOM 5670 N N . SER F 2 70 ? 9.083 59.287 42.984 1.000 57.886 91 SER L N 1
ATOM 5671 C CA . SER F 2 70 ? 8.398 59.639 41.713 1.000 57.609 91 SER L CA 1
ATOM 5672 C C . SER F 2 70 ? 8.944 60.961 41.166 1.000 56.577 91 SER L C 1
ATOM 5673 O O . SER F 2 70 ? 8.765 61.994 41.837 1.000 55.630 91 SER L O 1
ATOM 5676 N N . TYR F 2 71 ? 9.582 60.913 39.994 1.000 55.830 92 TYR L N 1
ATOM 5677 C CA . TYR F 2 71 ? 10.151 62.082 39.275 1.000 56.110 92 TYR L CA 1
ATOM 5678 C C . TYR F 2 71 ? 9.607 62.093 37.845 1.000 56.201 92 TYR L C 1
ATOM 5679 O O . TYR F 2 71 ? 9.196 61.022 37.355 1.000 57.556 92 TYR L O 1
ATOM 5688 N N . SER F 2 72 ? 9.595 63.265 37.206 1.000 55.572 93 SER L N 1
ATOM 5689 C CA . SER F 2 72 ? 9.098 63.456 35.820 1.000 55.954 93 SER L CA 1
ATOM 5690 C C . SER F 2 72 ? 9.927 64.523 35.092 1.000 56.209 93 SER L C 1
ATOM 5691 O O . SER F 2 72 ? 10.417 65.459 35.753 1.000 57.186 93 SER L O 1
ATOM 5694 N N . LEU F 2 73 ? 10.090 64.352 33.778 1.000 54.914 94 LEU L N 1
ATOM 5695 C CA . LEU F 2 73 ? 10.593 65.370 32.820 1.000 54.667 94 LEU L CA 1
ATOM 5696 C C . LEU F 2 73 ? 9.417 65.791 31.932 1.000 54.604 94 LEU L C 1
ATOM 5697 O O . LEU F 2 73 ? 8.648 64.896 31.509 1.000 54.451 94 LEU L O 1
ATOM 5702 N N . THR F 2 74 ? 9.270 67.092 31.666 1.000 53.918 95 THR L N 1
ATOM 5703 C CA . THR F 2 74 ? 8.131 67.639 30.884 1.000 53.188 95 THR L CA 1
ATOM 5704 C C . THR F 2 74 ? 8.637 68.605 29.811 1.000 53.960 95 THR L C 1
ATOM 5705 O O . THR F 2 74 ? 9.531 69.417 30.111 1.000 54.905 95 THR L O 1
ATOM 5709 N N . ILE F 2 75 ? 8.061 68.495 28.610 1.000 55.079 96 ILE L N 1
ATOM 5710 C CA . ILE F 2 75 ? 8.258 69.428 27.463 1.000 55.563 96 ILE L CA 1
ATOM 5711 C C . ILE F 2 75 ? 6.918 70.127 27.213 1.000 56.057 96 ILE L C 1
ATOM 5712 O O . ILE F 2 75 ? 5.938 69.427 26.881 1.000 55.681 96 ILE L O 1
ATOM 5717 N N . SER F 2 76 ? 6.878 71.449 27.396 1.000 56.864 97 SER L N 1
ATOM 5718 C CA . SER F 2 76 ? 5.664 72.293 27.247 1.000 56.827 97 SER L CA 1
ATOM 5719 C C . SER F 2 76 ? 5.139 72.172 25.812 1.000 58.170 97 SER L C 1
ATOM 5720 O O . SER F 2 76 ? 3.951 71.834 25.635 1.000 58.771 97 SER L O 1
ATOM 5723 N N . SER F 2 77 ? 6.014 72.417 24.832 1.000 59.195 98 SER L N 1
ATOM 5724 C CA . SER F 2 77 ? 5.708 72.390 23.379 1.000 59.462 98 SER L CA 1
ATOM 5725 C C . SER F 2 77 ? 6.777 71.578 22.638 1.000 59.781 98 SER L C 1
ATOM 5726 O O . SER F 2 77 ? 7.903 72.088 22.477 1.000 59.365 98 SER L O 1
ATOM 5729 N N . MET F 2 78 ? 6.423 70.358 22.219 1.000 60.362 99 MET L N 1
ATOM 5730 C CA . MET F 2 78 ? 7.278 69.408 21.452 1.000 61.022 99 MET L CA 1
ATOM 5731 C C . MET F 2 78 ? 7.868 70.102 20.218 1.000 60.343 99 MET L C 1
ATOM 5732 O O . MET F 2 78 ? 7.131 70.854 19.547 1.000 59.966 99 MET L O 1
ATOM 5737 N N . GLU F 2 79 ? 9.147 69.840 19.934 1.000 59.805 100 GLU L N 1
ATOM 5738 C CA . GLU F 2 79 ? 9.842 70.274 18.692 1.000 59.664 100 GLU L CA 1
ATOM 5739 C C . GLU F 2 79 ? 10.521 69.052 18.066 1.000 58.974 100 GLU L C 1
ATOM 5740 O O . GLU F 2 79 ? 10.810 68.087 18.808 1.000 58.640 100 GLU L O 1
ATOM 5746 N N . ALA F 2 80 ? 10.752 69.099 16.749 1.000 58.764 101 ALA L N 1
ATOM 5747 C CA . ALA F 2 80 ? 11.349 68.018 15.928 1.000 57.927 101 ALA L CA 1
ATOM 5748 C C . ALA F 2 80 ? 12.701 67.587 16.506 1.000 57.150 101 ALA L C 1
ATOM 5749 O O . ALA F 2 80 ? 12.973 66.369 16.524 1.000 56.531 101 ALA L O 1
ATOM 5751 N N . GLU F 2 81 ? 13.514 68.548 16.959 1.000 56.527 102 GLU L N 1
ATOM 5752 C CA . GLU F 2 81 ? 14.901 68.301 17.444 1.000 56.191 102 GLU L CA 1
ATOM 5753 C C . GLU F 2 81 ? 14.871 67.568 18.794 1.000 54.649 102 GLU L C 1
ATOM 5754 O O . GLU F 2 81 ? 15.918 67.008 19.174 1.000 54.262 102 GLU L O 1
ATOM 5760 N N . ASP F 2 82 ? 13.722 67.550 19.481 1.000 53.124 103 ASP L N 1
ATOM 5761 C CA . ASP F 2 82 ? 13.548 66.916 20.818 1.000 52.486 103 ASP L CA 1
ATOM 5762 C C . ASP F 2 82 ? 13.362 65.397 20.687 1.000 52.608 103 ASP L C 1
ATOM 5763 O O . ASP F 2 82 ? 13.383 64.719 21.733 1.000 53.058 103 ASP L O 1
ATOM 5768 N N . ALA F 2 83 ? 13.166 64.881 19.469 1.000 52.333 104 ALA L N 1
ATOM 5769 C CA . ALA F 2 83 ? 13.064 63.431 19.178 1.000 51.431 104 ALA L CA 1
ATOM 5770 C C . ALA F 2 83 ? 14.392 62.756 19.526 1.000 50.373 104 ALA L C 1
ATOM 5771 O O . ALA F 2 83 ? 15.397 63.012 18.823 1.000 50.859 104 ALA L O 1
ATOM 5773 N N . ALA F 2 84 ? 14.391 61.935 20.577 1.000 48.822 105 ALA L N 1
ATOM 5774 C CA . ALA F 2 84 ? 15.592 61.285 21.148 1.000 48.578 105 ALA L CA 1
ATOM 5775 C C . ALA F 2 84 ? 15.163 60.277 22.219 1.000 47.789 105 ALA L C 1
ATOM 5776 O O . ALA F 2 84 ? 13.943 60.122 22.438 1.000 46.764 105 ALA L O 1
ATOM 5778 N N . THR F 2 85 ? 16.136 59.615 22.851 1.000 47.770 106 THR L N 1
ATOM 5779 C CA . THR F 2 85 ? 15.934 58.765 24.054 1.000 48.796 106 THR L CA 1
ATOM 5780 C C . THR F 2 85 ? 16.379 59.565 25.284 1.000 48.953 106 THR L C 1
ATOM 5781 O O . THR F 2 85 ? 17.464 60.174 25.226 1.000 49.217 106 THR L O 1
ATOM 5785 N N . TYR F 2 86 ? 15.553 59.580 26.335 1.000 49.346 107 TYR L N 1
ATOM 5786 C CA . TYR F 2 86 ? 15.795 60.308 27.608 1.000 49.935 107 TYR L CA 1
ATOM 5787 C C . TYR F 2 86 ? 15.955 59.293 28.745 1.000 50.735 107 TYR L C 1
ATOM 5788 O O . TYR F 2 86 ? 15.071 58.426 28.905 1.000 50.954 107 TYR L O 1
ATOM 5797 N N . TYR F 2 87 ? 17.058 59.397 29.494 1.000 51.312 108 TYR L N 1
ATOM 5798 C CA . TYR F 2 87 ? 17.417 58.517 30.636 1.000 52.095 108 TYR L CA 1
ATOM 5799 C C . TYR F 2 87 ? 17.395 59.330 31.934 1.000 53.524 108 TYR L C 1
ATOM 5800 O O . TYR F 2 87 ? 17.852 60.488 31.909 1.000 55.729 108 TYR L O 1
ATOM 5809 N N . CYS F 2 88 ? 16.891 58.745 33.026 1.000 54.258 109 CYS L N 1
ATOM 5810 C CA . CYS F 2 88 ? 17.032 59.282 34.408 1.000 54.829 109 CYS L CA 1
ATOM 5811 C C . CYS F 2 88 ? 18.171 58.536 35.114 1.000 52.850 109 CYS L C 1
ATOM 5812 O O . CYS F 2 88 ? 18.497 57.412 34.689 1.000 52.276 109 CYS L O 1
ATOM 5815 N N . GLN F 2 89 ? 18.781 59.168 36.119 1.000 51.036 110 GLN L N 1
ATOM 5816 C CA . GLN F 2 89 ? 19.900 58.607 36.923 1.000 49.929 110 GLN L CA 1
ATOM 5817 C C . GLN F 2 89 ? 19.792 59.139 38.359 1.000 49.513 110 GLN L C 1
ATOM 5818 O O . GLN F 2 89 ? 19.395 60.311 38.528 1.000 49.634 110 GLN L O 1
ATOM 5824 N N . GLN F 2 90 ? 20.133 58.309 39.348 1.000 48.853 111 GLN L N 1
ATOM 5825 C CA . GLN F 2 90 ? 20.148 58.680 40.789 1.000 48.766 111 GLN L CA 1
ATOM 5826 C C . GLN F 2 90 ? 21.587 58.567 41.307 1.000 49.135 111 GLN L C 1
ATOM 5827 O O . GLN F 2 90 ? 22.326 57.696 40.809 1.000 49.271 111 GLN L O 1
ATOM 5833 N N . TRP F 2 91 ? 21.969 59.447 42.239 1.000 49.752 112 TRP L N 1
ATOM 5834 C CA . TRP F 2 91 ? 23.317 59.509 42.870 1.000 49.905 112 TRP L CA 1
ATOM 5835 C C . TRP F 2 91 ? 23.227 59.161 44.366 1.000 50.172 112 TRP L C 1
ATOM 5836 O O . TRP F 2 91 ? 24.293 59.046 44.993 1.000 50.372 112 TRP L O 1
ATOM 5847 N N . SER F 2 92 ? 22.010 58.994 44.904 1.000 51.487 113 SER L N 1
ATOM 5848 C CA . SER F 2 92 ? 21.690 58.851 46.354 1.000 52.625 113 SER L CA 1
ATOM 5849 C C . SER F 2 92 ? 22.301 57.571 46.936 1.000 54.635 113 SER L C 1
ATOM 5850 O O . SER F 2 92 ? 22.832 57.631 48.062 1.000 55.386 113 SER L O 1
ATOM 5853 N N . SER F 2 93 ? 22.178 56.460 46.202 1.000 56.974 114 SER L N 1
ATOM 5854 C CA . SER F 2 93 ? 22.476 55.072 46.646 1.000 57.638 114 SER L CA 1
ATOM 5855 C C . SER F 2 93 ? 23.500 54.439 45.697 1.000 58.447 114 SER L C 1
ATOM 5856 O O . SER F 2 93 ? 23.256 54.453 44.478 1.000 59.671 114 SER L O 1
ATOM 5859 N N . ASN F 2 94 ? 24.609 53.921 46.231 1.000 59.573 115 ASN L N 1
ATOM 5860 C CA . ASN F 2 94 ? 25.660 53.239 45.427 1.000 60.777 115 ASN L CA 1
ATOM 5861 C C . ASN F 2 94 ? 25.271 51.771 45.287 1.000 61.080 115 ASN L C 1
ATOM 5862 O O . ASN F 2 94 ? 24.948 51.122 46.279 1.000 61.868 115 ASN L O 1
ATOM 5867 N N . PRO F 2 95 ? 25.293 51.194 44.062 1.000 60.659 116 PRO L N 1
ATOM 5868 C CA . PRO F 2 95 ? 25.831 51.863 42.877 1.000 59.979 116 PRO L CA 1
ATOM 5869 C C . PRO F 2 95 ? 24.874 52.874 42.225 1.000 59.999 116 PRO L C 1
ATOM 5870 O O . PRO F 2 95 ? 23.672 52.777 42.421 1.000 60.172 116 PRO L O 1
ATOM 5874 N N . LEU F 2 96 ? 25.449 53.816 41.472 1.000 59.847 117 LEU L N 1
ATOM 5875 C CA . LEU F 2 96 ? 24.727 54.769 40.588 1.000 58.844 117 LEU L CA 1
ATOM 5876 C C . LEU F 2 96 ? 23.976 53.948 39.534 1.000 57.274 117 LEU L C 1
ATOM 5877 O O . LEU F 2 96 ? 24.598 53.056 38.926 1.000 56.337 117 LEU L O 1
ATOM 5882 N N . THR F 2 97 ? 22.690 54.222 39.328 1.000 55.616 118 THR L N 1
ATOM 5883 C CA . THR F 2 97 ? 21.825 53.445 38.402 1.000 54.306 118 THR L CA 1
ATOM 5884 C C . THR F 2 97 ? 21.100 54.403 37.454 1.000 52.161 118 THR L C 1
ATOM 5885 O O . THR F 2 97 ? 20.830 55.551 37.856 1.000 51.092 118 THR L O 1
ATOM 5889 N N . PHE F 2 98 ? 20.831 53.926 36.236 1.000 50.879 119 PHE L N 1
ATOM 5890 C CA . PHE F 2 98 ? 20.064 54.627 35.176 1.000 49.968 119 PHE L CA 1
ATOM 5891 C C . PHE F 2 98 ? 18.715 53.927 34.980 1.000 49.868 119 PHE L C 1
ATOM 5892 O O . PHE F 2 98 ? 18.558 52.774 35.412 1.000 51.076 119 PHE L O 1
ATOM 5900 N N . GLY F 2 99 ? 17.771 54.614 34.340 1.000 50.472 120 GLY L N 1
ATOM 5901 C CA . GLY F 2 99 ? 16.526 54.012 33.829 1.000 50.440 120 GLY L CA 1
ATOM 5902 C C . GLY F 2 99 ? 16.779 53.310 32.510 1.000 50.415 120 GLY L C 1
ATOM 5903 O O . GLY F 2 99 ? 17.898 53.449 31.971 1.000 49.762 120 GLY L O 1
ATOM 5904 N N . ALA F 2 100 ? 15.779 52.585 32.002 1.000 51.313 121 ALA L N 1
ATOM 5905 C CA . ALA F 2 100 ? 15.841 51.830 30.728 1.000 51.278 121 ALA L CA 1
ATOM 5906 C C . ALA F 2 100 ? 15.779 52.798 29.543 1.000 50.689 121 ALA L C 1
ATOM 5907 O O . ALA F 2 100 ? 16.182 52.395 28.443 1.000 51.336 121 ALA L O 1
ATOM 5909 N N . GLY F 2 101 ? 15.263 54.011 29.770 1.000 50.420 122 GLY L N 1
ATOM 5910 C CA . GLY F 2 101 ? 15.058 55.052 28.746 1.000 51.082 122 GLY L CA 1
ATOM 5911 C C . GLY F 2 101 ? 13.587 55.220 28.400 1.000 51.843 122 GLY L C 1
ATOM 5912 O O . GLY F 2 101 ? 12.824 54.243 28.550 1.000 51.939 122 GLY L O 1
ATOM 5913 N N . THR F 2 102 ? 13.202 56.434 27.993 1.000 51.833 123 THR L N 1
ATOM 5914 C CA . THR F 2 102 ? 11.938 56.749 27.277 1.000 52.858 123 THR L CA 1
ATOM 5915 C C . THR F 2 102 ? 12.308 57.244 25.877 1.000 53.830 123 THR L C 1
ATOM 5916 O O . THR F 2 102 ? 12.996 58.279 25.803 1.000 54.594 123 THR L O 1
ATOM 5920 N N . LYS F 2 103 ? 11.908 56.529 24.819 1.000 54.497 124 LYS L N 1
ATOM 5921 C CA . LYS F 2 103 ? 12.205 56.927 23.416 1.000 54.889 124 LYS L CA 1
ATOM 5922 C C . LYS F 2 103 ? 11.033 57.747 22.872 1.000 55.585 124 LYS L C 1
ATOM 5923 O O . LYS F 2 103 ? 9.902 57.206 22.809 1.000 55.986 124 LYS L O 1
ATOM 5929 N N . LEU F 2 104 ? 11.313 58.996 22.497 1.000 56.747 125 LEU L N 1
ATOM 5930 C CA . LEU F 2 104 ? 10.322 59.980 21.996 1.000 58.390 125 LEU L CA 1
ATOM 5931 C C . LEU F 2 104 ? 10.493 60.109 20.481 1.000 58.991 125 LEU L C 1
ATOM 5932 O O . LEU F 2 104 ? 11.596 60.486 20.039 1.000 57.745 125 LEU L O 1
ATOM 5937 N N . GLU F 2 105 ? 9.433 59.806 19.723 1.000 61.188 126 GLU L N 1
ATOM 5938 C CA . GLU F 2 105 ? 9.381 59.927 18.240 1.000 63.124 126 GLU L CA 1
ATOM 5939 C C . GLU F 2 105 ? 8.339 60.985 17.862 1.000 62.701 126 GLU L C 1
ATOM 5940 O O . GLU F 2 105 ? 7.625 61.452 18.750 1.000 61.771 126 GLU L O 1
ATOM 5946 N N . LEU F 2 106 ? 8.260 61.342 16.576 1.000 63.013 127 LEU L N 1
ATOM 5947 C CA . LEU F 2 106 ? 7.380 62.409 16.028 1.000 63.094 127 LEU L CA 1
ATOM 5948 C C . LEU F 2 106 ? 6.157 61.785 15.343 1.000 63.571 127 LEU L C 1
ATOM 5949 O O . LEU F 2 106 ? 6.310 60.756 14.663 1.000 63.261 127 LEU L O 1
ATOM 5954 N N . LYS F 2 107 ? 4.995 62.420 15.496 1.000 64.675 128 LYS L N 1
ATOM 5955 C CA . LYS F 2 107 ? 3.797 62.192 14.652 1.000 66.101 128 LYS L CA 1
ATOM 5956 C C . LYS F 2 107 ? 3.926 63.056 13.394 1.000 66.462 128 LYS L C 1
ATOM 5957 O O . LYS F 2 107 ? 4.720 64.015 13.412 1.000 66.501 128 LYS L O 1
ATOM 5963 N N . ARG F 2 108 ? 3.172 62.723 12.345 1.000 66.759 129 ARG L N 1
ATOM 5964 C CA . ARG F 2 108 ? 3.083 63.511 11.088 1.000 66.862 129 ARG L CA 1
ATOM 5965 C C . ARG F 2 108 ? 1.938 62.958 10.232 1.000 66.653 129 ARG L C 1
ATOM 5966 O O . ARG F 2 108 ? 1.413 61.881 10.570 1.000 65.118 129 ARG L O 1
ATOM 5974 N N . ALA F 2 109 ? 1.576 63.680 9.167 1.000 67.570 130 ALA L N 1
ATOM 5975 C CA . ALA F 2 109 ? 0.602 63.245 8.138 1.000 67.340 130 ALA L CA 1
ATOM 5976 C C . ALA F 2 109 ? 1.013 61.861 7.619 1.000 66.425 130 ALA L C 1
ATOM 5977 O O . ALA F 2 109 ? 2.223 61.625 7.454 1.000 66.846 130 ALA L O 1
ATOM 5979 N N . ASP F 2 110 ? 0.042 60.974 7.402 1.000 64.360 131 ASP L N 1
ATOM 5980 C CA . ASP F 2 110 ? 0.261 59.629 6.804 1.000 64.156 131 ASP L CA 1
ATOM 5981 C C . ASP F 2 110 ? 0.957 59.792 5.446 1.000 63.458 131 ASP L C 1
ATOM 5982 O O . ASP F 2 110 ? 0.707 60.809 4.773 1.000 62.955 131 ASP L O 1
ATOM 5987 N N . ALA F 2 111 ? 1.823 58.839 5.087 1.000 63.419 132 ALA L N 1
ATOM 5988 C CA . ALA F 2 111 ? 2.565 58.781 3.803 1.000 63.307 132 ALA L CA 1
ATOM 5989 C C . ALA F 2 111 ? 2.651 57.327 3.324 1.000 64.054 132 ALA L C 1
ATOM 5990 O O . ALA F 2 111 ? 2.960 56.450 4.157 1.000 65.606 132 ALA L O 1
ATOM 5992 N N . ALA F 2 112 ? 2.362 57.087 2.042 1.000 64.169 133 ALA L N 1
ATOM 5993 C CA . ALA F 2 112 ? 2.461 55.761 1.389 1.000 63.618 133 ALA L CA 1
ATOM 5994 C C . ALA F 2 112 ? 3.918 55.521 1.008 1.000 63.014 133 ALA L C 1
ATOM 5995 O O . ALA F 2 112 ? 4.634 56.463 0.695 1.000 62.546 133 ALA L O 1
ATOM 5997 N N . PRO F 2 113 ? 4.413 54.268 1.055 1.000 63.616 134 PRO L N 1
ATOM 5998 C CA . PRO F 2 113 ? 5.806 53.984 0.707 1.000 64.945 134 PRO L CA 1
ATOM 5999 C C . PRO F 2 113 ? 6.095 54.039 -0.801 1.000 65.748 134 PRO L C 1
ATOM 6000 O O . PRO F 2 113 ? 5.287 53.552 -1.569 1.000 66.973 134 PRO L O 1
ATOM 6004 N N . THR F 2 114 ? 7.229 54.640 -1.180 1.000 65.378 135 THR L N 1
ATOM 6005 C CA . THR F 2 114 ? 7.832 54.536 -2.534 1.000 64.993 135 THR L CA 1
ATOM 6006 C C . THR F 2 114 ? 8.545 53.182 -2.616 1.000 66.134 135 THR L C 1
ATOM 6007 O O . THR F 2 114 ? 9.647 53.065 -2.041 1.000 68.280 135 THR L O 1
ATOM 6011 N N . VAL F 2 115 ? 7.923 52.203 -3.279 1.000 64.966 136 VAL L N 1
ATOM 6012 C CA . VAL F 2 115 ? 8.438 50.808 -3.420 1.000 64.623 136 VAL L CA 1
ATOM 6013 C C . VAL F 2 115 ? 9.255 50.709 -4.715 1.000 64.028 136 VAL L C 1
ATOM 6014 O O . VAL F 2 115 ? 8.787 51.232 -5.739 1.000 65.333 136 VAL L O 1
ATOM 6018 N N . SER F 2 116 ? 10.427 50.069 -4.661 1.000 63.338 137 SER L N 1
ATOM 6019 C CA . SER F 2 116 ? 11.261 49.709 -5.841 1.000 62.560 137 SER L CA 1
ATOM 6020 C C . SER F 2 116 ? 11.859 48.312 -5.638 1.000 62.767 137 SER L C 1
ATOM 6021 O O . SER F 2 116 ? 12.362 48.043 -4.534 1.000 64.760 137 SER L O 1
ATOM 6024 N N . ILE F 2 117 ? 11.803 47.462 -6.669 1.000 61.369 138 ILE L N 1
ATOM 6025 C CA . ILE F 2 117 ? 12.318 46.059 -6.650 1.000 60.042 138 ILE L CA 1
ATOM 6026 C C . ILE F 2 117 ? 13.515 45.963 -7.604 1.000 59.129 138 ILE L C 1
ATOM 6027 O O . ILE F 2 117 ? 13.506 46.663 -8.633 1.000 58.874 138 ILE L O 1
ATOM 6032 N N . PHE F 2 118 ? 14.509 45.138 -7.258 1.000 58.619 139 PHE L N 1
ATOM 6033 C CA . PHE F 2 118 ? 15.797 45.001 -7.986 1.000 59.331 139 PHE L CA 1
ATOM 6034 C C . PHE F 2 118 ? 16.140 43.525 -8.157 1.000 58.801 139 PHE L C 1
ATOM 6035 O O . PHE F 2 118 ? 16.174 42.779 -7.179 1.000 57.794 139 PHE L O 1
ATOM 6043 N N . PRO F 2 119 ? 16.384 43.057 -9.403 1.000 59.173 140 PRO L N 1
ATOM 6044 C CA . PRO F 2 119 ? 16.925 41.717 -9.631 1.000 59.426 140 PRO L CA 1
ATOM 6045 C C . PRO F 2 119 ? 18.344 41.578 -9.076 1.000 60.083 140 PRO L C 1
ATOM 6046 O O . PRO F 2 119 ? 18.988 42.574 -8.758 1.000 59.188 140 PRO L O 1
ATOM 6050 N N . PRO F 2 120 ? 18.874 40.343 -8.938 1.000 62.680 141 PRO L N 1
ATOM 6051 C CA . PRO F 2 120 ? 20.275 40.150 -8.563 1.000 64.274 141 PRO L CA 1
ATOM 6052 C C . PRO F 2 120 ? 21.232 40.768 -9.594 1.000 64.779 141 PRO L C 1
ATOM 6053 O O . PRO F 2 120 ? 20.897 40.792 -10.761 1.000 64.337 141 PRO L O 1
ATOM 6057 N N . SER F 2 121 ? 22.390 41.251 -9.142 1.000 65.731 142 SER L N 1
ATOM 6058 C CA . SER F 2 121 ? 23.482 41.755 -10.013 1.000 67.040 142 SER L CA 1
ATOM 6059 C C . SER F 2 121 ? 24.125 40.572 -10.745 1.000 68.903 142 SER L C 1
ATOM 6060 O O . SER F 2 121 ? 24.145 39.458 -10.176 1.000 69.836 142 SER L O 1
ATOM 6063 N N . SER F 2 122 ? 24.626 40.809 -11.960 1.000 70.213 143 SER L N 1
ATOM 6064 C CA . SER F 2 122 ? 25.443 39.841 -12.736 1.000 71.208 143 SER L CA 1
ATOM 6065 C C . SER F 2 122 ? 26.660 39.433 -11.901 1.000 71.386 143 SER L C 1
ATOM 6066 O O . SER F 2 122 ? 26.956 38.221 -11.859 1.000 71.137 143 SER L O 1
ATOM 6069 N N . GLU F 2 123 ? 27.321 40.404 -11.250 1.000 72.542 144 GLU L N 1
ATOM 6070 C CA . GLU F 2 123 ? 28.511 40.191 -10.377 1.000 73.460 144 GLU L CA 1
ATOM 6071 C C . GLU F 2 123 ? 28.224 39.106 -9.332 1.000 72.836 144 GLU L C 1
ATOM 6072 O O . GLU F 2 123 ? 29.109 38.247 -9.120 1.000 74.238 144 GLU L O 1
ATOM 6078 N N . GLN F 2 124 ? 27.048 39.154 -8.701 1.000 71.229 145 GLN L N 1
ATOM 6079 C CA . GLN F 2 124 ? 26.639 38.201 -7.634 1.000 70.773 145 GLN L CA 1
ATOM 6080 C C . GLN F 2 124 ? 26.281 36.848 -8.256 1.000 71.779 145 GLN L C 1
ATOM 6081 O O . GLN F 2 124 ? 26.626 35.817 -7.650 1.000 72.761 145 GLN L O 1
ATOM 6087 N N . LEU F 2 125 ? 25.578 36.857 -9.393 1.000 71.900 146 LEU L N 1
ATOM 6088 C CA . LEU F 2 125 ? 25.110 35.627 -10.084 1.000 71.527 146 LEU L CA 1
ATOM 6089 C C . LEU F 2 125 ? 26.316 34.822 -10.586 1.000 72.303 146 LEU L C 1
ATOM 6090 O O . LEU F 2 125 ? 26.286 33.591 -10.460 1.000 73.260 146 LEU L O 1
ATOM 6095 N N . THR F 2 126 ? 27.342 35.493 -11.115 1.000 73.908 147 THR L N 1
ATOM 6096 C CA . THR F 2 126 ? 28.635 34.871 -11.518 1.000 74.467 147 THR L CA 1
ATOM 6097 C C . THR F 2 126 ? 29.283 34.236 -10.278 1.000 75.574 147 THR L C 1
ATOM 6098 O O . THR F 2 126 ? 29.797 33.110 -10.397 1.000 77.538 147 THR L O 1
ATOM 6102 N N . SER F 2 127 ? 29.250 34.927 -9.134 1.000 76.759 148 SER L N 1
ATOM 6103 C CA . SER F 2 127 ? 29.479 34.344 -7.783 1.000 77.680 148 SER L CA 1
ATOM 6104 C C . SER F 2 127 ? 28.368 33.321 -7.493 1.000 77.498 148 SER L C 1
ATOM 6105 O O . SER F 2 127 ? 27.491 33.149 -8.354 1.000 79.359 148 SER L O 1
ATOM 6108 N N . GLY F 2 128 ? 28.383 32.672 -6.323 1.000 76.718 149 GLY L N 1
ATOM 6109 C CA . GLY F 2 128 ? 27.484 31.547 -5.996 1.000 76.545 149 GLY L CA 1
ATOM 6110 C C . GLY F 2 128 ? 26.017 31.950 -5.864 1.000 77.654 149 GLY L C 1
ATOM 6111 O O . GLY F 2 128 ? 25.149 31.102 -6.178 1.000 79.679 149 GLY L O 1
ATOM 6112 N N . GLY F 2 129 ? 25.739 33.177 -5.409 1.000 77.121 150 GLY L N 1
ATOM 6113 C CA . GLY F 2 129 ? 24.449 33.535 -4.781 1.000 75.604 150 GLY L CA 1
ATOM 6114 C C . GLY F 2 129 ? 23.512 34.298 -5.702 1.000 74.265 150 GLY L C 1
ATOM 6115 O O . GLY F 2 129 ? 23.871 34.522 -6.876 1.000 73.739 150 GLY L O 1
ATOM 6116 N N . ALA F 2 130 ? 22.346 34.683 -5.168 1.000 73.048 151 ALA L N 1
ATOM 6117 C CA . ALA F 2 130 ? 21.305 35.509 -5.827 1.000 72.520 151 ALA L CA 1
ATOM 6118 C C . ALA F 2 130 ? 20.359 36.109 -4.774 1.000 72.389 151 ALA L C 1
ATOM 6119 O O . ALA F 2 130 ? 19.478 35.365 -4.271 1.000 72.902 151 ALA L O 1
ATOM 6121 N N . SER F 2 131 ? 20.531 37.399 -4.451 1.000 70.734 152 SER L N 1
ATOM 6122 C CA . SER F 2 131 ? 19.641 38.184 -3.552 1.000 68.371 152 SER L CA 1
ATOM 6123 C C . SER F 2 131 ? 18.770 39.134 -4.383 1.000 65.829 152 SER L C 1
ATOM 6124 O O . SER F 2 131 ? 19.317 39.824 -5.259 1.000 63.508 152 SER L O 1
ATOM 6127 N N . VAL F 2 132 ? 17.462 39.142 -4.116 1.000 65.029 153 VAL L N 1
ATOM 6128 C CA . VAL F 2 132 ? 16.466 40.081 -4.709 1.000 65.096 153 VAL L CA 1
ATOM 6129 C C . VAL F 2 132 ? 16.113 41.118 -3.638 1.000 64.544 153 VAL L C 1
ATOM 6130 O O . VAL F 2 132 ? 15.625 40.718 -2.561 1.000 64.732 153 VAL L O 1
ATOM 6134 N N . VAL F 2 133 ? 16.356 42.396 -3.931 1.000 64.361 154 VAL L N 1
ATOM 6135 C CA . VAL F 2 133 ? 16.229 43.527 -2.965 1.000 64.494 154 VAL L CA 1
ATOM 6136 C C . VAL F 2 133 ? 14.967 44.328 -3.300 1.000 65.272 154 VAL L C 1
ATOM 6137 O O . VAL F 2 133 ? 14.680 44.508 -4.496 1.000 65.969 154 VAL L O 1
ATOM 6141 N N . CYS F 2 134 ? 14.254 44.787 -2.267 1.000 66.744 155 CYS L N 1
ATOM 6142 C CA . CYS F 2 134 ? 13.050 45.654 -2.360 1.000 67.807 155 CYS L CA 1
ATOM 6143 C C . CYS F 2 134 ? 13.126 46.745 -1.284 1.000 66.606 155 CYS L C 1
ATOM 6144 O O . CYS F 2 134 ? 13.174 46.387 -0.088 1.000 65.451 155 CYS L O 1
ATOM 6147 N N . PHE F 2 135 ? 13.150 48.016 -1.705 1.000 66.171 156 PHE L N 1
ATOM 6148 C CA . PHE F 2 135 ? 13.111 49.218 -0.830 1.000 65.077 156 PHE L CA 1
ATOM 6149 C C . PHE F 2 135 ? 11.674 49.745 -0.740 1.000 65.819 156 PHE L C 1
ATOM 6150 O O . PHE F 2 135 ? 10.992 49.794 -1.782 1.000 66.173 156 PHE L O 1
ATOM 6158 N N . LEU F 2 136 ? 11.244 50.120 0.469 1.000 66.284 157 LEU L N 1
ATOM 6159 C CA . LEU F 2 136 ? 9.943 50.789 0.750 1.000 66.039 157 LEU L CA 1
ATOM 6160 C C . LEU F 2 136 ? 10.240 52.074 1.528 1.000 65.959 157 LEU L C 1
ATOM 6161 O O . LEU F 2 136 ? 10.343 52.001 2.769 1.000 68.087 157 LEU L O 1
ATOM 6166 N N . ASN F 2 137 ? 10.392 53.195 0.816 1.000 64.158 158 ASN L N 1
ATOM 6167 C CA . ASN F 2 137 ? 11.041 54.427 1.337 1.000 63.424 158 ASN L CA 1
ATOM 6168 C C . ASN F 2 137 ? 9.995 55.511 1.627 1.000 62.889 158 ASN L C 1
ATOM 6169 O O . ASN F 2 137 ? 9.080 55.694 0.799 1.000 63.244 158 ASN L O 1
ATOM 6174 N N . ASN F 2 138 ? 10.138 56.176 2.780 1.000 62.174 159 ASN L N 1
ATOM 6175 C CA . ASN F 2 138 ? 9.480 57.460 3.147 1.000 61.737 159 ASN L CA 1
ATOM 6176 C C . ASN F 2 138 ? 7.972 57.258 3.344 1.000 62.441 159 ASN L C 1
ATOM 6177 O O . ASN F 2 138 ? 7.189 57.880 2.599 1.000 62.497 159 ASN L O 1
ATOM 6182 N N . PHE F 2 139 ? 7.586 56.463 4.346 1.000 63.195 160 PHE L N 1
ATOM 6183 C CA . PHE F 2 139 ? 6.172 56.189 4.709 1.000 63.856 160 PHE L CA 1
ATOM 6184 C C . PHE F 2 139 ? 5.942 56.494 6.193 1.000 65.674 160 PHE L C 1
ATOM 6185 O O . PHE F 2 139 ? 6.916 56.560 6.972 1.000 66.633 160 PHE L O 1
ATOM 6193 N N . TYR F 2 140 ? 4.671 56.692 6.556 1.000 66.749 161 TYR L N 1
ATOM 6194 C CA . TYR F 2 140 ? 4.184 56.856 7.949 1.000 67.471 161 TYR L CA 1
ATOM 6195 C C . TYR F 2 140 ? 2.720 56.425 8.010 1.000 68.253 161 TYR L C 1
ATOM 6196 O O . TYR F 2 140 ? 1.952 56.776 7.120 1.000 68.666 161 TYR L O 1
ATOM 6205 N N . PRO F 2 141 ? 2.270 55.665 9.038 1.000 68.704 162 PRO L N 1
ATOM 6206 C CA . PRO F 2 141 ? 3.116 55.233 10.156 1.000 68.648 162 PRO L CA 1
ATOM 6207 C C . PRO F 2 141 ? 3.995 54.020 9.817 1.000 69.331 162 PRO L C 1
ATOM 6208 O O . PRO F 2 141 ? 3.983 53.588 8.677 1.000 69.219 162 PRO L O 1
ATOM 6212 N N . LYS F 2 142 ? 4.726 53.499 10.809 1.000 70.753 163 LYS L N 1
ATOM 6213 C CA . LYS F 2 142 ? 5.673 52.362 10.637 1.000 72.842 163 LYS L CA 1
ATOM 6214 C C . LYS F 2 142 ? 4.896 51.043 10.506 1.000 73.002 163 LYS L C 1
ATOM 6215 O O . LYS F 2 142 ? 5.457 50.100 9.936 1.000 72.223 163 LYS L O 1
ATOM 6221 N N . ASP F 2 143 ? 3.664 50.973 11.020 1.000 73.760 164 ASP L N 1
ATOM 6222 C CA . ASP F 2 143 ? 2.774 49.785 10.890 1.000 74.369 164 ASP L CA 1
ATOM 6223 C C . ASP F 2 143 ? 2.570 49.483 9.400 1.000 74.549 164 ASP L C 1
ATOM 6224 O O . ASP F 2 143 ? 1.879 50.270 8.726 1.000 75.279 164 ASP L O 1
ATOM 6229 N N . ILE F 2 144 ? 3.164 48.387 8.914 1.000 73.982 165 ILE L N 1
ATOM 6230 C CA . ILE F 2 144 ? 3.193 47.982 7.473 1.000 73.283 165 ILE L CA 1
ATOM 6231 C C . ILE F 2 144 ? 3.308 46.455 7.384 1.000 73.214 165 ILE L C 1
ATOM 6232 O O . ILE F 2 144 ? 3.747 45.837 8.374 1.000 73.655 165 ILE L O 1
ATOM 6237 N N . ASN F 2 145 ? 2.941 45.881 6.233 1.000 73.522 166 ASN L N 1
ATOM 6238 C CA . ASN F 2 145 ? 3.063 44.431 5.917 1.000 73.675 166 ASN L CA 1
ATOM 6239 C C . ASN F 2 145 ? 3.720 44.287 4.537 1.000 73.993 166 ASN L C 1
ATOM 6240 O O . ASN F 2 145 ? 3.241 44.941 3.597 1.000 74.111 166 ASN L O 1
ATOM 6245 N N . VAL F 2 146 ? 4.792 43.495 4.444 1.000 72.873 167 VAL L N 1
ATOM 6246 C CA . VAL F 2 146 ? 5.525 43.205 3.175 1.000 71.815 167 VAL L CA 1
ATOM 6247 C C . VAL F 2 146 ? 5.509 41.690 2.953 1.000 72.938 167 VAL L C 1
ATOM 6248 O O . VAL F 2 146 ? 5.885 40.955 3.885 1.000 73.390 167 VAL L O 1
ATOM 6252 N N . LYS F 2 147 ? 5.074 41.252 1.768 1.000 75.055 168 LYS L N 1
ATOM 6253 C CA . LYS F 2 147 ? 5.054 39.826 1.347 1.000 75.837 168 LYS L CA 1
ATOM 6254 C C . LYS F 2 147 ? 5.808 39.695 0.021 1.000 74.856 168 LYS L C 1
ATOM 6255 O O . LYS F 2 147 ? 5.670 40.595 -0.829 1.000 73.622 168 LYS L O 1
ATOM 6261 N N . TRP F 2 148 ? 6.571 38.610 -0.133 1.000 76.064 169 TRP L N 1
ATOM 6262 C CA . TRP F 2 148 ? 7.264 38.223 -1.388 1.000 76.707 169 TRP L CA 1
ATOM 6263 C C . TRP F 2 148 ? 6.466 37.113 -2.076 1.000 76.823 169 TRP L C 1
ATOM 6264 O O . TRP F 2 148 ? 5.994 36.209 -1.365 1.000 77.969 169 TRP L O 1
ATOM 6275 N N . LYS F 2 149 ? 6.341 37.181 -3.403 1.000 77.007 170 LYS L N 1
ATOM 6276 C CA . LYS F 2 149 ? 5.708 36.131 -4.242 1.000 76.923 170 LYS L CA 1
ATOM 6277 C C . LYS F 2 149 ? 6.691 35.704 -5.340 1.000 77.279 170 LYS L C 1
ATOM 6278 O O . LYS F 2 149 ? 7.308 36.600 -5.965 1.000 79.794 170 LYS L O 1
ATOM 6284 N N . ILE F 2 150 ? 6.826 34.389 -5.552 1.000 75.638 171 ILE L N 1
ATOM 6285 C CA . ILE F 2 150 ? 7.581 33.783 -6.690 1.000 74.421 171 ILE L CA 1
ATOM 6286 C C . ILE F 2 150 ? 6.609 32.934 -7.518 1.000 75.568 171 ILE L C 1
ATOM 6287 O O . ILE F 2 150 ? 6.102 31.927 -6.981 1.000 73.540 171 ILE L O 1
ATOM 6292 N N . ASP F 2 151 ? 6.370 33.337 -8.772 1.000 78.404 172 ASP L N 1
ATOM 6293 C CA . ASP F 2 151 ? 5.493 32.636 -9.750 1.000 80.170 172 ASP L CA 1
ATOM 6294 C C . ASP F 2 151 ? 4.131 32.360 -9.097 1.000 81.173 172 ASP L C 1
ATOM 6295 O O . ASP F 2 151 ? 3.665 31.205 -9.156 1.000 82.025 172 ASP L O 1
ATOM 6300 N N . GLY F 2 152 ? 3.531 33.389 -8.489 1.000 81.953 173 GLY L N 1
ATOM 6301 C CA . GLY F 2 152 ? 2.164 33.353 -7.931 1.000 83.171 173 GLY L CA 1
ATOM 6302 C C . GLY F 2 152 ? 2.151 33.151 -6.424 1.000 84.332 173 GLY L C 1
ATOM 6303 O O . GLY F 2 152 ? 1.462 33.937 -5.736 1.000 85.943 173 GLY L O 1
ATOM 6304 N N . SER F 2 153 ? 2.872 32.139 -5.925 1.000 84.563 174 SER L N 1
ATOM 6305 C CA . SER F 2 153 ? 2.847 31.693 -4.504 1.000 84.828 174 SER L CA 1
ATOM 6306 C C . SER F 2 153 ? 3.835 32.517 -3.666 1.000 86.013 174 SER L C 1
ATOM 6307 O O . SER F 2 153 ? 4.909 32.871 -4.196 1.000 89.172 174 SER L O 1
ATOM 6310 N N . GLU F 2 154 ? 3.472 32.805 -2.408 1.000 85.176 175 GLU L N 1
ATOM 6311 C CA . GLU F 2 154 ? 4.246 33.663 -1.469 1.000 83.989 175 GLU L CA 1
ATOM 6312 C C . GLU F 2 154 ? 5.442 32.872 -0.920 1.000 82.770 175 GLU L C 1
ATOM 6313 O O . GLU F 2 154 ? 5.387 31.629 -0.942 1.000 80.886 175 GLU L O 1
ATOM 6319 N N . ARG F 2 155 ? 6.479 33.583 -0.459 1.000 83.894 176 ARG L N 1
ATOM 6320 C CA . ARG F 2 155 ? 7.647 33.017 0.271 1.000 84.968 176 ARG L CA 1
ATOM 6321 C C . ARG F 2 155 ? 7.853 33.782 1.584 1.000 86.866 176 ARG L C 1
ATOM 6322 O O . ARG F 2 155 ? 7.690 35.021 1.576 1.000 88.112 176 ARG L O 1
ATOM 6330 N N . GLN F 2 156 ? 8.200 33.060 2.657 1.000 87.886 177 GLN L N 1
ATOM 6331 C CA . GLN F 2 156 ? 8.503 33.618 4.005 1.000 86.789 177 GLN L CA 1
ATOM 6332 C C . GLN F 2 156 ? 9.938 33.254 4.424 1.000 84.509 177 GLN L C 1
ATOM 6333 O O . GLN F 2 156 ? 10.456 33.907 5.352 1.000 84.418 177 GLN L O 1
ATOM 6339 N N . ASN F 2 157 ? 10.554 32.260 3.772 1.000 81.890 178 ASN L N 1
ATOM 6340 C CA . ASN F 2 157 ? 11.882 31.695 4.141 1.000 79.949 178 ASN L CA 1
ATOM 6341 C C . ASN F 2 157 ? 12.970 32.477 3.396 1.000 78.477 178 ASN L C 1
ATOM 6342 O O . ASN F 2 157 ? 12.703 32.918 2.258 1.000 80.064 178 ASN L O 1
ATOM 6347 N N . GLY F 2 158 ? 14.136 32.668 4.029 1.000 75.777 179 GLY L N 1
ATOM 6348 C CA . GLY F 2 158 ? 15.317 33.336 3.443 1.000 73.159 179 GLY L CA 1
ATOM 6349 C C . GLY F 2 158 ? 15.105 34.825 3.198 1.000 71.384 179 GLY L C 1
ATOM 6350 O O . GLY F 2 158 ? 15.889 35.403 2.425 1.000 69.845 179 GLY L O 1
ATOM 6351 N N . VAL F 2 159 ? 14.095 35.431 3.833 1.000 71.171 180 VAL L N 1
ATOM 6352 C CA . VAL F 2 159 ? 13.813 36.899 3.795 1.000 71.428 180 VAL L CA 1
ATOM 6353 C C . VAL F 2 159 ? 14.442 37.536 5.041 1.000 71.989 180 VAL L C 1
ATOM 6354 O O . VAL F 2 159 ? 14.481 36.867 6.091 1.000 74.030 180 VAL L O 1
ATOM 6358 N N . LEU F 2 160 ? 14.922 38.776 4.927 1.000 71.316 181 LEU L N 1
ATOM 6359 C CA . LEU F 2 160 ? 15.440 39.576 6.071 1.000 69.831 181 LEU L CA 1
ATOM 6360 C C . LEU F 2 160 ? 15.100 41.055 5.850 1.000 67.680 181 LEU L C 1
ATOM 6361 O O . LEU F 2 160 ? 15.405 41.581 4.758 1.000 66.903 181 LEU L O 1
ATOM 6366 N N . ASN F 2 161 ? 14.486 41.684 6.856 1.000 65.749 182 ASN L N 1
ATOM 6367 C CA . ASN F 2 161 ? 14.021 43.097 6.809 1.000 64.747 182 ASN L CA 1
ATOM 6368 C C . ASN F 2 161 ? 14.926 43.957 7.695 1.000 63.068 182 ASN L C 1
ATOM 6369 O O . ASN F 2 161 ? 15.447 43.437 8.702 1.000 63.998 182 ASN L O 1
ATOM 6374 N N . SER F 2 162 ? 15.101 45.224 7.316 1.000 61.162 183 SER L N 1
ATOM 6375 C CA . SER F 2 162 ? 15.931 46.227 8.028 1.000 60.054 183 SER L CA 1
ATOM 6376 C C . SER F 2 162 ? 15.241 47.591 7.948 1.000 59.553 183 SER L C 1
ATOM 6377 O O . SER F 2 162 ? 14.811 47.973 6.846 1.000 59.603 183 SER L O 1
ATOM 6380 N N . TRP F 2 163 ? 15.130 48.281 9.087 1.000 59.103 184 TRP L N 1
ATOM 6381 C CA . TRP F 2 163 ? 14.466 49.602 9.227 1.000 59.323 184 TRP L CA 1
ATOM 6382 C C . TRP F 2 163 ? 15.507 50.689 9.503 1.000 60.235 184 TRP L C 1
ATOM 6383 O O . TRP F 2 163 ? 16.499 50.395 10.197 1.000 60.545 184 TRP L O 1
ATOM 6394 N N . THR F 2 164 ? 15.280 51.892 8.973 1.000 60.651 185 THR L N 1
ATOM 6395 C CA . THR F 2 164 ? 16.022 53.119 9.352 1.000 60.672 185 THR L CA 1
ATOM 6396 C C . THR F 2 164 ? 15.371 53.706 10.603 1.000 61.202 185 THR L C 1
ATOM 6397 O O . THR F 2 164 ? 14.193 53.366 10.880 1.000 60.676 185 THR L O 1
ATOM 6401 N N . ASP F 2 165 ? 16.122 54.542 11.323 1.000 61.980 186 ASP L N 1
ATOM 6402 C CA . ASP F 2 165 ? 15.591 55.454 12.369 1.000 62.003 186 ASP L CA 1
ATOM 6403 C C . ASP F 2 165 ? 14.638 56.436 11.677 1.000 62.249 186 ASP L C 1
ATOM 6404 O O . ASP F 2 165 ? 14.825 56.681 10.457 1.000 62.218 186 ASP L O 1
ATOM 6409 N N . GLN F 2 166 ? 13.644 56.954 12.403 1.000 62.380 187 GLN L N 1
ATOM 6410 C CA . GLN F 2 166 ? 12.738 58.008 11.880 1.000 63.065 187 GLN L CA 1
ATOM 6411 C C . GLN F 2 166 ? 13.617 59.147 11.360 1.000 64.329 187 GLN L C 1
ATOM 6412 O O . GLN F 2 166 ? 14.624 59.463 12.033 1.000 62.789 187 GLN L O 1
ATOM 6418 N N . ASP F 2 167 ? 13.268 59.709 10.201 1.000 67.756 188 ASP L N 1
ATOM 6419 C CA . ASP F 2 167 ? 14.089 60.729 9.500 1.000 70.083 188 ASP L CA 1
ATOM 6420 C C . ASP F 2 167 ? 13.944 62.072 10.225 1.000 70.665 188 ASP L C 1
ATOM 6421 O O . ASP F 2 167 ? 12.800 62.465 10.520 1.000 69.667 188 ASP L O 1
ATOM 6426 N N . SER F 2 168 ? 15.069 62.736 10.513 1.000 72.572 189 SER L N 1
ATOM 6427 C CA . SER F 2 168 ? 15.131 64.039 11.228 1.000 73.223 189 SER L CA 1
ATOM 6428 C C . SER F 2 168 ? 14.594 65.153 10.321 1.000 72.757 189 SER L C 1
ATOM 6429 O O . SER F 2 168 ? 14.106 66.158 10.864 1.000 72.309 189 SER L O 1
ATOM 6432 N N . LYS F 2 169 ? 14.674 64.967 8.997 1.000 73.068 190 LYS L N 1
ATOM 6433 C CA . LYS F 2 169 ? 14.181 65.922 7.967 1.000 73.634 190 LYS L CA 1
ATOM 6434 C C . LYS F 2 169 ? 12.664 65.746 7.782 1.000 73.204 190 LYS L C 1
ATOM 6435 O O . LYS F 2 169 ? 11.934 66.723 8.024 1.000 73.520 190 LYS L O 1
ATOM 6441 N N . ASP F 2 170 ? 12.191 64.565 7.366 1.000 72.238 191 ASP L N 1
ATOM 6442 C CA . ASP F 2 170 ? 10.784 64.408 6.892 1.000 70.714 191 ASP L CA 1
ATOM 6443 C C . ASP F 2 170 ? 9.946 63.568 7.868 1.000 69.450 191 ASP L C 1
ATOM 6444 O O . ASP F 2 170 ? 8.737 63.449 7.608 1.000 68.402 191 ASP L O 1
ATOM 6449 N N . SER F 2 171 ? 10.532 63.047 8.955 1.000 68.427 192 SER L N 1
ATOM 6450 C CA . SER F 2 171 ? 9.831 62.309 10.048 1.000 68.544 192 SER L CA 1
ATOM 6451 C C . SER F 2 171 ? 9.227 60.993 9.537 1.000 69.053 192 SER L C 1
ATOM 6452 O O . SER F 2 171 ? 8.293 60.481 10.201 1.000 69.715 192 SER L O 1
ATOM 6455 N N . THR F 2 172 ? 9.751 60.447 8.432 1.000 68.449 193 THR L N 1
ATOM 6456 C CA . THR F 2 172 ? 9.253 59.201 7.787 1.000 68.265 193 THR L CA 1
ATOM 6457 C C . THR F 2 172 ? 10.168 58.024 8.134 1.000 68.725 193 THR L C 1
ATOM 6458 O O . THR F 2 172 ? 11.316 58.273 8.565 1.000 68.353 193 THR L O 1
ATOM 6462 N N . TYR F 2 173 ? 9.668 56.802 7.925 1.000 70.155 194 TYR L N 1
ATOM 6463 C CA . TYR F 2 173 ? 10.426 55.531 8.058 1.000 70.484 194 TYR L CA 1
ATOM 6464 C C . TYR F 2 173 ? 10.682 54.949 6.664 1.000 69.422 194 TYR L C 1
ATOM 6465 O O . TYR F 2 173 ? 9.866 55.168 5.740 1.000 70.328 194 TYR L O 1
ATOM 6474 N N . SER F 2 174 ? 11.802 54.235 6.527 1.000 67.437 195 SER L N 1
ATOM 6475 C CA . SER F 2 174 ? 12.178 53.449 5.325 1.000 65.351 195 SER L CA 1
ATOM 6476 C C . SER F 2 174 ? 12.526 52.021 5.755 1.000 63.660 195 SER L C 1
ATOM 6477 O O . SER F 2 174 ? 13.067 51.851 6.863 1.000 62.397 195 SER L O 1
ATOM 6480 N N . MET F 2 175 ? 12.200 51.037 4.917 1.000 63.423 196 MET L N 1
ATOM 6481 C CA . MET F 2 175 ? 12.494 49.603 5.167 1.000 63.813 196 MET L CA 1
ATOM 6482 C C . MET F 2 175 ? 13.155 48.987 3.930 1.000 62.963 196 MET L C 1
ATOM 6483 O O . MET F 2 175 ? 12.795 49.371 2.801 1.000 63.734 196 MET L O 1
ATOM 6488 N N . SER F 2 176 ? 14.079 48.056 4.168 1.000 62.456 197 SER L N 1
ATOM 6489 C CA . SER F 2 176 ? 14.789 47.244 3.149 1.000 63.060 197 SER L CA 1
ATOM 6490 C C . SER F 2 176 ? 14.504 45.763 3.410 1.000 63.860 197 SER L C 1
ATOM 6491 O O . SER F 2 176 ? 14.930 45.260 4.466 1.000 64.816 197 SER L O 1
ATOM 6494 N N . SER F 2 177 ? 13.790 45.108 2.493 1.000 64.279 198 SER L N 1
ATOM 6495 C CA . SER F 2 177 ? 13.465 43.658 2.543 1.000 64.543 198 SER L CA 1
ATOM 6496 C C . SER F 2 177 ? 14.290 42.929 1.477 1.000 64.672 198 SER L C 1
ATOM 6497 O O . SER F 2 177 ? 14.230 43.340 0.308 1.000 64.879 198 SER L O 1
ATOM 6500 N N . THR F 2 178 ? 15.039 41.901 1.879 1.000 65.862 199 THR L N 1
ATOM 6501 C CA . THR F 2 178 ? 16.014 41.174 1.024 1.000 67.708 199 THR L CA 1
ATOM 6502 C C . THR F 2 178 ? 15.701 39.675 1.045 1.000 70.284 199 THR L C 1
ATOM 6503 O O . THR F 2 178 ? 15.815 39.061 2.124 1.000 71.376 199 THR L O 1
ATOM 6507 N N . LEU F 2 179 ? 15.340 39.121 -0.116 1.000 72.101 200 LEU L N 1
ATOM 6508 C CA . LEU F 2 179 ? 15.066 37.676 -0.329 1.000 72.236 200 LEU L CA 1
ATOM 6509 C C . LEU F 2 179 ? 16.315 37.033 -0.944 1.000 72.165 200 LEU L C 1
ATOM 6510 O O . LEU F 2 179 ? 16.678 37.425 -2.063 1.000 72.929 200 LEU L O 1
ATOM 6515 N N . THR F 2 180 ? 16.953 36.102 -0.232 1.000 72.454 201 THR L N 1
ATOM 6516 C CA . THR F 2 180 ? 18.249 35.484 -0.624 1.000 73.409 201 THR L CA 1
ATOM 6517 C C . THR F 2 180 ? 18.009 34.030 -1.039 1.000 73.859 201 THR L C 1
ATOM 6518 O O . THR F 2 180 ? 17.664 33.216 -0.167 1.000 74.944 201 THR L O 1
ATOM 6522 N N . LEU F 2 181 ? 18.191 33.730 -2.328 1.000 75.303 202 LEU L N 1
ATOM 6523 C CA . LEU F 2 181 ? 18.054 32.375 -2.930 1.000 75.226 202 LEU L CA 1
ATOM 6524 C C . LEU F 2 181 ? 19.443 31.866 -3.320 1.000 76.565 202 LEU L C 1
ATOM 6525 O O . LEU F 2 181 ? 20.402 32.657 -3.260 1.000 76.562 202 LEU L O 1
ATOM 6530 N N . THR F 2 182 ? 19.545 30.593 -3.705 1.000 78.679 203 THR L N 1
ATOM 6531 C CA . THR F 2 182 ? 20.724 30.054 -4.433 1.000 80.405 203 THR L CA 1
ATOM 6532 C C . THR F 2 182 ? 20.546 30.415 -5.911 1.000 81.905 203 THR L C 1
ATOM 6533 O O . THR F 2 182 ? 19.384 30.530 -6.356 1.000 81.018 203 THR L O 1
ATOM 6537 N N . LYS F 2 183 ? 21.655 30.641 -6.622 1.000 83.245 204 LYS L N 1
ATOM 6538 C CA . LYS F 2 183 ? 21.670 30.978 -8.071 1.000 84.548 204 LYS L CA 1
ATOM 6539 C C . LYS F 2 183 ? 20.718 30.037 -8.824 1.000 85.242 204 LYS L C 1
ATOM 6540 O O . LYS F 2 183 ? 19.916 30.541 -9.636 1.000 85.868 204 LYS L O 1
ATOM 6546 N N . ASP F 2 184 ? 20.792 28.732 -8.532 1.000 85.169 205 ASP L N 1
ATOM 6547 C CA . ASP F 2 184 ? 20.037 27.647 -9.218 1.000 84.530 205 ASP L CA 1
ATOM 6548 C C . ASP F 2 184 ? 18.539 27.784 -8.914 1.000 84.667 205 ASP L C 1
ATOM 6549 O O . ASP F 2 184 ? 17.736 27.554 -9.834 1.000 85.020 205 ASP L O 1
ATOM 6554 N N . GLU F 2 185 ? 18.180 28.142 -7.675 1.000 85.833 206 GLU L N 1
ATOM 6555 C CA . GLU F 2 185 ? 16.770 28.348 -7.239 1.000 87.437 206 GLU L CA 1
ATOM 6556 C C . GLU F 2 185 ? 16.204 29.577 -7.961 1.000 86.222 206 GLU L C 1
ATOM 6557 O O . GLU F 2 185 ? 15.061 29.497 -8.458 1.000 85.909 206 GLU L O 1
ATOM 6563 N N . TYR F 2 186 ? 16.979 30.665 -8.020 1.000 85.558 207 TYR L N 1
ATOM 6564 C CA . TYR F 2 186 ? 16.587 31.940 -8.675 1.000 84.529 207 TYR L CA 1
ATOM 6565 C C . TYR F 2 186 ? 16.236 31.686 -10.146 1.000 87.038 207 TYR L C 1
ATOM 6566 O O . TYR F 2 186 ? 15.175 32.158 -10.603 1.000 85.938 207 TYR L O 1
ATOM 6575 N N . GLU F 2 187 ? 17.095 30.948 -10.858 1.000 89.682 208 GLU L N 1
ATOM 6576 C CA . GLU F 2 187 ? 17.037 30.792 -12.336 1.000 90.302 208 GLU L CA 1
ATOM 6577 C C . GLU F 2 187 ? 16.042 29.697 -12.747 1.000 90.316 208 GLU L C 1
ATOM 6578 O O . GLU F 2 187 ? 15.931 29.451 -13.964 1.000 92.256 208 GLU L O 1
ATOM 6584 N N . ARG F 2 188 ? 15.336 29.075 -11.798 1.000 88.904 209 ARG L N 1
ATOM 6585 C CA . ARG F 2 188 ? 14.304 28.043 -12.090 1.000 87.545 209 ARG L CA 1
ATOM 6586 C C . ARG F 2 188 ? 12.902 28.665 -11.989 1.000 85.623 209 ARG L C 1
ATOM 6587 O O . ARG F 2 188 ? 11.925 27.932 -12.224 1.000 86.845 209 ARG L O 1
ATOM 6595 N N . HIS F 2 189 ? 12.804 29.962 -11.666 1.000 83.649 210 HIS L N 1
ATOM 6596 C CA . HIS F 2 189 ? 11.525 30.721 -11.578 1.000 82.529 210 HIS L CA 1
ATOM 6597 C C . HIS F 2 189 ? 11.631 31.992 -12.429 1.000 81.221 210 HIS L C 1
ATOM 6598 O O . HIS F 2 189 ? 12.766 32.395 -12.759 1.000 80.939 210 HIS L O 1
ATOM 6605 N N . ASN F 2 190 ? 10.485 32.589 -12.769 1.000 80.220 211 ASN L N 1
ATOM 6606 C CA . ASN F 2 190 ? 10.374 33.653 -13.802 1.000 81.477 211 ASN L CA 1
ATOM 6607 C C . ASN F 2 190 ? 9.994 34.985 -13.142 1.000 81.441 211 ASN L C 1
ATOM 6608 O O . ASN F 2 190 ? 10.758 35.953 -13.312 1.000 81.504 211 ASN L O 1
ATOM 6613 N N . SER F 2 191 ? 8.857 35.035 -12.436 1.000 80.791 212 SER L N 1
ATOM 6614 C CA . SER F 2 191 ? 8.239 36.281 -11.901 1.000 79.842 212 SER L CA 1
ATOM 6615 C C . SER F 2 191 ? 8.511 36.418 -10.396 1.000 79.351 212 SER L C 1
ATOM 6616 O O . SER F 2 191 ? 8.173 35.476 -9.646 1.000 79.289 212 SER L O 1
ATOM 6619 N N . TYR F 2 192 ? 9.083 37.560 -9.985 1.000 78.395 213 TYR L N 1
ATOM 6620 C CA . TYR F 2 192 ? 9.372 37.940 -8.574 1.000 76.556 213 TYR L CA 1
ATOM 6621 C C . TYR F 2 192 ? 8.614 39.228 -8.233 1.000 76.530 213 TYR L C 1
ATOM 6622 O O . TYR F 2 192 ? 8.861 40.257 -8.898 1.000 77.052 213 TYR L O 1
ATOM 6631 N N . THR F 2 193 ? 7.728 39.170 -7.232 1.000 76.810 214 THR L N 1
ATOM 6632 C CA . THR F 2 193 ? 6.856 40.299 -6.809 1.000 78.158 214 THR L CA 1
ATOM 6633 C C . THR F 2 193 ? 7.155 40.678 -5.355 1.000 78.163 214 THR L C 1
ATOM 6634 O O . THR F 2 193 ? 7.208 39.769 -4.506 1.000 77.002 214 THR L O 1
ATOM 6638 N N . CYS F 2 194 ? 7.331 41.979 -5.102 1.000 78.776 215 CYS L N 1
ATOM 6639 C CA . CYS F 2 194 ? 7.428 42.606 -3.757 1.000 79.668 215 CYS L CA 1
ATOM 6640 C C . CYS F 2 194 ? 6.118 43.353 -3.476 1.000 80.491 215 CYS L C 1
ATOM 6641 O O . CYS F 2 194 ? 5.942 44.470 -4.009 1.000 80.378 215 CYS L O 1
ATOM 6644 N N . GLU F 2 195 ? 5.226 42.735 -2.698 1.000 81.492 216 GLU L N 1
ATOM 6645 C CA . GLU F 2 195 ? 3.871 43.257 -2.373 1.000 82.503 216 GLU L CA 1
ATOM 6646 C C . GLU F 2 195 ? 3.916 43.909 -0.988 1.000 82.190 216 GLU L C 1
ATOM 6647 O O . GLU F 2 195 ? 4.479 43.281 -0.070 1.000 83.534 216 GLU L O 1
ATOM 6653 N N . ALA F 2 196 ? 3.356 45.117 -0.857 1.000 80.542 217 ALA L N 1
ATOM 6654 C CA . ALA F 2 196 ? 3.342 45.922 0.387 1.000 79.881 217 ALA L CA 1
ATOM 6655 C C . ALA F 2 196 ? 1.922 46.435 0.652 1.000 79.935 217 ALA L C 1
ATOM 6656 O O . ALA F 2 196 ? 1.393 47.149 -0.215 1.000 80.626 217 ALA L O 1
ATOM 6658 N N . THR F 2 197 ? 1.330 46.089 1.800 1.000 80.119 218 THR L N 1
ATOM 6659 C CA . THR F 2 197 ? 0.015 46.614 2.269 1.000 80.267 218 THR L CA 1
ATOM 6660 C C . THR F 2 197 ? 0.273 47.615 3.402 1.000 79.871 218 THR L C 1
ATOM 6661 O O . THR F 2 197 ? 1.148 47.344 4.238 1.000 80.222 218 THR L O 1
ATOM 6665 N N . HIS F 2 198 ? -0.467 48.725 3.400 1.000 80.385 219 HIS L N 1
ATOM 6666 C CA . HIS F 2 198 ? -0.344 49.877 4.333 1.000 81.565 219 HIS L CA 1
ATOM 6667 C C . HIS F 2 198 ? -1.740 50.484 4.502 1.000 82.208 219 HIS L C 1
ATOM 6668 O O . HIS F 2 198 ? -2.575 50.239 3.615 1.000 82.279 219 HIS L O 1
ATOM 6675 N N . LYS F 2 199 ? -2.003 51.240 5.570 1.000 83.724 220 LYS L N 1
ATOM 6676 C CA . LYS F 2 199 ? -3.186 52.143 5.602 1.000 85.483 220 LYS L CA 1
ATOM 6677 C C . LYS F 2 199 ? -2.942 53.224 4.542 1.000 88.430 220 LYS L C 1
ATOM 6678 O O . LYS F 2 199 ? -1.768 53.416 4.172 1.000 93.367 220 LYS L O 1
ATOM 6684 N N . THR F 2 200 ? -3.998 53.880 4.055 1.000 89.385 221 THR L N 1
ATOM 6685 C CA . THR F 2 200 ? -3.950 54.933 2.999 1.000 90.997 221 THR L CA 1
ATOM 6686 C C . THR F 2 200 ? -3.965 54.300 1.597 1.000 92.476 221 THR L C 1
ATOM 6687 O O . THR F 2 200 ? -3.564 54.999 0.645 1.000 92.564 221 THR L O 1
ATOM 6691 N N . SER F 2 201 ? -4.420 53.047 1.462 1.000 93.628 222 SER L N 1
ATOM 6692 C CA . SER F 2 201 ? -4.597 52.356 0.155 1.000 94.188 222 SER L CA 1
ATOM 6693 C C . SER F 2 201 ? -5.298 51.003 0.344 1.000 94.560 222 SER L C 1
ATOM 6694 O O . SER F 2 201 ? -4.606 50.029 0.702 1.000 92.960 222 SER L O 1
ATOM 6697 N N . THR F 2 202 ? -6.615 50.949 0.099 1.000 95.827 223 THR L N 1
ATOM 6698 C CA . THR F 2 202 ? -7.436 49.703 0.074 1.000 96.684 223 THR L CA 1
ATOM 6699 C C . THR F 2 202 ? -6.600 48.558 -0.511 1.000 95.257 223 THR L C 1
ATOM 6700 O O . THR F 2 202 ? -6.305 47.608 0.238 1.000 96.721 223 THR L O 1
ATOM 6704 N N . SER F 2 203 ? -6.233 48.665 -1.792 1.000 92.588 224 SER L N 1
ATOM 6705 C CA . SER F 2 203 ? -5.456 47.657 -2.559 1.000 90.759 224 SER L CA 1
ATOM 6706 C C . SER F 2 203 ? -3.959 47.856 -2.319 1.000 88.539 224 SER L C 1
ATOM 6707 O O . SER F 2 203 ? -3.488 48.988 -2.247 1.000 86.398 224 SER L O 1
ATOM 6710 N N . PRO F 2 204 ? -3.167 46.764 -2.200 1.000 87.470 225 PRO L N 1
ATOM 6711 C CA . PRO F 2 204 ? -1.738 46.869 -1.893 1.000 86.360 225 PRO L CA 1
ATOM 6712 C C . PRO F 2 204 ? -0.866 47.300 -3.082 1.000 84.434 225 PRO L C 1
ATOM 6713 O O . PRO F 2 204 ? -1.187 46.931 -4.194 1.000 84.645 225 PRO L O 1
ATOM 6717 N N . ILE F 2 205 ? 0.227 48.021 -2.808 1.000 82.616 226 ILE L N 1
ATOM 6718 C CA . ILE F 2 205 ? 1.242 48.449 -3.819 1.000 82.555 226 ILE L CA 1
ATOM 6719 C C . ILE F 2 205 ? 2.099 47.234 -4.199 1.000 82.439 226 ILE L C 1
ATOM 6720 O O . ILE F 2 205 ? 2.751 46.658 -3.303 1.000 84.184 226 ILE L O 1
ATOM 6725 N N . VAL F 2 206 ? 2.104 46.882 -5.489 1.000 81.623 227 VAL L N 1
ATOM 6726 C CA . VAL F 2 206 ? 2.802 45.691 -6.059 1.000 80.206 227 VAL L CA 1
ATOM 6727 C C . VAL F 2 206 ? 3.839 46.173 -7.077 1.000 79.949 227 VAL L C 1
ATOM 6728 O O . VAL F 2 206 ? 3.431 46.672 -8.142 1.000 82.157 227 VAL L O 1
ATOM 6732 N N . LYS F 2 207 ? 5.126 46.041 -6.746 1.000 78.585 228 LYS L N 1
ATOM 6733 C CA . LYS F 2 207 ? 6.250 46.198 -7.704 1.000 77.729 228 LYS L CA 1
ATOM 6734 C C . LYS F 2 207 ? 6.846 44.810 -7.944 1.000 78.238 228 LYS L C 1
ATOM 6735 O O . LYS F 2 207 ? 6.906 44.013 -6.988 1.000 79.058 228 LYS L O 1
ATOM 6741 N N . SER F 2 208 ? 7.219 44.529 -9.191 1.000 79.049 229 SER L N 1
ATOM 6742 C CA . SER F 2 208 ? 7.599 43.176 -9.670 1.000 78.953 229 SER L CA 1
ATOM 6743 C C . SER F 2 208 ? 8.439 43.279 -10.947 1.000 78.195 229 SER L C 1
ATOM 6744 O O . SER F 2 208 ? 8.439 44.349 -11.588 1.000 76.186 229 SER L O 1
ATOM 6747 N N . PHE F 2 209 ? 9.134 42.194 -11.284 1.000 78.447 230 PHE L N 1
ATOM 6748 C CA . PHE F 2 209 ? 9.913 42.037 -12.537 1.000 80.019 230 PHE L CA 1
ATOM 6749 C C . PHE F 2 209 ? 9.881 40.563 -12.947 1.000 82.431 230 PHE L C 1
ATOM 6750 O O . PHE F 2 209 ? 9.639 39.696 -12.067 1.000 81.747 230 PHE L O 1
ATOM 6758 N N . ASN F 2 210 ? 10.096 40.309 -14.240 1.000 85.953 231 ASN L N 1
ATOM 6759 C CA . ASN F 2 210 ? 10.255 38.952 -14.825 1.000 87.696 231 ASN L CA 1
ATOM 6760 C C . ASN F 2 210 ? 11.704 38.814 -15.300 1.000 89.351 231 ASN L C 1
ATOM 6761 O O . ASN F 2 210 ? 12.236 39.796 -15.850 1.000 89.887 231 ASN L O 1
ATOM 6766 N N . ARG F 2 211 ? 12.310 37.646 -15.068 1.000 91.002 232 ARG L N 1
ATOM 6767 C CA . ARG F 2 211 ? 13.709 37.326 -15.465 1.000 92.692 232 ARG L CA 1
ATOM 6768 C C . ARG F 2 211 ? 13.804 37.366 -16.997 1.000 95.064 232 ARG L C 1
ATOM 6769 O O . ARG F 2 211 ? 14.934 37.372 -17.527 1.000 93.594 232 ARG L O 1
ATOM 6777 N N . ASN F 2 212 ? 12.639 37.403 -17.660 1.000 99.122 233 ASN L N 1
ATOM 6778 C CA . ASN F 2 212 ? 12.449 37.349 -19.133 1.000 100.167 233 ASN L CA 1
ATOM 6779 C C . ASN F 2 212 ? 11.914 38.696 -19.649 1.000 98.716 233 ASN L C 1
ATOM 6780 O O . ASN F 2 212 ? 11.153 38.679 -20.640 1.000 98.182 233 ASN L O 1
ATOM 6785 N N . GLU F 2 213 ? 12.286 39.815 -19.013 1.000 96.843 234 GLU L N 1
ATOM 6786 C CA . GLU F 2 213 ? 11.835 41.185 -19.388 1.000 95.784 234 GLU L CA 1
ATOM 6787 C C . GLU F 2 213 ? 12.846 42.222 -18.884 1.000 94.092 234 GLU L C 1
ATOM 6788 O O . GLU F 2 213 ? 14.036 42.154 -19.178 1.000 92.444 234 GLU L O 1
#

Radius of gyration: 31.26 Å; Cα contacts (8 Å, |Δi|>4): 2229; chains: 6; bounding box: 69×68×103 Å

Secondary structure (DSSP, 8-state):
--EEEEPPPEEE-TT--EEEEEEEESS-GGGEEEEEEEESTT---EEEEEE-TTT--EEE-GGGTTTEEEEEEGGGTEEEEEE-S--GGG-EEEEEEEEETT-TT----EE---EEEEE--PPPBPPEEEEE----EEEEEEEEEEEBSS--EEEEGGGT--TTEEEPPPEEETTEEEEEEEEEEETTTTTTS--EEEEEETTTTEEEEEE---/---EEEE-SEEEE-TT--EEEEEEESS--S--EEEEE-SSS--EEEEETTTEEPTT--TTEEEEEETTEEEEEESS--GGG-EEEEEEE-SSSSPEE---EEEEE----B--EEEEEPPPHHHHHHTEEEEEEEEEEEBSS--EEEEEETTEEE-TTEEEEEPPPPTTT--EEEEEEEEEEHHHHTT--EEEEEEE-----EEEEEE-/-----HHHHH-/-----HHHH--/--EEEEPPPEEE-TT--EEEEEEEESS-GGGEEEEEEEE-TT---EEEEEE-TTT--EEE-GGGTTTEEEEEEGGGTEEEEEE-S--GGG-EEEEEEEEETT-TT----EE---EEEEE-SPPPBPPEEEEE--SS---SSSEEEEEEEEEEEBSS--EEEEGGGT--TTEEEPPPEEETTEEEEEEEEEEEBTTBTTS--EEEEEETTTTEEEEEE----/---EEEE-SEEEE-TT--EEEEEEESS--S--EEEEE-TTS--EEEEETTTEEPTT--TTEEEEEETTEEEEEESS--GGG-EEEEEEE-SSSSPEE---EEEEE----B--EEEEEPPPHHHHHSSEEEEEEEEEEEBSS--EEEEEETTEEE-TTEEEEEPPPPTTT--EEEEEEEEEEHHHHTT--EEEEEEE-SS-SSPEEEEEETT-

Organism: Homo sapiens (NCBI:txid9606)

GO terms:
  GO:0010884 positive regulation of lipid storage (P, TAS)
  GO:0043495 protein-membrane adaptor activity (F, TAS)
  GO:0045600 positive regulation of fat cell differentiation (P, IMP)
  GO:0071813 lipoprotein particle binding (F, IDA)
  GO:0004806 triacylglycerol lipase activity (F, IDA)
  GO:0005509 calcium ion binding (F, IDA)
  GO:0008201 heparin binding (F, IDA)
  GO:0005576 extracellular region (C, IDA)
  GO:0042803 protein homodimerization activity (F, IDA)
  GO:0008970 glycerophospholipid phospholipase A1 activity (F, IDA)
  GO:0004465 lipoprotein lipase activity (F, IDA)
  GO:0019433 triglyceride catabolic process (P, IDA)
  GO:0006631 fatty acid metabolic process (P, IDA)
  GO:0004806 triacylglycerol lipase activity (F, EXP)
  GO:0005576 extracellular region (C, EXP)
  GO:0034371 chylomicron remodeling (P, IMP)
  GO:0043395 heparan sulfate proteoglycan binding (F, IMP)
  GO:0005515 protein binding (F, IPI)
  GO:0008201 heparin binding (F, TAS)
  GO:0005576 extracellular region (C, TAS)

Solvent-accessible surface area: 39493 Å² total; per-residue (Å²): 205,28,60,7,82,14,36,55,77,80,89,23,117,68,54,41,58,12,116,1,24,1,109,4,54,50,44,74,16,54,89,30,0,1,0,0,0,20,8,67,98,71,97,25,12,55,2,0,0,0,19,20,1,35,81,37,44,66,41,63,8,101,152,13,124,108,46,3,72,1,59,36,56,131,111,41,32,8,0,60,0,68,1,33,177,1,62,79,118,9,29,8,42,3,7,0,0,14,0,59,1,96,48,81,140,7,41,0,43,99,31,0,108,13,2,66,2,36,7,19,65,17,152,73,40,68,20,51,8,21,19,4,26,90,172,101,116,28,15,0,0,0,2,0,43,19,0,3,21,89,84,22,68,24,42,2,44,39,28,85,44,85,92,39,41,25,57,2,73,23,43,107,48,109,81,52,29,6,15,5,0,0,0,46,2,65,45,46,23,23,46,2,38,56,2,23,0,12,2,9,2,77,53,23,84,49,105,55,65,57,68,7,72,67,174,12,92,9,82,14,59,58,76,72,42,44,4,42,80,49,75,151,3,65,1,45,0,48,9,76,56,85,3,91,35,0,7,1,3,11,22,84,80,219,52,24,2,120,22,29,3,37,16,15,65,65,55,4,107,79,16,46,99,42,3,54,10,66,36,84,29,71,61,2,24,0,24,0,66,50,2,76,57,106,2,28,8,27,0,5,0,0,0,14,58,35,63,18,3,27,21,3,87,8,0,93,3,10,36,86,70,77,116,24,66,7,82,6,18,22,2,46,12,12,81,75,4,32,122,81,41,28,0,1,0,0,0,0,0,9,50,0,9,52,51,115,26,102,27,94,2,64,14,71,66,82,81,64,149,117,38,44,31,44,10,121,30,83,41,44,111,162,60,15,5,7,2,2,3,0,2,0,36,12,88,73,98,30,10,77,146,50,92,49,0,18,0,21,1,42,51,105,141,79,75,54,71,93,60,35,113,136,138,64,185,35,9,9,2,100,178,19,81,136,66,189,38,7,21,2,106,186,13,89,200,17,87,8,84,8,40,56,69,80,68,24,148,64,52,40,57,14,120,1,25,1,110,6,54,52,42,75,17,50,89,30,0,1,0,0,0,16,25,48,89,70,61,18,11,53,2,0,0,0,20,21,4,39,81,39,53,64,39,48,10,119,160,15,111,114,36,3,65,1,60,35,57,137,114,43,35,9,0,59,0,66,2,36,125,1,45,35,61,9,32,8,40,2,7,0,0,14,0,59,1,95,50,86,141,8,38,0,44,81,31,0,106,13,1,67,2,36,8,28,91,27,78,62,40,68,21,52,7,25,14,3,8,22,36,105,62,76,136,117,95,58,101,18,12,0,0,0,2,0,49,18,0,10,10,81,78,22,78,23,43,2,42,98,41,96,42,89,88,34,43,20,58,2,73,20,43,63,92,98,98,55,40,18,13,6,0,0,0,42,1,71,32,83,36,17,80,88,119,76,2,28,0,20,3,21,2,81,52,27,104,50,180,59,97,54,107,1,80,76,173,192,8,97,9,61,12,55,57,64,102,44,36,2,41,84,49,74,141,2,68,1,53,1,53,9,76,58,88,4,90,33,0,6,1,3,10,18,82,80,219,57,26,2,123,23,28,3,38,17,14,65,65,58,5,107,83,16,44,99,48,3,56,11,66,36,85,29,71,68,3,22,0,24,0,65,44,0,74,57,109,2,30,8,28,0,6,0,0,0,13,56,42,66,24,2,27,20,3,83,6,0,79,2,14,8,87,84,79,73,24,51,7,67,6,20,16,0,8,0,8,72,73,6,30,118,55,64,26,0,1,0,0,0,0,0,9,53,0,28,24,67,69,5,45,14,62,3,66,15,68,55,80,78,75,75,85,41,30,36,16,14,40,21,79,33,38,114,167,37,21,5,8,0,0,3,0,14,0,51,15,74,68,100,66,6,74,153,53,52,27,0,21,0,24,2,43,23,124,78,47,158,76,52,54,77,91,53,21,44,100,104,172

Sequence (877 aa):
KVQLQQSGAELVKPGASVKLSCKASGYTFTEYIIHWVKQKSGQGLEWIGWFYPGSGNIKYNEKFKDKATLTADKSSSTVYMELSRLTSEDSAVYFCARHEDRNYYSYWDYWGQGTTLTVSSAKTTPPSVYPLAPNSMVTLGCLVKGYFPEPVTVTWNSGSLSSGVHTFPAVLQSDLYTLSSSVTVPSSTWPSETVTCNVAHPASSTKVDKKIVPQIVLTQSPALMSASPGEKVTMTCSASSSVSNMYWYQQKPRSSPKPWIYLTSNLASGVPARFSGSGSGTSYSLTISSMEAEDAATYYCQQWSSNPLTFGAGTKLELKRADAAPTVSIFPPSSEQLTSGGASVVCFLNNFYPKDINVKWKIDGSERQNGVLNSWTDQDSKDSTYSMSSTLTLTKDEYERHNSYTCEATHSTSPIVKSFNRDSYFSWSDWWSDSYFSWSDWWSKVQLQQSGAELVKPGASVKLSCKASGYTFTEYIIHWVKQKSGQGLEWIGWFYPGSGNIKYNEKFKDKATLTADKSSSTVYMELSRLTSEDSAVYFCARHEDRNYYSYWDYWGQGTTLTVSSAKTTPPSVYPLAPGSAAQTNSMVTLGCLVKGYFPEPVTVTWNSGSLSSGVHTFPAVLQSDLYTLSSSVTVPSSTWPSETVTCNVAHPASSTKVDKKIVPRQIVLTQSPALMSASPGEKVTMTCSASSSVSNMYWYQQKPRSSPKPWIYLTSNLASGVPARFSGSGSGTSYSLTISSMEAEDAATYYCQQWSSNPLTFGAGTKLELKRADAAPTVSIFPPSSEQLTSGGASVVCFLNNFYPKDINVKWKIDGSERQNGVLNSWTDQDSKDSTYSMSSTLTLTKDEYERHNSYTCEATHKTSTSPIVKSFNRNE

InterPro domains:
  IPR000734 Triacylglycerol lipase family [PR00821] (63-82)
  IPR000734 Triacylglycerol lipase family [PR00821] (85-99)
  IPR000734 Triacylglycerol lipase family [PR00821] (109-124)
  IPR000734 Triacylglycerol lipase family [PR00821] (129-148)
  IPR000734 Triacylglycerol lipase family [PR00821] (152-170)
  IPR000734 Triacylglycerol lipase family [PR00821] (266-281)
  IPR000734 Triacylglycerol lipase family [PR00821] (297-314)
  IPR000734 Triacylglycerol lipase family [PR00821] (337-352)
  IPR000734 Triacylglycerol lipase family [PR00821] (388-409)
  IPR000734 Triacylglycerol lipase family [PTHR11610] (35-412)
  IPR001024 PLAT/LH2 domain [PF01477] (343-461)
  IPR001024 PLAT/LH2 domain [PS50095] (341-464)
  IPR001024 PLAT/LH2 domain [SM00308] (341-465)
  IPR002330 Lipoprotein lipase [PR00822] (42-59)
  IPR002330 Lipoprotein lipase [PR00822] (83-107)
  IPR002330 Lipoprotein lipase [PR00822] (114-130)
  IPR002330 Lipoprotein lipase [PR00822] (166-178)
  IPR002330 Lipoprotein lipase [PR00822] (214-230)
  IPR002330 Lipoprotein lipase [PR00822] (347-362)
  IPR002330 Lipoprotein lipase [PR00822] (413-430)